Protein AF-A0A8T3DE71-F1 (afdb_monomer)

pLDDT: mean 75.25, std 16.37, range [24.28, 95.38]

Organism: NCBI:txid1534307

Mean predicted aligned error: 20.58 Å

Solvent-accessible surface area (backbone atoms only — not comparable to full-atom values): 74041 Å² total; per-residue (Å²): 129,86,83,76,72,63,89,86,74,73,82,76,87,74,88,84,76,77,70,95,87,64,58,34,36,36,33,37,24,35,30,81,80,83,50,78,67,53,51,49,53,51,23,63,77,69,73,39,57,77,90,40,47,50,79,44,54,59,82,78,45,92,44,72,65,61,45,50,48,56,51,49,59,62,69,70,53,94,66,94,54,64,32,40,40,38,39,33,43,78,51,76,53,45,71,62,40,54,50,50,54,50,53,50,52,49,51,50,51,56,51,56,74,71,53,92,67,95,53,58,57,47,38,38,40,41,34,30,45,60,53,43,89,95,58,60,70,78,78,86,73,77,56,93,62,34,47,73,44,77,40,49,59,86,67,87,51,86,58,52,62,53,56,68,78,60,52,63,76,50,53,74,34,52,50,53,51,52,22,52,54,51,61,60,71,69,73,80,68,78,96,75,86,80,93,82,72,88,69,71,81,55,79,66,46,36,40,45,60,69,61,44,50,63,64,15,47,62,61,8,55,70,34,48,40,72,60,91,90,44,77,62,46,66,61,53,50,51,52,48,50,46,51,41,71,72,47,96,47,74,65,22,50,52,48,49,55,43,49,54,53,50,43,35,52,51,44,46,53,33,53,70,75,42,69,89,84,68,48,68,60,60,53,51,74,72,34,73,63,56,41,75,71,39,54,25,69,69,56,50,53,48,50,53,49,32,53,51,51,7,51,46,47,24,58,50,45,18,57,60,38,28,52,59,39,55,65,42,64,32,93,90,44,59,66,70,46,32,51,50,39,49,54,50,68,63,33,67,90,72,56,74,76,86,81,76,76,80,69,98,62,62,42,64,47,39,65,97,62,93,66,90,86,68,92,80,62,65,83,35,64,59,52,66,52,55,48,54,52,48,52,56,52,50,50,52,58,45,61,78,67,78,53,77,84,67,78,57,95,50,65,72,59,54,51,53,45,54,70,70,55,87,49,74,72,52,63,70,37,15,59,81,37,82,62,39,64,39,41,37,34,37,52,43,45,70,73,43,75,89,61,55,70,72,55,33,50,37,44,24,56,41,47,54,56,36,24,24,36,43,46,26,73,70,70,70,51,67,44,59,65,38,24,55,65,50,43,51,56,46,44,71,74,39,48,65,42,53,52,49,30,53,55,47,45,75,76,40,36,91,75,48,59,89,84,78,45,57,48,30,70,51,41,50,42,49,46,57,61,68,63,36,52,79,80,57,59,78,51,72,67,45,44,51,54,51,50,54,52,53,62,69,44,45,65,61,52,54,46,46,75,73,61,45,51,54,48,34,73,38,32,91,63,16,54,59,51,53,50,51,38,51,49,55,46,52,29,48,48,56,44,45,49,48,46,52,46,66,56,55,99,50,96,66,54,68,75,55,47,57,53,46,51,52,49,44,40,51,50,34,59,49,42,64,70,47,70,93,39,67,56,61,45,52,53,50,54,51,52,48,48,35,50,49,45,53,49,45,35,43,73,58,46,74,64,68,63,51,16,89,80,80,64,44,65,67,44,76,88,42,27,22,51,44,100,85,77,51,63,37,34,43,69,56,55,71,74,40,92,64,60,44,37,92,88,76,64,47,76,58,72,82,79,79,49,67,48,54,70,71,57,32,50,33,47,50,51,46,52,54,52,36,51,29,52,40,54,34,49,54,50,50,48,46,69,73,53,57,43,91,91,57,80,74,54,70,70,48,50,52,55,51,48,48,68,56,68,49,80,89,85,62,90,83,66,80,96,74,82,77,58,75,65,57,82,42,42,69,74,48,73,66,57,39,52,48,54,50,48,48,55,50,58,39,68,57,86,86,40,51,72,60,52,42,54,49,52,55,56,53,64,73,68,77,68,65,67,64,64,51,51,49,50,52,22,51,41,43,29,54,38,54,58,62,76,24,74,91,46,52,68,62,50,34,55,62,53,66,73,64,95,79,83,86,80,95,58,101,79,68,77,89,46,62,67,56,42,53,49,53,17,40,51,51,50,35,51,51,56,46,53,54,52,53,51,50,38,68,73,69,71,54,80,78,51,71,75,56,44,61,53,51,66,74,67,78,73,92,77,85,79,77,88,76,76,79,66,59,81,65,38,69,66,32,50,52,52,45,54,50,42,52,48,16,63,78,32,82,84,53,80,79,80,80,88,68,87,80,70,66,74,59,57,66,50,38,51,53,53,46,34,48,48,36,46,77,71,67,75,50,62,93,85,41,78,54,37,56,58,47,52,38,48,56,48,25,77,80,36,76,73,34,44,56,52,34,56,51,54,67,60,61,38,76,76,41,49,52,52,52,32,66,57,35,67,36,88,84,49,71,67,58,57,54,54,27,49,51,50,48,53,43,30,65,69,43,80,49,76,62,36,52,60,44,31,30,31,33,76,43,34,70,82,46,43,85,31,76,48,83,93,51,88,72,86,79,58,79,88,70,68,57,104,56,58,33,45,27,31,37,77,84,66,52,78,43,80,31,66,82,84,33,54,27,58,55,71,47,63,35,94,86,77,60,47,68,27,37,12,56,89,60,41,55,37,88,61,32,44,78,58,58,92,83,79,67,82,73,57,17,46,69,66,69,70,57,86,77,62,88,67,62,70,70,58,91,94,38,53,38,44,58,50,24,52,55,44,31,50,49,33,27,16,42,50,50,15,35,76,83,38,42,70,42,42,50,68,22,47,47,80,69,88,74,49,63,48,38,50,37,43,52,41,31,53,50,24,35,51,47,24,5,63,64,69,74,49,52,54,67,58,30,51,47,51,53,52,53,51,51,50,49,56,51,58,55,46,51,60,54,58,64,59,56,74,76,61,90,77,84,91,71,66,70,67,48,52,57,51,47,60,56,43,43,75,33,85,79,32,43,55,55,38,49,53,51,56,48,51,52,47,56,53,49,69,71,73,109

Foldseek 3Di:
DVPPPPVPPDDPPDDDDDPPPFAEEEEEELADDDDPVNVVVVCVVVVNDPLQEDEEELVVDPDLVVLLVVLCVSVPPPDAEEHEYEYEYECDPLVVSQVSVVSSVVSNLVNVVVDPDPHRYHYYYYYHYFQDVVGPNDDDDPDDSYDYYYDHDDDQDPQANADPVVLLVDDLLRLLVQQVVLVVVVPPDDDDDDDDDPPPSCPRHRGNVLVLLVLLALVLLVLEDEAPVCVCLSVVSCVLVCCLSVDDDPLSVLVVVLLSVQLSVLRVVLCVVDDVVDRPLVVQVVDPVCNVVSHGSVVSVSVVSSNSSSNSSNQVCLEQCALHLSVQCGPPHDPVSSVVSSLQSNDPVLDDTDNDNDDPHRRYRHYLDPDRPDRDGQPHRPLVSVLVVLVVLLVVLVVVVVDDDDLDDAPVSLVVSVVVPPRVVQLVAFQVDPNLLSSLLRVQCSLDPPFDSLLSNLQSVQLLQLLLLSCCVRPVDHSRSRGSSSSSVSCVLQSVFSVLVSVLCVVPVVQPPGPQDSTNLRSLLSVLVVLQLVNQDDDLVSLVVSLVVLVVCVVVLVCCLPRVVSCLPRNDVNVVSSVSSVQSNVLSVLLSLLSCLQNPPDPDDPQLSRQLSVLSNVLSVVSSVVPPDPLVNVVSLLVSLLSSLQSLCCVLPVRQAAAPQPRHGDAQVFWFAFPVRHIHGLVRPVVDPDQADPPPRHGGDPPTDRDDPSSNVSSVSSVSNLQSSLVSVLVCCCVPQLDPPHDDDPSVLVLLLCVLLPDPPPPDDDDDDDRSNCSRRVDDNVSSLSSVLSVLLRPCVVCQVVVQVSLVSVVVVPPDNPVVLVSSLVSLLVSLVVVCVVPLLVSLVVLLPDPDDDDDDPPDDDGSVNSNNSSSVVSNVVVLVVLVVVCVVVVDDDDPSNCVSNVSPDDDDDDDDDDLLCLLPPLLVCLLVQLLVCQVPVPRDDDDPCPVLALVNLLSLLLSLLVCQVVVVDAPPDCSGSLVVLVVVVVVDVLSVVSNVLSVCSHPVNCVVLCVQQVCPPPPLLVSLLSLLQSLLSRFPDPLSVVLPCLQPPLLVQLQAADPLADDPPCVVVDDPAWWWKAALVGDIDIDPDNNAFDDWDADPPPRDIFGDHPRDTDPRIGTDDPPPPPDGAHDDEALVVDPAQDDDPNADSLLSLLSLLSNLSSNLNNCSPCVVSSVSRHPHDDDGDSNRSSSNNQSSLVNNCVSLVHDSVVSSSLSSSLSVVSSVVRSVVVVVVVVDPDDDDDPVVVVVLSVCCRDPVNVVVSSVVSRVSVVVVSVVD

Nearest PDB structures (foldseek):
  8s24-assembly1_A  TM=7.392E-01  e=1.327E-41  Homo sapiens
  6tay-assembly1_A  TM=7.025E-01  e=8.589E-42  Mus musculus
  7oim-assembly1_A  TM=7.015E-01  e=1.609E-36  Mus musculus
  6me8-assembly2_B  TM=1.367E-01  e=9.892E+00  Escherichia coli

InterPro domains:
  IPR001841 Zinc finger, RING-type [PS50089] (659-697)
  IPR013083 Zinc finger, RING/FYVE/PHD-type [G3DSA:3.30.40.10] (654-705)
  IPR017907 Zinc finger, RING-type, conserved site [PS00518] (676-685)
  IPR031248 E3 ubiquitin-protein ligase RNF213 [PTHR22605] (26-1247)
  IPR046439 Zinc finger, RZ-type [PF20173] (1074-1119)
  IPR046439 Zinc finger, RZ-type [PS51981] (1062-1130)

Radius of gyration: 50.03 Å; Cα contacts (8 Å, |Δi|>4): 1381; chains: 1; bounding box: 115×92×147 Å

Secondary structure (DSSP, 8-state):
--SS--TTS-----SS---TT--EEEEEESSPPP-HHHHHHHHHHTT--TTSEEEEEGGG-SSHHHHHHHHHHHHT----S-EEEEEEEE--SHHHHHHHHHHHHHHHHHHHHH----S-EEEEEEEEPP--TT--------BTTEEEEE-S-SS--TT----HHHHTTS-HHHHHHHHHHHHHTTSSS--------TTSTTTT-SS-HHHHHHHHHHHHHHTEE--TT-TTHHHHHHHHHHHHHH--SHHHHHHHHHHHHHHHHHHHHHHHTS-TT--HHHHHHT-THHHHH-S-HHHHHHHHHHHHHHHHHHHHHHHHTGGGGGGGGSTTS-HHHHHHHHHHHH-TTTS--------SSPEEPP-S---SS--PPPSSTTHHHHHHHHHHHHHHHHHTTTSPPPSS--HHHHHHHHHH---HHHHT-BTTSHHHHHHHHHHHHHHSTT--HHHHHHHHHHHHHHHHHHHHHHH-S-GGG-BHHHHHHHHHHHHHHHHHHHHHHHHHGGGS-TTS-SSHHHHHHHHHHHT-HHHH-SSHHHHHHHHHHHHHHHHHHHHHHHH-HHHHHHSTTHHHHHHHHHHHHHHHHHHHHHHHHHHTT----HHHHHHHHHHHHHHHHHHHHSTT-HHHHHHHHHHHHHHHHHHHHHHHHTT--B-TTT-PBPPSSS-EE-TTS-EE-HHHHHH---SB-TTT-PBPPSSPPBPPHHHHHHHHHHHHHHHHHHHHHHHHHHHHHSSTT----HHHHHHHHHHHH--TT-SSS------TTHHHH---HHHHHHHHHHHHHS-GGG-HHHHHHHHHHHHHT-S-HHHHHHHHHHHHHHHHHHHTTT-HHHHHHHHT---------TTPPPPHHHHHHHHHHHHHHHHHHHHHHHHHHH-PPPPHHHHHHHHTT----------GGGGGTHHHHHHHHHHHHHHH-TT--------S--SHHHHHHHHHHHHHHHTTSS-TT-TTSHHHHHHHHHTT-HHHHHHHHHHGGGSHHHHHHHHHHHTGGG-THHHHHHHHHHHHHHH---GGGHHHHHHHH-GGGGTTSBPTTPPP---TTS--TT-EEEE-TTS-EEEE-TTSS--SEEE-TTT--EEEEETTEEPTT-EEPPTTT----BB----GGG--S----TT--HHHHHHHHHHHHHHHHHHHHHHHHHHHHHB-S-SS-HHHHHHHHHHHHHHHHHHHHTS-HHHHHHHHHHHHHHHHHHHHHHHHHHTT----S-HHHHHHHHHHHHTSHHHHHHHHHHHHHHHHHHHHH-

Sequence (1278 aa):
MLEIIDEGNTEIIFGSGFPQDQEYSQVSTYSRLLNQRDVKLINEELNITRHHSRLFLLHEFQTEEAFSQALREFFNTEIEGRKLLLLQFYFEEPKKSQQLLSCARHSVRRITKSLKTESAVDIVLLTRLPRISGGCGYIAMCGDSWTSLHLDELLPVKVFPADTSRLCKMTISEILRESFACVEDGQNGSTDGDHLDDGSKRRGMLVDTVFLLKQSMQKGIVQLRDKVHNTDRAKKRINILHDLLYTDDSVSHNFMKTLQRRIVHLLSAQEKATDPNQNWVICQALSDAFVVEGASFRHMLWIQMEDTVASALAQILAVVDGDNNLDHIALDQPSAKTELWLKVFQQDDLLSFPVIVKSKDAHVVFSTMEDREKTTTCSFPFSWVLKARFDKIWLNVIDLHGTALPKLPELKYVRKYEELINYPWVHDITKTNSLFDVYAEDLVKMSIPGSPCELNKIFSESLVQLA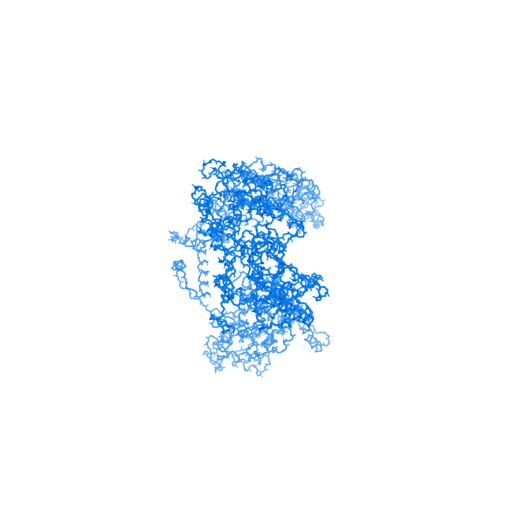QSLYRGLTGDDPDNVSLIWLHVTYEYMRENHQIFLSLSQKYNDLMPAGRAKEASQAIKLILQELYPERILKDLDSCQKWLEMVKSLTTSVELIISQDTLVSMYGENGQELIKEIRLLWQSTRIVFLLMDHLLQETEMEEKLLKVVVRNFIFLHKKIQAEVGNMEKTFKLVTQVLKQCSTNACKVYLEGQTHCLYCKKEFSDENTAELSCGHMFCISCLEEDDSKKCRKCQKEIQTPYKKCEAVKRDTILKVNKFRRKCNSFFVEFVHNYYAGEGVQMTEGVVDMLMEYIGGNPSKQQIKATEESPLRECMNPNSTVQSLVLKILLRCRVEDMESHWQKFLEAVKSSKQNLEEFYFLVVRSTEDYIHTSARECILRKATESLCVDSLMSDSSDRTVTFKDLHTIAKLRFCLTVAADTIGSLFISGEKAHDDQKDFLQKLNEEAIVPKIDKFLIYGEMYDEVTDSSVKAIENPSYNFEMDNDGTNEKFPVCMTLAAVQQIVDGRASIDNESCLIAKIKEQSKTEKKWGKLSGICDKMTEDCLLKVSEELSLSHRPSLAHIVLHTAVVAHLSPLPEMQLLKALCFDPSKSKDCFIPTMPDMEYESLQTKSEKLWRCRCGEPVVLENCGMPWVEAECPRCKAKIGGQSHKPVKGFTQIDTQEDKQKGHILGDPSSRVSAECGRSLSGASLCLVRALIHSSMLWGAIDNAKDIETIVKGSTHGVGKHLSTHLLKDIELLAKVAGKNEEDAEMTIHLFLQHIIECSENIVSDSELKQDIHSTETRKNEMNGKMLSKNGRENSFWTLTRNCQMCMTIS

Structure (mmCIF, N/CA/C/O backbone):
data_AF-A0A8T3DE71-F1
#
_entry.id   AF-A0A8T3DE71-F1
#
loop_
_atom_site.group_PDB
_atom_site.id
_atom_site.type_symbol
_atom_site.label_atom_id
_atom_site.label_alt_id
_atom_site.label_comp_id
_atom_site.label_asym_id
_atom_site.label_entity_id
_atom_site.label_seq_id
_atom_site.pdbx_PDB_ins_code
_atom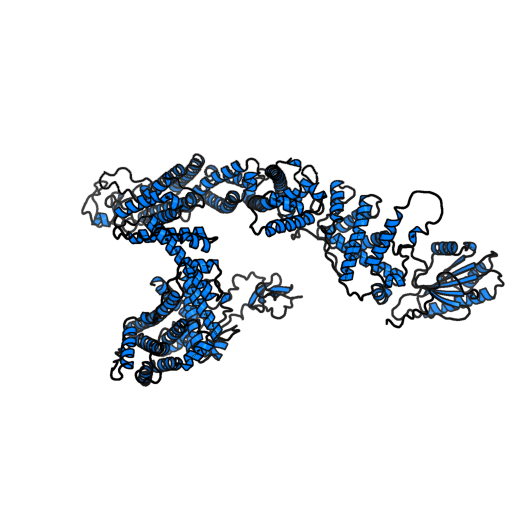_site.Cartn_x
_atom_site.Cartn_y
_atom_site.Cartn_z
_atom_site.occupancy
_atom_site.B_iso_or_equiv
_atom_site.auth_seq_id
_atom_site.auth_comp_id
_atom_site.auth_asym_id
_atom_site.auth_atom_id
_atom_site.pdbx_PDB_model_num
ATOM 1 N N . MET A 1 1 ? 33.753 -34.388 -37.092 1.00 26.83 1 MET A N 1
ATOM 2 C CA . MET A 1 1 ? 33.848 -33.279 -38.072 1.00 26.83 1 MET A CA 1
ATOM 3 C C . MET A 1 1 ? 34.962 -32.270 -37.754 1.00 26.83 1 MET A C 1
ATOM 5 O O . MET A 1 1 ? 35.118 -31.332 -38.516 1.00 26.83 1 MET A O 1
ATOM 9 N N . LEU A 1 2 ? 35.769 -32.480 -36.701 1.00 24.28 2 LEU A N 1
ATOM 10 C CA . LEU A 1 2 ? 36.981 -31.697 -36.396 1.00 24.28 2 LEU A CA 1
ATOM 11 C C . LEU A 1 2 ? 38.275 -32.305 -36.989 1.00 24.28 2 LEU A C 1
ATOM 13 O O . LEU A 1 2 ? 39.346 -31.762 -36.779 1.00 24.28 2 LEU A O 1
ATOM 17 N N . GLU A 1 3 ? 38.182 -33.399 -37.755 1.00 25.16 3 GLU A N 1
ATOM 18 C CA . GLU A 1 3 ? 39.336 -34.097 -38.364 1.00 25.16 3 GLU A CA 1
ATOM 19 C C . GLU A 1 3 ? 39.358 -34.022 -39.907 1.00 25.16 3 GLU A C 1
ATOM 21 O O . GLU A 1 3 ? 40.107 -34.749 -40.545 1.00 25.16 3 GLU A O 1
ATOM 26 N N . ILE A 1 4 ? 38.528 -33.175 -40.538 1.00 28.73 4 ILE A N 1
ATOM 27 C CA . ILE A 1 4 ? 38.471 -33.041 -42.018 1.00 28.73 4 ILE A CA 1
ATOM 28 C C . ILE A 1 4 ? 38.969 -31.661 -42.494 1.00 28.73 4 ILE A C 1
ATOM 30 O O . ILE A 1 4 ? 38.933 -31.349 -43.679 1.00 28.73 4 ILE A O 1
ATOM 34 N N . ILE A 1 5 ? 39.492 -30.830 -41.591 1.00 29.00 5 ILE A N 1
ATOM 35 C CA . ILE A 1 5 ? 40.241 -29.632 -41.980 1.00 29.00 5 ILE A CA 1
ATOM 36 C C . ILE A 1 5 ? 41.713 -29.970 -41.781 1.00 29.00 5 ILE A C 1
ATOM 38 O O . ILE A 1 5 ? 42.266 -29.799 -40.700 1.00 29.00 5 ILE A O 1
ATOM 42 N N . ASP A 1 6 ? 42.311 -30.544 -42.820 1.00 27.89 6 ASP A N 1
ATOM 43 C CA . ASP A 1 6 ? 43.756 -30.691 -42.921 1.00 27.89 6 ASP A CA 1
ATOM 44 C C . ASP A 1 6 ? 44.355 -29.281 -43.063 1.00 27.89 6 ASP A C 1
ATOM 46 O O . ASP A 1 6 ? 44.287 -28.667 -44.130 1.00 27.89 6 ASP A O 1
ATOM 50 N N . GLU A 1 7 ? 44.896 -28.745 -41.962 1.00 33.28 7 GLU A N 1
ATOM 51 C CA . GLU A 1 7 ? 45.594 -27.448 -41.911 1.00 33.28 7 GLU A CA 1
ATOM 52 C C . GLU A 1 7 ? 46.776 -27.376 -42.902 1.00 33.28 7 GLU A C 1
ATOM 54 O O . GLU A 1 7 ? 47.280 -26.289 -43.176 1.00 33.28 7 GLU A O 1
ATOM 59 N N . GLY A 1 8 ? 47.198 -28.507 -43.484 1.00 29.09 8 GLY A N 1
ATOM 60 C CA . GLY A 1 8 ? 48.319 -28.596 -44.415 1.00 29.09 8 GLY A CA 1
ATOM 61 C C . GLY A 1 8 ? 48.018 -28.363 -45.902 1.00 29.09 8 GLY A C 1
ATOM 62 O O . GLY A 1 8 ? 48.978 -28.292 -46.664 1.00 29.09 8 GLY A O 1
ATOM 63 N N . ASN A 1 9 ? 46.757 -28.250 -46.352 1.00 29.23 9 ASN A N 1
ATOM 64 C CA . ASN A 1 9 ? 46.445 -28.266 -47.801 1.00 29.23 9 ASN A CA 1
ATOM 65 C C . ASN A 1 9 ? 45.536 -27.147 -48.340 1.00 29.23 9 ASN A C 1
ATOM 67 O O . ASN A 1 9 ? 45.137 -27.183 -49.505 1.00 29.23 9 ASN A O 1
ATOM 71 N N . THR A 1 10 ? 45.247 -26.113 -47.552 1.00 28.84 10 THR A N 1
ATOM 72 C CA . THR A 1 10 ? 44.634 -24.876 -48.069 1.00 28.84 10 THR A CA 1
ATOM 73 C C . THR A 1 10 ? 45.690 -23.787 -48.203 1.00 28.84 10 THR A C 1
ATOM 75 O O . THR A 1 10 ? 45.826 -22.923 -47.340 1.00 28.84 10 THR A O 1
ATOM 78 N N . GLU A 1 11 ? 46.436 -23.810 -49.309 1.00 24.50 11 GLU A N 1
ATOM 79 C CA . GLU A 1 11 ? 47.128 -22.611 -49.783 1.00 24.50 11 GLU A CA 1
ATOM 80 C C . GLU A 1 11 ? 46.072 -21.565 -50.156 1.00 24.50 11 GLU A C 1
ATOM 82 O O . GLU A 1 11 ? 45.439 -21.609 -51.213 1.00 24.50 11 GLU A O 1
ATOM 87 N N . ILE A 1 12 ? 45.865 -20.603 -49.262 1.00 30.27 12 ILE A N 1
ATOM 88 C CA . ILE A 1 12 ? 45.258 -19.330 -49.624 1.00 30.27 12 ILE A CA 1
ATOM 89 C C . ILE A 1 12 ? 46.344 -18.557 -50.376 1.00 30.27 12 ILE A C 1
ATOM 91 O O . ILE A 1 12 ? 47.238 -17.970 -49.769 1.00 30.27 12 ILE A O 1
ATOM 95 N N . ILE A 1 13 ? 46.288 -18.583 -51.708 1.00 27.44 13 ILE A N 1
ATOM 96 C CA . ILE A 1 13 ? 47.221 -17.848 -52.566 1.00 27.44 13 ILE A CA 1
ATOM 97 C C . ILE A 1 13 ? 46.870 -16.353 -52.497 1.00 27.44 13 ILE A C 1
ATOM 99 O O . ILE A 1 13 ? 46.181 -15.813 -53.361 1.00 27.44 13 ILE A O 1
ATOM 103 N N . PHE A 1 14 ? 47.336 -15.665 -51.455 1.00 27.41 14 PHE A N 1
ATOM 104 C CA . PHE A 1 14 ? 47.485 -14.213 -51.475 1.00 27.41 14 PHE A CA 1
ATOM 105 C C . PHE A 1 14 ? 48.916 -13.877 -51.885 1.00 27.41 14 PHE A C 1
ATOM 107 O O . PHE A 1 14 ? 49.859 -14.099 -51.137 1.00 27.41 14 PHE A O 1
ATOM 114 N N . GLY A 1 15 ? 49.054 -13.312 -53.085 1.00 31.45 15 GLY A N 1
ATOM 115 C CA . GLY A 1 15 ? 50.196 -12.480 -53.455 1.00 31.45 15 GLY A CA 1
ATOM 116 C C . GLY A 1 15 ? 51.571 -13.144 -53.387 1.00 31.45 15 GLY A C 1
ATOM 117 O O . GLY A 1 15 ? 52.388 -12.774 -52.555 1.00 31.45 15 GLY A O 1
ATOM 118 N N . SER A 1 16 ? 51.864 -14.058 -54.308 1.00 28.06 16 SER A N 1
ATOM 119 C CA . SER A 1 16 ? 53.103 -14.082 -55.112 1.00 28.06 16 SER A CA 1
ATOM 120 C C . SER A 1 16 ? 53.180 -15.413 -55.859 1.00 28.06 16 SER A C 1
ATOM 122 O O . SER A 1 16 ? 53.382 -16.463 -55.269 1.00 28.06 16 SER A O 1
ATOM 124 N N . GLY A 1 17 ? 52.988 -15.364 -57.179 1.00 31.70 17 GLY A N 1
ATOM 125 C CA . GLY A 1 17 ? 53.109 -16.531 -58.055 1.00 31.70 17 GLY A CA 1
ATOM 126 C C . GLY A 1 17 ? 51.773 -17.049 -58.578 1.00 31.70 17 GLY A C 1
ATOM 127 O O . GLY A 1 17 ? 51.315 -18.117 -58.191 1.00 31.70 17 GLY A O 1
ATOM 128 N N . PHE A 1 18 ? 51.179 -16.337 -59.543 1.00 38.22 18 PHE A N 1
ATOM 129 C CA . PHE A 1 18 ? 50.454 -17.068 -60.586 1.00 38.22 18 PHE A CA 1
ATOM 130 C C . PHE A 1 18 ? 51.455 -18.054 -61.212 1.00 38.22 18 PHE A C 1
ATOM 132 O O . PHE A 1 18 ? 52.570 -17.619 -61.522 1.00 38.22 18 PHE A O 1
ATOM 139 N N . PRO A 1 19 ? 51.114 -19.343 -61.394 1.00 37.72 19 PRO A N 1
ATOM 140 C CA . PRO A 1 19 ? 51.971 -20.260 -62.131 1.00 37.72 19 PRO A CA 1
ATOM 141 C C . PRO A 1 19 ? 52.242 -19.647 -63.508 1.00 37.72 19 PRO A C 1
ATOM 143 O O . PRO A 1 19 ? 51.312 -19.451 -64.286 1.00 37.72 19 PRO A O 1
ATOM 146 N N . GLN A 1 20 ? 53.499 -19.302 -63.796 1.00 40.75 20 GLN A N 1
ATOM 147 C CA . GLN A 1 20 ? 53.892 -18.601 -65.027 1.00 40.75 20 GLN A CA 1
ATOM 148 C C . GLN A 1 20 ? 53.672 -19.428 -66.313 1.00 40.75 20 GLN A C 1
ATOM 150 O O . GLN A 1 20 ? 53.878 -18.901 -67.400 1.00 40.75 20 GLN A O 1
ATOM 155 N N . ASP A 1 21 ? 53.171 -20.666 -66.203 1.00 43.84 21 ASP A N 1
ATOM 156 C CA . ASP A 1 21 ? 53.021 -21.619 -67.309 1.00 43.84 21 ASP A CA 1
ATOM 157 C C . ASP A 1 21 ? 51.557 -22.039 -67.617 1.00 43.84 21 ASP A C 1
ATOM 159 O O . ASP A 1 21 ? 51.337 -23.065 -68.264 1.00 43.84 21 ASP A O 1
ATOM 163 N N . GLN A 1 22 ? 50.521 -21.306 -67.165 1.00 52.31 22 GLN A N 1
ATOM 164 C CA . GLN A 1 22 ? 49.106 -21.680 -67.405 1.00 52.31 22 GLN A CA 1
ATOM 165 C C . GLN A 1 22 ? 48.241 -20.542 -67.994 1.00 52.31 22 GLN A C 1
ATOM 167 O O . GLN A 1 22 ? 48.045 -19.510 -67.366 1.00 52.31 22 GLN A O 1
ATOM 172 N N . GLU A 1 23 ? 47.674 -20.763 -69.192 1.00 64.62 23 GLU A N 1
ATOM 173 C CA . GLU A 1 23 ? 46.976 -19.749 -70.018 1.00 64.62 23 GLU A CA 1
ATOM 174 C C . GLU A 1 23 ? 45.483 -19.504 -69.669 1.00 64.62 23 GLU A C 1
ATOM 176 O O . GLU A 1 23 ? 44.929 -18.469 -70.048 1.00 64.62 23 GLU A O 1
ATOM 181 N N . TYR A 1 24 ? 44.789 -20.427 -68.977 1.00 83.00 24 TYR A N 1
ATOM 182 C CA . TYR A 1 24 ? 43.328 -20.342 -68.771 1.00 83.00 24 TYR A CA 1
ATOM 183 C C . TYR A 1 24 ? 42.889 -20.723 -67.348 1.00 83.00 24 TYR A C 1
ATOM 185 O O . TYR A 1 24 ? 43.264 -21.769 -66.820 1.00 83.00 24 TYR A O 1
ATOM 193 N N . SER A 1 25 ? 42.006 -19.921 -66.746 1.00 87.12 25 SER A N 1
ATOM 194 C CA . SER A 1 25 ? 41.435 -20.169 -65.415 1.00 87.12 25 SER A CA 1
ATOM 195 C C . SER A 1 25 ? 39.911 -20.251 -65.464 1.00 87.12 25 SER A C 1
ATOM 197 O O . SER A 1 25 ? 39.246 -19.368 -65.998 1.00 87.12 25 SER A O 1
ATOM 199 N N . GLN A 1 26 ? 39.329 -21.292 -64.875 1.00 89.00 26 GLN A N 1
ATOM 200 C CA . GLN A 1 26 ? 37.893 -21.408 -64.637 1.00 89.00 26 GLN A CA 1
ATOM 201 C C . GLN A 1 26 ? 37.623 -21.203 -63.151 1.00 89.00 26 GLN A C 1
ATOM 203 O O . GLN A 1 26 ? 38.043 -22.001 -62.320 1.00 89.00 26 GLN A O 1
ATOM 208 N N . VAL A 1 27 ? 36.884 -20.154 -62.818 1.00 91.00 27 VAL A N 1
ATOM 209 C CA . VAL A 1 27 ? 36.553 -19.800 -61.441 1.00 91.00 27 VAL A CA 1
ATOM 210 C C . VAL A 1 27 ? 35.067 -20.025 -61.229 1.00 91.00 27 VAL A C 1
ATOM 212 O O . VAL A 1 27 ? 34.236 -19.446 -61.924 1.00 91.00 27 VAL A O 1
ATOM 215 N N . SER A 1 28 ? 34.723 -20.846 -60.249 1.00 90.50 28 SER A N 1
ATOM 216 C CA . SER A 1 28 ? 33.354 -20.945 -59.743 1.00 90.50 28 SER A CA 1
ATOM 217 C C . SER A 1 28 ? 33.163 -20.004 -58.555 1.00 90.50 28 SER A C 1
ATOM 219 O O . SER A 1 28 ? 34.085 -19.826 -57.764 1.00 90.50 28 SER A O 1
ATOM 221 N N . THR A 1 29 ? 31.983 -19.403 -58.422 1.00 90.12 29 THR A N 1
ATOM 222 C CA . THR A 1 29 ? 31.663 -18.468 -57.332 1.00 90.12 29 THR A CA 1
ATOM 223 C C . THR A 1 29 ? 30.190 -18.537 -56.941 1.00 90.12 29 THR A C 1
ATOM 225 O O . THR A 1 29 ? 29.353 -18.887 -57.773 1.00 90.12 29 THR A O 1
ATOM 228 N N . TYR A 1 30 ? 29.858 -18.177 -55.701 1.00 86.88 30 TYR A N 1
ATOM 229 C CA . TYR A 1 30 ? 28.473 -17.944 -55.266 1.00 86.88 30 TYR A CA 1
ATOM 230 C C . TYR A 1 30 ? 28.125 -16.450 -55.210 1.00 86.88 30 TYR A C 1
ATOM 232 O O . TYR A 1 30 ? 26.950 -16.079 -55.210 1.00 86.88 30 TYR A O 1
ATOM 240 N N . SER A 1 31 ? 29.135 -15.577 -55.208 1.00 85.50 31 SER A N 1
ATOM 241 C CA . SER A 1 31 ? 28.942 -14.129 -55.219 1.00 85.50 31 SER A CA 1
ATOM 242 C C . SER A 1 31 ? 28.344 -13.603 -56.530 1.00 85.50 31 SER A C 1
ATOM 244 O O . SER A 1 31 ? 28.230 -14.301 -57.544 1.00 85.50 31 SER A O 1
ATOM 246 N N . ARG A 1 32 ? 27.933 -12.329 -56.517 1.00 87.50 32 ARG A N 1
ATOM 247 C CA . ARG A 1 32 ? 27.491 -11.640 -57.735 1.00 87.50 32 ARG A CA 1
ATOM 248 C C . ARG A 1 32 ? 28.629 -11.587 -58.759 1.00 87.50 32 ARG A C 1
ATOM 250 O O . ARG A 1 32 ? 29.787 -11.378 -58.407 1.00 87.50 32 ARG A O 1
ATOM 257 N N . LEU A 1 33 ? 28.281 -11.697 -60.039 1.00 90.69 33 LEU A N 1
ATOM 258 C CA . LEU A 1 33 ? 29.235 -11.477 -61.122 1.00 90.69 33 LEU A CA 1
ATOM 259 C C . LEU A 1 33 ? 29.678 -10.000 -61.167 1.00 90.69 33 LEU A C 1
ATOM 261 O O . LEU A 1 33 ? 28.990 -9.096 -60.679 1.00 90.69 33 LEU A O 1
ATOM 265 N N . LEU A 1 34 ? 30.865 -9.779 -61.729 1.00 91.62 34 LEU A N 1
ATOM 266 C CA . LEU A 1 34 ? 31.504 -8.468 -61.868 1.00 91.62 34 LEU A CA 1
ATOM 267 C C . LEU A 1 34 ? 30.708 -7.550 -62.797 1.00 91.62 34 LEU A C 1
ATOM 269 O O . LEU A 1 34 ? 30.226 -7.979 -63.840 1.00 91.62 34 LEU A O 1
ATOM 273 N N . ASN A 1 35 ? 30.644 -6.271 -62.447 1.00 89.56 35 ASN A N 1
ATOM 274 C CA . ASN A 1 35 ? 30.158 -5.198 -63.306 1.00 89.56 35 ASN A CA 1
ATOM 275 C C . ASN A 1 35 ? 31.333 -4.343 -63.831 1.00 89.56 35 ASN A C 1
ATOM 277 O O . ASN A 1 35 ? 32.489 -4.520 -63.451 1.00 89.56 35 ASN A O 1
ATOM 281 N N . GLN A 1 36 ? 31.042 -3.358 -64.684 1.00 87.81 36 GLN A N 1
ATOM 282 C CA . GLN A 1 36 ? 32.069 -2.482 -65.266 1.00 87.81 36 GLN A CA 1
ATOM 283 C C . GLN A 1 36 ? 32.846 -1.639 -64.235 1.00 87.81 36 GLN A C 1
ATOM 285 O O . GLN A 1 36 ? 33.968 -1.232 -64.521 1.00 87.81 36 GLN A O 1
ATOM 290 N N . ARG A 1 37 ? 32.282 -1.341 -63.054 1.00 87.31 37 ARG A N 1
ATOM 291 C CA . ARG A 1 37 ? 33.008 -0.647 -61.971 1.00 87.31 37 ARG A CA 1
ATOM 292 C C . ARG A 1 37 ? 34.014 -1.586 -61.313 1.00 87.31 37 ARG A C 1
ATOM 294 O O . ARG A 1 37 ? 35.140 -1.177 -61.071 1.00 87.31 37 ARG A O 1
ATOM 301 N N . ASP A 1 38 ? 33.631 -2.839 -61.101 1.00 88.75 38 ASP A N 1
ATOM 302 C CA . ASP A 1 38 ? 34.511 -3.851 -60.519 1.00 88.75 38 ASP A CA 1
ATOM 303 C C . ASP A 1 38 ? 35.716 -4.134 -61.428 1.00 88.75 38 ASP A C 1
ATOM 305 O O . ASP A 1 38 ? 36.845 -4.212 -60.961 1.00 88.75 38 ASP A O 1
ATOM 309 N N . VAL A 1 39 ? 35.498 -4.202 -62.746 1.00 87.50 39 VAL A N 1
ATOM 310 C CA . VAL A 1 39 ? 36.588 -4.384 -63.720 1.00 87.50 39 VAL A CA 1
ATOM 311 C C . VAL A 1 39 ? 37.548 -3.196 -63.727 1.00 87.50 39 VAL A C 1
ATOM 313 O O . VAL A 1 39 ? 38.745 -3.394 -63.895 1.00 87.50 39 VAL A O 1
ATOM 316 N N . LYS A 1 40 ? 37.063 -1.965 -63.502 1.00 86.50 40 LYS A N 1
ATOM 317 C CA . LYS A 1 40 ? 37.952 -0.802 -63.337 1.00 86.50 40 LYS A CA 1
ATOM 318 C C . LYS A 1 40 ? 38.861 -0.955 -62.120 1.00 86.50 40 LYS A C 1
ATOM 320 O O . LYS A 1 40 ? 40.049 -0.714 -62.258 1.00 86.50 40 LYS A O 1
ATOM 325 N N . LEU A 1 41 ? 38.327 -1.419 -60.989 1.00 84.56 41 LEU A N 1
ATOM 326 C CA . LEU A 1 41 ? 39.124 -1.668 -59.782 1.00 84.56 41 LEU A CA 1
ATOM 327 C C . LEU A 1 41 ? 40.181 -2.753 -60.019 1.00 84.56 41 LEU A C 1
ATOM 329 O O . LEU A 1 41 ? 41.333 -2.583 -59.647 1.00 84.56 41 LEU A O 1
ATOM 333 N N . ILE A 1 42 ? 39.805 -3.845 -60.690 1.00 85.56 42 ILE A N 1
ATOM 334 C CA . ILE A 1 42 ? 40.741 -4.922 -61.049 1.00 85.56 42 ILE A CA 1
ATOM 335 C C . ILE A 1 42 ? 41.833 -4.402 -61.993 1.00 85.56 42 ILE A C 1
ATOM 337 O O . ILE A 1 42 ? 43.004 -4.722 -61.827 1.00 85.56 42 ILE A O 1
ATOM 341 N N . ASN A 1 43 ? 41.456 -3.587 -62.977 1.00 86.56 43 ASN A N 1
ATOM 342 C CA . ASN A 1 43 ? 42.388 -2.962 -63.911 1.00 86.56 43 ASN A CA 1
ATOM 343 C C . ASN A 1 43 ? 43.377 -2.024 -63.202 1.00 86.56 43 ASN A C 1
ATOM 345 O O . ASN A 1 43 ? 44.559 -2.043 -63.532 1.00 86.56 43 ASN A O 1
ATOM 349 N N . GLU A 1 44 ? 42.901 -1.221 -62.248 1.00 85.06 44 GLU A N 1
ATOM 350 C CA . GLU A 1 44 ? 43.731 -0.334 -61.424 1.00 85.06 44 GLU A CA 1
ATOM 351 C C . GLU A 1 44 ? 44.728 -1.140 -60.577 1.00 85.06 44 GLU A C 1
ATOM 353 O O . GLU A 1 44 ? 45.920 -0.851 -60.614 1.00 85.06 44 GLU A O 1
ATOM 358 N N . GLU A 1 45 ? 44.274 -2.202 -59.903 1.00 83.06 45 GLU A N 1
ATOM 359 C CA . GLU A 1 45 ? 45.119 -3.056 -59.052 1.00 83.06 45 GLU A CA 1
ATOM 360 C C . GLU A 1 45 ? 46.175 -3.838 -59.858 1.00 83.06 45 GLU A C 1
ATOM 362 O O . GLU A 1 45 ? 47.318 -3.998 -59.434 1.00 83.06 45 GLU A O 1
ATOM 367 N N . LEU A 1 46 ? 45.803 -4.324 -61.047 1.00 82.56 46 LEU A N 1
ATOM 368 C CA . LEU A 1 46 ? 46.680 -5.120 -61.913 1.00 82.56 46 LEU A CA 1
ATOM 369 C C . LEU A 1 46 ? 47.500 -4.275 -62.901 1.00 82.56 46 LEU A C 1
ATOM 371 O O . LEU A 1 46 ? 48.242 -4.841 -63.705 1.00 82.56 46 LEU A O 1
ATOM 375 N N . ASN A 1 47 ? 47.377 -2.943 -62.863 1.00 80.69 47 ASN A N 1
ATOM 376 C CA . ASN A 1 47 ? 47.989 -2.016 -63.822 1.00 80.69 47 ASN A CA 1
ATOM 377 C C . ASN A 1 47 ? 47.661 -2.345 -65.298 1.00 80.69 47 ASN A C 1
ATOM 379 O O . ASN A 1 47 ? 48.499 -2.198 -66.189 1.00 80.69 47 ASN A O 1
ATOM 383 N N . ILE A 1 48 ? 46.430 -2.788 -65.575 1.00 82.62 48 ILE A N 1
ATOM 384 C CA . ILE A 1 48 ? 45.942 -3.115 -66.923 1.00 82.62 48 ILE A CA 1
ATOM 385 C C . ILE A 1 48 ? 45.107 -1.946 -67.444 1.00 82.62 48 ILE A C 1
ATOM 387 O O . ILE A 1 48 ? 44.114 -1.550 -66.836 1.00 82.62 48 ILE A O 1
ATOM 391 N N . THR A 1 49 ? 45.455 -1.383 -68.603 1.00 79.94 49 THR A N 1
ATOM 392 C CA . THR A 1 49 ? 44.644 -0.296 -69.171 1.00 79.94 49 THR A CA 1
ATOM 393 C C . THR A 1 49 ? 43.324 -0.830 -69.732 1.00 79.94 49 THR A C 1
ATOM 395 O O . THR A 1 49 ? 43.236 -1.955 -70.219 1.00 79.94 49 THR A O 1
ATOM 398 N N . ARG A 1 50 ? 42.275 0.002 -69.725 1.00 76.38 50 ARG A N 1
ATOM 399 C CA . ARG A 1 50 ? 40.914 -0.376 -70.159 1.00 76.38 50 ARG A CA 1
ATOM 400 C C . ARG A 1 50 ? 40.844 -1.000 -71.562 1.00 76.38 50 ARG A C 1
ATOM 402 O O . ARG A 1 50 ? 39.913 -1.742 -71.847 1.00 76.38 50 ARG A O 1
ATOM 409 N N . HIS A 1 51 ? 41.788 -0.683 -72.445 1.00 76.75 51 HIS A N 1
ATOM 410 C CA . HIS A 1 51 ? 41.835 -1.228 -73.804 1.00 76.75 51 HIS A CA 1
ATOM 411 C C . HIS A 1 51 ? 42.374 -2.668 -73.864 1.00 76.75 51 HIS A C 1
ATOM 413 O O . HIS A 1 51 ? 42.089 -3.375 -74.827 1.00 76.75 51 HIS A O 1
ATOM 419 N N . HIS A 1 52 ? 43.085 -3.114 -72.824 1.00 79.75 52 HIS A N 1
ATOM 420 C CA . HIS A 1 52 ? 43.641 -4.461 -72.693 1.00 79.75 52 HIS A CA 1
ATOM 421 C C . HIS A 1 52 ? 42.732 -5.434 -71.939 1.00 79.75 52 HIS A C 1
ATOM 423 O O . HIS A 1 52 ? 43.061 -6.617 -71.871 1.00 79.75 52 HIS A O 1
ATOM 429 N N . SER A 1 53 ? 41.593 -4.986 -71.397 1.00 87.62 53 SER A N 1
ATOM 430 C CA . SER A 1 53 ? 40.642 -5.874 -70.729 1.00 87.62 53 SER A CA 1
ATOM 431 C C . SER A 1 53 ? 39.237 -5.841 -71.320 1.00 87.62 53 SER A C 1
ATOM 433 O O . SER A 1 53 ? 38.713 -4.798 -71.718 1.00 87.62 53 SER A O 1
ATOM 435 N N . ARG A 1 54 ? 38.605 -7.017 -71.392 1.00 89.12 54 ARG A N 1
ATOM 436 C CA . ARG A 1 54 ? 37.214 -7.177 -71.834 1.00 89.12 54 ARG A CA 1
ATOM 437 C C . ARG A 1 54 ? 36.439 -8.057 -70.870 1.00 89.12 54 ARG A C 1
ATOM 439 O O . ARG A 1 54 ? 36.947 -9.062 -70.388 1.00 89.12 54 ARG A O 1
ATOM 446 N N . LEU A 1 55 ? 35.192 -7.663 -70.634 1.00 91.69 55 LEU A N 1
ATOM 447 C CA . LEU A 1 55 ? 34.206 -8.407 -69.865 1.00 91.69 55 LEU A CA 1
ATOM 448 C C . LEU A 1 55 ? 33.082 -8.812 -70.814 1.00 91.69 55 LEU A C 1
ATOM 450 O O . LEU A 1 55 ? 32.465 -7.931 -71.412 1.00 91.69 55 LEU A O 1
ATOM 454 N N . PHE A 1 56 ? 32.822 -10.108 -70.933 1.00 92.56 56 PHE A N 1
ATOM 455 C CA . PHE A 1 56 ? 31.711 -10.634 -71.718 1.00 92.56 56 PHE A CA 1
ATOM 456 C C . PHE A 1 56 ? 30.830 -11.534 -70.864 1.00 92.56 56 PHE A C 1
ATOM 458 O O . PHE A 1 56 ? 31.340 -12.348 -70.092 1.00 92.56 56 PHE A O 1
ATOM 465 N N . LEU A 1 57 ? 29.515 -11.446 -71.050 1.00 91.75 57 LEU A N 1
ATOM 466 C CA . LEU A 1 57 ? 28.576 -12.404 -70.486 1.00 91.75 57 LEU A CA 1
ATOM 467 C C . LEU A 1 57 ? 28.207 -13.416 -71.572 1.00 91.75 57 LEU A C 1
ATOM 469 O O . LEU A 1 57 ? 27.690 -13.060 -72.623 1.00 91.75 57 LEU A O 1
ATOM 473 N N . LEU A 1 58 ? 28.449 -14.701 -71.327 1.00 89.50 58 LEU A N 1
ATOM 474 C CA . LEU A 1 58 ? 28.311 -15.741 -72.351 1.00 89.50 58 LEU A CA 1
ATOM 475 C C . LEU A 1 58 ? 26.874 -15.866 -72.897 1.00 89.50 58 LEU A C 1
ATOM 477 O O . LEU A 1 58 ? 26.686 -16.226 -74.054 1.00 89.50 58 LEU A O 1
ATOM 481 N N . HIS A 1 59 ? 25.869 -15.505 -72.094 1.00 85.12 59 HIS A N 1
ATOM 482 C CA . HIS A 1 59 ? 24.462 -15.457 -72.508 1.00 85.12 59 HIS A CA 1
ATOM 483 C C . HIS A 1 59 ? 24.143 -14.355 -73.534 1.00 85.12 59 HIS A C 1
ATOM 485 O O . HIS A 1 59 ? 23.092 -14.412 -74.166 1.00 85.12 59 HIS A O 1
ATOM 491 N N . GLU A 1 60 ? 25.019 -13.361 -73.719 1.00 87.31 60 GLU A N 1
ATOM 492 C CA . GLU A 1 60 ? 24.837 -12.305 -74.728 1.00 87.31 60 GLU A CA 1
ATOM 493 C C . GLU A 1 60 ? 25.043 -12.833 -76.158 1.00 87.31 60 GLU A C 1
ATOM 495 O O . GLU A 1 60 ? 24.596 -12.210 -77.121 1.00 87.31 60 GLU A O 1
ATOM 500 N N . PHE A 1 61 ? 25.674 -14.003 -76.317 1.00 89.88 61 PHE A N 1
ATOM 501 C CA . PHE A 1 61 ? 25.944 -14.606 -77.619 1.00 89.88 61 PHE A CA 1
ATOM 502 C C . PHE A 1 61 ? 24.926 -15.698 -77.945 1.00 89.88 61 PHE A C 1
ATOM 504 O O . PHE A 1 61 ? 24.875 -16.741 -77.299 1.00 89.88 61 PHE A O 1
ATOM 511 N N . GLN A 1 62 ? 24.143 -15.488 -79.006 1.00 85.25 62 GLN A N 1
ATOM 512 C CA . GLN A 1 62 ? 23.155 -16.473 -79.466 1.00 85.25 62 GLN A CA 1
ATOM 513 C C . GLN A 1 62 ? 23.757 -17.602 -80.320 1.00 85.25 62 GLN A C 1
ATOM 515 O O . GLN A 1 62 ? 23.127 -18.642 -80.491 1.00 85.25 62 GLN A O 1
ATOM 520 N N . THR A 1 63 ? 24.954 -17.408 -80.885 1.00 89.25 63 THR A N 1
ATOM 521 C CA . THR A 1 63 ? 25.609 -18.372 -81.785 1.00 89.25 63 THR A CA 1
ATOM 522 C C . THR A 1 63 ? 27.111 -18.477 -81.507 1.00 89.25 63 THR A C 1
ATOM 524 O O . THR A 1 63 ? 27.731 -17.519 -81.041 1.00 89.25 63 THR A O 1
ATOM 527 N N . GLU A 1 64 ? 27.713 -19.629 -81.834 1.00 86.50 64 GLU A N 1
ATOM 528 C CA . GLU A 1 64 ? 29.166 -19.840 -81.708 1.00 86.50 64 GLU A CA 1
ATOM 529 C C . GLU A 1 64 ? 29.969 -18.862 -82.582 1.00 86.50 64 GLU A C 1
ATOM 531 O O . GLU A 1 64 ? 31.036 -18.414 -82.163 1.00 86.50 64 GLU A O 1
ATOM 536 N N . GLU A 1 65 ? 29.469 -18.491 -83.768 1.00 87.31 65 GLU A N 1
ATOM 537 C CA . GLU A 1 65 ? 30.187 -17.570 -84.662 1.00 87.31 65 GLU A CA 1
ATOM 538 C C . GLU A 1 65 ? 30.232 -16.149 -84.092 1.00 87.31 65 GLU A C 1
ATOM 540 O O . GLU A 1 65 ? 31.294 -15.535 -84.103 1.00 87.31 65 GLU A O 1
ATOM 545 N N . ALA A 1 66 ? 29.133 -15.654 -83.506 1.00 89.38 66 ALA A N 1
ATOM 546 C CA . ALA A 1 66 ? 29.117 -14.343 -82.851 1.00 89.38 66 ALA A CA 1
ATOM 547 C C . ALA A 1 66 ? 30.094 -14.285 -81.663 1.00 89.38 66 ALA A C 1
ATOM 549 O O . ALA A 1 66 ? 30.837 -13.315 -81.508 1.00 89.38 66 ALA A O 1
ATOM 550 N N . PHE A 1 67 ? 30.143 -15.351 -80.855 1.00 91.75 67 PHE A N 1
ATOM 551 C CA . PHE A 1 67 ? 31.117 -15.479 -79.770 1.00 91.75 67 PHE A CA 1
ATOM 552 C C . PHE A 1 67 ? 32.555 -15.554 -80.303 1.00 91.75 67 PHE A C 1
ATOM 554 O O . PHE A 1 67 ? 33.442 -14.842 -79.832 1.00 91.75 67 PHE A O 1
ATOM 561 N N . SER A 1 68 ? 32.785 -16.369 -81.337 1.00 88.12 68 SER A N 1
ATOM 562 C CA . SER A 1 68 ? 34.096 -16.524 -81.974 1.00 88.12 68 SER A CA 1
ATOM 563 C C . SER A 1 68 ? 34.597 -15.217 -82.589 1.00 88.12 68 SER A C 1
ATOM 565 O O . SER A 1 68 ? 35.784 -14.909 -82.489 1.00 88.12 68 SER A O 1
ATOM 567 N N . GLN A 1 69 ? 33.711 -14.432 -83.203 1.00 87.94 69 GLN A N 1
ATOM 568 C CA . GLN A 1 69 ? 34.035 -13.125 -83.763 1.00 87.94 69 GLN A CA 1
ATOM 569 C C . GLN A 1 69 ? 34.443 -12.133 -82.668 1.00 87.94 69 GLN A C 1
ATOM 571 O O . GLN A 1 69 ? 35.507 -11.529 -82.784 1.00 87.94 69 GLN A O 1
ATOM 576 N N . ALA A 1 70 ? 33.675 -12.027 -81.580 1.00 87.69 70 ALA A N 1
ATOM 577 C CA . ALA A 1 70 ? 33.998 -11.133 -80.464 1.00 87.69 70 ALA A CA 1
ATOM 578 C C . ALA A 1 70 ? 35.354 -11.464 -79.811 1.00 87.69 70 ALA A C 1
ATOM 580 O O . ALA A 1 70 ? 36.117 -10.566 -79.446 1.00 87.69 70 ALA A O 1
ATOM 581 N N . LEU A 1 71 ? 35.690 -12.756 -79.711 1.00 87.75 71 LEU A N 1
ATOM 582 C CA . LEU A 1 71 ? 37.003 -13.201 -79.246 1.00 87.75 71 LEU A CA 1
ATOM 583 C C . LEU A 1 71 ? 38.124 -12.807 -80.220 1.00 87.75 71 LEU A C 1
ATOM 585 O O . LEU A 1 71 ? 39.131 -12.247 -79.790 1.00 87.75 71 LEU A O 1
ATOM 589 N N . ARG A 1 72 ? 37.956 -13.053 -81.529 1.00 86.56 72 ARG A N 1
ATOM 590 C CA . ARG A 1 72 ? 38.949 -12.666 -82.552 1.00 86.56 72 ARG A CA 1
ATOM 591 C C . ARG A 1 72 ? 39.179 -11.154 -82.576 1.00 86.56 72 ARG A C 1
ATOM 593 O O . ARG A 1 72 ? 40.327 -10.729 -82.644 1.00 86.56 72 ARG A O 1
ATOM 600 N N . GLU A 1 73 ? 38.115 -10.355 -82.491 1.00 85.56 73 GLU A N 1
ATOM 601 C CA . GLU A 1 73 ? 38.196 -8.890 -82.441 1.00 85.56 73 GLU A CA 1
ATOM 602 C C . GLU A 1 73 ? 39.016 -8.408 -81.240 1.00 85.56 73 GLU A C 1
ATOM 604 O O . GLU A 1 73 ? 39.877 -7.548 -81.397 1.00 85.56 73 GLU A O 1
ATOM 609 N N . PHE A 1 74 ? 38.820 -8.996 -80.056 1.00 85.88 74 PHE A N 1
ATOM 610 C CA . PHE A 1 74 ? 39.618 -8.657 -78.877 1.00 85.88 74 PHE A CA 1
ATOM 611 C C . PHE A 1 74 ? 41.099 -9.030 -79.047 1.00 85.88 74 PHE A C 1
ATOM 613 O O . PHE A 1 74 ? 41.987 -8.203 -78.803 1.00 85.88 74 PHE A O 1
ATOM 620 N N . PHE A 1 75 ? 41.383 -10.255 -79.493 1.00 80.00 75 PHE A N 1
ATOM 621 C CA . PHE A 1 75 ? 42.760 -10.735 -79.589 1.00 80.00 75 PHE A CA 1
ATOM 622 C C . PHE A 1 75 ? 43.569 -10.063 -80.704 1.00 80.00 75 PHE A C 1
ATOM 624 O O . PHE A 1 75 ? 44.745 -9.778 -80.481 1.00 80.00 75 PHE A O 1
ATOM 631 N N . ASN A 1 76 ? 42.944 -9.727 -81.838 1.00 77.00 76 ASN A N 1
ATOM 632 C CA . ASN A 1 76 ? 43.605 -9.092 -82.987 1.00 77.00 76 ASN A CA 1
ATOM 633 C C . ASN A 1 76 ? 43.909 -7.596 -82.794 1.00 77.00 76 ASN A C 1
ATOM 635 O O . ASN A 1 76 ? 44.535 -6.990 -83.658 1.00 77.00 76 ASN A O 1
ATOM 639 N N . THR A 1 77 ? 43.484 -6.981 -81.687 1.00 71.50 77 THR A N 1
ATOM 640 C CA . THR A 1 77 ? 43.824 -5.580 -81.394 1.00 71.50 77 THR A CA 1
ATOM 641 C C . THR A 1 77 ? 45.340 -5.439 -81.163 1.00 71.50 77 THR A C 1
ATOM 643 O O . THR A 1 77 ? 45.863 -6.033 -80.218 1.00 71.50 77 THR A O 1
ATOM 646 N N . GLU A 1 78 ? 46.050 -4.672 -81.997 1.00 63.78 78 GLU A N 1
ATOM 647 C CA . GLU A 1 78 ? 47.499 -4.407 -81.885 1.00 63.78 78 GLU A CA 1
ATOM 648 C C . GLU A 1 78 ? 47.795 -3.447 -80.721 1.00 63.78 78 GLU A C 1
ATOM 650 O O . GLU A 1 78 ? 47.921 -2.238 -80.901 1.00 63.78 78 GLU A O 1
ATOM 655 N N . ILE A 1 79 ? 47.843 -3.972 -79.497 1.00 63.78 79 ILE A N 1
ATOM 656 C CA . ILE A 1 79 ? 48.204 -3.197 -78.307 1.00 63.78 79 ILE A CA 1
ATOM 657 C C . ILE A 1 79 ? 49.247 -3.988 -77.510 1.00 63.78 79 ILE A C 1
ATOM 659 O O . ILE A 1 79 ? 49.008 -5.152 -77.175 1.00 63.78 79 ILE A O 1
ATOM 663 N N . GLU A 1 80 ? 50.408 -3.375 -77.262 1.00 64.06 80 GLU A N 1
ATOM 664 C CA . GLU A 1 80 ? 51.505 -3.950 -76.476 1.00 64.06 80 GLU A CA 1
ATOM 665 C C . GLU A 1 80 ? 51.137 -3.987 -74.985 1.00 64.06 80 GLU A C 1
ATOM 667 O O . GLU A 1 80 ? 50.892 -2.950 -74.368 1.00 64.06 80 GLU A O 1
ATOM 672 N N . GLY A 1 81 ? 51.120 -5.184 -74.394 1.00 70.44 81 GLY A N 1
ATOM 673 C CA . GLY A 1 81 ? 50.853 -5.368 -72.968 1.00 70.44 81 GLY A CA 1
ATOM 674 C C . GLY A 1 81 ? 50.133 -6.675 -72.637 1.00 70.44 81 GLY A C 1
ATOM 675 O O . GLY A 1 81 ? 49.762 -7.453 -73.516 1.00 70.44 81 GLY A O 1
ATOM 676 N N . ARG A 1 82 ? 49.934 -6.915 -71.337 1.00 78.50 82 ARG A N 1
ATOM 677 C CA . ARG A 1 82 ? 49.176 -8.055 -70.800 1.00 78.50 82 ARG A CA 1
ATOM 678 C C . ARG A 1 82 ? 47.677 -7.852 -71.060 1.00 78.50 82 ARG A C 1
ATOM 680 O O . ARG A 1 82 ? 47.124 -6.837 -70.640 1.00 78.50 82 ARG A O 1
ATOM 687 N N . LYS A 1 83 ? 47.018 -8.794 -71.744 1.00 82.69 83 LYS A N 1
ATOM 688 C CA . LYS A 1 83 ? 45.575 -8.737 -72.058 1.00 82.69 83 LYS A CA 1
ATOM 689 C C . LYS A 1 83 ? 44.768 -9.605 -71.092 1.00 82.69 83 LYS A C 1
ATOM 691 O O . LYS A 1 83 ? 45.135 -10.749 -70.861 1.00 82.69 83 LYS A O 1
ATOM 696 N N . LEU A 1 84 ? 43.638 -9.097 -70.596 1.00 87.38 84 LEU A N 1
ATOM 697 C CA . LEU A 1 84 ? 42.751 -9.801 -69.663 1.00 87.38 84 LEU A CA 1
ATOM 698 C C . LEU A 1 84 ? 41.350 -9.995 -70.256 1.00 87.38 84 LEU A C 1
ATOM 700 O O . LEU A 1 84 ? 40.613 -9.034 -70.483 1.00 87.38 84 LEU A O 1
ATOM 704 N N . LEU A 1 85 ? 40.944 -11.244 -70.450 1.00 88.31 85 LEU A N 1
ATOM 705 C CA . LEU A 1 85 ? 39.591 -11.595 -70.867 1.00 88.31 85 LEU A CA 1
ATOM 706 C C . LEU A 1 85 ? 38.811 -12.209 -69.703 1.00 88.31 85 LEU A C 1
ATOM 708 O O . LEU A 1 85 ? 39.150 -13.285 -69.216 1.00 88.31 85 LEU A O 1
ATOM 712 N N . LEU A 1 86 ? 37.723 -11.558 -69.304 1.00 91.81 86 LEU A N 1
ATOM 713 C CA . LEU A 1 86 ? 36.796 -12.039 -68.285 1.00 91.81 86 LEU A CA 1
ATOM 714 C C . LEU A 1 86 ? 35.511 -12.520 -68.963 1.00 91.81 86 LEU A C 1
ATOM 716 O O . LEU A 1 86 ? 34.711 -11.720 -69.449 1.00 91.81 86 LEU A O 1
ATOM 720 N N . LEU A 1 87 ? 35.307 -13.832 -68.996 1.00 92.44 87 LEU A N 1
ATOM 721 C CA . LEU A 1 87 ? 34.081 -14.455 -69.488 1.00 92.44 87 LEU A CA 1
ATOM 722 C C . LEU A 1 87 ? 33.196 -14.810 -68.302 1.00 92.44 87 LEU A C 1
ATOM 724 O O . LEU A 1 87 ? 33.657 -15.459 -67.373 1.00 92.44 87 LEU A O 1
ATOM 728 N N . GLN A 1 88 ? 31.931 -14.417 -68.325 1.00 94.06 88 GLN A N 1
ATOM 729 C CA . GLN A 1 88 ? 31.009 -14.633 -67.218 1.00 94.06 88 GLN A CA 1
ATOM 730 C C . GLN A 1 88 ? 29.832 -15.510 -67.618 1.00 94.06 88 GLN A C 1
ATOM 732 O O . GLN A 1 88 ? 29.335 -15.427 -68.741 1.00 94.06 88 GLN A O 1
ATOM 737 N N . PHE A 1 89 ? 29.350 -16.329 -66.688 1.00 93.06 89 PHE A N 1
ATOM 738 C CA . PHE A 1 89 ? 28.229 -17.225 -66.932 1.00 93.06 89 PHE A CA 1
ATOM 739 C C . PHE A 1 89 ? 27.411 -17.503 -65.663 1.00 93.06 89 PHE A C 1
ATOM 741 O O . PHE A 1 89 ? 27.976 -17.695 -64.587 1.00 93.06 89 PHE A O 1
ATOM 748 N N . TYR A 1 90 ? 26.083 -17.552 -65.800 1.00 91.50 90 TYR A N 1
ATOM 749 C CA . TYR A 1 90 ? 25.154 -17.998 -64.755 1.00 91.50 90 TYR A CA 1
ATOM 750 C C . TYR A 1 90 ? 24.845 -19.485 -64.949 1.00 91.50 90 TYR A C 1
ATOM 752 O O . TYR A 1 90 ? 24.376 -19.892 -66.010 1.00 91.50 90 TYR A O 1
ATOM 760 N N . PHE A 1 91 ? 25.126 -20.307 -63.944 1.00 90.50 91 PHE A N 1
ATOM 761 C CA . PHE A 1 91 ? 24.849 -21.737 -63.995 1.00 90.50 91 PHE A CA 1
ATOM 762 C C . PHE A 1 91 ? 23.432 -22.009 -63.479 1.00 90.50 91 PHE A C 1
ATOM 764 O O . PHE A 1 91 ? 23.208 -22.028 -62.277 1.00 90.50 91 PHE A O 1
ATOM 771 N N . GLU A 1 92 ? 22.464 -22.195 -64.371 1.00 84.00 92 GLU A N 1
ATOM 772 C CA . GLU A 1 92 ? 21.057 -22.390 -63.985 1.00 84.00 92 GLU A CA 1
ATOM 773 C C . GLU A 1 92 ? 20.612 -23.837 -64.220 1.00 84.00 92 GLU A C 1
ATOM 775 O O . GLU A 1 92 ? 20.365 -24.581 -63.274 1.00 84.00 92 GLU A O 1
ATOM 780 N N . GLU A 1 93 ? 20.554 -24.265 -65.485 1.00 85.69 93 GLU A N 1
ATOM 781 C CA . GLU A 1 93 ? 20.152 -25.620 -65.865 1.00 85.69 93 GLU A CA 1
ATOM 782 C C . GLU A 1 93 ? 21.378 -26.532 -66.036 1.00 85.69 93 GLU A C 1
ATOM 784 O O . GLU A 1 93 ? 22.083 -26.403 -67.042 1.00 85.69 93 GLU A O 1
ATOM 789 N N . PRO A 1 94 ? 21.612 -27.536 -65.166 1.00 85.50 94 PRO A N 1
ATOM 790 C CA . PRO A 1 94 ? 22.899 -28.234 -65.107 1.00 85.50 94 PRO A CA 1
ATOM 791 C C . PRO A 1 94 ? 23.357 -28.828 -66.444 1.00 85.50 94 PRO A C 1
ATOM 793 O O . PRO A 1 94 ? 24.507 -28.666 -66.847 1.00 85.50 94 PRO A O 1
ATOM 796 N N . LYS A 1 95 ? 22.440 -29.464 -67.188 1.00 84.75 95 LYS A N 1
ATOM 797 C CA . LYS A 1 95 ? 22.754 -30.102 -68.477 1.00 84.75 95 LYS A CA 1
ATOM 798 C C . LYS A 1 95 ? 23.096 -29.086 -69.571 1.00 84.75 95 LYS A C 1
ATOM 800 O O . LYS A 1 95 ? 24.108 -29.251 -70.248 1.00 84.75 95 LYS A O 1
ATOM 805 N N . LYS A 1 96 ? 22.271 -28.048 -69.748 1.00 85.88 96 LYS A N 1
ATOM 806 C CA . LYS A 1 96 ? 22.482 -27.024 -70.788 1.00 85.88 96 LYS A CA 1
ATOM 807 C C . LYS A 1 96 ? 23.687 -26.147 -70.457 1.00 85.88 96 LYS A C 1
ATOM 809 O O . LYS A 1 96 ? 24.528 -25.903 -71.317 1.00 85.88 96 LYS A O 1
ATOM 814 N N . SER A 1 97 ? 23.801 -25.736 -69.197 1.00 89.19 97 SER A N 1
ATOM 815 C CA . SER A 1 97 ? 24.905 -24.931 -68.688 1.00 89.19 97 SER A CA 1
ATOM 816 C C . SER A 1 97 ? 26.251 -25.638 -68.848 1.00 89.19 97 SER A C 1
ATOM 818 O O . SER A 1 97 ? 27.195 -25.029 -69.347 1.00 89.19 97 SER A O 1
ATOM 820 N N . GLN A 1 98 ? 26.345 -26.935 -68.525 1.00 87.75 98 GLN A N 1
ATOM 821 C CA . GLN A 1 98 ? 27.588 -27.693 -68.708 1.00 87.75 98 GLN A CA 1
ATOM 822 C C . GLN A 1 98 ? 27.979 -27.832 -70.188 1.00 87.75 98 GLN A C 1
ATOM 824 O O . GLN A 1 98 ? 29.160 -27.716 -70.531 1.00 87.75 98 GLN A O 1
ATOM 829 N N . GLN A 1 99 ? 27.004 -28.060 -71.076 1.00 85.94 99 GLN A N 1
ATOM 830 C CA . GLN A 1 99 ? 27.248 -28.129 -72.520 1.00 85.94 99 GLN A CA 1
ATOM 831 C C . GLN A 1 99 ? 27.771 -26.794 -73.057 1.00 85.94 99 GLN A C 1
ATOM 833 O O . GLN A 1 99 ? 28.798 -26.770 -73.731 1.00 85.94 99 GLN A O 1
ATOM 838 N N . LEU A 1 100 ? 27.127 -25.681 -72.701 1.00 88.25 100 LEU A N 1
ATOM 839 C CA . LEU A 1 100 ? 27.528 -24.356 -73.166 1.00 88.25 100 LEU A CA 1
ATOM 840 C C . LEU A 1 100 ? 28.909 -23.944 -72.637 1.00 88.25 100 LEU A C 1
ATOM 842 O O . LEU A 1 100 ? 29.729 -23.446 -73.408 1.00 88.25 100 LEU A O 1
ATOM 846 N N . LEU A 1 101 ? 29.208 -24.215 -71.361 1.00 88.69 101 LEU A N 1
ATOM 847 C CA . LEU A 1 101 ? 30.544 -24.000 -70.791 1.00 88.69 101 LEU A CA 1
ATOM 848 C C . LEU A 1 101 ? 31.614 -24.819 -71.527 1.00 88.69 101 LEU A C 1
ATOM 850 O O . LEU A 1 101 ? 32.701 -24.310 -71.800 1.00 88.69 101 LEU A O 1
ATOM 854 N N . SER A 1 102 ? 31.301 -26.063 -71.902 1.00 85.94 102 SER A N 1
ATOM 855 C CA . SER A 1 102 ? 32.212 -26.922 -72.673 1.00 85.94 102 SER A CA 1
ATOM 856 C C . SER A 1 102 ? 32.452 -26.373 -74.085 1.00 85.94 102 SER A C 1
ATOM 858 O O . SER A 1 102 ? 33.601 -26.290 -74.524 1.00 85.94 102 SER A O 1
ATOM 860 N N . CYS A 1 103 ? 31.396 -25.923 -74.773 1.00 86.69 103 CYS A N 1
ATOM 861 C CA . CYS A 1 103 ? 31.493 -25.285 -76.089 1.00 86.69 103 CYS A CA 1
ATOM 862 C C . CYS A 1 103 ? 32.304 -23.981 -76.041 1.00 86.69 103 CYS A C 1
ATOM 864 O O . CYS A 1 103 ? 33.164 -23.753 -76.895 1.00 86.69 103 CYS A O 1
ATOM 866 N N . ALA A 1 104 ? 32.082 -23.143 -75.026 1.00 88.31 104 ALA A N 1
ATOM 867 C CA . ALA A 1 104 ? 32.815 -21.895 -74.842 1.00 88.31 104 ALA A CA 1
ATOM 868 C C . ALA A 1 104 ? 34.305 -22.149 -74.580 1.00 88.31 104 ALA A C 1
ATOM 870 O O . ALA A 1 104 ? 35.149 -21.554 -75.248 1.00 88.31 104 ALA A O 1
ATOM 871 N N . ARG A 1 105 ? 34.642 -23.095 -73.689 1.00 86.31 105 ARG A N 1
ATOM 872 C CA . ARG A 1 105 ? 36.034 -23.512 -73.430 1.00 86.31 105 ARG A CA 1
ATOM 873 C C . ARG A 1 105 ? 36.722 -24.021 -74.694 1.00 86.31 105 ARG A C 1
ATOM 875 O O . ARG A 1 105 ? 37.865 -23.648 -74.960 1.00 86.31 105 ARG A O 1
ATOM 882 N N . HIS A 1 106 ? 36.031 -24.849 -75.481 1.00 84.88 106 HIS A N 1
ATOM 883 C CA . HIS A 1 106 ? 36.559 -25.348 -76.749 1.00 84.88 106 HIS A CA 1
ATOM 884 C C . HIS A 1 106 ? 36.803 -24.208 -77.747 1.00 84.88 106 HIS A C 1
ATOM 886 O O . HIS A 1 106 ? 37.876 -24.144 -78.344 1.00 84.88 106 HIS A O 1
ATOM 892 N N . SER A 1 107 ? 35.851 -23.281 -77.881 1.00 86.19 107 SER A N 1
ATOM 893 C CA . SER A 1 107 ? 35.943 -22.130 -78.789 1.00 86.19 107 SER A CA 1
ATOM 894 C C . SER A 1 107 ? 37.091 -21.194 -78.415 1.00 86.19 107 SER A C 1
ATOM 896 O O . SER A 1 107 ? 37.896 -20.844 -79.276 1.00 86.19 107 SER A O 1
ATOM 898 N N . VAL A 1 108 ? 37.222 -20.860 -77.126 1.00 86.56 108 VAL A N 1
ATOM 899 C CA . VAL A 1 108 ? 38.337 -20.064 -76.593 1.00 86.56 108 VAL A CA 1
ATOM 900 C C . VAL A 1 108 ? 39.663 -20.731 -76.936 1.00 86.56 108 VAL A C 1
ATOM 902 O O . VAL A 1 108 ? 40.494 -20.127 -77.601 1.00 86.56 108 VAL A O 1
ATOM 905 N N . ARG A 1 109 ? 39.831 -22.013 -76.590 1.00 81.62 109 ARG A N 1
ATOM 906 C CA . ARG A 1 109 ? 41.071 -22.753 -76.864 1.00 81.62 109 ARG A CA 1
ATOM 907 C C . ARG A 1 109 ? 41.392 -22.818 -78.357 1.00 81.62 109 ARG A C 1
ATOM 909 O O . ARG A 1 109 ? 42.548 -22.671 -78.746 1.00 81.62 109 ARG A O 1
ATOM 916 N N . ARG A 1 110 ? 40.381 -23.068 -79.194 1.00 84.06 110 ARG A N 1
ATOM 917 C CA . ARG A 1 110 ? 40.512 -23.138 -80.656 1.00 84.06 110 ARG A CA 1
ATOM 918 C C . ARG A 1 110 ? 41.009 -21.810 -81.225 1.00 84.06 110 ARG A C 1
ATOM 920 O O . ARG A 1 110 ? 41.881 -21.821 -82.088 1.00 84.06 110 ARG A O 1
ATOM 927 N N . ILE A 1 111 ? 40.482 -20.691 -80.733 1.00 81.62 111 ILE A N 1
ATOM 928 C CA . ILE A 1 111 ? 40.852 -19.349 -81.191 1.00 81.62 111 ILE A CA 1
ATOM 929 C C . ILE A 1 111 ? 42.234 -18.962 -80.662 1.00 81.62 111 ILE A C 1
ATOM 931 O O . ILE A 1 111 ? 43.083 -18.587 -81.466 1.00 81.62 111 ILE A O 1
ATOM 935 N N . THR A 1 112 ? 42.514 -19.145 -79.370 1.00 78.69 112 THR A N 1
ATOM 936 C CA . THR A 1 112 ? 43.815 -18.800 -78.774 1.00 78.69 112 THR A CA 1
ATOM 937 C C . THR A 1 112 ? 44.967 -19.593 -79.393 1.00 78.69 112 THR A C 1
ATOM 939 O O . THR A 1 112 ? 45.972 -19.001 -79.763 1.00 78.69 112 THR A O 1
ATOM 942 N N . LYS A 1 113 ? 44.797 -20.900 -79.659 1.00 76.12 113 LYS A N 1
ATOM 943 C CA . LYS A 1 113 ? 45.808 -21.705 -80.380 1.00 76.12 113 LYS A CA 1
ATOM 944 C C . LYS A 1 113 ? 46.048 -21.265 -81.828 1.00 76.12 113 LYS A C 1
ATOM 946 O O . LYS A 1 113 ? 47.095 -21.573 -82.388 1.00 76.12 113 LYS A O 1
ATOM 951 N N . SER A 1 114 ? 45.069 -20.615 -82.460 1.00 71.69 114 SER A N 1
ATOM 952 C CA . SER A 1 114 ? 45.187 -20.130 -83.842 1.00 71.69 114 SER A CA 1
ATOM 953 C C . SER A 1 114 ? 45.874 -18.762 -83.953 1.00 71.69 114 SER A C 1
ATOM 955 O O . SER A 1 114 ? 46.210 -18.339 -85.058 1.00 71.69 114 SER A O 1
ATOM 957 N N . LEU A 1 115 ? 46.106 -18.085 -82.823 1.00 69.12 115 LEU A N 1
ATOM 958 C CA . LEU A 1 115 ? 46.713 -16.760 -82.744 1.00 69.12 115 LEU A CA 1
ATOM 959 C C . LEU A 1 115 ? 48.223 -16.881 -82.481 1.00 69.12 115 LEU A C 1
ATOM 961 O O . LEU A 1 115 ? 48.652 -17.558 -81.554 1.00 69.12 115 LEU A O 1
ATOM 965 N N . LYS A 1 116 ? 49.047 -16.211 -83.297 1.00 59.38 116 LYS A N 1
ATOM 966 C CA . LYS A 1 116 ? 50.498 -16.058 -83.076 1.00 59.38 116 LYS A CA 1
ATOM 967 C C . LYS A 1 116 ? 50.775 -14.730 -82.365 1.00 59.38 116 LYS A C 1
ATOM 969 O O . LYS A 1 116 ? 51.350 -13.825 -82.959 1.00 59.38 116 LYS A O 1
ATOM 974 N N . THR A 1 117 ? 50.280 -14.565 -81.146 1.00 58.22 117 THR A N 1
ATOM 975 C CA . THR A 1 117 ? 50.467 -13.330 -80.366 1.00 58.22 117 THR A CA 1
ATOM 976 C C . THR A 1 117 ? 51.672 -13.446 -79.432 1.00 58.22 117 THR A C 1
ATOM 978 O O . THR A 1 117 ? 51.736 -14.388 -78.653 1.00 58.22 117 THR A O 1
ATOM 981 N N . GLU A 1 118 ? 52.597 -12.477 -79.475 1.00 59.03 118 GLU A N 1
ATOM 982 C CA . GLU A 1 118 ? 53.720 -12.348 -78.516 1.00 59.03 118 GLU A CA 1
ATOM 983 C C . GLU A 1 118 ? 53.286 -11.759 -77.153 1.00 59.03 118 GLU A C 1
ATOM 985 O O . GLU A 1 118 ? 54.073 -11.697 -76.211 1.00 59.03 118 GLU A O 1
ATOM 990 N N . SER A 1 119 ? 52.029 -11.322 -77.025 1.00 64.31 119 SER A N 1
ATOM 991 C CA . SER A 1 119 ? 51.468 -10.729 -75.804 1.00 64.31 119 SER A CA 1
ATOM 992 C C . SER A 1 119 ? 50.959 -11.793 -74.824 1.00 64.31 119 SER A C 1
ATOM 994 O O . SER A 1 119 ? 50.231 -12.698 -75.227 1.00 64.31 119 SER A O 1
ATOM 996 N N . ALA A 1 120 ? 51.257 -11.646 -73.528 1.00 73.06 120 ALA A N 1
ATOM 997 C CA . ALA A 1 120 ? 50.685 -12.492 -72.477 1.00 73.06 120 ALA A CA 1
ATOM 998 C C . ALA A 1 120 ? 49.167 -12.254 -72.347 1.00 73.06 120 ALA A C 1
ATOM 1000 O O . ALA A 1 120 ? 48.724 -11.110 -72.198 1.00 73.06 120 ALA A O 1
ATOM 1001 N N . VAL A 1 121 ? 48.373 -13.325 -72.411 1.00 78.88 121 VAL A N 1
ATOM 1002 C CA . VAL A 1 121 ? 46.905 -13.284 -72.338 1.00 78.88 121 VAL A CA 1
ATOM 1003 C C . VAL A 1 121 ? 46.430 -14.101 -71.143 1.00 78.88 121 VAL A C 1
ATOM 1005 O O . VAL A 1 121 ? 46.683 -15.300 -71.088 1.00 78.88 121 VAL A O 1
ATOM 1008 N N . ASP A 1 122 ? 45.671 -13.481 -70.242 1.00 84.75 122 ASP A N 1
ATOM 1009 C CA . ASP A 1 122 ? 44.952 -14.181 -69.180 1.00 84.75 122 ASP A CA 1
ATOM 1010 C C . ASP A 1 122 ? 43.477 -14.289 -69.535 1.00 84.75 122 ASP A C 1
ATOM 1012 O O . ASP A 1 122 ? 42.806 -13.287 -69.805 1.00 84.75 122 ASP A O 1
ATOM 1016 N N . ILE A 1 123 ? 42.946 -15.507 -69.495 1.00 87.50 123 ILE A N 1
ATOM 1017 C CA . ILE A 1 123 ? 41.521 -15.745 -69.698 1.00 87.50 123 ILE A CA 1
ATOM 1018 C C . ILE A 1 123 ? 40.929 -16.353 -68.437 1.00 87.50 123 ILE A C 1
ATOM 1020 O O . ILE A 1 123 ? 41.340 -17.429 -68.000 1.00 87.50 123 ILE A O 1
ATOM 1024 N N . VAL A 1 124 ? 39.919 -15.684 -67.886 1.00 90.38 124 VAL A N 1
ATOM 1025 C CA . VAL A 1 124 ? 39.206 -16.127 -66.691 1.00 90.38 124 VAL A CA 1
ATOM 1026 C C . VAL A 1 124 ? 37.734 -16.346 -67.019 1.00 90.38 124 VAL A C 1
ATOM 1028 O O . VAL A 1 124 ? 37.010 -15.412 -67.358 1.00 90.38 124 VAL A O 1
ATOM 1031 N N . LEU A 1 125 ? 37.280 -17.590 -66.896 1.00 90.88 125 LEU A N 1
ATOM 1032 C CA . LEU A 1 125 ? 35.882 -17.988 -67.022 1.00 90.88 125 LEU A CA 1
ATOM 1033 C C . LEU A 1 125 ? 35.228 -18.031 -65.636 1.00 90.88 125 LEU A C 1
ATOM 1035 O O . LEU A 1 125 ? 35.377 -19.004 -64.901 1.00 90.88 125 LEU A O 1
ATOM 1039 N N . LEU A 1 126 ? 34.500 -16.975 -65.291 1.00 93.31 126 LEU A N 1
ATOM 1040 C CA . LEU A 1 126 ? 33.753 -16.798 -64.050 1.00 93.31 126 LEU A CA 1
ATOM 1041 C C . LEU A 1 126 ? 32.358 -17.428 -64.169 1.00 93.31 126 LEU A C 1
ATOM 1043 O O . LEU A 1 126 ? 31.506 -16.960 -64.922 1.00 93.31 126 LEU A O 1
ATOM 1047 N N . THR A 1 127 ? 32.098 -18.471 -63.391 1.00 92.12 127 THR A N 1
ATOM 1048 C CA . THR A 1 127 ? 30.815 -19.177 -63.356 1.00 92.12 127 THR A CA 1
ATOM 1049 C C . THR A 1 127 ? 30.135 -18.957 -62.009 1.00 92.12 127 THR A C 1
ATOM 1051 O O . THR A 1 127 ? 30.625 -19.435 -60.986 1.00 92.12 127 THR A O 1
ATOM 1054 N N . ARG A 1 128 ? 28.991 -18.266 -61.997 1.00 91.62 128 ARG A N 1
ATOM 1055 C CA . ARG A 1 128 ? 28.159 -18.136 -60.796 1.00 91.62 128 ARG A CA 1
ATOM 1056 C C . ARG A 1 128 ? 27.302 -19.383 -60.617 1.00 91.62 128 ARG A C 1
ATOM 1058 O O . ARG A 1 128 ? 26.514 -19.713 -61.501 1.00 91.62 128 ARG A O 1
ATOM 1065 N N . LEU A 1 129 ? 27.445 -20.041 -59.474 1.00 90.31 129 LEU A N 1
ATOM 1066 C CA . LEU A 1 129 ? 26.703 -21.236 -59.090 1.00 90.31 129 LEU A CA 1
ATOM 1067 C C . LEU A 1 129 ? 25.531 -20.882 -58.157 1.00 90.31 129 LEU A C 1
ATOM 1069 O O . LEU A 1 129 ? 25.662 -19.970 -57.338 1.00 90.31 129 LEU A O 1
ATOM 1073 N N . PRO A 1 130 ? 24.401 -21.605 -58.228 1.00 86.31 130 PRO A N 1
ATOM 1074 C CA . PRO A 1 130 ? 23.336 -21.518 -57.244 1.00 86.31 130 PRO A CA 1
ATOM 1075 C C . PRO A 1 130 ? 23.677 -22.412 -56.045 1.00 86.31 130 PRO A C 1
ATOM 1077 O O . PRO A 1 130 ? 24.214 -23.513 -56.214 1.00 86.31 130 PRO A O 1
ATOM 1080 N N . ARG A 1 131 ? 23.351 -21.967 -54.826 1.00 82.12 131 ARG A N 1
ATOM 1081 C CA . ARG A 1 131 ? 23.435 -22.823 -53.634 1.00 82.12 131 ARG A CA 1
ATOM 1082 C C . ARG A 1 131 ? 22.188 -23.694 -53.557 1.00 82.12 131 ARG A C 1
ATOM 1084 O O . ARG A 1 131 ? 21.084 -23.188 -53.414 1.00 82.12 131 ARG A O 1
ATOM 1091 N N . ILE A 1 132 ? 22.372 -25.006 -53.674 1.00 80.88 132 ILE A N 1
ATOM 1092 C CA . ILE A 1 132 ? 21.296 -26.000 -53.612 1.00 80.88 132 ILE A CA 1
ATOM 1093 C C . ILE A 1 132 ? 21.757 -27.121 -52.684 1.00 80.88 132 ILE A C 1
ATOM 1095 O O . ILE A 1 132 ? 22.886 -27.604 -52.811 1.00 80.88 132 ILE A O 1
ATOM 1099 N N . SER A 1 133 ? 20.895 -27.534 -51.752 1.00 76.69 133 SER A N 1
ATOM 1100 C CA . SER A 1 133 ? 21.179 -28.674 -50.876 1.00 76.69 133 SER A CA 1
ATOM 1101 C C . SER A 1 133 ? 21.389 -29.942 -51.714 1.00 76.69 133 SER A C 1
ATOM 1103 O O . SER A 1 133 ? 20.584 -30.247 -52.593 1.00 76.69 133 SER A O 1
ATOM 1105 N N . GLY A 1 134 ? 22.500 -30.649 -51.492 1.00 74.25 134 GLY A N 1
ATOM 1106 C CA . GLY A 1 134 ? 22.915 -31.795 -52.316 1.00 74.25 134 GLY A CA 1
ATOM 1107 C C . GLY A 1 134 ? 23.715 -31.445 -53.583 1.00 74.25 134 GLY A C 1
ATOM 1108 O O . GLY A 1 134 ? 24.143 -32.354 -54.291 1.00 74.25 134 GLY A O 1
ATOM 1109 N N . GLY A 1 135 ? 23.978 -30.157 -53.842 1.00 78.19 135 GLY A N 1
ATOM 1110 C CA . GLY A 1 135 ? 24.796 -29.671 -54.956 1.00 78.19 135 GLY A CA 1
ATOM 1111 C C . GLY A 1 135 ? 23.989 -29.269 -56.195 1.00 78.19 135 GLY A C 1
ATOM 1112 O O . GLY A 1 135 ? 22.905 -29.779 -56.460 1.00 78.19 135 GLY A O 1
ATOM 1113 N N . CYS A 1 136 ? 24.530 -28.340 -56.990 1.00 83.25 136 CYS A N 1
ATOM 1114 C CA . CYS A 1 136 ? 23.860 -27.803 -58.182 1.00 83.25 136 CYS A CA 1
ATOM 1115 C C . CYS A 1 136 ? 24.112 -28.606 -59.470 1.00 83.25 136 CYS A C 1
ATOM 1117 O O . CYS A 1 136 ? 23.689 -28.192 -60.542 1.00 83.25 136 CYS A O 1
ATOM 1119 N N . GLY A 1 137 ? 24.815 -29.741 -59.399 1.00 84.12 137 GLY A N 1
ATOM 1120 C CA . GLY A 1 137 ? 25.160 -30.550 -60.576 1.00 84.12 137 GLY A CA 1
ATOM 1121 C C . GLY A 1 137 ? 26.257 -29.955 -61.470 1.00 84.12 137 GLY A C 1
ATOM 1122 O O . GLY A 1 137 ? 26.475 -30.460 -62.570 1.00 84.12 137 GLY A O 1
ATOM 1123 N N . TYR A 1 138 ? 26.948 -28.902 -61.020 1.00 86.81 138 TYR A N 1
ATOM 1124 C CA . TYR A 1 138 ? 28.142 -28.369 -61.677 1.00 86.81 138 TYR A CA 1
ATOM 1125 C C . TYR A 1 138 ? 29.315 -29.344 -61.560 1.00 86.81 138 TYR A C 1
ATOM 1127 O O . TYR A 1 138 ? 29.619 -29.834 -60.472 1.00 86.81 138 TYR A O 1
ATOM 1135 N N . ILE A 1 139 ? 29.997 -29.594 -62.679 1.00 83.31 139 ILE A N 1
ATOM 1136 C CA . ILE A 1 139 ? 31.169 -30.469 -62.731 1.00 83.31 139 ILE A CA 1
ATOM 1137 C C . ILE A 1 139 ? 32.362 -29.639 -63.203 1.00 83.31 139 ILE A C 1
ATOM 1139 O O . ILE A 1 139 ? 32.442 -29.244 -64.372 1.00 83.31 139 ILE A O 1
ATOM 1143 N N . ALA A 1 140 ? 33.305 -29.389 -62.291 1.00 76.81 140 ALA A N 1
ATOM 1144 C CA . ALA A 1 140 ? 34.591 -28.798 -62.634 1.00 76.81 140 ALA A CA 1
ATOM 1145 C C . ALA A 1 140 ? 35.409 -29.818 -63.439 1.00 76.81 140 ALA A C 1
ATOM 1147 O O . ALA A 1 140 ? 35.678 -30.920 -62.965 1.00 76.81 140 ALA A O 1
ATOM 1148 N N . MET A 1 141 ? 35.790 -29.469 -64.668 1.00 68.19 141 MET A N 1
ATOM 1149 C CA . MET A 1 141 ? 36.664 -30.324 -65.475 1.00 68.19 141 MET A CA 1
ATOM 1150 C C . MET A 1 141 ? 38.105 -29.824 -65.366 1.00 68.19 141 MET A C 1
ATOM 1152 O O . MET A 1 141 ? 38.433 -28.779 -65.941 1.00 68.19 141 MET A O 1
ATOM 1156 N N . CYS A 1 142 ? 38.945 -30.588 -64.664 1.00 63.00 142 CYS A N 1
ATOM 1157 C CA . CYS A 1 142 ? 40.387 -30.365 -64.564 1.00 63.00 142 CYS A CA 1
ATOM 1158 C C . CYS A 1 142 ? 41.113 -31.009 -65.755 1.00 63.00 142 CYS A C 1
ATOM 1160 O O . CYS A 1 142 ? 40.935 -32.198 -66.019 1.00 63.00 142 CYS A O 1
ATOM 1162 N N . GLY A 1 143 ? 41.921 -30.225 -66.476 1.00 68.38 143 GLY A N 1
ATOM 1163 C CA . GLY A 1 143 ? 42.668 -30.668 -67.659 1.00 68.38 143 GLY A CA 1
ATOM 1164 C C . GLY A 1 143 ? 42.565 -29.693 -68.837 1.00 68.38 143 GLY A C 1
ATOM 1165 O O . GLY A 1 143 ? 41.776 -28.748 -68.815 1.00 68.38 143 GLY A O 1
ATOM 1166 N N . ASP A 1 144 ? 43.366 -29.926 -69.883 1.00 64.44 144 ASP A N 1
ATOM 1167 C CA . ASP A 1 144 ? 43.386 -29.122 -71.119 1.00 64.44 144 ASP A CA 1
ATOM 1168 C C . ASP A 1 144 ? 43.824 -27.650 -70.963 1.00 64.44 144 ASP A C 1
ATOM 1170 O O . ASP A 1 144 ? 43.259 -26.762 -71.603 1.00 64.44 144 ASP A O 1
ATOM 1174 N N . SER A 1 145 ? 44.858 -27.387 -70.157 1.00 73.19 145 SER A N 1
ATOM 1175 C CA . SER A 1 145 ? 45.391 -26.037 -69.868 1.00 73.19 145 SER A CA 1
ATOM 1176 C C . SER A 1 145 ? 44.453 -25.131 -69.051 1.00 73.19 145 SER A C 1
ATOM 1178 O O . SER A 1 145 ? 44.777 -23.965 -68.852 1.00 73.19 145 SER A O 1
ATOM 1180 N N . TRP A 1 146 ? 43.316 -25.652 -68.566 1.00 81.25 146 TRP A N 1
ATOM 1181 C CA . TRP A 1 146 ? 42.397 -24.938 -67.673 1.00 81.25 146 TRP A CA 1
ATOM 1182 C C . TRP A 1 146 ? 42.622 -25.315 -66.212 1.00 81.25 146 TRP A C 1
ATOM 1184 O O . TRP A 1 146 ? 42.512 -26.490 -65.845 1.00 81.25 146 TRP A O 1
ATOM 1194 N N . THR A 1 147 ? 42.812 -24.301 -65.375 1.00 84.25 147 THR A N 1
ATOM 1195 C CA . THR A 1 147 ? 42.896 -24.448 -63.918 1.00 84.25 147 THR A CA 1
ATOM 1196 C C . THR A 1 147 ? 41.554 -24.121 -63.290 1.00 84.25 147 THR A C 1
ATOM 1198 O O . THR A 1 147 ? 40.997 -23.052 -63.527 1.00 84.25 147 THR A O 1
ATOM 1201 N N . SER A 1 148 ? 40.999 -25.065 -62.528 1.00 85.06 148 SER A N 1
ATOM 1202 C CA . SER A 1 148 ? 39.706 -24.889 -61.861 1.00 85.06 148 SER A CA 1
ATOM 1203 C C . SER A 1 148 ? 39.909 -24.377 -60.439 1.00 85.06 148 SER A C 1
ATOM 1205 O O . SER A 1 148 ? 40.580 -25.023 -59.642 1.00 85.06 148 SER A O 1
ATOM 1207 N N . LEU A 1 149 ? 39.303 -23.237 -60.124 1.00 88.12 149 LEU A N 1
ATOM 1208 C CA . LEU A 1 149 ? 39.355 -22.577 -58.823 1.00 88.12 149 LEU A CA 1
ATOM 1209 C C . LEU A 1 149 ? 37.929 -22.322 -58.318 1.00 88.12 149 LEU A C 1
ATOM 1211 O O . LEU A 1 149 ? 36.989 -22.141 -59.101 1.00 88.12 149 LEU A O 1
ATOM 1215 N N . HIS A 1 150 ? 37.758 -22.286 -57.001 1.00 87.00 150 HIS A N 1
ATOM 1216 C CA . HIS A 1 150 ? 36.537 -21.787 -56.379 1.00 87.00 150 HIS A CA 1
ATOM 1217 C C . HIS A 1 150 ? 36.870 -20.540 -55.569 1.00 87.00 150 HIS A C 1
ATOM 1219 O O . HIS A 1 150 ? 37.643 -20.610 -54.619 1.00 87.00 150 HIS A O 1
ATOM 1225 N N . LEU A 1 151 ? 36.282 -19.411 -55.954 1.00 89.38 151 LEU A N 1
ATOM 1226 C CA . LEU A 1 151 ? 36.340 -18.170 -55.196 1.00 89.38 151 LEU A CA 1
ATOM 1227 C C . LEU A 1 151 ? 34.926 -17.865 -54.727 1.00 89.38 151 LEU A C 1
ATOM 1229 O O . LEU A 1 151 ? 34.083 -17.445 -55.519 1.00 89.38 151 LEU A O 1
ATOM 1233 N N . ASP A 1 152 ? 34.655 -18.091 -53.446 1.00 85.44 152 ASP A N 1
ATOM 1234 C CA . ASP A 1 152 ? 33.321 -17.860 -52.888 1.00 85.44 152 ASP A CA 1
ATOM 1235 C C . ASP A 1 152 ? 32.876 -16.399 -53.098 1.00 85.44 152 ASP A C 1
ATOM 1237 O O . ASP A 1 152 ? 31.747 -16.132 -53.520 1.00 85.44 152 ASP A O 1
ATOM 1241 N N . GLU A 1 153 ? 33.815 -15.460 -52.943 1.00 84.88 153 GLU A N 1
ATOM 1242 C CA . GLU A 1 153 ? 33.634 -14.034 -53.204 1.00 84.88 153 GLU A CA 1
ATOM 1243 C C . GLU A 1 153 ? 34.700 -13.488 -54.163 1.00 84.88 153 GLU A C 1
ATOM 1245 O O . GLU A 1 153 ? 35.894 -13.701 -53.970 1.00 84.88 153 GLU A O 1
ATOM 1250 N N . LEU A 1 154 ? 34.263 -12.791 -55.219 1.00 85.62 154 LEU A N 1
ATOM 1251 C CA . LEU A 1 154 ? 35.161 -12.290 -56.268 1.00 85.62 154 LEU A CA 1
ATOM 1252 C C . LEU A 1 154 ? 35.890 -10.986 -55.911 1.00 85.62 154 LEU A C 1
ATOM 1254 O O . LEU A 1 154 ? 36.878 -10.656 -56.561 1.00 85.62 154 LEU A O 1
ATOM 1258 N N . LEU A 1 155 ? 35.391 -10.214 -54.941 1.00 81.44 155 LEU A N 1
ATOM 1259 C CA . LEU A 1 155 ? 35.936 -8.902 -54.578 1.00 81.44 155 LEU A CA 1
ATOM 1260 C C . LEU A 1 155 ? 36.040 -8.766 -53.057 1.00 81.44 155 LEU A C 1
ATOM 1262 O O . LEU A 1 155 ? 35.095 -9.128 -52.359 1.00 81.44 155 LEU A O 1
ATOM 1266 N N . PRO A 1 156 ? 37.128 -8.185 -52.528 1.00 71.12 156 PRO A N 1
ATOM 1267 C CA . PRO A 1 156 ? 37.257 -7.960 -51.095 1.00 71.12 156 PRO A CA 1
ATOM 1268 C C . PRO A 1 156 ? 36.248 -6.911 -50.597 1.00 71.12 156 PRO A C 1
ATOM 1270 O O . PRO A 1 156 ? 36.095 -5.832 -51.179 1.00 71.12 156 PRO A O 1
ATOM 1273 N N . VAL A 1 157 ? 35.582 -7.205 -49.477 1.00 72.25 157 VAL A N 1
ATOM 1274 C CA . VAL A 1 157 ? 34.609 -6.305 -48.840 1.00 72.25 157 VAL A CA 1
ATOM 1275 C C . VAL A 1 157 ? 35.330 -5.314 -47.925 1.00 72.25 157 VAL A C 1
ATOM 1277 O O . VAL A 1 157 ? 35.777 -5.667 -46.836 1.00 72.25 157 VAL A O 1
ATOM 1280 N N . LYS A 1 158 ? 35.406 -4.042 -48.340 1.00 73.88 158 LYS A N 1
ATOM 1281 C CA . LYS A 1 158 ? 36.123 -2.982 -47.598 1.00 73.88 158 LYS A CA 1
ATOM 1282 C C . LYS A 1 158 ? 35.602 -2.746 -46.170 1.00 73.88 158 LYS A C 1
ATOM 1284 O O . LYS A 1 158 ? 36.389 -2.382 -45.307 1.00 73.88 158 LYS A O 1
ATOM 1289 N N . VAL A 1 159 ? 34.305 -2.955 -45.925 1.00 79.12 159 VAL A N 1
ATOM 1290 C CA . VAL A 1 159 ? 33.654 -2.745 -44.612 1.00 79.12 159 VAL A CA 1
ATOM 1291 C C . VAL A 1 159 ? 33.813 -3.924 -43.649 1.00 79.12 159 VAL A C 1
ATOM 1293 O O . VAL A 1 159 ? 33.532 -3.798 -42.464 1.00 79.12 159 VAL A O 1
ATOM 1296 N N . PHE A 1 160 ? 34.269 -5.075 -44.139 1.00 84.00 160 PHE A N 1
ATOM 1297 C CA . PHE A 1 160 ? 34.475 -6.264 -43.323 1.00 84.00 160 PHE A CA 1
ATOM 1298 C C . PHE A 1 160 ? 35.754 -6.956 -43.786 1.00 84.00 160 PHE A C 1
ATOM 1300 O O . PHE A 1 160 ? 35.653 -7.942 -44.509 1.00 84.00 160 PHE A O 1
ATOM 1307 N N . PRO A 1 161 ? 36.947 -6.424 -43.457 1.00 79.12 161 PRO A N 1
ATOM 1308 C CA . PRO A 1 161 ? 38.245 -6.948 -43.904 1.00 79.12 161 PRO A CA 1
ATOM 1309 C C . PRO A 1 161 ? 38.783 -8.134 -43.075 1.00 79.12 161 PRO A C 1
ATOM 1311 O O . PRO A 1 161 ? 39.774 -8.735 -43.478 1.00 79.12 161 PRO A O 1
ATOM 1314 N N . ALA A 1 162 ? 38.138 -8.517 -41.966 1.00 79.31 162 ALA A N 1
ATOM 1315 C CA . ALA A 1 162 ? 38.606 -9.588 -41.079 1.00 79.31 162 ALA A CA 1
ATOM 1316 C C . ALA A 1 162 ? 38.874 -10.938 -41.773 1.00 79.31 162 ALA A C 1
ATOM 1318 O O . ALA A 1 162 ? 38.113 -11.386 -42.632 1.00 79.31 162 ALA A O 1
ATOM 1319 N N . ASP A 1 163 ? 39.933 -11.627 -41.356 1.00 81.00 163 ASP A N 1
ATOM 1320 C CA . ASP A 1 163 ? 40.208 -12.991 -41.809 1.00 81.00 163 ASP A CA 1
ATOM 1321 C C . ASP A 1 163 ? 39.304 -14.013 -41.097 1.00 81.00 163 ASP A C 1
ATOM 1323 O O . ASP A 1 163 ? 39.129 -13.963 -39.878 1.00 81.00 163 ASP A O 1
ATOM 1327 N N . THR A 1 164 ? 38.755 -14.973 -41.845 1.00 79.19 164 THR A N 1
ATOM 1328 C CA . THR A 1 164 ? 37.827 -15.987 -41.326 1.00 79.19 164 THR A CA 1
ATOM 1329 C C . THR A 1 164 ? 38.478 -16.869 -40.262 1.00 79.19 164 THR A C 1
ATOM 1331 O O . THR A 1 164 ? 37.820 -17.212 -39.281 1.00 79.19 164 THR A O 1
ATOM 1334 N N . SER A 1 165 ? 39.778 -17.170 -40.383 1.00 79.81 165 SER A N 1
ATOM 1335 C CA . SER A 1 165 ? 40.497 -17.968 -39.378 1.00 79.81 165 SER A CA 1
ATOM 1336 C C . SER A 1 165 ? 40.582 -17.258 -38.020 1.00 79.81 165 SER A C 1
ATOM 1338 O O . SER A 1 165 ? 40.482 -17.895 -36.967 1.00 79.81 165 SER A O 1
ATOM 1340 N N . ARG A 1 166 ? 40.703 -15.924 -38.043 1.00 83.50 166 ARG A N 1
ATOM 1341 C CA . ARG A 1 166 ? 40.692 -15.069 -36.854 1.00 83.50 166 ARG A CA 1
ATOM 1342 C C . ARG A 1 166 ? 39.278 -14.928 -36.291 1.00 83.50 166 ARG A C 1
ATOM 1344 O O . ARG A 1 166 ? 39.110 -15.065 -35.085 1.00 83.50 166 ARG A O 1
ATOM 1351 N N . LEU A 1 167 ? 38.265 -14.755 -37.145 1.00 84.75 167 LEU A N 1
ATOM 1352 C CA . LEU A 1 167 ? 36.854 -14.700 -36.730 1.00 84.75 167 LEU A CA 1
ATOM 1353 C C . LEU A 1 167 ? 36.401 -15.978 -36.011 1.00 84.75 167 LEU A C 1
ATOM 1355 O O . LEU A 1 167 ? 35.683 -15.894 -35.022 1.00 84.75 167 LEU A O 1
ATOM 1359 N N . CYS A 1 168 ? 36.863 -17.154 -36.450 1.00 84.88 168 CYS A N 1
ATOM 1360 C CA . CYS A 1 168 ? 36.575 -18.426 -35.780 1.00 84.88 168 CYS A CA 1
ATOM 1361 C C . CYS A 1 168 ? 37.103 -18.495 -34.339 1.00 84.88 168 CYS A C 1
ATOM 1363 O O . CYS A 1 168 ? 36.670 -19.363 -33.590 1.00 84.88 168 CYS A O 1
ATOM 1365 N N . LYS A 1 169 ? 38.049 -17.643 -33.940 1.00 86.19 169 LYS A N 1
ATOM 1366 C CA . LYS A 1 169 ? 38.643 -17.658 -32.594 1.00 86.19 169 LYS A CA 1
ATOM 1367 C C . LYS A 1 169 ? 38.048 -16.602 -31.666 1.00 86.19 169 LYS A C 1
ATOM 1369 O O . LYS A 1 169 ? 38.466 -16.532 -30.518 1.00 86.19 169 LYS A O 1
ATOM 1374 N N . MET A 1 170 ? 37.116 -15.790 -32.163 1.00 89.50 170 MET A N 1
ATOM 1375 C CA . MET A 1 170 ? 36.583 -14.630 -31.458 1.00 89.50 170 MET A CA 1
ATOM 1376 C C . MET A 1 170 ? 35.061 -14.673 -31.400 1.00 89.50 170 MET A C 1
ATOM 1378 O O . MET A 1 170 ? 34.391 -15.116 -32.340 1.00 89.50 170 MET A O 1
ATOM 1382 N N . THR A 1 171 ? 34.502 -14.146 -30.319 1.00 90.75 171 THR A N 1
ATOM 1383 C CA . THR A 1 171 ? 33.067 -13.873 -30.248 1.00 90.75 171 THR A CA 1
ATOM 1384 C C . THR A 1 171 ? 32.710 -12.577 -30.982 1.00 90.75 171 THR A C 1
ATOM 1386 O O . THR A 1 171 ? 33.578 -11.767 -31.322 1.00 90.75 171 THR A O 1
ATOM 1389 N N . ILE A 1 172 ? 31.418 -12.347 -31.240 1.00 91.56 172 ILE A N 1
ATOM 1390 C CA . ILE A 1 172 ? 30.971 -11.123 -31.919 1.00 91.56 172 ILE A CA 1
ATOM 1391 C C . ILE A 1 172 ? 31.278 -9.907 -31.036 1.00 91.56 172 ILE A C 1
ATOM 1393 O O . ILE A 1 172 ? 31.751 -8.888 -31.545 1.00 91.56 172 ILE A O 1
ATOM 1397 N N . SER A 1 173 ? 31.096 -10.012 -29.713 1.00 92.56 173 SER A N 1
ATOM 1398 C CA . SER A 1 173 ? 31.428 -8.910 -28.799 1.00 92.56 173 SER A CA 1
ATOM 1399 C C . SER A 1 173 ? 32.925 -8.566 -28.781 1.00 92.56 173 SER A C 1
ATOM 1401 O O . SER A 1 173 ? 33.274 -7.387 -28.678 1.00 92.56 173 SER A O 1
ATOM 1403 N N . GLU A 1 174 ? 33.813 -9.553 -28.928 1.00 91.25 174 GLU A N 1
ATOM 1404 C CA . GLU A 1 174 ? 35.264 -9.350 -29.028 1.00 91.25 174 GLU A CA 1
ATOM 1405 C C . GLU A 1 174 ? 35.658 -8.670 -30.340 1.00 91.25 174 GLU A C 1
ATOM 1407 O O . GLU A 1 174 ? 36.433 -7.714 -30.321 1.00 91.25 174 GLU A O 1
ATOM 1412 N N . ILE A 1 175 ? 35.067 -9.089 -31.466 1.00 91.06 175 ILE A N 1
ATOM 1413 C CA . ILE A 1 175 ? 35.315 -8.483 -32.786 1.00 91.06 175 ILE A CA 1
ATOM 1414 C C . ILE A 1 175 ? 34.943 -6.997 -32.781 1.00 91.06 175 ILE A C 1
ATOM 1416 O O . ILE A 1 175 ? 35.699 -6.157 -33.283 1.00 91.06 175 ILE A O 1
ATOM 1420 N N . LEU A 1 176 ? 33.786 -6.664 -32.199 1.00 90.94 176 LEU A N 1
ATOM 1421 C CA . LEU A 1 176 ? 33.339 -5.281 -32.064 1.00 90.94 176 LEU A CA 1
ATOM 1422 C C . LEU A 1 176 ? 34.285 -4.488 -31.154 1.00 90.94 176 LEU A C 1
ATOM 1424 O O . LEU A 1 176 ? 34.714 -3.402 -31.535 1.00 90.94 176 LEU A O 1
ATOM 1428 N N . ARG A 1 177 ? 34.671 -5.044 -29.997 1.00 90.06 177 ARG A N 1
ATOM 1429 C CA . ARG A 1 177 ? 35.591 -4.400 -29.043 1.00 90.06 177 ARG A CA 1
ATOM 1430 C C . ARG A 1 177 ? 36.948 -4.069 -29.667 1.00 90.06 177 ARG A C 1
ATOM 1432 O O . ARG A 1 177 ? 37.409 -2.940 -29.523 1.00 90.06 177 ARG A O 1
ATOM 1439 N N . GLU A 1 178 ? 37.566 -5.018 -30.368 1.00 86.75 178 GLU A N 1
ATOM 1440 C CA . GLU A 1 178 ? 38.851 -4.791 -31.045 1.00 86.75 178 GLU A CA 1
ATOM 1441 C C . GLU A 1 178 ? 38.728 -3.756 -32.168 1.00 86.75 178 GLU A C 1
ATOM 1443 O O . GLU A 1 178 ? 39.590 -2.892 -32.314 1.00 86.75 178 GLU A O 1
ATOM 1448 N N . SER A 1 179 ? 37.624 -3.787 -32.920 1.00 84.69 179 SER A N 1
ATOM 1449 C CA . SER A 1 179 ? 37.382 -2.807 -33.984 1.00 84.69 179 SER A CA 1
ATOM 1450 C C . SER A 1 179 ? 37.168 -1.390 -33.442 1.00 84.69 179 SER A C 1
ATOM 1452 O O . SER A 1 179 ? 37.564 -0.436 -34.104 1.00 84.69 179 SER A O 1
ATOM 1454 N N . PHE A 1 180 ? 36.595 -1.235 -32.240 1.00 78.00 180 PHE A N 1
ATOM 1455 C CA . PHE A 1 180 ? 36.468 0.069 -31.575 1.00 78.00 180 PHE A CA 1
ATOM 1456 C C . PHE A 1 180 ? 37.815 0.627 -31.108 1.00 78.00 180 PHE A C 1
ATOM 1458 O O . PHE A 1 180 ? 38.085 1.807 -31.321 1.00 78.00 180 PHE A O 1
ATOM 1465 N N . ALA A 1 181 ? 38.677 -0.213 -30.527 1.00 72.75 181 ALA A N 1
ATOM 1466 C CA . ALA A 1 181 ? 39.983 0.216 -30.019 1.00 72.75 181 ALA A CA 1
ATOM 1467 C C . ALA A 1 181 ? 40.881 0.807 -31.125 1.00 72.75 181 ALA A C 1
ATOM 1469 O O . ALA A 1 181 ? 41.571 1.798 -30.903 1.00 72.75 181 ALA A O 1
ATOM 1470 N N . CYS A 1 182 ? 40.812 0.269 -32.349 1.00 60.81 182 CYS A N 1
ATOM 1471 C CA . CYS A 1 182 ? 41.578 0.785 -33.489 1.00 60.81 182 CYS A CA 1
ATOM 1472 C C . CYS A 1 182 ? 41.141 2.180 -33.979 1.00 60.81 182 CYS A C 1
ATOM 1474 O O . CYS A 1 182 ? 41.904 2.825 -34.697 1.00 60.81 182 CYS A O 1
ATOM 1476 N N . VAL A 1 183 ? 39.936 2.644 -33.631 1.00 59.44 183 VAL A N 1
ATOM 1477 C CA . VAL A 1 183 ? 39.423 3.967 -34.036 1.00 59.44 183 VAL A CA 1
ATOM 1478 C C . VAL A 1 183 ? 39.858 5.064 -33.051 1.00 59.44 183 VAL A C 1
ATOM 1480 O O . VAL A 1 183 ? 40.077 6.198 -33.475 1.00 59.44 183 VAL A O 1
ATOM 1483 N N . GLU A 1 184 ? 40.043 4.740 -31.764 1.00 53.47 184 GLU A N 1
ATOM 1484 C CA . GLU A 1 184 ? 40.428 5.712 -30.722 1.00 53.47 184 GLU A CA 1
ATOM 1485 C C . GLU A 1 184 ? 41.921 6.102 -30.769 1.00 53.47 184 GLU A C 1
ATOM 1487 O O . GLU A 1 184 ? 42.249 7.279 -30.607 1.00 53.47 184 GLU A O 1
ATOM 1492 N N . ASP A 1 185 ? 42.830 5.173 -31.092 1.00 47.16 185 ASP A N 1
ATOM 1493 C CA . ASP A 1 185 ? 44.278 5.458 -31.191 1.00 47.16 185 ASP A CA 1
ATOM 1494 C C . ASP A 1 185 ? 44.654 6.371 -32.382 1.00 47.16 185 ASP A C 1
ATOM 1496 O O . ASP A 1 185 ? 45.743 6.945 -32.428 1.00 47.16 185 ASP A O 1
ATOM 1500 N N . GLY A 1 186 ? 43.750 6.560 -33.350 1.00 47.72 186 GLY A N 1
ATOM 1501 C CA . GLY A 1 186 ? 43.986 7.361 -34.556 1.00 47.72 186 GLY A CA 1
ATOM 1502 C C . GLY A 1 186 ? 43.797 8.877 -34.404 1.00 47.72 186 GLY A C 1
ATOM 1503 O O . GLY A 1 186 ? 44.109 9.606 -35.351 1.00 47.72 186 GLY A O 1
ATOM 1504 N N . GLN A 1 187 ? 43.284 9.357 -33.262 1.00 46.00 187 GLN A N 1
ATOM 1505 C CA . GLN A 1 187 ? 42.956 10.776 -33.033 1.00 46.00 187 GLN A CA 1
ATOM 1506 C C . GLN A 1 187 ? 43.958 11.537 -32.141 1.00 46.00 187 GLN A C 1
ATOM 1508 O O . GLN A 1 187 ? 43.916 12.763 -32.119 1.00 46.00 187 GLN A O 1
ATOM 1513 N N . ASN A 1 188 ? 44.910 10.859 -31.485 1.00 36.78 188 ASN A N 1
ATOM 1514 C CA . ASN A 1 188 ? 45.921 11.500 -30.621 1.00 36.78 188 ASN A CA 1
ATOM 1515 C C . ASN A 1 188 ? 47.307 11.701 -31.281 1.00 36.78 188 ASN A C 1
ATOM 1517 O O . ASN A 1 188 ? 48.279 12.027 -30.601 1.00 36.78 188 ASN A O 1
ATOM 1521 N N . GLY A 1 189 ? 47.423 11.530 -32.603 1.00 35.44 189 GLY A N 1
ATOM 1522 C CA . GLY A 1 189 ? 48.662 11.750 -33.359 1.00 35.44 189 GLY A CA 1
ATOM 1523 C C . GLY A 1 189 ? 48.757 13.157 -33.959 1.00 35.44 189 GLY A C 1
ATOM 1524 O O . GLY A 1 189 ? 47.958 13.515 -34.818 1.00 35.44 189 GLY A O 1
ATOM 1525 N N . SER A 1 190 ? 49.751 13.916 -33.497 1.00 34.59 190 SER A N 1
ATOM 1526 C CA . SER A 1 190 ? 50.238 15.234 -33.942 1.00 34.59 190 SER A CA 1
ATOM 1527 C C . SER A 1 190 ? 49.957 15.658 -35.394 1.00 34.59 190 SER A C 1
ATOM 1529 O O . SER A 1 190 ? 50.231 14.926 -36.342 1.00 34.59 190 SER A O 1
ATOM 1531 N N . THR A 1 191 ? 49.544 16.919 -35.544 1.00 39.94 191 THR A N 1
ATOM 1532 C CA . THR A 1 191 ? 49.629 17.720 -36.772 1.00 39.94 191 THR A CA 1
ATOM 1533 C C . THR A 1 191 ? 51.074 17.828 -37.260 1.00 39.94 191 THR A C 1
ATOM 1535 O O . THR A 1 191 ? 51.858 18.546 -36.647 1.00 39.94 191 THR A O 1
ATOM 1538 N N . ASP A 1 192 ? 51.403 17.171 -38.369 1.00 34.97 192 ASP A N 1
ATOM 1539 C CA . ASP A 1 192 ? 52.355 17.700 -39.348 1.00 34.97 192 ASP A CA 1
ATOM 1540 C C . ASP A 1 192 ? 52.095 17.084 -40.728 1.00 34.97 192 ASP A C 1
ATOM 1542 O O . ASP A 1 192 ? 51.582 15.971 -40.848 1.00 34.97 192 ASP A O 1
ATOM 1546 N N . GLY A 1 193 ? 52.327 17.894 -41.758 1.00 38.06 193 GLY A N 1
ATOM 1547 C CA . GLY A 1 193 ? 51.801 17.709 -43.104 1.00 38.06 193 GLY A CA 1
ATOM 1548 C C . GLY A 1 193 ? 52.523 16.711 -44.014 1.00 38.06 193 GLY A C 1
ATOM 1549 O O . GLY A 1 193 ? 53.552 16.127 -43.694 1.00 38.06 193 GLY A O 1
ATOM 1550 N N . ASP A 1 194 ? 51.936 16.652 -45.209 1.00 32.84 194 ASP A N 1
ATOM 1551 C CA . ASP A 1 194 ? 52.378 16.077 -46.478 1.00 32.84 194 ASP A CA 1
ATOM 1552 C C . ASP A 1 194 ? 52.199 14.574 -46.760 1.00 32.84 194 ASP A C 1
ATOM 1554 O O . ASP A 1 194 ? 52.689 13.669 -46.094 1.00 32.84 194 ASP A O 1
ATOM 1558 N N . HIS A 1 195 ? 51.449 14.376 -47.849 1.00 44.97 195 HIS A N 1
ATOM 1559 C CA . HIS A 1 195 ? 51.261 13.208 -48.698 1.00 44.97 195 HIS A CA 1
ATOM 1560 C C . HIS A 1 195 ? 52.194 12.009 -48.456 1.00 44.97 195 HIS A C 1
ATOM 1562 O O . HIS A 1 195 ? 53.359 12.049 -48.838 1.00 44.97 195 HIS A O 1
ATOM 1568 N N . LEU A 1 196 ? 51.616 10.899 -47.973 1.00 38.97 196 LEU A N 1
ATOM 1569 C CA . LEU A 1 196 ? 51.583 9.555 -48.589 1.00 38.97 196 LEU A CA 1
ATOM 1570 C C . LEU A 1 196 ? 51.048 8.524 -47.560 1.00 38.97 196 LEU A C 1
ATOM 1572 O O . LEU A 1 196 ? 51.513 8.471 -46.429 1.00 38.97 196 LEU A O 1
ATOM 1576 N N . ASP A 1 197 ? 50.103 7.687 -48.011 1.00 35.41 197 ASP A N 1
ATOM 1577 C CA . ASP A 1 197 ? 49.576 6.443 -47.401 1.00 35.41 197 ASP A CA 1
ATOM 1578 C C . ASP A 1 197 ? 48.364 6.490 -46.419 1.00 35.41 197 ASP A C 1
ATOM 1580 O O . ASP A 1 197 ? 48.493 6.347 -45.204 1.00 35.41 197 ASP A O 1
ATOM 1584 N N . ASP A 1 198 ? 47.141 6.541 -46.985 1.00 40.19 198 ASP A N 1
ATOM 1585 C CA . ASP A 1 198 ? 45.844 6.182 -46.344 1.00 40.19 198 ASP A CA 1
ATOM 1586 C C . ASP A 1 198 ? 45.749 4.670 -45.987 1.00 40.19 198 ASP A C 1
ATOM 1588 O O . ASP A 1 198 ? 44.810 4.226 -45.323 1.00 40.19 198 ASP A O 1
ATOM 1592 N N . GLY A 1 199 ? 46.723 3.845 -46.398 1.00 42.22 199 GLY A N 1
ATOM 1593 C CA . GLY A 1 199 ? 46.755 2.400 -46.155 1.00 42.22 199 GLY A CA 1
ATOM 1594 C C . GLY A 1 199 ? 47.215 1.986 -44.752 1.00 42.22 199 GLY A C 1
ATOM 1595 O O . GLY A 1 199 ? 46.874 0.893 -44.291 1.00 42.22 199 GLY A O 1
ATOM 1596 N N . SER A 1 200 ? 47.936 2.848 -44.030 1.00 44.94 200 SER A N 1
ATOM 1597 C CA . SER A 1 200 ? 48.531 2.508 -42.728 1.00 44.94 200 SER A CA 1
ATOM 1598 C C . SER A 1 200 ? 47.548 2.588 -41.544 1.00 44.94 200 SER A C 1
ATOM 1600 O O . SER A 1 200 ? 47.658 1.788 -40.613 1.00 44.94 200 SER A O 1
ATOM 1602 N N . LYS A 1 201 ? 46.520 3.454 -41.600 1.00 46.78 201 LYS A N 1
ATOM 1603 C CA . LYS A 1 201 ? 45.507 3.618 -40.528 1.00 46.78 201 LYS A CA 1
ATOM 1604 C C . LYS A 1 201 ? 44.469 2.486 -40.442 1.00 46.78 201 LYS A C 1
ATOM 1606 O O . LYS A 1 201 ? 43.764 2.387 -39.445 1.00 46.78 201 LYS A O 1
ATOM 1611 N N . ARG A 1 202 ? 44.364 1.607 -41.451 1.00 50.50 202 ARG A N 1
ATOM 1612 C CA . ARG A 1 202 ? 43.340 0.534 -41.514 1.00 50.50 202 ARG A CA 1
ATOM 1613 C C . ARG A 1 202 ? 43.838 -0.862 -41.130 1.00 50.50 202 ARG A C 1
ATOM 1615 O O . ARG A 1 202 ? 43.057 -1.807 -41.169 1.00 50.50 202 ARG A O 1
ATOM 1622 N N . ARG A 1 203 ? 45.109 -1.022 -40.740 1.00 47.56 203 ARG A N 1
ATOM 1623 C CA . ARG A 1 203 ? 45.745 -2.345 -40.557 1.00 47.56 203 ARG A CA 1
ATOM 1624 C C . ARG A 1 203 ? 45.269 -3.173 -39.349 1.00 47.56 203 ARG A C 1
ATOM 1626 O O . ARG A 1 203 ? 45.717 -4.305 -39.207 1.00 47.56 203 ARG A O 1
ATOM 1633 N N . GLY A 1 204 ? 44.356 -2.657 -38.522 1.00 58.94 204 GLY A N 1
ATOM 1634 C CA . GLY A 1 204 ? 43.793 -3.367 -37.360 1.00 58.94 204 GLY A CA 1
ATOM 1635 C C . GLY A 1 204 ? 42.264 -3.490 -37.318 1.00 58.94 204 GLY A C 1
ATOM 1636 O O . GLY A 1 204 ? 41.749 -4.250 -36.503 1.00 58.94 204 GLY A O 1
ATOM 1637 N N . MET A 1 205 ? 41.527 -2.789 -38.188 1.00 73.56 205 MET A N 1
ATOM 1638 C CA . MET A 1 205 ? 40.058 -2.782 -38.173 1.00 73.56 205 MET A CA 1
ATOM 1639 C C . MET A 1 205 ? 39.519 -4.118 -38.696 1.00 73.56 205 MET A C 1
ATOM 1641 O O . MET A 1 205 ? 39.794 -4.467 -39.839 1.00 73.56 205 MET A O 1
ATOM 1645 N N . LEU A 1 206 ? 38.751 -4.861 -37.889 1.00 84.19 206 LEU A N 1
ATOM 1646 C CA . LEU A 1 206 ? 38.147 -6.138 -38.305 1.00 84.19 206 LEU A CA 1
ATOM 1647 C C . LEU A 1 206 ? 36.819 -5.933 -39.038 1.00 84.19 206 LEU A C 1
ATOM 1649 O O . LEU A 1 206 ? 36.541 -6.617 -40.026 1.00 84.19 206 LEU A O 1
ATOM 1653 N N . VAL A 1 207 ? 36.015 -4.979 -38.568 1.00 87.38 207 VAL A N 1
ATOM 1654 C CA . VAL A 1 207 ? 34.723 -4.607 -39.150 1.00 87.38 207 VAL A CA 1
ATOM 1655 C C . VAL A 1 207 ? 34.480 -3.104 -38.993 1.00 87.38 207 VAL A C 1
ATOM 1657 O O . VAL A 1 207 ? 34.856 -2.516 -37.980 1.00 87.38 207 VAL A O 1
ATOM 1660 N N . ASP A 1 208 ? 33.845 -2.475 -39.982 1.00 87.81 208 ASP A N 1
ATOM 1661 C CA . ASP A 1 208 ? 33.333 -1.107 -39.870 1.00 87.81 208 ASP A CA 1
ATOM 1662 C C . ASP A 1 208 ? 32.081 -1.116 -38.983 1.00 87.81 208 ASP A C 1
ATOM 1664 O O . ASP A 1 208 ? 30.960 -1.402 -39.415 1.00 87.81 208 ASP A O 1
ATOM 1668 N N . THR A 1 209 ? 32.296 -0.854 -37.698 1.00 86.88 209 THR A N 1
ATOM 1669 C CA . THR A 1 209 ? 31.263 -0.914 -36.663 1.00 86.88 209 THR A CA 1
ATOM 1670 C C . THR A 1 209 ? 30.216 0.186 -36.811 1.00 86.88 209 THR A C 1
ATOM 1672 O O . THR A 1 209 ? 29.048 -0.040 -36.496 1.00 86.88 209 THR A O 1
ATOM 1675 N N . VAL A 1 210 ? 30.592 1.362 -37.323 1.00 86.81 210 VAL A N 1
ATOM 1676 C CA . VAL A 1 210 ? 29.657 2.468 -37.574 1.00 86.81 210 VAL A CA 1
ATOM 1677 C C . VAL A 1 210 ? 28.714 2.093 -38.711 1.00 86.81 210 VAL A C 1
ATOM 1679 O O . VAL A 1 210 ? 27.499 2.263 -38.587 1.00 86.81 210 VAL A O 1
ATOM 1682 N N . PHE A 1 211 ? 29.250 1.534 -39.798 1.00 89.44 211 PHE A N 1
ATOM 1683 C CA . PHE A 1 211 ? 28.434 1.036 -40.899 1.00 89.44 211 PHE A CA 1
ATOM 1684 C C . PHE A 1 211 ? 27.524 -0.117 -40.454 1.00 89.44 211 PHE A C 1
ATOM 1686 O O . PHE A 1 211 ? 26.330 -0.100 -40.756 1.00 89.44 211 PHE A O 1
ATOM 1693 N N . LEU A 1 212 ? 28.049 -1.071 -39.677 1.00 91.31 212 LEU A N 1
ATOM 1694 C CA . LEU A 1 212 ? 27.273 -2.192 -39.140 1.00 91.31 212 LEU A CA 1
ATOM 1695 C C . LEU A 1 212 ? 26.090 -1.717 -38.282 1.00 91.31 212 LEU A C 1
ATOM 1697 O O . LEU A 1 212 ? 24.970 -2.194 -38.464 1.00 91.31 212 LEU A O 1
ATOM 1701 N N . LEU A 1 213 ? 26.304 -0.746 -37.389 1.00 91.19 213 LEU A N 1
ATOM 1702 C CA . LEU A 1 213 ? 25.240 -0.186 -36.548 1.00 91.19 213 LEU A CA 1
ATOM 1703 C C . LEU A 1 213 ? 24.168 0.533 -37.365 1.00 91.19 213 LEU A C 1
ATOM 1705 O O . LEU A 1 213 ? 22.976 0.348 -37.118 1.00 91.19 213 LEU A O 1
ATOM 1709 N N . LYS A 1 214 ? 24.583 1.310 -38.370 1.00 91.06 214 LYS A N 1
ATOM 1710 C CA . LYS A 1 214 ? 23.670 2.001 -39.288 1.00 91.06 214 LYS A CA 1
ATOM 1711 C C . LYS A 1 214 ? 22.772 1.026 -40.053 1.00 91.06 214 LYS A C 1
ATOM 1713 O O . LYS A 1 214 ? 21.578 1.292 -40.171 1.00 91.06 214 LYS A O 1
ATOM 1718 N N . GLN A 1 215 ? 23.316 -0.101 -40.522 1.00 90.00 215 GLN A N 1
ATOM 1719 C CA . GLN A 1 215 ? 22.537 -1.158 -41.188 1.00 90.00 215 GLN A CA 1
ATOM 1720 C C . GLN A 1 215 ? 21.604 -1.887 -40.206 1.00 90.00 215 GLN A C 1
ATOM 1722 O O . GLN A 1 215 ? 20.422 -2.083 -40.482 1.00 90.00 215 GLN A O 1
ATOM 1727 N N . SER A 1 216 ? 22.100 -2.172 -39.001 1.00 93.88 216 SER A N 1
ATOM 1728 C CA . SER A 1 216 ? 21.352 -2.896 -37.965 1.00 93.88 216 SER A CA 1
ATOM 1729 C C . SER A 1 216 ? 20.166 -2.103 -37.389 1.00 93.88 216 SER A C 1
ATOM 1731 O O . SER A 1 216 ? 19.250 -2.696 -36.818 1.00 93.88 216 SER A O 1
ATOM 1733 N N . MET A 1 217 ? 20.146 -0.770 -37.535 1.00 92.69 217 MET A N 1
ATOM 1734 C CA . MET A 1 217 ? 19.137 0.118 -36.940 1.00 92.69 217 MET A CA 1
ATOM 1735 C C . MET A 1 217 ? 17.701 -0.270 -37.307 1.00 92.69 217 MET A C 1
ATOM 1737 O O . MET A 1 217 ? 16.855 -0.443 -36.429 1.00 92.69 217 MET A O 1
ATOM 1741 N N . GLN A 1 218 ? 17.411 -0.410 -38.602 1.00 90.19 218 GLN A N 1
ATOM 1742 C CA . GLN A 1 218 ? 16.049 -0.691 -39.062 1.00 90.19 218 GLN A CA 1
ATOM 1743 C C . GLN A 1 218 ? 15.598 -2.090 -38.633 1.00 90.19 218 GLN A C 1
ATOM 1745 O O . GLN A 1 218 ? 14.483 -2.244 -38.133 1.00 90.19 218 GLN A O 1
ATOM 1750 N N . LYS A 1 219 ? 16.489 -3.087 -38.747 1.00 90.94 219 LYS A N 1
ATOM 1751 C CA . LYS A 1 219 ? 16.240 -4.456 -38.275 1.00 90.94 219 LYS A CA 1
ATOM 1752 C C . LYS A 1 219 ? 15.938 -4.495 -36.776 1.00 90.94 219 LYS A C 1
ATOM 1754 O O . LYS A 1 219 ? 15.036 -5.220 -36.368 1.00 90.94 219 LYS A O 1
ATOM 1759 N N . GLY A 1 220 ? 16.643 -3.701 -35.968 1.00 91.88 220 GLY A N 1
ATOM 1760 C CA . GLY A 1 220 ? 16.410 -3.615 -34.525 1.00 91.88 220 GLY A CA 1
ATOM 1761 C C . GLY A 1 220 ? 15.070 -2.962 -34.177 1.00 91.88 220 GLY A C 1
ATOM 1762 O O . GLY A 1 220 ? 14.327 -3.478 -33.348 1.00 91.88 220 GLY A O 1
ATOM 1763 N N . ILE A 1 221 ? 14.701 -1.867 -34.850 1.00 92.06 221 ILE A N 1
ATOM 1764 C CA . ILE A 1 221 ? 13.428 -1.166 -34.591 1.00 92.06 221 ILE A CA 1
ATOM 1765 C C . ILE A 1 221 ? 12.218 -2.044 -34.938 1.00 92.06 221 ILE A C 1
ATOM 1767 O O . ILE A 1 221 ? 11.228 -2.024 -34.211 1.00 92.06 221 ILE A O 1
ATOM 1771 N N . VAL A 1 222 ? 12.293 -2.843 -36.008 1.00 89.88 222 VAL A N 1
ATOM 1772 C CA . VAL A 1 222 ? 11.216 -3.773 -36.404 1.00 89.88 222 VAL A CA 1
ATOM 1773 C C . VAL A 1 222 ? 10.986 -4.874 -35.362 1.00 89.88 222 VAL A C 1
ATOM 1775 O O . VAL A 1 222 ? 9.881 -5.403 -35.258 1.00 89.88 222 VAL A O 1
ATOM 1778 N N . GLN A 1 223 ? 11.998 -5.199 -34.555 1.00 90.69 223 GLN A N 1
ATOM 1779 C CA . GLN A 1 223 ? 11.873 -6.166 -33.464 1.00 90.69 223 GLN A CA 1
ATOM 1780 C C . GLN A 1 223 ? 11.183 -5.585 -32.221 1.00 90.69 223 GLN A C 1
ATOM 1782 O O . GLN A 1 223 ? 10.937 -6.334 -31.280 1.00 90.69 223 GLN A O 1
ATOM 1787 N N . LEU A 1 224 ? 10.854 -4.288 -32.183 1.00 90.25 224 LEU A N 1
ATOM 1788 C CA . LEU A 1 224 ? 10.154 -3.664 -31.059 1.00 90.25 224 LEU A CA 1
ATOM 1789 C C . LEU A 1 224 ? 8.634 -3.800 -31.195 1.00 90.25 224 LEU A C 1
ATOM 1791 O O . LEU A 1 224 ? 8.064 -3.612 -32.270 1.00 90.25 224 LEU A O 1
ATOM 1795 N N . ARG A 1 225 ? 7.957 -4.067 -30.076 1.00 88.19 225 ARG A N 1
ATOM 1796 C CA . ARG A 1 225 ? 6.494 -4.068 -29.980 1.00 88.19 225 ARG A CA 1
ATOM 1797 C C . ARG A 1 225 ? 6.018 -2.933 -29.078 1.00 88.19 225 ARG A C 1
ATOM 1799 O O . ARG A 1 225 ? 6.240 -2.957 -27.868 1.00 88.19 225 ARG A O 1
ATOM 1806 N N . ASP A 1 226 ? 5.333 -1.974 -29.691 1.00 85.62 226 ASP A N 1
ATOM 1807 C CA . ASP A 1 226 ? 4.717 -0.824 -29.029 1.00 85.62 226 ASP A CA 1
ATOM 1808 C C . ASP A 1 226 ? 3.302 -1.114 -28.500 1.00 85.62 226 ASP A C 1
ATOM 1810 O O . ASP A 1 226 ? 2.656 -2.097 -28.873 1.00 85.62 226 ASP A O 1
ATOM 1814 N N . LYS A 1 227 ? 2.793 -0.212 -27.648 1.00 76.56 227 LYS A N 1
ATOM 1815 C CA . LYS A 1 227 ? 1.384 -0.197 -27.221 1.00 76.56 227 LYS A CA 1
ATOM 1816 C C . LYS A 1 227 ? 0.454 0.123 -28.401 1.00 76.56 227 LYS A C 1
ATOM 1818 O O . LYS A 1 227 ? 0.828 0.852 -29.318 1.00 76.56 227 LYS A O 1
ATOM 1823 N N . VAL A 1 228 ? -0.800 -0.336 -28.318 1.00 74.12 228 VAL A N 1
ATOM 1824 C CA . VAL A 1 228 ? -1.835 -0.187 -29.368 1.00 74.12 228 VAL A CA 1
ATOM 1825 C C . VAL A 1 228 ? -2.046 1.271 -29.808 1.00 74.12 228 VAL A C 1
ATOM 1827 O O . VAL A 1 228 ? -2.322 1.521 -30.975 1.00 74.12 228 VAL A O 1
ATOM 1830 N N . HIS A 1 229 ? -1.871 2.240 -28.906 1.00 70.88 229 HIS A N 1
ATOM 1831 C CA . HIS A 1 229 ? -2.065 3.668 -29.187 1.00 70.88 229 HIS A CA 1
ATOM 1832 C C . HIS A 1 229 ? -0.810 4.399 -29.702 1.00 70.88 229 HIS A C 1
ATOM 1834 O O . HIS A 1 229 ? -0.875 5.596 -29.962 1.00 70.88 229 HIS A O 1
ATOM 18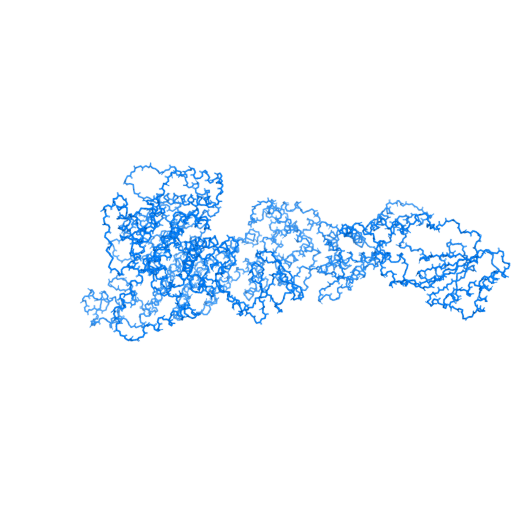40 N N . ASN A 1 230 ? 0.325 3.709 -29.863 1.00 79.75 230 ASN A N 1
ATOM 1841 C CA . ASN A 1 230 ? 1.605 4.306 -30.265 1.00 79.75 230 ASN A CA 1
ATOM 1842 C C . ASN A 1 230 ? 2.072 3.785 -31.638 1.00 79.75 230 ASN A C 1
ATOM 1844 O O . ASN A 1 230 ? 3.236 3.444 -31.842 1.00 79.75 230 ASN A O 1
ATOM 1848 N N . THR A 1 231 ? 1.140 3.687 -32.587 1.00 77.62 231 THR A N 1
ATOM 1849 C CA . THR A 1 231 ? 1.337 3.038 -33.896 1.00 77.62 231 THR A CA 1
ATOM 1850 C C . THR A 1 231 ? 2.388 3.712 -34.780 1.00 77.62 231 THR A C 1
ATOM 1852 O O . THR A 1 231 ? 3.046 3.039 -35.570 1.00 77.62 231 THR A O 1
ATOM 1855 N N . ASP A 1 232 ? 2.592 5.024 -34.638 1.00 85.62 232 ASP A N 1
ATOM 1856 C CA . ASP A 1 232 ? 3.597 5.779 -35.398 1.00 85.62 232 ASP A CA 1
ATOM 1857 C C . ASP A 1 232 ? 4.971 5.850 -34.701 1.00 85.62 232 ASP A C 1
ATOM 1859 O O . ASP A 1 232 ? 5.898 6.478 -35.228 1.00 85.62 232 ASP A O 1
ATOM 1863 N N . ARG A 1 233 ? 5.153 5.198 -33.539 1.00 90.25 233 ARG A N 1
ATOM 1864 C CA . ARG A 1 233 ? 6.399 5.311 -32.762 1.00 90.25 233 ARG A CA 1
ATOM 1865 C C . ARG A 1 233 ? 7.621 4.816 -33.511 1.00 90.25 233 ARG A C 1
ATOM 1867 O O . ARG A 1 233 ? 8.656 5.473 -33.468 1.00 90.25 233 ARG A O 1
ATOM 1874 N N . ALA A 1 234 ? 7.496 3.714 -34.247 1.00 90.88 234 ALA A N 1
ATOM 1875 C CA . ALA A 1 234 ? 8.589 3.171 -35.049 1.00 90.88 234 ALA A CA 1
ATOM 1876 C C . ALA A 1 234 ? 9.149 4.203 -36.047 1.00 90.88 234 ALA A C 1
ATOM 1878 O O . ALA A 1 234 ? 10.364 4.337 -36.170 1.00 90.88 234 ALA A O 1
ATOM 1879 N N . LYS A 1 235 ? 8.284 5.000 -36.697 1.00 91.00 235 LYS A N 1
ATOM 1880 C CA . LYS A 1 235 ? 8.717 6.072 -37.612 1.00 91.00 235 LYS A CA 1
ATOM 1881 C C . LYS A 1 235 ? 9.454 7.183 -36.866 1.00 91.00 235 LYS A C 1
ATOM 1883 O O . LYS A 1 235 ? 10.496 7.637 -37.326 1.00 91.00 235 LYS A O 1
ATOM 1888 N N . LYS A 1 236 ? 8.947 7.592 -35.696 1.00 91.12 236 LYS A N 1
ATOM 1889 C CA . LYS A 1 236 ? 9.613 8.598 -34.853 1.00 91.12 236 LYS A CA 1
ATOM 1890 C C . LYS A 1 236 ? 10.990 8.128 -34.380 1.00 91.12 236 LYS A C 1
ATOM 1892 O O . LYS A 1 236 ? 11.940 8.895 -34.487 1.00 91.12 236 LYS A O 1
ATOM 1897 N N . ARG A 1 237 ? 11.123 6.868 -33.940 1.00 93.19 237 ARG A N 1
ATOM 1898 C CA . ARG A 1 237 ? 12.423 6.272 -33.579 1.00 93.19 237 ARG A CA 1
ATOM 1899 C C . ARG A 1 237 ? 13.410 6.329 -34.733 1.00 93.19 237 ARG A C 1
ATOM 1901 O O . ARG A 1 237 ? 14.551 6.710 -34.513 1.00 93.19 237 ARG A O 1
ATOM 1908 N N . ILE A 1 238 ? 12.971 5.964 -35.941 1.00 93.19 238 ILE A N 1
ATOM 1909 C CA . ILE A 1 238 ? 13.824 6.007 -37.134 1.00 93.19 238 ILE A CA 1
ATOM 1910 C C . ILE A 1 238 ? 14.339 7.425 -37.362 1.00 93.19 238 ILE A C 1
ATOM 1912 O O . ILE A 1 238 ? 15.533 7.576 -37.565 1.00 93.19 238 ILE A O 1
ATOM 1916 N N . ASN A 1 239 ? 13.481 8.445 -37.285 1.00 92.06 239 ASN A N 1
ATOM 1917 C CA . ASN A 1 239 ? 13.906 9.830 -37.494 1.00 92.06 239 ASN A CA 1
ATOM 1918 C C . ASN A 1 239 ? 14.921 10.279 -36.431 1.00 92.06 239 ASN A C 1
ATOM 1920 O O . ASN A 1 239 ? 16.012 10.707 -36.783 1.00 92.06 239 ASN A O 1
ATOM 1924 N N . ILE A 1 240 ? 14.607 10.092 -35.143 1.00 93.12 240 ILE A N 1
ATOM 1925 C CA . ILE A 1 240 ? 15.488 10.508 -34.037 1.00 93.12 240 ILE A CA 1
ATOM 1926 C C . ILE A 1 240 ? 16.843 9.794 -34.121 1.00 93.12 240 ILE A C 1
ATOM 1928 O O . ILE A 1 240 ? 17.893 10.423 -34.030 1.00 93.12 240 ILE A O 1
ATOM 1932 N N . LEU A 1 241 ? 16.839 8.472 -34.314 1.00 93.44 241 LEU A N 1
ATOM 1933 C CA . LEU A 1 241 ? 18.074 7.692 -34.398 1.00 93.44 241 LEU A CA 1
ATOM 1934 C C . LEU A 1 241 ? 18.839 7.979 -35.689 1.00 93.44 241 LEU A C 1
ATOM 1936 O O . LEU A 1 241 ? 20.062 7.980 -35.674 1.00 93.44 241 LEU A O 1
ATOM 1940 N N . HIS A 1 242 ? 18.156 8.248 -36.800 1.00 91.56 242 HIS A N 1
ATOM 1941 C CA . HIS A 1 242 ? 18.823 8.677 -38.022 1.00 91.56 242 HIS A CA 1
ATOM 1942 C C . HIS A 1 242 ? 19.578 9.990 -37.786 1.00 91.56 242 HIS A C 1
ATOM 1944 O O . HIS A 1 242 ? 20.761 10.076 -38.103 1.00 91.56 242 HIS A O 1
ATOM 1950 N N . ASP A 1 243 ? 18.951 10.975 -37.150 1.00 89.56 243 ASP A N 1
ATOM 1951 C CA . ASP A 1 243 ? 19.615 12.241 -36.847 1.00 89.56 243 ASP A CA 1
ATOM 1952 C C . ASP A 1 243 ? 20.835 12.031 -35.931 1.00 89.56 243 ASP A C 1
ATOM 1954 O O . ASP A 1 243 ? 21.918 12.524 -36.241 1.00 89.56 243 ASP A O 1
ATOM 1958 N N . LEU A 1 244 ? 20.716 11.196 -34.892 1.00 90.06 244 LEU A N 1
ATOM 1959 C CA . LEU A 1 244 ? 21.810 10.895 -33.952 1.00 90.06 244 LEU A CA 1
ATOM 1960 C C . LEU A 1 244 ? 22.942 10.028 -34.525 1.00 90.06 244 LEU A C 1
ATOM 1962 O O . LEU A 1 244 ? 24.048 10.028 -33.989 1.00 90.06 244 LEU A O 1
ATOM 1966 N N . LEU A 1 245 ? 22.682 9.220 -35.558 1.00 87.44 245 LEU A N 1
ATOM 1967 C CA . LEU A 1 245 ? 23.690 8.322 -36.143 1.00 87.44 245 LEU A CA 1
ATOM 1968 C C . LEU A 1 245 ? 24.375 8.926 -37.381 1.00 87.44 245 LEU A C 1
ATOM 1970 O O . LEU A 1 245 ? 25.448 8.453 -37.773 1.00 87.44 245 LEU A O 1
ATOM 1974 N N . TYR A 1 246 ? 23.754 9.909 -38.040 1.00 85.06 246 TYR A N 1
ATOM 1975 C CA . TYR A 1 246 ? 24.244 10.485 -39.299 1.00 85.06 246 TYR A CA 1
ATOM 1976 C C . TYR A 1 246 ? 24.709 11.942 -39.189 1.00 85.06 246 TYR A C 1
ATOM 1978 O O . TYR A 1 246 ? 25.391 12.400 -40.107 1.00 85.06 246 TYR A O 1
ATOM 1986 N N . THR A 1 247 ? 24.410 12.640 -38.091 1.00 85.69 247 THR A N 1
ATOM 1987 C CA . THR A 1 247 ? 24.940 13.984 -37.813 1.00 85.69 247 THR A CA 1
ATOM 1988 C C . THR A 1 247 ? 26.327 13.901 -37.174 1.00 85.69 247 THR A C 1
ATOM 1990 O O . THR A 1 247 ? 26.621 12.975 -36.420 1.00 85.69 247 THR A O 1
ATOM 1993 N N . ASP A 1 248 ? 27.191 14.869 -37.485 1.00 79.56 248 ASP A N 1
ATOM 1994 C CA . ASP A 1 248 ? 28.549 14.975 -36.939 1.00 79.56 248 ASP A CA 1
ATOM 1995 C C . ASP A 1 248 ? 28.618 16.093 -35.888 1.00 79.56 248 ASP A C 1
ATOM 1997 O O . ASP A 1 248 ? 29.196 17.159 -36.103 1.00 79.56 248 ASP A O 1
ATOM 2001 N N . ASP A 1 249 ? 27.931 15.878 -34.765 1.00 85.94 249 ASP A N 1
ATOM 2002 C CA . ASP A 1 249 ? 27.953 16.766 -33.602 1.00 85.94 249 ASP A CA 1
ATOM 2003 C C . ASP A 1 249 ? 28.387 16.027 -32.322 1.00 85.94 249 ASP A C 1
ATOM 2005 O O . ASP A 1 249 ? 28.520 14.799 -32.273 1.00 85.94 249 ASP A O 1
ATOM 2009 N N . SER A 1 250 ? 28.648 16.786 -31.253 1.00 86.81 250 SER A N 1
ATOM 2010 C CA . SER A 1 250 ? 29.137 16.228 -29.986 1.00 86.81 250 SER A CA 1
ATOM 2011 C C . SER A 1 250 ? 28.124 15.296 -29.308 1.00 86.81 250 SER A C 1
ATOM 2013 O O . SER A 1 250 ? 28.521 14.353 -28.620 1.00 86.81 250 SER A O 1
ATOM 2015 N N . VAL A 1 251 ? 26.823 15.529 -29.507 1.00 88.06 251 VAL A N 1
ATOM 2016 C CA . VAL A 1 251 ? 25.730 14.706 -28.966 1.00 88.06 251 VAL A CA 1
ATOM 2017 C C . VAL A 1 251 ? 25.716 13.345 -29.657 1.00 88.06 251 VAL A C 1
ATOM 2019 O O . VAL A 1 251 ? 25.749 12.318 -28.980 1.00 88.06 251 VAL A O 1
ATOM 2022 N N . SER A 1 252 ? 25.760 13.338 -30.988 1.00 89.62 252 SER A N 1
ATOM 2023 C CA . SER A 1 252 ? 25.809 12.156 -31.852 1.00 89.62 252 SER A CA 1
ATOM 2024 C C . SER A 1 252 ? 27.063 11.329 -31.582 1.00 89.62 252 SER A C 1
ATOM 2026 O O . SER A 1 252 ? 26.981 10.110 -31.413 1.00 89.62 252 SER A O 1
ATOM 2028 N N . HIS A 1 253 ? 28.222 11.981 -31.424 1.00 88.69 253 HIS A N 1
ATOM 2029 C CA . HIS A 1 253 ? 29.469 11.302 -31.066 1.00 88.69 253 HIS A CA 1
ATOM 2030 C C . HIS A 1 253 ? 29.374 10.598 -29.701 1.00 88.69 253 HIS A C 1
ATOM 2032 O O . HIS A 1 253 ? 29.687 9.410 -29.581 1.00 88.69 253 HIS A O 1
ATOM 2038 N N . ASN A 1 254 ? 28.886 11.299 -28.671 1.00 90.69 254 ASN A N 1
ATOM 2039 C CA . ASN A 1 254 ? 28.718 10.736 -27.328 1.00 90.69 254 ASN A CA 1
ATOM 2040 C C . ASN A 1 254 ? 27.670 9.617 -27.288 1.00 90.69 254 ASN A C 1
ATOM 2042 O O . ASN A 1 254 ? 27.884 8.597 -26.623 1.00 90.69 254 ASN A O 1
ATOM 2046 N N . PHE A 1 255 ? 26.556 9.785 -28.003 1.00 93.50 255 PHE A N 1
ATOM 2047 C CA . PHE A 1 255 ? 25.518 8.771 -28.145 1.00 93.50 255 PHE A CA 1
ATOM 2048 C C . PHE A 1 255 ? 26.082 7.505 -28.793 1.00 93.50 255 PHE A C 1
ATOM 2050 O O . PHE A 1 255 ? 25.970 6.424 -28.216 1.00 93.50 255 PHE A O 1
ATOM 2057 N N . MET A 1 256 ? 26.758 7.644 -29.939 1.00 90.81 256 MET A N 1
ATOM 2058 C CA . MET A 1 256 ? 27.341 6.529 -30.684 1.00 90.81 256 MET A CA 1
ATOM 2059 C C . MET A 1 256 ? 28.364 5.767 -29.842 1.00 90.81 256 MET A C 1
ATOM 2061 O O . MET A 1 256 ? 28.264 4.547 -29.714 1.00 90.81 256 MET A O 1
ATOM 2065 N N . LYS A 1 257 ? 29.307 6.478 -29.213 1.00 91.44 257 LYS A N 1
ATOM 2066 C CA . LYS A 1 257 ? 30.328 5.877 -28.345 1.00 91.44 257 LYS A CA 1
ATOM 2067 C C . LYS A 1 257 ? 29.700 5.080 -27.199 1.00 91.44 257 LYS A C 1
ATOM 2069 O O . LYS A 1 257 ? 30.107 3.956 -26.902 1.00 91.44 257 LYS A O 1
ATOM 2074 N N . THR A 1 258 ? 28.673 5.645 -26.569 1.00 93.62 258 THR A N 1
ATOM 2075 C CA . THR A 1 258 ? 27.977 5.003 -25.446 1.00 93.62 258 THR A CA 1
ATOM 2076 C C . THR A 1 258 ? 27.163 3.792 -25.905 1.00 93.62 258 THR A C 1
ATOM 2078 O O . THR A 1 258 ? 27.199 2.744 -25.257 1.00 93.62 258 THR A O 1
ATOM 2081 N N . LEU A 1 259 ? 26.475 3.901 -27.045 1.00 94.25 259 LEU A N 1
ATOM 2082 C CA . LEU A 1 259 ? 25.695 2.820 -27.643 1.00 94.25 259 LEU A CA 1
ATOM 2083 C C . LEU A 1 259 ? 26.588 1.636 -28.030 1.00 94.25 259 LEU A C 1
ATOM 2085 O O . LEU A 1 259 ? 26.281 0.499 -27.678 1.00 94.25 259 LEU A O 1
ATOM 2089 N N . GLN A 1 260 ? 27.721 1.904 -28.683 1.00 92.94 260 GLN A N 1
ATOM 2090 C CA . GLN A 1 260 ? 28.734 0.908 -29.036 1.00 92.94 260 GLN A CA 1
ATOM 2091 C C . GLN A 1 260 ? 29.206 0.126 -27.807 1.00 92.94 260 GLN A C 1
ATOM 2093 O O . GLN A 1 260 ? 29.150 -1.106 -27.790 1.00 92.94 260 GLN A O 1
ATOM 2098 N N . ARG A 1 261 ? 29.592 0.838 -26.741 1.00 93.38 261 ARG A N 1
ATOM 2099 C CA . ARG A 1 261 ? 30.019 0.228 -25.475 1.00 93.38 261 ARG A CA 1
ATOM 2100 C C . ARG A 1 261 ? 28.922 -0.648 -24.861 1.00 93.38 261 ARG A C 1
ATOM 2102 O O . ARG A 1 261 ? 29.199 -1.777 -24.457 1.00 93.38 261 ARG A O 1
ATOM 2109 N N . ARG A 1 262 ? 27.677 -0.162 -24.818 1.00 94.50 262 ARG A N 1
ATOM 2110 C CA . ARG A 1 262 ? 26.539 -0.904 -24.247 1.00 94.50 262 ARG A CA 1
ATOM 2111 C C . ARG A 1 262 ? 26.178 -2.150 -25.050 1.00 94.50 262 ARG A C 1
ATOM 2113 O O . ARG A 1 262 ? 25.907 -3.182 -24.443 1.00 94.50 262 ARG A O 1
ATOM 2120 N N . ILE A 1 263 ? 26.249 -2.096 -26.381 1.00 94.31 263 ILE A N 1
ATOM 2121 C CA . ILE A 1 263 ? 26.063 -3.270 -27.247 1.00 94.31 263 ILE A CA 1
ATOM 2122 C C . ILE A 1 263 ? 27.134 -4.324 -26.951 1.00 94.31 263 ILE A C 1
ATOM 2124 O O . ILE A 1 263 ? 26.798 -5.485 -26.738 1.00 94.31 263 ILE A O 1
ATOM 2128 N N . VAL A 1 264 ? 28.409 -3.932 -26.853 1.00 93.94 264 VAL A N 1
ATOM 2129 C CA . VAL A 1 264 ? 29.504 -4.865 -26.522 1.00 93.94 264 VAL A CA 1
ATOM 2130 C C . VAL A 1 264 ? 29.304 -5.507 -25.152 1.00 93.94 264 VAL A C 1
ATOM 2132 O O . VAL A 1 264 ? 29.503 -6.713 -25.011 1.00 93.94 264 VAL A O 1
ATOM 2135 N N . HIS A 1 265 ? 28.922 -4.725 -24.140 1.00 92.62 265 HIS A N 1
ATOM 2136 C CA . HIS A 1 265 ? 28.656 -5.243 -22.796 1.00 92.62 265 HIS A CA 1
ATOM 2137 C C . HIS A 1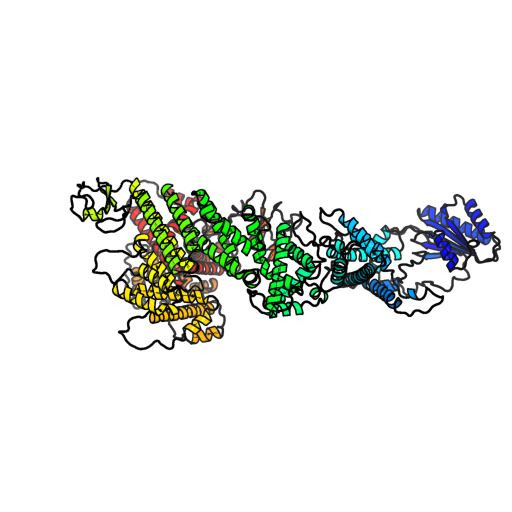 265 ? 27.477 -6.226 -22.784 1.00 92.62 265 HIS A C 1
ATOM 2139 O O . HIS A 1 265 ? 27.601 -7.306 -22.205 1.00 92.62 265 HIS A O 1
ATOM 2145 N N . LEU A 1 266 ? 26.369 -5.890 -23.455 1.00 92.69 266 LEU A N 1
ATOM 2146 C CA . LEU A 1 266 ? 25.189 -6.751 -23.538 1.00 92.69 266 LEU A CA 1
ATOM 2147 C C . LEU A 1 266 ? 25.495 -8.060 -24.276 1.00 92.69 266 LEU A C 1
ATOM 2149 O O . LEU A 1 266 ? 25.191 -9.132 -23.758 1.00 92.69 266 LEU A O 1
ATOM 2153 N N . LEU A 1 267 ? 26.152 -7.985 -25.438 1.00 92.88 267 LEU A N 1
ATOM 2154 C CA . LEU A 1 267 ? 26.544 -9.165 -26.212 1.00 92.88 267 LEU A CA 1
ATOM 2155 C C . LEU A 1 267 ? 27.514 -10.055 -25.430 1.00 92.88 267 LEU A C 1
ATOM 2157 O O . LEU A 1 267 ? 27.305 -11.257 -25.353 1.00 92.88 267 LEU A O 1
ATOM 2161 N N . SER A 1 268 ? 28.518 -9.474 -24.766 1.00 91.75 268 SER A N 1
ATOM 2162 C CA . SER A 1 268 ? 29.448 -10.224 -23.908 1.00 91.75 268 SER A CA 1
ATOM 2163 C C . SER A 1 268 ? 28.720 -10.963 -22.776 1.00 91.75 268 SER A C 1
ATOM 2165 O O . SER A 1 268 ? 29.042 -12.110 -22.466 1.00 91.75 268 SER A O 1
ATOM 2167 N N . ALA A 1 269 ? 27.702 -10.342 -22.171 1.00 90.50 269 ALA A N 1
ATOM 2168 C CA . ALA A 1 269 ? 26.881 -10.993 -21.154 1.00 90.50 269 ALA A CA 1
ATOM 2169 C C . ALA A 1 269 ? 26.009 -12.125 -21.732 1.00 90.50 269 ALA A C 1
ATOM 2171 O O . ALA A 1 269 ? 25.904 -13.184 -21.112 1.00 90.50 269 ALA A O 1
ATOM 2172 N N . GLN A 1 270 ? 25.422 -11.937 -22.919 1.00 89.88 270 GLN A N 1
ATOM 2173 C CA . GLN A 1 270 ? 24.640 -12.970 -23.615 1.00 89.88 270 GLN A CA 1
ATOM 2174 C C . GLN A 1 270 ? 25.505 -14.165 -24.041 1.00 89.88 270 GLN A C 1
ATOM 2176 O O . GLN A 1 270 ? 25.105 -15.317 -23.870 1.00 89.88 270 GLN A O 1
ATOM 2181 N N . GLU A 1 271 ? 26.705 -13.900 -24.557 1.00 90.06 271 GLU A N 1
ATOM 2182 C CA . GLU A 1 271 ? 27.677 -14.915 -24.973 1.00 90.06 271 GLU A CA 1
ATOM 2183 C C . GLU A 1 271 ? 28.144 -15.750 -23.772 1.00 90.06 271 GLU A C 1
ATOM 2185 O O . GLU A 1 271 ? 28.152 -16.974 -23.854 1.00 90.06 271 GLU A O 1
ATOM 2190 N N . LYS A 1 272 ? 28.417 -15.122 -22.617 1.00 87.19 272 LYS A N 1
ATOM 2191 C CA . LYS A 1 272 ? 28.742 -15.831 -21.361 1.00 87.19 272 LYS A CA 1
ATOM 2192 C C . LYS A 1 272 ? 27.605 -16.705 -20.831 1.00 87.19 272 LYS A C 1
ATOM 2194 O O . LYS A 1 272 ? 27.865 -17.678 -20.131 1.00 87.19 272 LYS A O 1
ATOM 2199 N N . ALA A 1 273 ? 26.359 -16.331 -21.110 1.00 84.56 273 ALA A N 1
ATOM 2200 C CA . ALA A 1 273 ? 25.176 -17.086 -20.706 1.00 84.56 273 ALA A CA 1
ATOM 2201 C C . ALA A 1 273 ? 24.808 -18.213 -21.696 1.00 84.56 273 ALA A C 1
ATOM 2203 O O . ALA A 1 273 ? 23.900 -18.997 -21.419 1.00 84.56 273 ALA A O 1
ATOM 2204 N N . THR A 1 274 ? 25.493 -18.294 -22.842 1.00 81.50 274 THR A N 1
ATOM 2205 C CA . THR A 1 274 ? 25.310 -19.327 -23.875 1.00 81.50 274 THR A CA 1
ATOM 2206 C C . THR A 1 274 ? 26.376 -20.426 -23.732 1.00 81.50 274 THR A C 1
ATOM 2208 O O . THR A 1 274 ? 27.340 -20.269 -22.988 1.00 81.50 274 THR A O 1
ATOM 2211 N N . ASP A 1 275 ? 26.197 -21.570 -24.405 1.00 74.69 275 ASP A N 1
ATOM 2212 C CA . ASP A 1 275 ? 27.171 -22.670 -24.398 1.00 74.69 275 ASP A CA 1
ATOM 2213 C C . ASP A 1 275 ? 28.557 -22.183 -24.884 1.00 74.69 275 ASP A C 1
ATOM 2215 O O . ASP A 1 275 ? 28.670 -21.751 -26.037 1.00 74.69 275 ASP A O 1
ATOM 2219 N N . PRO A 1 276 ? 29.616 -22.267 -24.052 1.00 63.34 276 PRO A N 1
ATOM 2220 C CA . PRO A 1 276 ? 30.955 -21.784 -24.393 1.00 63.34 276 PRO A CA 1
ATOM 2221 C C . PRO A 1 276 ? 31.602 -22.533 -25.567 1.00 63.34 276 PRO A C 1
ATOM 2223 O O . PRO A 1 276 ? 32.553 -22.028 -26.158 1.00 63.34 276 PRO A O 1
ATOM 2226 N N . ASN A 1 277 ? 31.094 -23.713 -25.937 1.00 63.62 277 ASN A N 1
ATOM 2227 C CA . ASN A 1 277 ? 31.587 -24.471 -27.089 1.00 63.62 277 ASN A CA 1
ATOM 2228 C C . ASN A 1 277 ? 30.912 -24.066 -28.412 1.00 63.62 277 ASN A C 1
ATOM 2230 O O . ASN A 1 277 ? 31.265 -24.583 -29.477 1.00 63.62 277 ASN A O 1
ATOM 2234 N N . GLN A 1 278 ? 29.932 -23.158 -28.373 1.00 74.38 278 GLN A N 1
ATOM 2235 C CA . GLN A 1 278 ? 29.168 -22.754 -29.544 1.00 74.38 278 GLN A CA 1
ATOM 2236 C C . GLN A 1 278 ? 29.910 -21.676 -30.351 1.00 74.38 278 GLN A C 1
ATOM 2238 O O . GLN A 1 278 ? 29.762 -20.477 -30.132 1.00 74.38 278 GLN A O 1
ATOM 2243 N N . ASN A 1 279 ? 30.689 -22.103 -31.345 1.00 85.38 279 ASN A N 1
ATOM 2244 C CA . ASN A 1 279 ? 31.346 -21.190 -32.279 1.00 85.38 279 ASN A CA 1
ATOM 2245 C C . ASN A 1 279 ? 30.344 -20.641 -33.310 1.00 85.38 279 ASN A C 1
ATOM 2247 O O . ASN A 1 279 ? 29.800 -21.406 -34.111 1.00 85.38 279 ASN A O 1
ATOM 2251 N N . TRP A 1 280 ? 30.116 -19.325 -33.315 1.00 88.00 280 TRP A N 1
ATOM 2252 C CA . TRP A 1 280 ? 29.119 -18.681 -34.180 1.00 88.00 280 TRP A CA 1
ATOM 2253 C C . TRP A 1 280 ? 29.422 -18.839 -35.681 1.00 88.00 280 TRP A C 1
ATOM 2255 O O . TRP A 1 280 ? 28.494 -19.020 -36.468 1.00 88.00 280 TRP A O 1
ATOM 2265 N N . VAL A 1 281 ? 30.701 -18.865 -36.076 1.00 88.88 281 VAL A N 1
ATOM 2266 C CA . VAL A 1 281 ? 31.124 -19.080 -37.471 1.00 88.88 281 VAL A CA 1
ATOM 2267 C C . VAL A 1 281 ? 30.822 -20.514 -37.909 1.00 88.88 281 VAL A C 1
ATOM 2269 O O . VAL A 1 281 ? 30.258 -20.730 -38.982 1.00 88.88 281 VAL A O 1
ATOM 2272 N N . ILE A 1 282 ? 31.132 -21.501 -37.061 1.00 85.94 282 ILE A N 1
ATOM 2273 C CA . ILE A 1 282 ? 30.842 -22.919 -37.336 1.00 85.94 282 ILE A CA 1
ATOM 2274 C C . ILE A 1 282 ? 29.330 -23.164 -37.360 1.00 85.94 282 ILE A C 1
ATOM 2276 O O . ILE A 1 282 ? 28.831 -23.844 -38.253 1.00 85.94 282 ILE A O 1
ATOM 2280 N N . CYS A 1 283 ? 28.585 -22.580 -36.419 1.00 85.19 283 CYS A N 1
ATOM 2281 C CA . CYS A 1 283 ? 27.125 -22.675 -36.401 1.00 85.19 283 CYS A CA 1
ATOM 2282 C C . CYS A 1 283 ? 26.517 -22.138 -37.694 1.00 85.19 283 CYS A C 1
ATOM 2284 O O . CYS A 1 283 ? 25.597 -22.748 -38.234 1.00 85.19 283 CYS A O 1
ATOM 2286 N N . GLN A 1 284 ? 27.058 -21.034 -38.214 1.00 85.44 284 GLN A N 1
ATOM 2287 C CA . GLN A 1 284 ? 26.578 -20.465 -39.461 1.00 85.44 284 GLN A CA 1
ATOM 2288 C C . GLN A 1 284 ? 26.938 -21.322 -40.677 1.00 85.44 284 GLN A C 1
ATOM 2290 O O . GLN A 1 284 ? 26.117 -21.470 -41.578 1.00 85.44 284 GLN A O 1
ATOM 2295 N N . ALA A 1 285 ? 28.126 -21.933 -40.690 1.00 83.75 285 ALA A N 1
ATOM 2296 C CA . ALA A 1 285 ? 28.529 -22.867 -41.741 1.00 83.75 285 ALA A CA 1
ATOM 2297 C C . ALA A 1 285 ? 27.640 -24.124 -41.794 1.00 83.75 285 ALA A C 1
ATOM 2299 O O . ALA A 1 285 ? 27.436 -24.688 -42.866 1.00 83.75 285 ALA A O 1
ATOM 2300 N N . LEU A 1 286 ? 27.098 -24.544 -40.646 1.00 83.69 286 LEU A N 1
ATOM 2301 C CA . LEU A 1 286 ? 26.178 -25.678 -40.516 1.00 83.69 286 LEU A CA 1
ATOM 2302 C C . LEU A 1 286 ? 24.695 -25.293 -40.686 1.00 83.69 286 LEU A C 1
ATOM 2304 O O . LEU A 1 286 ? 23.831 -26.159 -40.568 1.00 83.69 286 LEU A O 1
ATOM 2308 N N . SER A 1 287 ? 24.382 -24.015 -40.922 1.00 82.88 287 SER A N 1
ATOM 2309 C CA . SER A 1 287 ? 23.006 -23.513 -40.961 1.00 82.88 287 SER A CA 1
ATOM 2310 C C . SER A 1 287 ? 22.340 -23.719 -42.321 1.00 82.88 287 SER A C 1
ATOM 2312 O O . SER A 1 287 ? 22.882 -23.333 -43.358 1.00 82.88 287 SER A O 1
ATOM 2314 N N . ASP A 1 288 ? 21.096 -24.204 -42.318 1.00 76.44 288 ASP A N 1
ATOM 2315 C CA . ASP A 1 288 ? 20.267 -24.316 -43.527 1.00 76.44 288 ASP A CA 1
ATOM 2316 C C . ASP A 1 288 ? 19.939 -22.946 -44.154 1.00 76.44 288 ASP A C 1
ATOM 2318 O O . ASP A 1 288 ? 19.669 -22.857 -45.356 1.00 76.44 288 ASP A O 1
ATOM 2322 N N . ALA A 1 289 ? 20.028 -21.855 -43.376 1.00 71.06 289 ALA A N 1
ATOM 2323 C CA . ALA A 1 289 ? 19.855 -20.484 -43.870 1.00 71.06 289 ALA A CA 1
ATOM 2324 C C . ALA A 1 289 ? 20.867 -20.135 -44.974 1.00 71.06 289 ALA A C 1
ATOM 2326 O O . ALA A 1 289 ? 20.575 -19.349 -45.874 1.00 71.06 289 ALA A O 1
ATOM 2327 N N . PHE A 1 290 ? 22.031 -20.789 -44.955 1.00 72.06 290 PHE A N 1
ATOM 2328 C CA . PHE A 1 290 ? 23.085 -20.596 -45.940 1.00 72.06 290 PHE A CA 1
ATOM 2329 C C . PHE A 1 290 ? 22.667 -20.990 -47.367 1.00 72.06 290 PHE A C 1
ATOM 2331 O O . PHE A 1 290 ? 23.171 -20.437 -48.346 1.00 72.06 290 PHE A O 1
ATOM 2338 N N . VAL A 1 291 ? 21.720 -21.926 -47.497 1.00 73.62 291 VAL A N 1
ATOM 2339 C CA . VAL A 1 291 ? 21.145 -22.334 -48.788 1.00 73.62 291 VAL A CA 1
ATOM 2340 C C . VAL A 1 291 ? 20.060 -21.353 -49.239 1.00 73.62 291 VAL A C 1
ATOM 2342 O O . VAL A 1 291 ? 19.969 -21.066 -50.429 1.00 73.62 291 VAL A O 1
ATOM 2345 N N . VAL A 1 292 ? 19.274 -20.815 -48.300 1.00 69.38 292 VAL A N 1
ATOM 2346 C CA . VAL A 1 292 ? 18.163 -19.887 -48.579 1.00 69.38 292 VAL A CA 1
ATOM 2347 C C . VAL A 1 292 ? 18.667 -18.539 -49.101 1.00 69.38 292 VAL A C 1
ATOM 2349 O O . VAL A 1 292 ? 18.132 -18.036 -50.084 1.00 69.38 292 VAL A O 1
ATOM 2352 N N . GLU A 1 293 ? 19.717 -17.982 -48.493 1.00 71.88 293 GLU A N 1
ATOM 2353 C CA . GLU A 1 293 ? 20.277 -16.677 -48.886 1.00 71.88 293 GLU A CA 1
ATOM 2354 C C . GLU A 1 293 ? 21.026 -16.715 -50.232 1.00 71.88 293 GLU A C 1
ATOM 2356 O O . GLU A 1 293 ? 21.129 -15.709 -50.934 1.00 71.88 293 GLU A O 1
ATOM 2361 N N . GLY A 1 294 ? 21.573 -17.873 -50.628 1.00 68.38 294 GLY A N 1
ATOM 2362 C CA . GLY A 1 294 ? 22.210 -18.053 -51.940 1.00 68.38 294 GLY A CA 1
ATOM 2363 C C . GLY A 1 294 ? 23.451 -17.179 -52.207 1.00 68.38 294 GLY A C 1
ATOM 2364 O O . GLY A 1 294 ? 23.804 -16.973 -53.372 1.00 68.38 294 GLY A O 1
ATOM 2365 N N . ALA A 1 295 ? 24.101 -16.661 -51.157 1.00 75.94 295 ALA A N 1
ATOM 2366 C CA . ALA A 1 295 ? 25.213 -15.701 -51.214 1.00 75.94 295 ALA A CA 1
ATOM 2367 C C . ALA A 1 295 ? 26.570 -16.301 -50.770 1.00 75.94 295 ALA A C 1
ATOM 2369 O O . ALA A 1 295 ? 26.683 -17.507 -50.559 1.00 75.94 295 ALA A O 1
ATOM 2370 N N . SER A 1 296 ? 27.629 -15.489 -50.652 1.00 83.19 296 SER A N 1
ATOM 2371 C CA . SER A 1 296 ? 28.939 -15.942 -50.144 1.00 83.19 296 SER A CA 1
ATOM 2372 C C . SER A 1 296 ? 28.910 -16.229 -48.633 1.00 83.19 296 SER A C 1
ATOM 2374 O O . SER A 1 296 ? 28.073 -15.696 -47.900 1.00 83.19 296 SER A O 1
ATOM 2376 N N . PHE A 1 297 ? 29.849 -17.037 -48.132 1.00 84.50 297 PHE A N 1
ATOM 2377 C CA . PHE A 1 297 ? 29.997 -17.315 -46.699 1.00 84.50 297 PHE A CA 1
ATOM 2378 C C . PHE A 1 297 ? 30.267 -16.050 -45.889 1.00 84.50 297 PHE A C 1
ATOM 2380 O O . PHE A 1 297 ? 29.638 -15.828 -44.857 1.00 84.50 297 PHE A O 1
ATOM 2387 N N . ARG A 1 298 ? 31.124 -15.160 -46.398 1.00 84.38 298 ARG A N 1
ATOM 2388 C CA . ARG A 1 298 ? 31.422 -13.876 -45.751 1.00 84.38 298 ARG A CA 1
ATOM 2389 C C . ARG A 1 298 ? 30.180 -12.992 -45.620 1.00 84.38 298 ARG A C 1
ATOM 2391 O O . ARG A 1 298 ? 29.989 -12.367 -44.579 1.00 84.38 298 ARG A O 1
ATOM 2398 N N . HIS A 1 299 ? 29.317 -12.976 -46.638 1.00 83.94 299 HIS A N 1
ATOM 2399 C CA . HIS A 1 299 ? 28.047 -12.255 -46.581 1.00 83.94 299 HIS A CA 1
ATOM 2400 C C . HIS A 1 299 ? 27.109 -12.834 -45.518 1.00 83.94 299 HIS A C 1
ATOM 2402 O O . HIS A 1 299 ? 26.484 -12.085 -44.776 1.00 83.94 299 HIS A O 1
ATOM 2408 N N . MET A 1 300 ? 27.064 -14.160 -45.382 1.00 85.38 300 MET A N 1
ATOM 2409 C CA . MET A 1 300 ? 26.273 -14.805 -44.335 1.00 85.38 300 MET A CA 1
ATOM 2410 C C . MET A 1 300 ? 26.791 -14.469 -42.928 1.00 85.38 300 MET A C 1
ATOM 2412 O O . MET A 1 300 ? 26.000 -14.193 -42.031 1.00 85.38 300 MET A O 1
ATOM 2416 N N . LEU A 1 301 ? 28.113 -14.443 -42.728 1.00 88.12 301 LEU A N 1
ATOM 2417 C CA . LEU A 1 301 ? 28.698 -14.003 -41.457 1.00 88.12 301 LEU A CA 1
ATOM 2418 C C . LEU A 1 301 ? 28.353 -12.540 -41.155 1.00 88.12 301 LEU A C 1
ATOM 2420 O O . LEU A 1 301 ? 28.038 -12.219 -40.013 1.00 88.12 301 LEU A O 1
ATOM 2424 N N . TRP A 1 302 ? 28.353 -11.674 -42.173 1.00 88.38 302 TRP A N 1
ATOM 2425 C CA . TRP A 1 302 ? 27.900 -10.290 -42.034 1.00 88.38 302 TRP A CA 1
ATOM 2426 C C . TRP A 1 302 ? 26.433 -10.204 -41.602 1.00 88.38 302 TRP A C 1
ATOM 2428 O O . TRP A 1 302 ? 26.146 -9.521 -40.624 1.00 88.38 302 TRP A O 1
ATOM 2438 N N . ILE A 1 303 ? 25.520 -10.920 -42.273 1.00 87.56 303 ILE A N 1
ATOM 2439 C CA . ILE A 1 303 ? 24.093 -10.957 -41.902 1.00 87.56 303 ILE A CA 1
ATOM 2440 C C . ILE A 1 303 ? 23.933 -11.437 -40.457 1.00 87.56 303 ILE A C 1
ATOM 2442 O O . ILE A 1 303 ? 23.215 -10.814 -39.685 1.00 87.56 303 ILE A O 1
ATOM 2446 N N . GLN A 1 304 ? 24.647 -12.494 -40.062 1.00 88.62 304 GLN A N 1
ATOM 2447 C CA . GLN A 1 304 ? 24.588 -13.010 -38.695 1.00 88.62 304 GLN A CA 1
ATOM 2448 C C . GLN A 1 304 ? 25.070 -11.976 -37.664 1.00 88.62 304 GLN A C 1
ATOM 2450 O O . GLN A 1 304 ? 24.452 -11.830 -36.607 1.00 88.62 304 GLN A O 1
ATOM 2455 N N . MET A 1 305 ? 26.153 -11.246 -37.950 1.00 90.50 305 MET A N 1
ATOM 2456 C CA . MET A 1 305 ? 26.623 -10.154 -37.089 1.00 90.50 305 MET A CA 1
ATOM 2457 C C . MET A 1 305 ? 25.614 -9.003 -37.042 1.00 90.50 305 MET A C 1
ATOM 2459 O O . MET A 1 305 ? 25.322 -8.502 -35.960 1.00 90.50 305 MET A O 1
ATOM 2463 N N . GLU A 1 306 ? 25.059 -8.609 -38.187 1.00 91.88 306 GLU A N 1
ATOM 2464 C CA . GLU A 1 306 ? 24.043 -7.560 -38.298 1.00 91.88 306 GLU A CA 1
ATOM 2465 C C . GLU A 1 306 ? 22.783 -7.919 -37.502 1.00 91.88 306 GLU A C 1
ATOM 2467 O O . GLU A 1 306 ? 22.308 -7.108 -36.717 1.00 91.88 306 GLU A O 1
ATOM 2472 N N . ASP A 1 307 ? 22.274 -9.145 -37.626 1.00 90.38 307 ASP A N 1
ATOM 2473 C CA . ASP A 1 307 ? 21.088 -9.611 -36.902 1.00 90.38 307 ASP A CA 1
ATOM 2474 C C . ASP A 1 307 ? 21.343 -9.688 -35.388 1.00 90.38 307 ASP A C 1
ATOM 2476 O O . ASP A 1 307 ? 20.484 -9.320 -34.582 1.00 90.38 307 ASP A O 1
ATOM 2480 N N . THR A 1 308 ? 22.552 -10.099 -34.993 1.00 91.56 308 THR A N 1
ATOM 2481 C CA . THR A 1 308 ? 22.983 -10.133 -33.586 1.00 91.56 308 THR A CA 1
ATOM 2482 C C . THR A 1 308 ? 23.066 -8.720 -32.997 1.00 91.56 308 THR A C 1
ATOM 2484 O O . THR A 1 308 ? 22.543 -8.460 -31.912 1.00 91.56 308 THR A O 1
ATOM 2487 N N . VAL A 1 309 ? 23.662 -7.772 -33.728 1.00 93.56 309 VAL A N 1
ATOM 2488 C CA . VAL A 1 309 ? 23.737 -6.359 -33.325 1.00 93.56 309 VAL A CA 1
ATOM 2489 C C . VAL A 1 309 ? 22.353 -5.707 -33.330 1.00 93.56 309 VAL A C 1
ATOM 2491 O O . VAL A 1 309 ? 22.038 -4.959 -32.407 1.00 93.56 309 VAL A O 1
ATOM 2494 N N . ALA A 1 310 ? 21.499 -6.018 -34.305 1.00 93.44 310 ALA A N 1
ATOM 2495 C CA . ALA A 1 310 ? 20.123 -5.537 -34.379 1.00 93.44 310 ALA A CA 1
ATOM 2496 C C . ALA A 1 310 ? 19.287 -6.009 -33.182 1.00 93.44 310 ALA A C 1
ATOM 2498 O O . ALA A 1 310 ? 18.543 -5.214 -32.609 1.00 93.44 310 ALA A O 1
ATOM 2499 N N . SER A 1 311 ? 19.445 -7.269 -32.768 1.00 91.69 311 SER A N 1
ATOM 2500 C CA . SER A 1 311 ? 18.795 -7.821 -31.575 1.00 91.69 311 SER A CA 1
ATOM 2501 C C . SER A 1 311 ? 19.275 -7.127 -30.292 1.00 91.69 311 SER A C 1
ATOM 2503 O O . SER A 1 311 ? 18.457 -6.684 -29.485 1.00 91.69 311 SER A O 1
ATOM 2505 N N . ALA A 1 312 ? 20.588 -6.929 -30.124 1.00 92.81 312 ALA A N 1
ATOM 2506 C CA . ALA A 1 312 ? 21.131 -6.175 -28.989 1.00 92.81 312 ALA A CA 1
ATOM 2507 C C . ALA A 1 312 ? 20.646 -4.714 -28.968 1.00 92.81 312 ALA A C 1
ATOM 2509 O O . ALA A 1 312 ? 20.263 -4.194 -27.919 1.00 92.81 312 ALA A O 1
ATOM 2510 N N . LEU A 1 313 ? 20.607 -4.060 -30.132 1.00 93.81 313 LEU A N 1
ATOM 2511 C CA . LEU A 1 313 ? 20.074 -2.710 -30.280 1.00 93.81 313 LEU A CA 1
ATOM 2512 C C . LEU A 1 313 ? 18.587 -2.655 -29.907 1.00 93.81 313 LEU A C 1
ATOM 2514 O O . LEU A 1 313 ? 18.184 -1.748 -29.185 1.00 93.81 313 LEU A O 1
ATOM 2518 N N . ALA A 1 314 ? 17.783 -3.627 -30.341 1.00 93.19 314 ALA A N 1
ATOM 2519 C CA . ALA A 1 314 ? 16.372 -3.719 -29.979 1.00 93.19 314 ALA A CA 1
ATOM 2520 C C . ALA A 1 314 ? 16.184 -3.862 -28.461 1.00 93.19 314 ALA A C 1
ATOM 2522 O O . ALA A 1 314 ? 15.364 -3.156 -27.881 1.00 93.19 314 ALA A O 1
ATOM 2523 N N . GLN A 1 315 ? 16.979 -4.703 -27.794 1.00 92.44 315 GLN A N 1
ATOM 2524 C CA . GLN A 1 315 ? 16.935 -4.847 -26.333 1.00 92.44 315 GLN A CA 1
ATOM 2525 C C . GLN A 1 315 ? 17.264 -3.538 -25.605 1.00 92.44 315 GLN A C 1
ATOM 2527 O O . GLN A 1 315 ? 16.568 -3.164 -24.662 1.00 92.44 315 GLN A O 1
ATOM 2532 N N . ILE A 1 316 ? 18.288 -2.813 -26.063 1.00 94.25 316 ILE A N 1
ATOM 2533 C CA . ILE A 1 316 ? 18.648 -1.506 -25.500 1.00 94.25 316 ILE A CA 1
ATOM 2534 C C . ILE A 1 316 ? 17.514 -0.500 -25.734 1.00 94.25 316 ILE A C 1
ATOM 2536 O O . ILE A 1 316 ? 17.064 0.146 -24.789 1.00 94.25 316 ILE A O 1
ATOM 2540 N N . LEU A 1 317 ? 17.008 -0.392 -26.966 1.00 93.56 317 LEU A N 1
ATOM 2541 C CA . LEU A 1 317 ? 15.936 0.541 -27.328 1.00 93.56 317 LEU A CA 1
ATOM 2542 C C . LEU A 1 317 ? 14.621 0.249 -26.601 1.00 93.56 317 LEU A C 1
ATOM 2544 O O . LEU A 1 317 ? 13.909 1.189 -26.259 1.00 93.56 317 LEU A O 1
ATOM 2548 N N . ALA A 1 318 ? 14.318 -1.019 -26.316 1.00 91.25 318 ALA A N 1
ATOM 2549 C CA . ALA A 1 318 ? 13.132 -1.402 -25.558 1.00 91.25 318 ALA A CA 1
ATOM 2550 C C . ALA A 1 318 ? 13.111 -0.771 -24.157 1.00 91.25 318 ALA A C 1
ATOM 2552 O O . ALA A 1 318 ? 12.039 -0.441 -23.661 1.00 91.25 318 ALA A O 1
ATOM 2553 N N . VAL A 1 319 ? 14.276 -0.562 -23.539 1.00 91.12 319 VAL A N 1
ATOM 2554 C CA . VAL A 1 319 ? 14.402 0.108 -22.235 1.00 91.12 319 VAL A CA 1
ATOM 2555 C C . VAL A 1 319 ? 14.577 1.617 -22.406 1.00 91.12 319 VAL A C 1
ATOM 2557 O O . VAL A 1 319 ? 13.911 2.409 -21.742 1.00 91.12 319 VAL A O 1
ATOM 2560 N N . VAL A 1 320 ? 15.466 2.024 -23.313 1.00 93.25 320 VAL A N 1
ATOM 2561 C CA . VAL A 1 320 ? 15.869 3.422 -23.516 1.00 93.25 320 VAL A CA 1
ATOM 2562 C C . VAL A 1 320 ? 14.725 4.302 -24.017 1.00 93.25 320 VAL A C 1
ATOM 2564 O O . VAL A 1 320 ? 14.641 5.471 -23.636 1.00 93.25 320 VAL A O 1
ATOM 2567 N N . ASP A 1 321 ? 13.846 3.742 -24.847 1.00 91.75 321 ASP A N 1
ATOM 2568 C CA . ASP A 1 321 ? 12.666 4.428 -25.369 1.00 91.75 321 ASP A CA 1
ATOM 2569 C C . ASP A 1 321 ? 11.386 4.152 -24.565 1.00 91.75 321 ASP A C 1
ATOM 2571 O O . ASP A 1 321 ? 10.279 4.456 -25.021 1.00 91.75 321 ASP A O 1
ATOM 2575 N N . GLY A 1 322 ? 11.520 3.570 -23.369 1.00 87.12 322 GLY A N 1
ATOM 2576 C CA . GLY A 1 322 ? 10.390 3.355 -22.476 1.00 87.12 322 GLY A CA 1
ATOM 2577 C C . GLY A 1 322 ? 9.633 4.660 -22.219 1.00 87.12 322 GLY A C 1
ATOM 2578 O O . GLY A 1 322 ? 10.246 5.692 -21.955 1.00 87.12 322 GLY A O 1
ATOM 2579 N N . ASP A 1 323 ? 8.307 4.625 -22.365 1.00 81.94 323 ASP A N 1
ATOM 2580 C CA . ASP A 1 323 ? 7.421 5.801 -22.301 1.00 81.94 323 ASP A CA 1
ATOM 2581 C C . ASP A 1 323 ? 7.844 6.988 -23.201 1.00 81.94 323 ASP A C 1
ATOM 2583 O O . ASP A 1 323 ? 7.684 8.151 -22.831 1.00 81.94 323 ASP A O 1
ATOM 2587 N N . ASN A 1 324 ? 8.331 6.694 -24.417 1.00 88.56 324 ASN A N 1
ATOM 2588 C CA . ASN A 1 324 ? 8.755 7.659 -25.450 1.00 88.56 324 ASN A CA 1
ATOM 2589 C C . ASN A 1 324 ? 9.988 8.501 -25.082 1.00 88.56 324 ASN A C 1
ATOM 2591 O O . ASN A 1 324 ? 10.184 9.601 -25.599 1.00 88.56 324 ASN A O 1
ATOM 2595 N N . ASN A 1 325 ? 10.844 7.987 -24.204 1.00 91.31 325 ASN A N 1
ATOM 2596 C CA . ASN A 1 325 ? 11.957 8.739 -23.636 1.00 91.31 325 ASN A CA 1
ATOM 2597 C C . ASN A 1 325 ? 13.045 9.174 -24.651 1.00 91.31 325 ASN A C 1
ATOM 2599 O O . ASN A 1 325 ? 13.807 10.088 -24.339 1.00 91.31 325 ASN A O 1
ATOM 2603 N N . LEU A 1 326 ? 13.107 8.621 -25.876 1.00 92.44 326 LEU A N 1
ATOM 2604 C CA . LEU A 1 326 ? 13.974 9.172 -26.940 1.00 92.44 326 LEU A CA 1
ATOM 2605 C C . LEU A 1 326 ? 13.562 10.580 -27.397 1.00 92.44 326 LEU A C 1
ATOM 2607 O O . LEU A 1 326 ? 14.371 11.278 -28.004 1.00 92.44 326 LEU A O 1
ATOM 2611 N N . ASP A 1 327 ? 12.341 11.029 -27.100 1.00 91.25 327 ASP A N 1
ATOM 2612 C CA . ASP A 1 327 ? 11.887 12.368 -27.498 1.00 91.25 327 ASP A CA 1
ATOM 2613 C C . ASP A 1 327 ? 12.718 13.480 -26.840 1.00 91.25 327 ASP A C 1
ATOM 2615 O O . ASP A 1 327 ? 12.788 14.579 -27.383 1.00 91.25 327 ASP A O 1
ATOM 2619 N N . HIS A 1 328 ? 13.396 13.181 -25.724 1.00 91.75 328 HIS A N 1
ATOM 2620 C CA . HIS A 1 328 ? 14.230 14.117 -24.961 1.00 91.75 328 HIS A CA 1
ATOM 2621 C C . HIS A 1 328 ? 15.652 14.311 -25.511 1.00 91.75 328 HIS A C 1
ATOM 2623 O O . HIS A 1 328 ? 16.367 15.172 -25.007 1.00 91.75 328 HIS A O 1
ATOM 2629 N N . ILE A 1 329 ? 16.059 13.538 -26.525 1.00 91.69 329 ILE A N 1
ATOM 2630 C CA . ILE A 1 329 ? 17.358 13.668 -27.217 1.00 91.69 329 ILE A CA 1
ATOM 2631 C C . ILE A 1 329 ? 17.199 14.087 -28.695 1.00 91.69 329 ILE A C 1
ATOM 2633 O O . ILE A 1 329 ? 18.174 14.160 -29.436 1.00 91.69 329 ILE A O 1
ATOM 2637 N N . ALA A 1 330 ? 15.975 14.382 -29.146 1.00 85.94 330 ALA A N 1
ATOM 2638 C CA . ALA A 1 330 ? 15.723 14.892 -30.495 1.00 85.94 330 ALA A CA 1
ATOM 2639 C C . ALA A 1 330 ? 16.321 16.303 -30.709 1.00 85.94 330 ALA A C 1
ATOM 2641 O O . ALA A 1 330 ? 16.475 17.063 -29.752 1.00 85.94 330 ALA A O 1
ATOM 2642 N N . LEU A 1 331 ? 16.599 16.671 -31.970 1.00 74.94 331 LEU A N 1
ATOM 2643 C CA . LEU A 1 331 ? 17.292 17.917 -32.359 1.00 74.94 331 LEU A CA 1
ATOM 2644 C C . LEU A 1 331 ? 16.661 19.216 -31.805 1.00 74.94 331 LEU A C 1
ATOM 2646 O O . LEU A 1 331 ? 17.379 20.185 -31.579 1.00 74.94 331 LEU A O 1
ATOM 2650 N N . ASP A 1 332 ? 15.350 19.228 -31.540 1.00 77.19 332 ASP A N 1
ATOM 2651 C CA . ASP A 1 332 ? 14.602 20.412 -31.076 1.00 77.19 332 ASP A CA 1
ATOM 2652 C C . ASP A 1 332 ? 14.500 20.541 -29.537 1.00 77.19 332 ASP A C 1
ATOM 2654 O O . ASP A 1 332 ? 13.776 21.401 -29.027 1.00 77.19 332 ASP A O 1
ATOM 2658 N N . GLN A 1 333 ? 15.172 19.678 -28.767 1.00 82.50 333 GLN A N 1
ATOM 2659 C CA . GLN A 1 333 ? 15.067 19.677 -27.303 1.00 82.50 333 GLN A CA 1
ATOM 2660 C C . GLN A 1 333 ? 16.027 20.662 -26.613 1.00 82.50 333 GLN A C 1
ATOM 2662 O O . GLN A 1 333 ? 17.125 20.923 -27.109 1.00 82.50 333 GLN A O 1
ATOM 2667 N N . PRO A 1 334 ? 15.669 21.180 -25.419 1.00 81.62 334 PRO A N 1
ATOM 2668 C CA . PRO A 1 334 ? 16.579 21.979 -24.604 1.00 81.62 334 PRO A CA 1
ATOM 2669 C C . PRO A 1 334 ? 17.861 21.210 -24.265 1.00 81.62 334 PRO A C 1
ATOM 2671 O O . PRO A 1 334 ? 17.797 20.062 -23.822 1.00 81.62 334 PRO A O 1
ATOM 2674 N N . SER A 1 335 ? 19.015 21.876 -24.365 1.00 83.12 335 SER A N 1
ATOM 2675 C CA . SER A 1 335 ? 20.335 21.269 -24.123 1.00 83.12 335 SER A CA 1
ATOM 2676 C C . SER A 1 335 ? 20.440 20.549 -22.776 1.00 83.12 335 SER A C 1
ATOM 2678 O O . SER A 1 335 ? 21.032 19.477 -22.709 1.00 83.12 335 SER A O 1
ATOM 2680 N N . ALA A 1 336 ? 19.802 21.074 -21.724 1.00 87.25 336 ALA A N 1
ATOM 2681 C CA . ALA A 1 336 ? 19.776 20.452 -20.401 1.00 87.25 336 ALA A CA 1
ATOM 2682 C C . ALA A 1 336 ? 19.111 19.060 -20.396 1.00 87.25 336 ALA A C 1
ATOM 2684 O O . ALA A 1 336 ? 19.588 18.159 -19.707 1.00 87.25 336 ALA A O 1
ATOM 2685 N N . LYS A 1 337 ? 18.036 18.857 -21.176 1.00 90.69 337 LYS A N 1
ATOM 2686 C CA . LYS A 1 337 ? 17.369 17.548 -21.295 1.00 90.69 337 LYS A CA 1
ATOM 2687 C C . LYS A 1 337 ? 18.238 16.560 -22.066 1.00 90.69 337 LYS A C 1
ATOM 2689 O O . LYS A 1 337 ? 18.437 15.443 -21.595 1.00 90.69 337 LYS A O 1
ATOM 2694 N N . THR A 1 338 ? 18.803 16.995 -23.190 1.00 91.12 338 THR A N 1
ATOM 2695 C CA . THR A 1 338 ? 19.705 16.193 -24.027 1.00 91.12 338 THR A CA 1
ATOM 2696 C C . THR A 1 338 ? 20.957 15.767 -23.251 1.00 91.12 338 THR A C 1
ATOM 2698 O O . THR A 1 338 ? 21.341 14.597 -23.271 1.00 91.12 338 THR A O 1
ATOM 2701 N N . GLU A 1 339 ? 21.573 16.692 -22.508 1.00 91.00 339 GLU A N 1
ATOM 2702 C CA . GLU A 1 339 ? 22.756 16.425 -21.684 1.00 91.00 339 GLU A CA 1
ATOM 2703 C C . GLU A 1 339 ? 22.444 15.448 -20.544 1.00 91.00 339 GLU A C 1
ATOM 2705 O O . GLU A 1 339 ? 23.185 14.486 -20.335 1.00 91.00 339 GLU A O 1
ATOM 2710 N N . LEU A 1 340 ? 21.331 15.649 -19.829 1.00 93.19 340 LEU A N 1
ATOM 2711 C CA . LEU A 1 340 ? 20.889 14.737 -18.775 1.00 93.19 340 LEU A CA 1
ATOM 2712 C C . LEU A 1 340 ? 20.612 13.331 -19.323 1.00 93.19 340 LEU A C 1
ATOM 2714 O O . LEU A 1 340 ? 21.044 12.341 -18.731 1.00 93.19 340 LEU A O 1
ATOM 2718 N N . TRP A 1 341 ? 19.923 13.240 -20.461 1.00 94.94 341 TRP A N 1
ATOM 2719 C CA . TRP A 1 341 ? 19.633 11.970 -21.118 1.00 94.94 341 TRP A CA 1
ATOM 2720 C C . TRP A 1 341 ? 20.925 11.202 -21.415 1.00 94.94 341 TRP A C 1
ATOM 2722 O O . TRP A 1 341 ? 21.040 10.026 -21.065 1.00 94.94 341 TRP A O 1
ATOM 2732 N N . LEU A 1 342 ? 21.929 11.881 -21.988 1.00 94.12 342 LEU A N 1
ATOM 2733 C CA . LEU A 1 342 ? 23.244 11.296 -22.252 1.00 94.12 342 LEU A CA 1
ATOM 2734 C C . LEU A 1 342 ? 23.965 10.891 -20.963 1.00 94.12 342 LEU A C 1
ATOM 2736 O O . LEU A 1 342 ? 24.527 9.798 -20.921 1.00 94.12 342 LEU A O 1
ATOM 2740 N N . LYS A 1 343 ? 23.924 11.713 -19.903 1.00 93.62 343 LYS A N 1
ATOM 2741 C CA . LYS A 1 343 ? 24.526 11.379 -18.600 1.00 93.62 343 LYS A CA 1
ATOM 2742 C C . LYS A 1 343 ? 23.946 10.086 -18.038 1.00 93.62 343 LYS A C 1
ATOM 2744 O O . LYS A 1 343 ? 24.719 9.201 -17.683 1.00 93.62 343 LYS A O 1
ATOM 2749 N N . VAL A 1 344 ? 22.619 9.933 -18.012 1.00 94.44 344 VAL A N 1
ATOM 2750 C CA . VAL A 1 344 ? 21.966 8.691 -17.553 1.00 94.44 344 VAL A CA 1
ATOM 2751 C C . VAL A 1 344 ? 22.328 7.523 -18.470 1.00 94.44 344 VAL A C 1
ATOM 2753 O O . VAL A 1 344 ? 22.727 6.459 -17.993 1.00 94.44 344 VAL A O 1
ATOM 2756 N N . PHE A 1 345 ? 22.280 7.727 -19.790 1.00 95.19 345 PHE A N 1
ATOM 2757 C CA . PHE A 1 345 ? 22.670 6.701 -20.750 1.00 95.19 345 PHE A CA 1
ATOM 2758 C C . PHE A 1 345 ? 24.156 6.334 -20.654 1.00 95.19 345 PHE A C 1
ATOM 2760 O O . PHE A 1 345 ? 24.509 5.233 -21.037 1.00 95.19 345 PHE A O 1
ATOM 2767 N N . GLN A 1 346 ? 25.040 7.149 -20.086 1.00 93.50 346 GLN A N 1
ATOM 2768 C CA . GLN A 1 346 ? 26.449 6.792 -19.877 1.00 93.50 346 GLN A CA 1
ATOM 2769 C C . GLN A 1 346 ? 26.716 5.987 -18.595 1.00 93.50 346 GLN A C 1
ATOM 2771 O O . GLN A 1 346 ? 27.780 5.372 -18.504 1.00 93.50 346 GLN A O 1
ATOM 2776 N N . GLN A 1 347 ? 25.792 5.956 -17.629 1.00 92.38 347 GLN A N 1
ATOM 2777 C CA . GLN A 1 347 ? 25.972 5.253 -16.350 1.00 92.38 347 GLN A CA 1
ATOM 2778 C C . GLN A 1 347 ? 25.491 3.794 -16.431 1.00 92.38 347 GLN A C 1
ATOM 2780 O O . GLN A 1 347 ? 24.293 3.525 -16.560 1.00 92.38 347 GLN A O 1
ATOM 2785 N N . ASP A 1 348 ? 26.418 2.835 -16.369 1.00 87.31 348 ASP A N 1
ATOM 2786 C CA . ASP A 1 348 ? 26.101 1.401 -16.481 1.00 87.31 348 ASP A CA 1
ATOM 2787 C C . ASP A 1 348 ? 25.436 0.827 -15.214 1.00 87.31 348 ASP A C 1
ATOM 2789 O O . ASP A 1 348 ? 24.643 -0.108 -15.307 1.00 87.31 348 ASP A O 1
ATOM 2793 N N . ASP A 1 349 ? 25.719 1.396 -14.041 1.00 87.62 349 ASP A N 1
ATOM 2794 C CA . ASP A 1 349 ? 25.148 0.992 -12.751 1.00 87.62 349 ASP A CA 1
ATOM 2795 C C . ASP A 1 349 ? 23.745 1.575 -12.499 1.00 87.62 349 ASP A C 1
ATOM 2797 O O . ASP A 1 349 ? 22.954 0.981 -11.763 1.00 87.62 349 ASP A O 1
ATOM 2801 N N . LEU A 1 350 ? 23.438 2.725 -13.111 1.00 90.00 350 LEU A N 1
ATOM 2802 C CA . LEU A 1 350 ? 22.136 3.386 -13.021 1.00 90.00 350 LEU A CA 1
ATOM 2803 C C . LEU A 1 350 ? 21.130 2.807 -14.025 1.00 90.00 350 LEU A C 1
ATOM 2805 O O . LEU A 1 350 ? 20.022 2.440 -13.638 1.00 90.00 350 LEU A O 1
ATOM 2809 N N . LEU A 1 351 ? 21.513 2.702 -15.303 1.00 91.94 351 LEU A N 1
ATOM 2810 C CA . LEU A 1 351 ? 20.670 2.154 -16.367 1.00 91.94 351 LEU A CA 1
ATOM 2811 C C . LEU A 1 351 ? 21.199 0.783 -16.805 1.00 91.94 351 LEU A C 1
ATOM 2813 O O . LEU A 1 351 ? 22.152 0.683 -17.588 1.00 91.94 351 LEU A O 1
ATOM 2817 N N . SER A 1 352 ? 20.546 -0.263 -16.296 1.00 88.19 352 SER A N 1
ATOM 2818 C CA . SER A 1 352 ? 20.851 -1.664 -16.597 1.00 88.19 352 SER A CA 1
ATOM 2819 C C . SER A 1 352 ? 19.880 -2.248 -17.627 1.00 88.19 352 SER A C 1
ATOM 2821 O O . SER A 1 352 ? 18.721 -1.840 -17.706 1.00 88.19 352 SER A O 1
ATOM 2823 N N . PHE A 1 353 ? 20.355 -3.217 -18.414 1.00 89.38 353 PHE A N 1
ATOM 2824 C CA . PHE A 1 353 ? 19.553 -3.905 -19.428 1.00 89.38 353 PHE A CA 1
ATOM 2825 C C . PHE A 1 353 ? 19.394 -5.383 -19.069 1.00 89.38 353 PHE A C 1
ATOM 2827 O O . PHE A 1 353 ? 20.391 -6.032 -18.735 1.00 89.38 353 PHE A O 1
ATOM 2834 N N . PRO A 1 354 ? 18.176 -5.942 -19.151 1.00 84.44 354 PRO A N 1
ATOM 2835 C CA . PRO A 1 354 ? 17.970 -7.364 -18.929 1.00 84.44 354 PRO A CA 1
ATOM 2836 C C . PRO A 1 354 ? 18.671 -8.174 -20.028 1.00 84.44 354 PRO A C 1
ATOM 2838 O O . PRO A 1 354 ? 18.478 -7.925 -21.216 1.00 84.44 354 PRO A O 1
ATOM 2841 N N . VAL A 1 355 ? 19.476 -9.161 -19.632 1.00 83.31 355 VAL A N 1
ATOM 2842 C CA . VAL A 1 355 ? 20.196 -10.038 -20.567 1.00 83.31 355 VAL A CA 1
ATOM 2843 C C . VAL A 1 355 ? 19.239 -11.117 -21.075 1.00 83.31 355 VAL A C 1
ATOM 2845 O O . VAL A 1 355 ? 19.002 -12.117 -20.400 1.00 83.31 355 VAL A O 1
ATOM 2848 N N . ILE A 1 356 ? 18.670 -10.918 -22.265 1.00 81.38 356 ILE A N 1
ATOM 2849 C CA . ILE A 1 356 ? 17.758 -11.882 -22.895 1.00 81.38 356 ILE A CA 1
ATOM 2850 C C . ILE A 1 356 ? 18.547 -12.692 -23.925 1.00 81.38 356 ILE A C 1
ATOM 2852 O O . ILE A 1 356 ? 18.964 -12.156 -24.950 1.00 81.38 356 ILE A O 1
ATOM 2856 N N . VAL A 1 357 ? 18.768 -13.982 -23.647 1.00 68.25 357 VAL A N 1
ATOM 2857 C CA . VAL A 1 357 ? 19.735 -14.796 -24.406 1.00 68.25 357 VAL A CA 1
ATOM 2858 C C . VAL A 1 357 ? 19.195 -15.274 -25.758 1.00 68.25 357 VAL A C 1
ATOM 2860 O O . VAL A 1 357 ? 19.983 -15.371 -26.683 1.00 68.25 357 VAL A O 1
ATOM 2863 N N . LYS A 1 358 ? 17.885 -15.502 -25.940 1.00 62.06 358 LYS A N 1
ATOM 2864 C CA . LYS A 1 358 ? 17.257 -15.867 -27.233 1.00 62.06 358 LYS A CA 1
ATOM 2865 C C . LYS A 1 358 ? 15.757 -15.537 -27.195 1.00 62.06 358 LYS A C 1
ATOM 2867 O O . LYS A 1 358 ? 15.012 -16.242 -26.520 1.00 62.06 358 LYS A O 1
ATOM 2872 N N . SER A 1 359 ? 15.290 -14.539 -27.949 1.00 53.00 359 SER A N 1
ATOM 2873 C CA . SER A 1 359 ? 13.859 -14.370 -28.251 1.00 53.00 359 SER A CA 1
ATOM 2874 C C . SER A 1 359 ? 13.648 -14.369 -29.762 1.00 53.00 359 SER A C 1
ATOM 2876 O O . SER A 1 359 ? 14.193 -13.537 -30.476 1.00 53.00 359 SER A O 1
ATOM 2878 N N . LYS A 1 360 ? 12.844 -15.315 -30.262 1.00 54.16 360 LYS A N 1
ATOM 2879 C CA . LYS A 1 360 ? 12.274 -15.220 -31.619 1.00 54.16 360 LYS A CA 1
ATOM 2880 C C . LYS A 1 360 ? 11.099 -14.231 -31.673 1.00 54.16 360 LYS A C 1
ATOM 2882 O O . LYS A 1 360 ? 10.601 -13.933 -32.753 1.00 54.16 360 LYS A O 1
ATOM 2887 N N . ASP A 1 361 ? 10.672 -13.746 -30.509 1.00 58.97 361 ASP A N 1
ATOM 2888 C CA . ASP A 1 361 ? 9.572 -12.811 -30.329 1.00 58.97 361 ASP A CA 1
ATOM 2889 C C . ASP A 1 361 ? 10.061 -11.362 -30.244 1.00 58.97 361 ASP A C 1
ATOM 2891 O O . ASP A 1 361 ? 11.184 -11.090 -29.816 1.00 58.97 361 ASP A O 1
ATOM 2895 N N . ALA A 1 362 ? 9.179 -10.436 -30.624 1.00 72.31 362 ALA A N 1
ATOM 2896 C CA . ALA A 1 362 ? 9.414 -9.001 -30.539 1.00 72.31 362 ALA A CA 1
ATOM 2897 C C . ALA A 1 362 ? 9.642 -8.542 -29.085 1.00 72.31 362 ALA A C 1
ATOM 2899 O O . ALA A 1 362 ? 8.899 -8.928 -28.178 1.00 72.31 362 ALA A O 1
ATOM 2900 N N . HIS A 1 363 ? 10.628 -7.671 -28.880 1.00 80.75 363 HIS A N 1
ATOM 2901 C CA . HIS A 1 363 ? 10.917 -7.035 -27.600 1.00 80.75 363 HIS A CA 1
ATOM 2902 C C . HIS A 1 363 ? 9.822 -6.019 -27.262 1.00 80.75 363 HIS A C 1
ATOM 2904 O O . HIS A 1 363 ? 9.595 -5.058 -27.998 1.00 80.75 363 HIS A O 1
ATOM 2910 N N . VAL A 1 364 ? 9.126 -6.229 -26.146 1.00 83.06 364 VAL A N 1
ATOM 2911 C CA . VAL A 1 364 ? 8.110 -5.286 -25.663 1.00 83.06 364 VAL A CA 1
ATOM 2912 C C . VAL A 1 364 ? 8.809 -4.064 -25.081 1.00 83.06 364 VAL A C 1
ATOM 2914 O O . VAL A 1 364 ? 9.681 -4.197 -24.223 1.00 83.06 364 VAL A O 1
ATOM 2917 N N . VAL A 1 365 ? 8.426 -2.879 -25.553 1.00 83.31 365 VAL A N 1
ATOM 2918 C CA . VAL A 1 365 ? 8.972 -1.613 -25.054 1.00 83.31 365 VAL A CA 1
ATOM 2919 C C . VAL A 1 365 ? 8.515 -1.399 -23.610 1.00 83.31 365 VAL A C 1
ATOM 2921 O O . VAL A 1 365 ? 7.337 -1.570 -23.290 1.00 83.31 365 VAL A O 1
ATOM 2924 N N . PHE A 1 366 ? 9.459 -1.041 -22.741 1.00 79.62 366 PHE A N 1
ATOM 2925 C CA . PHE A 1 366 ? 9.237 -0.795 -21.323 1.00 79.62 366 PHE A CA 1
ATOM 2926 C C . PHE A 1 366 ? 8.189 0.305 -21.099 1.00 79.62 366 PHE A C 1
ATOM 2928 O O . PHE A 1 366 ? 8.110 1.277 -21.853 1.00 79.62 366 PHE A O 1
ATOM 2935 N N . SER A 1 367 ? 7.390 0.168 -20.040 1.00 72.88 367 SER A N 1
ATOM 2936 C CA . SER A 1 367 ? 6.457 1.208 -19.616 1.00 72.88 367 SER A CA 1
ATOM 2937 C C . SER A 1 367 ? 6.275 1.210 -18.107 1.00 72.88 367 SER A C 1
ATOM 2939 O O . SER A 1 367 ? 6.222 0.155 -17.480 1.00 72.88 367 SER A O 1
ATOM 2941 N N . THR A 1 368 ? 6.148 2.409 -17.549 1.00 64.12 368 THR A N 1
ATOM 2942 C CA . THR A 1 368 ? 6.006 2.662 -16.110 1.00 64.12 368 THR A CA 1
ATOM 2943 C C . THR A 1 368 ? 4.597 2.433 -15.553 1.00 64.12 368 THR A C 1
ATOM 2945 O O . THR A 1 368 ? 4.436 2.423 -14.337 1.00 64.12 368 THR A O 1
ATOM 2948 N N . MET A 1 369 ? 3.576 2.233 -16.397 1.00 60.66 369 MET A N 1
ATOM 2949 C CA . MET A 1 369 ? 2.171 2.071 -15.981 1.00 60.66 369 MET A CA 1
ATOM 2950 C C . MET A 1 369 ? 1.609 0.705 -16.398 1.00 60.66 369 MET A C 1
ATOM 2952 O O . MET A 1 369 ? 1.733 0.314 -17.562 1.00 60.66 369 MET A O 1
ATOM 2956 N N . GLU A 1 370 ? 0.925 0.023 -15.471 1.00 49.88 370 GLU A N 1
ATOM 2957 C CA . GLU A 1 370 ? 0.171 -1.218 -15.734 1.00 49.88 370 GLU A CA 1
ATOM 2958 C C . GLU A 1 370 ? -1.099 -0.973 -16.570 1.00 49.88 370 GLU A C 1
ATOM 2960 O O . GLU A 1 370 ? -1.568 -1.873 -17.273 1.00 49.88 370 GLU A O 1
ATOM 2965 N N . ASP A 1 371 ? -1.636 0.252 -16.529 1.00 47.19 371 ASP A N 1
ATOM 2966 C CA . ASP A 1 371 ? -2.904 0.596 -17.164 1.00 47.19 371 ASP A CA 1
ATOM 2967 C C . ASP A 1 371 ? -2.773 0.729 -18.695 1.00 47.19 371 ASP A C 1
ATOM 2969 O O . ASP A 1 371 ? -1.871 1.386 -19.236 1.00 47.19 371 ASP A O 1
ATOM 2973 N N . ARG A 1 372 ? -3.671 0.054 -19.418 1.00 46.34 372 ARG A N 1
ATOM 2974 C CA . ARG A 1 372 ? -3.553 -0.191 -20.867 1.00 46.34 372 ARG A CA 1
ATOM 2975 C C . ARG A 1 372 ? -4.100 0.948 -21.732 1.00 46.34 372 ARG A C 1
ATOM 2977 O O . ARG A 1 372 ? -3.835 0.946 -22.934 1.00 46.34 372 ARG A O 1
ATOM 2984 N N . GLU A 1 373 ? -4.811 1.916 -21.151 1.00 43.69 373 GLU A N 1
ATOM 2985 C CA . GLU A 1 373 ? -5.654 2.847 -21.921 1.00 43.69 373 GLU A CA 1
ATOM 2986 C C . GLU A 1 373 ? -5.142 4.298 -22.028 1.00 43.69 373 GLU A C 1
ATOM 2988 O O . GLU A 1 373 ? -5.577 5.019 -22.927 1.00 43.69 373 GLU A O 1
ATOM 2993 N N . LYS A 1 374 ? -4.198 4.760 -21.190 1.00 53.34 374 LYS A N 1
ATOM 2994 C CA . LYS A 1 374 ? -3.672 6.143 -21.265 1.00 53.34 374 LYS A CA 1
ATOM 2995 C C . LYS A 1 374 ? -2.144 6.197 -21.248 1.00 53.34 374 LYS A C 1
ATOM 2997 O O . LYS A 1 374 ? -1.495 5.762 -20.306 1.00 53.34 374 LYS A O 1
ATOM 3002 N N . THR A 1 375 ? -1.559 6.771 -22.300 1.00 51.31 375 THR A N 1
ATOM 3003 C CA . THR A 1 375 ? -0.116 7.034 -22.410 1.00 51.31 375 THR A CA 1
ATOM 3004 C C . THR A 1 375 ? 0.219 8.400 -21.814 1.00 51.31 375 THR A C 1
ATOM 3006 O O . THR A 1 375 ? 0.274 9.395 -22.533 1.00 51.31 375 THR A O 1
ATOM 3009 N N . THR A 1 376 ? 0.427 8.481 -20.504 1.00 57.72 376 THR A N 1
ATOM 3010 C CA . THR A 1 376 ? 1.077 9.653 -19.897 1.00 57.72 376 THR A CA 1
ATOM 3011 C C . THR A 1 376 ? 2.592 9.480 -19.961 1.00 57.72 376 THR A C 1
ATOM 3013 O O . THR A 1 376 ? 3.130 8.533 -19.399 1.00 57.72 376 THR A O 1
ATOM 3016 N N . THR A 1 377 ? 3.275 10.373 -20.679 1.00 68.38 377 THR A N 1
ATOM 3017 C CA . THR A 1 377 ? 4.737 10.383 -20.855 1.00 68.38 377 THR A CA 1
ATOM 3018 C C . THR A 1 377 ? 5.412 11.256 -19.796 1.00 68.38 377 THR A C 1
ATOM 3020 O O . THR A 1 377 ? 4.929 12.356 -19.519 1.00 68.38 377 THR A O 1
ATOM 3023 N N . CYS A 1 378 ? 6.546 10.806 -19.257 1.00 81.25 378 CYS A N 1
ATOM 3024 C CA . CYS A 1 378 ? 7.402 11.607 -18.374 1.00 81.25 378 CYS A CA 1
ATOM 3025 C C . CYS A 1 378 ? 8.138 12.702 -19.168 1.00 81.25 378 CYS A C 1
ATOM 3027 O O . CYS A 1 378 ? 8.598 12.466 -20.289 1.00 81.25 378 CYS A O 1
ATOM 3029 N N . SER A 1 379 ? 8.244 13.905 -18.603 1.00 87.44 379 SER A N 1
ATOM 3030 C CA . SER A 1 379 ? 8.919 15.051 -19.233 1.00 87.44 379 SER A CA 1
ATOM 3031 C C . SER A 1 379 ? 10.403 15.152 -18.858 1.00 87.44 379 SER A C 1
ATOM 3033 O O . SER A 1 379 ? 11.189 15.742 -19.605 1.00 87.44 379 SER A O 1
ATOM 3035 N N . PHE A 1 380 ? 10.796 14.587 -17.721 1.00 91.75 380 PHE A N 1
ATOM 3036 C CA . PHE A 1 380 ? 12.174 14.478 -17.275 1.00 91.75 380 PHE A CA 1
ATOM 3037 C C . PHE A 1 380 ? 12.800 13.184 -17.854 1.00 91.75 380 PHE A C 1
ATOM 3039 O O . PHE A 1 380 ? 12.166 12.125 -17.854 1.00 91.75 380 PHE A O 1
ATOM 3046 N N . PRO A 1 381 ? 14.029 13.242 -18.405 1.00 92.88 381 PRO A N 1
ATOM 3047 C CA . PRO A 1 381 ? 14.704 12.066 -18.951 1.00 92.88 381 PRO A CA 1
ATOM 3048 C C . PRO A 1 381 ? 14.882 10.960 -17.906 1.00 92.88 381 PRO A C 1
ATOM 3050 O O . PRO A 1 381 ? 15.522 11.171 -16.878 1.00 92.88 381 PRO A O 1
ATOM 3053 N N . PHE A 1 382 ? 14.367 9.761 -18.186 1.00 92.50 382 PHE A N 1
ATOM 3054 C CA . PHE A 1 382 ? 14.518 8.582 -17.322 1.00 92.50 382 PHE A CA 1
ATOM 3055 C C . PHE A 1 382 ? 14.048 8.775 -15.864 1.00 92.50 382 PHE A C 1
ATOM 3057 O O . PHE A 1 382 ? 14.633 8.195 -14.945 1.00 92.50 382 PHE A O 1
ATOM 3064 N N . SER A 1 383 ? 12.975 9.543 -15.629 1.00 91.56 383 SER A N 1
ATOM 3065 C CA . SER A 1 383 ? 12.439 9.811 -14.278 1.00 91.56 383 SER A CA 1
ATOM 3066 C C . SER A 1 383 ? 12.262 8.544 -13.436 1.00 91.56 383 SER A C 1
ATOM 3068 O O . SER A 1 383 ? 12.609 8.521 -12.256 1.00 91.56 383 SER A O 1
ATOM 3070 N N . TRP A 1 384 ? 11.786 7.461 -14.055 1.00 89.06 384 TRP A N 1
ATOM 3071 C CA . TRP A 1 384 ? 11.553 6.173 -13.399 1.00 89.06 384 TRP A CA 1
ATOM 3072 C C . TRP A 1 384 ? 12.837 5.464 -12.963 1.00 89.06 384 TRP A C 1
ATOM 3074 O O . TRP A 1 384 ? 12.840 4.795 -11.932 1.00 89.06 384 TRP A O 1
ATOM 3084 N N . VAL A 1 385 ? 13.934 5.633 -13.709 1.00 91.56 385 VAL A N 1
ATOM 3085 C CA . VAL A 1 385 ? 15.242 5.053 -13.370 1.00 91.56 385 VAL A CA 1
ATOM 3086 C C . VAL A 1 385 ? 15.775 5.723 -12.113 1.00 91.56 385 VAL A C 1
ATOM 3088 O O . VAL A 1 385 ? 16.172 5.045 -11.165 1.00 91.56 385 VAL A O 1
ATOM 3091 N N . LEU A 1 386 ? 15.746 7.060 -12.090 1.00 92.38 386 LEU A N 1
ATOM 3092 C CA . LEU A 1 386 ? 16.191 7.828 -10.933 1.00 92.38 386 LEU A CA 1
ATOM 3093 C C . LEU A 1 386 ? 15.325 7.551 -9.713 1.00 92.38 386 LEU A C 1
ATOM 3095 O O . LEU A 1 386 ? 15.877 7.249 -8.659 1.00 92.38 386 LEU A O 1
ATOM 3099 N N . LYS A 1 387 ? 13.996 7.566 -9.860 1.00 92.44 387 LYS A N 1
ATOM 3100 C CA . LYS A 1 387 ? 13.087 7.254 -8.755 1.00 92.44 387 LYS A CA 1
ATOM 3101 C C . LYS A 1 387 ? 13.361 5.861 -8.185 1.00 92.44 387 LYS A C 1
ATOM 3103 O O . LYS A 1 387 ? 13.572 5.743 -6.987 1.00 92.44 387 LYS A O 1
ATOM 3108 N N . ALA A 1 388 ? 13.425 4.824 -9.023 1.00 91.25 388 ALA A N 1
ATOM 3109 C CA . ALA A 1 388 ? 13.675 3.459 -8.555 1.00 91.25 388 ALA A CA 1
ATOM 3110 C C . ALA A 1 388 ? 15.037 3.324 -7.852 1.00 91.25 388 ALA A C 1
ATOM 3112 O O . ALA A 1 388 ? 15.176 2.591 -6.868 1.00 91.25 388 ALA A O 1
ATOM 3113 N N . ARG A 1 389 ? 16.058 4.043 -8.338 1.00 92.44 389 ARG A N 1
ATOM 3114 C CA . ARG A 1 389 ? 17.378 4.080 -7.701 1.00 92.44 389 ARG A CA 1
ATOM 3115 C C . ARG A 1 389 ? 17.331 4.782 -6.346 1.00 92.44 389 ARG A C 1
ATOM 3117 O O . ARG A 1 389 ? 17.912 4.265 -5.395 1.00 92.44 389 ARG A O 1
ATOM 3124 N N . PHE A 1 390 ? 16.652 5.920 -6.275 1.00 94.31 390 PHE A N 1
ATOM 3125 C CA . PHE A 1 390 ? 16.440 6.699 -5.061 1.00 94.31 390 PHE A CA 1
ATOM 3126 C C . PHE A 1 390 ? 15.663 5.901 -4.010 1.00 94.31 390 PHE A C 1
ATOM 3128 O O . PHE A 1 390 ? 16.198 5.685 -2.925 1.00 94.31 390 PHE A O 1
ATOM 3135 N N . ASP A 1 391 ? 14.511 5.327 -4.372 1.00 92.69 391 ASP A N 1
ATOM 3136 C CA . ASP A 1 391 ? 13.706 4.460 -3.501 1.00 92.69 391 ASP A CA 1
ATOM 3137 C C . ASP A 1 391 ? 14.578 3.346 -2.886 1.00 92.69 391 ASP A C 1
ATOM 3139 O O . ASP A 1 391 ? 14.590 3.135 -1.673 1.00 92.69 391 ASP A O 1
ATOM 3143 N N . LYS A 1 392 ? 15.378 2.656 -3.717 1.00 92.12 392 LYS A N 1
ATOM 3144 C CA . LYS A 1 392 ? 16.256 1.562 -3.271 1.00 92.12 392 LYS A CA 1
ATOM 3145 C C . LYS A 1 392 ? 17.326 2.027 -2.283 1.00 92.12 392 LYS A C 1
ATOM 3147 O O . LYS A 1 392 ? 17.633 1.309 -1.335 1.00 92.12 392 LYS A O 1
ATOM 3152 N N . ILE A 1 393 ? 17.950 3.179 -2.524 1.00 91.69 393 ILE A N 1
ATOM 3153 C CA . ILE A 1 393 ? 18.981 3.705 -1.621 1.00 91.69 393 ILE A CA 1
ATOM 3154 C C . ILE A 1 393 ? 18.327 4.206 -0.322 1.00 91.69 393 ILE A C 1
ATOM 3156 O O . ILE A 1 393 ? 18.877 3.966 0.749 1.00 91.69 393 ILE A O 1
ATOM 3160 N N . TRP A 1 394 ? 17.147 4.831 -0.392 1.00 90.94 394 TRP A N 1
ATOM 3161 C CA . TRP A 1 394 ? 16.437 5.361 0.774 1.00 90.94 394 TRP A CA 1
ATOM 3162 C C . TRP A 1 394 ? 15.997 4.242 1.721 1.00 90.94 394 TRP A C 1
ATOM 3164 O O . TRP A 1 394 ? 16.253 4.322 2.922 1.00 90.94 394 TRP A O 1
ATOM 3174 N N . LEU A 1 395 ? 15.452 3.150 1.174 1.00 88.31 395 LEU A N 1
ATOM 3175 C CA . LEU A 1 395 ? 15.119 1.946 1.941 1.00 88.31 395 LEU A CA 1
ATOM 3176 C C . LEU A 1 395 ? 16.342 1.382 2.677 1.00 88.31 395 LEU A C 1
ATOM 3178 O O . LEU A 1 395 ? 16.272 1.135 3.876 1.00 88.31 395 LEU A O 1
ATOM 3182 N N . ASN A 1 396 ? 17.494 1.283 2.003 1.00 86.81 396 ASN A N 1
ATOM 3183 C CA . ASN A 1 396 ? 18.725 0.816 2.645 1.00 86.81 396 ASN A CA 1
ATOM 3184 C C . ASN A 1 396 ? 19.172 1.726 3.803 1.00 86.81 396 ASN A C 1
ATOM 3186 O O . ASN A 1 396 ? 19.693 1.230 4.798 1.00 86.81 396 ASN A O 1
ATOM 3190 N N . VAL A 1 397 ? 19.002 3.049 3.683 1.00 86.38 397 VAL A N 1
ATOM 3191 C CA . VAL A 1 397 ? 19.346 3.993 4.762 1.00 86.38 397 VAL A CA 1
ATOM 3192 C C . VAL A 1 397 ? 18.464 3.762 5.986 1.00 86.38 397 VAL A C 1
ATOM 3194 O O . VAL A 1 397 ? 18.976 3.784 7.100 1.00 86.38 397 VAL A O 1
ATOM 3197 N N . ILE A 1 398 ? 17.169 3.506 5.799 1.00 82.75 398 ILE A N 1
ATOM 3198 C CA . ILE A 1 398 ? 16.235 3.254 6.905 1.00 82.75 398 ILE A CA 1
ATOM 3199 C C . ILE A 1 398 ? 16.517 1.892 7.558 1.00 82.75 398 ILE A C 1
ATOM 3201 O O . ILE A 1 398 ? 16.635 1.813 8.782 1.00 82.75 398 ILE A O 1
ATOM 3205 N N . ASP A 1 399 ? 16.707 0.842 6.752 1.00 79.12 399 ASP A N 1
ATOM 3206 C CA . ASP A 1 399 ? 16.929 -0.529 7.231 1.00 79.12 399 ASP A CA 1
ATOM 3207 C C . ASP A 1 399 ? 18.220 -0.670 8.052 1.00 79.12 399 ASP A C 1
ATOM 3209 O O . ASP A 1 399 ? 18.241 -1.373 9.064 1.00 79.12 399 ASP A O 1
ATOM 3213 N N . LEU A 1 400 ? 19.291 0.045 7.678 1.00 69.94 400 LEU A N 1
ATOM 3214 C CA . LEU A 1 400 ? 20.562 0.054 8.419 1.00 69.94 400 LEU A CA 1
ATOM 3215 C C . LEU A 1 400 ? 20.419 0.519 9.878 1.00 69.94 400 LEU A C 1
ATOM 3217 O O . LEU A 1 400 ? 21.284 0.217 10.701 1.00 69.94 400 LEU A O 1
ATOM 3221 N N . HIS A 1 401 ? 19.350 1.247 10.204 1.00 63.06 401 HIS A N 1
ATOM 3222 C CA . HIS A 1 401 ? 19.112 1.791 11.537 1.00 63.06 401 HIS A CA 1
ATOM 3223 C C . HIS A 1 401 ? 18.057 1.022 12.350 1.00 63.06 401 HIS A C 1
ATOM 3225 O O . HIS A 1 401 ? 17.851 1.361 13.513 1.00 63.06 401 HIS A O 1
ATOM 3231 N N . GLY A 1 402 ? 17.448 -0.040 11.798 1.00 55.56 402 GLY A N 1
ATOM 3232 C CA . GLY A 1 402 ? 16.612 -0.996 12.542 1.00 55.56 402 GLY A CA 1
ATOM 3233 C C . GLY A 1 402 ? 15.349 -0.417 13.196 1.00 55.56 402 GLY A C 1
ATOM 3234 O O . GLY A 1 402 ? 14.760 -1.061 14.061 1.00 55.56 402 GLY A O 1
ATOM 3235 N N . THR A 1 403 ? 14.932 0.791 12.813 1.00 54.28 403 THR A N 1
ATOM 3236 C CA . THR A 1 403 ? 13.758 1.485 13.361 1.00 54.28 403 THR A CA 1
ATOM 3237 C C . THR A 1 403 ? 12.732 1.760 12.267 1.00 54.28 403 THR A C 1
ATOM 3239 O O . THR A 1 403 ? 13.108 2.035 11.129 1.00 54.28 403 THR A O 1
ATOM 3242 N N . ALA A 1 404 ? 11.440 1.755 12.617 1.00 63.56 404 ALA A N 1
ATOM 3243 C CA . ALA A 1 404 ? 10.382 2.294 11.758 1.00 63.56 404 ALA A CA 1
ATOM 3244 C C . ALA A 1 404 ? 10.748 3.713 11.273 1.00 63.56 404 ALA A C 1
ATOM 3246 O O . ALA A 1 404 ? 11.432 4.442 11.999 1.00 63.56 404 ALA A O 1
ATOM 3247 N N . LEU A 1 405 ? 10.305 4.092 10.063 1.00 66.62 405 LEU A N 1
ATOM 3248 C CA . LEU A 1 405 ? 10.565 5.415 9.482 1.00 66.62 405 LEU A CA 1
ATOM 3249 C C . LEU A 1 405 ? 10.276 6.504 10.538 1.00 66.62 405 LEU A C 1
ATOM 3251 O O . LEU A 1 405 ? 9.156 6.548 11.059 1.00 66.62 405 LEU A O 1
ATOM 3255 N N . PRO A 1 406 ? 11.260 7.354 10.896 1.00 72.06 406 PRO A N 1
ATOM 3256 C CA . PRO A 1 406 ? 11.036 8.440 11.841 1.00 72.06 406 PRO A CA 1
ATOM 3257 C C . PRO A 1 406 ? 9.859 9.309 11.393 1.00 72.06 406 PRO A C 1
ATOM 3259 O O . PRO A 1 406 ? 9.641 9.480 10.202 1.00 72.06 406 PRO A O 1
ATOM 3262 N N . LYS A 1 407 ? 9.115 9.914 12.326 1.00 74.75 407 LYS A N 1
ATOM 3263 C CA . LYS A 1 407 ? 7.997 10.812 11.960 1.00 74.75 407 LYS A CA 1
ATOM 3264 C C . LYS A 1 407 ? 8.455 12.080 11.222 1.00 74.75 407 LYS A C 1
ATOM 3266 O O . LYS A 1 407 ? 7.667 12.718 10.531 1.00 74.75 407 LYS A O 1
ATOM 3271 N N . LEU A 1 408 ? 9.716 12.478 11.393 1.00 80.44 408 LEU A N 1
ATOM 3272 C CA . LEU A 1 408 ? 10.314 13.641 10.741 1.00 80.44 408 LEU A CA 1
ATOM 3273 C C . LEU A 1 408 ? 11.671 13.274 10.131 1.00 80.44 408 LEU A C 1
ATOM 3275 O O . LEU A 1 408 ? 12.419 12.518 10.757 1.00 80.44 408 LEU A O 1
ATOM 3279 N N . PRO A 1 409 ? 12.030 13.848 8.968 1.00 84.19 409 PRO A N 1
ATOM 3280 C CA . PRO A 1 409 ? 13.358 13.672 8.399 1.00 84.19 409 PRO A CA 1
ATOM 3281 C C . PRO A 1 409 ? 14.429 14.237 9.339 1.00 84.19 409 PRO A C 1
ATOM 3283 O O . PRO A 1 409 ? 14.398 15.414 9.693 1.00 84.19 409 PRO A O 1
ATOM 3286 N N . GLU A 1 410 ? 15.409 13.417 9.720 1.00 86.62 410 GLU A N 1
ATOM 3287 C CA . GLU A 1 410 ? 16.588 13.885 10.454 1.00 86.62 410 GLU A CA 1
ATOM 3288 C C . GLU A 1 410 ? 17.773 14.095 9.510 1.00 86.62 410 GLU A C 1
ATOM 3290 O O . GLU A 1 410 ? 18.067 13.255 8.654 1.00 86.62 410 GLU A O 1
ATOM 3295 N N . LEU A 1 411 ? 18.526 15.176 9.735 1.00 89.31 411 LEU A N 1
ATOM 3296 C CA . LEU A 1 411 ? 19.668 15.564 8.902 1.00 89.31 411 LEU A CA 1
ATOM 3297 C C . LEU A 1 411 ? 20.704 14.440 8.731 1.00 89.31 411 LEU A C 1
ATOM 3299 O O . LEU A 1 411 ? 21.273 14.289 7.654 1.00 89.31 411 LEU A O 1
ATOM 3303 N N . LYS A 1 412 ? 20.939 13.628 9.770 1.00 88.31 412 LYS A N 1
ATOM 3304 C CA . LYS A 1 412 ? 21.908 12.520 9.728 1.00 88.31 412 LYS A CA 1
ATOM 3305 C C . LYS A 1 412 ? 21.542 11.455 8.683 1.00 88.31 412 LYS A C 1
ATOM 3307 O O . LYS A 1 412 ? 22.430 10.945 8.008 1.00 88.31 412 LYS A O 1
ATOM 3312 N N . TYR A 1 413 ? 20.250 11.157 8.519 1.00 88.44 413 TYR A N 1
ATOM 3313 C CA . TYR A 1 413 ? 19.776 10.167 7.552 1.00 88.44 413 TYR A CA 1
ATOM 3314 C C . TYR A 1 413 ? 19.803 10.731 6.137 1.00 88.44 413 TYR A C 1
ATOM 3316 O O . TYR A 1 413 ? 20.257 10.051 5.223 1.00 88.44 413 TYR A O 1
ATOM 3324 N N . VAL A 1 414 ? 19.393 11.991 5.959 1.00 89.81 414 VAL A N 1
ATOM 3325 C CA . VAL A 1 414 ? 19.418 12.633 4.636 1.00 89.81 414 VAL A CA 1
ATOM 3326 C C . VAL A 1 414 ? 20.851 12.814 4.135 1.00 89.81 414 VAL A C 1
ATOM 3328 O O . VAL A 1 414 ? 21.132 12.474 2.994 1.00 89.81 414 VAL A O 1
ATOM 3331 N N . ARG A 1 415 ? 21.793 13.217 4.998 1.00 90.62 415 ARG A N 1
ATOM 3332 C CA . ARG A 1 415 ? 23.218 13.270 4.628 1.00 90.62 415 ARG A CA 1
ATOM 3333 C C . ARG A 1 415 ? 23.764 11.897 4.265 1.00 90.62 415 ARG A C 1
ATOM 3335 O O . ARG A 1 415 ? 24.487 11.766 3.284 1.00 90.62 415 ARG A O 1
ATOM 3342 N N . LYS A 1 416 ? 23.389 10.856 5.018 1.00 89.06 416 LYS A N 1
ATOM 3343 C CA . LYS A 1 416 ? 23.808 9.495 4.678 1.00 89.06 416 LYS A CA 1
ATOM 3344 C C . LYS A 1 416 ? 23.246 9.046 3.330 1.00 89.06 416 LYS A C 1
ATOM 3346 O O . LYS A 1 416 ? 23.925 8.360 2.573 1.00 89.06 416 LYS A O 1
ATOM 3351 N N . TYR A 1 417 ? 22.016 9.444 3.041 1.00 91.44 417 TYR A N 1
ATOM 3352 C CA . TYR A 1 417 ? 21.362 9.197 1.769 1.00 91.44 417 TYR A CA 1
ATOM 3353 C C . TYR A 1 417 ? 22.066 9.917 0.610 1.00 91.44 417 TYR A C 1
ATOM 3355 O O . TYR A 1 417 ? 22.369 9.278 -0.395 1.00 91.44 417 TYR A O 1
ATOM 3363 N N . GLU A 1 418 ? 22.428 11.192 0.780 1.00 91.06 418 GLU A N 1
ATOM 3364 C CA . GLU A 1 418 ? 23.231 11.955 -0.185 1.00 91.06 418 GLU A CA 1
ATOM 3365 C C . GLU A 1 418 ? 24.604 11.315 -0.444 1.00 91.06 418 GLU A C 1
ATOM 3367 O O . GLU A 1 418 ? 24.996 11.175 -1.601 1.00 91.06 418 GLU A O 1
ATOM 3372 N N . GLU A 1 419 ? 25.308 10.866 0.603 1.00 90.38 419 GLU A N 1
ATOM 3373 C CA . GLU A 1 419 ? 26.613 10.190 0.490 1.00 90.38 419 GLU A CA 1
ATOM 3374 C C . GLU A 1 419 ? 26.563 8.906 -0.347 1.00 90.38 419 GLU A C 1
ATOM 3376 O O . GLU A 1 419 ? 27.542 8.557 -1.001 1.00 90.38 419 GLU A O 1
ATOM 3381 N N . LEU A 1 420 ? 25.451 8.167 -0.296 1.00 90.38 420 LEU A N 1
ATOM 3382 C CA . LEU A 1 420 ? 25.291 6.913 -1.038 1.00 90.38 420 LEU A CA 1
ATOM 3383 C C . LEU A 1 420 ? 24.932 7.142 -2.516 1.00 90.38 420 LEU A C 1
ATOM 3385 O O . LEU A 1 420 ? 24.975 6.198 -3.313 1.00 90.38 420 LEU A O 1
ATOM 3389 N N . ILE A 1 421 ? 24.577 8.373 -2.894 1.00 90.56 421 ILE A N 1
ATOM 3390 C CA . ILE A 1 421 ? 24.257 8.758 -4.269 1.00 90.56 421 ILE A CA 1
ATOM 3391 C C . ILE A 1 421 ? 25.539 9.241 -4.956 1.00 90.56 421 ILE A C 1
ATOM 3393 O O . ILE A 1 421 ? 25.889 10.422 -4.961 1.00 90.56 421 ILE A O 1
ATOM 3397 N N . ASN A 1 422 ? 26.221 8.299 -5.608 1.00 87.75 422 ASN A N 1
ATOM 3398 C CA . ASN A 1 422 ? 27.516 8.503 -6.270 1.00 87.75 422 ASN A CA 1
ATOM 3399 C C . ASN A 1 422 ? 27.423 9.174 -7.658 1.00 87.75 422 ASN A C 1
ATOM 3401 O O . ASN A 1 422 ? 28.249 8.909 -8.531 1.00 87.75 422 ASN A O 1
ATOM 3405 N N . TYR A 1 423 ? 26.427 10.034 -7.888 1.00 90.19 423 TYR A N 1
ATOM 3406 C CA . TYR A 1 423 ? 26.212 10.713 -9.171 1.00 90.19 423 TYR A CA 1
ATOM 3407 C C . TYR A 1 423 ? 26.350 12.236 -8.998 1.00 90.19 423 TYR A C 1
ATOM 3409 O O . TYR A 1 423 ? 25.366 12.885 -8.652 1.00 90.19 423 TYR A O 1
ATOM 3417 N N . PRO A 1 424 ? 27.533 12.838 -9.252 1.00 87.62 424 PRO A N 1
ATOM 3418 C CA . PRO A 1 424 ? 27.780 14.263 -8.989 1.00 87.62 424 PRO A CA 1
ATOM 3419 C C . PRO A 1 424 ? 26.747 15.201 -9.626 1.00 87.62 424 PRO A C 1
ATOM 3421 O O . PRO A 1 424 ? 26.221 16.090 -8.971 1.00 87.62 424 PRO A O 1
ATOM 3424 N N . TRP A 1 425 ? 26.354 14.917 -10.869 1.00 90.12 425 TRP A N 1
ATOM 3425 C CA . TRP A 1 425 ? 25.384 15.721 -11.611 1.00 90.12 425 TRP A CA 1
ATOM 3426 C C . TRP A 1 425 ? 23.974 15.734 -10.998 1.00 90.12 425 TRP A C 1
ATOM 3428 O O . TRP A 1 425 ? 23.203 16.632 -11.313 1.00 90.12 425 TRP A O 1
ATOM 3438 N N . VAL A 1 426 ? 23.608 14.755 -10.160 1.00 90.25 426 VAL A N 1
ATOM 3439 C CA . VAL A 1 426 ? 22.317 14.752 -9.445 1.00 90.25 426 VAL A CA 1
ATOM 3440 C C . VAL A 1 426 ? 22.299 15.851 -8.388 1.00 90.25 426 VAL A C 1
ATOM 3442 O O . VAL A 1 426 ? 21.275 16.506 -8.202 1.00 90.25 426 VAL A O 1
ATOM 3445 N N . HIS A 1 427 ? 23.436 16.061 -7.720 1.00 87.88 427 HIS A N 1
ATOM 3446 C CA . HIS A 1 427 ? 23.606 17.095 -6.700 1.00 87.88 427 HIS A CA 1
ATOM 3447 C C . HIS A 1 427 ? 23.566 18.500 -7.314 1.00 87.88 427 HIS A C 1
ATOM 3449 O O . HIS A 1 427 ? 23.042 19.419 -6.694 1.00 87.88 427 HIS A O 1
ATOM 3455 N N . ASP A 1 428 ? 24.020 18.640 -8.563 1.00 88.88 428 ASP A N 1
ATOM 3456 C CA . ASP A 1 428 ? 24.007 19.906 -9.309 1.00 88.88 428 ASP A CA 1
ATOM 3457 C C . ASP A 1 428 ? 22.604 20.314 -9.811 1.00 88.88 428 ASP A C 1
ATOM 3459 O O . ASP A 1 428 ? 22.388 21.463 -10.206 1.00 88.88 428 ASP A O 1
ATOM 3463 N N . ILE A 1 429 ? 21.627 19.395 -9.823 1.00 92.44 429 ILE A N 1
ATOM 3464 C CA . ILE A 1 429 ? 20.237 19.717 -10.180 1.00 92.44 429 ILE A CA 1
ATOM 3465 C C . ILE A 1 429 ? 19.528 20.242 -8.931 1.00 92.44 429 ILE A C 1
ATOM 3467 O O . ILE A 1 429 ? 18.852 19.510 -8.202 1.00 92.44 429 ILE A O 1
ATOM 3471 N N . THR A 1 430 ? 19.700 21.540 -8.703 1.00 93.25 430 THR A N 1
ATOM 3472 C CA . THR A 1 430 ? 19.031 22.285 -7.635 1.00 93.25 430 THR A CA 1
ATOM 3473 C C . THR A 1 430 ? 17.779 22.997 -8.140 1.00 93.25 430 THR A C 1
ATOM 3475 O O . THR A 1 430 ? 17.493 23.000 -9.340 1.00 93.25 430 THR A O 1
ATOM 3478 N N . LYS A 1 431 ? 17.027 23.638 -7.242 1.00 91.38 431 LYS A N 1
ATOM 3479 C CA . LYS A 1 431 ? 15.789 24.363 -7.568 1.00 91.38 431 LYS A CA 1
ATOM 3480 C C . LYS A 1 431 ? 15.932 25.415 -8.674 1.00 91.38 431 LYS A C 1
ATOM 3482 O O . LYS A 1 431 ? 14.972 25.669 -9.401 1.00 91.38 431 LYS A O 1
ATOM 3487 N N . THR A 1 432 ? 17.111 26.019 -8.818 1.00 88.88 432 THR A N 1
ATOM 3488 C CA . THR A 1 432 ? 17.394 27.003 -9.882 1.00 88.88 432 THR A CA 1
ATOM 3489 C C . THR A 1 432 ? 17.460 26.380 -11.282 1.00 88.88 432 THR A C 1
ATOM 3491 O O . THR A 1 432 ? 17.335 27.084 -12.286 1.00 88.88 432 THR A O 1
ATOM 3494 N N . ASN A 1 433 ? 17.625 25.059 -11.372 1.00 91.75 433 ASN A N 1
ATOM 3495 C CA . ASN A 1 433 ? 17.671 24.328 -12.626 1.00 91.75 433 ASN A CA 1
ATOM 3496 C C . ASN A 1 433 ? 16.255 24.039 -13.146 1.00 91.75 433 ASN A C 1
ATOM 3498 O O . ASN A 1 433 ? 15.417 23.480 -12.441 1.00 91.75 433 ASN A O 1
ATOM 3502 N N . SER A 1 434 ? 16.018 24.323 -14.430 1.00 89.50 434 SER A N 1
ATOM 3503 C CA . SER A 1 434 ? 14.743 24.043 -15.108 1.00 89.50 434 SER A CA 1
ATOM 3504 C C . SER A 1 434 ? 14.259 22.589 -14.994 1.00 89.50 434 SER A C 1
ATOM 3506 O O . SER A 1 434 ? 13.061 22.344 -15.079 1.00 89.50 434 SER A O 1
ATOM 3508 N N . LEU A 1 435 ? 15.161 21.622 -14.795 1.00 92.88 435 LEU A N 1
ATOM 3509 C CA . LEU A 1 435 ? 14.826 20.201 -14.677 1.00 92.88 435 LEU A CA 1
ATOM 3510 C C . LEU A 1 435 ? 14.230 19.826 -13.313 1.00 92.88 435 LEU A C 1
ATOM 3512 O O . LEU A 1 435 ? 13.577 18.789 -13.213 1.00 92.88 435 LEU A O 1
ATOM 3516 N N . PHE A 1 436 ? 14.431 20.645 -12.278 1.00 94.94 436 PHE A N 1
ATOM 3517 C CA . PHE A 1 436 ? 13.982 20.345 -10.918 1.00 94.94 436 PHE A CA 1
ATOM 3518 C C . PHE A 1 436 ? 12.456 20.234 -10.828 1.00 94.94 436 PHE A C 1
ATOM 3520 O O . PHE A 1 436 ? 11.929 19.224 -10.363 1.00 94.94 436 PHE A O 1
ATOM 3527 N N . ASP A 1 437 ? 11.741 21.231 -11.355 1.00 93.00 437 ASP A N 1
ATOM 3528 C CA . ASP A 1 437 ? 10.272 21.243 -11.364 1.00 93.00 437 ASP A CA 1
ATOM 3529 C C . ASP A 1 437 ? 9.701 20.147 -12.275 1.00 93.00 437 ASP A C 1
ATOM 3531 O O . ASP A 1 437 ? 8.682 19.532 -11.962 1.00 93.00 437 ASP A O 1
ATOM 3535 N N . VAL A 1 438 ? 10.403 19.837 -13.371 1.00 92.50 438 VAL A N 1
ATOM 3536 C CA . VAL A 1 438 ? 10.016 18.760 -14.291 1.00 92.50 438 VAL A CA 1
ATOM 3537 C C . VAL A 1 438 ? 10.100 17.398 -13.595 1.00 92.50 438 VAL A C 1
ATOM 3539 O O . VAL A 1 438 ? 9.185 16.586 -13.736 1.00 92.50 438 VAL A O 1
ATOM 3542 N N . TYR A 1 439 ? 11.154 17.153 -12.807 1.00 94.25 439 TYR A N 1
ATOM 3543 C CA . TYR A 1 439 ? 11.250 15.936 -12.000 1.00 94.25 439 TYR A CA 1
ATOM 3544 C C . TYR A 1 439 ? 10.184 15.892 -10.904 1.00 94.25 439 TYR A C 1
ATOM 3546 O O . TYR A 1 439 ? 9.611 14.833 -10.678 1.00 94.25 439 TYR A O 1
ATOM 3554 N N . ALA A 1 440 ? 9.882 17.017 -10.243 1.00 94.56 440 ALA A N 1
ATOM 3555 C CA . ALA A 1 440 ? 8.843 17.077 -9.211 1.00 94.56 440 ALA A CA 1
ATOM 3556 C C . ALA A 1 440 ? 7.466 16.659 -9.752 1.00 94.56 440 ALA A C 1
ATOM 3558 O O . ALA A 1 440 ? 6.770 15.852 -9.133 1.00 94.56 440 ALA A O 1
ATOM 3559 N N . GLU A 1 441 ? 7.087 17.168 -10.927 1.00 91.56 441 GLU A N 1
ATOM 3560 C CA . GLU A 1 441 ? 5.850 16.777 -11.604 1.00 91.56 441 GLU A CA 1
ATOM 3561 C C . GLU A 1 441 ? 5.823 15.290 -11.964 1.00 91.56 441 GLU A C 1
ATOM 3563 O O . GLU A 1 441 ? 4.832 14.603 -11.707 1.00 91.56 441 GLU A O 1
ATOM 3568 N N . ASP A 1 442 ? 6.896 14.788 -12.575 1.00 91.19 442 ASP A N 1
ATOM 3569 C CA . ASP A 1 442 ? 6.988 13.384 -12.964 1.00 91.19 442 ASP A CA 1
ATOM 3570 C C . ASP A 1 442 ? 6.997 12.456 -11.746 1.00 91.19 442 ASP A C 1
ATOM 3572 O O . ASP A 1 442 ? 6.357 11.408 -11.773 1.00 91.19 442 ASP A O 1
ATOM 3576 N N . LEU A 1 443 ? 7.671 12.845 -10.660 1.00 92.31 443 LEU A N 1
ATOM 3577 C CA . LEU A 1 443 ? 7.726 12.090 -9.412 1.00 92.31 443 LEU A CA 1
ATOM 3578 C C . LEU A 1 443 ? 6.322 11.868 -8.851 1.00 92.31 443 LEU A C 1
ATOM 3580 O O . LEU A 1 443 ? 5.973 10.736 -8.517 1.00 92.31 443 LEU A O 1
ATOM 3584 N N . VAL A 1 444 ? 5.491 12.910 -8.805 1.00 90.81 444 VAL A N 1
ATOM 3585 C CA . VAL A 1 444 ? 4.095 12.784 -8.369 1.00 90.81 444 VAL A CA 1
ATOM 3586 C C . VAL A 1 444 ? 3.295 11.908 -9.336 1.00 90.81 444 VAL A C 1
ATOM 3588 O O . VAL A 1 444 ? 2.626 10.976 -8.890 1.00 90.81 444 VAL A O 1
ATOM 3591 N N . LYS A 1 445 ? 3.392 12.163 -10.650 1.00 87.19 445 LYS A N 1
ATOM 3592 C CA . LYS A 1 445 ? 2.662 11.408 -11.689 1.00 87.19 445 LYS A CA 1
ATOM 3593 C C . LYS A 1 445 ? 2.967 9.908 -11.639 1.00 87.19 445 LYS A C 1
ATOM 3595 O O . LYS A 1 445 ? 2.049 9.099 -11.715 1.00 87.19 445 LYS A O 1
ATOM 3600 N N . MET A 1 446 ? 4.241 9.538 -11.501 1.00 87.06 446 MET A N 1
ATOM 3601 C CA . MET A 1 446 ? 4.676 8.139 -11.417 1.00 87.06 446 MET A CA 1
ATOM 3602 C C . MET A 1 446 ? 4.233 7.473 -10.116 1.00 87.06 446 MET A C 1
ATOM 3604 O O . MET A 1 446 ? 3.950 6.279 -10.102 1.00 87.06 446 MET A O 1
ATOM 3608 N N . SER A 1 447 ? 4.197 8.228 -9.018 1.00 86.50 447 SER A N 1
ATOM 3609 C CA . SER A 1 447 ? 3.939 7.657 -7.697 1.00 86.50 447 SER A CA 1
ATOM 3610 C C . SER A 1 447 ? 2.454 7.593 -7.330 1.00 86.50 447 SER A C 1
ATOM 3612 O O . SER A 1 447 ? 2.091 6.862 -6.411 1.00 86.50 447 SER A O 1
ATOM 3614 N N . ILE A 1 448 ? 1.591 8.336 -8.034 1.00 84.94 448 ILE A N 1
ATOM 3615 C CA . ILE A 1 448 ? 0.130 8.309 -7.863 1.00 84.94 448 ILE A CA 1
ATOM 3616 C C . ILE A 1 448 ? -0.541 8.089 -9.233 1.00 84.94 448 ILE A C 1
ATOM 3618 O O . ILE A 1 448 ? -1.063 9.034 -9.840 1.00 84.94 448 ILE A O 1
ATOM 3622 N N . PRO A 1 449 ? -0.535 6.839 -9.739 1.00 76.56 449 PRO A N 1
ATOM 3623 C CA . PRO A 1 449 ? -1.160 6.497 -11.012 1.00 76.56 449 PRO A CA 1
ATOM 3624 C C . PRO A 1 449 ? -2.647 6.884 -11.035 1.00 76.56 449 PRO A C 1
ATOM 3626 O O . PRO A 1 449 ? -3.375 6.649 -10.073 1.00 76.56 449 PRO A O 1
ATOM 3629 N N . GLY A 1 450 ? -3.115 7.477 -12.136 1.00 74.25 450 GLY A N 1
ATOM 3630 C CA . GLY A 1 450 ? -4.531 7.835 -12.324 1.00 74.25 450 GLY A CA 1
ATOM 3631 C C . GLY A 1 450 ? -4.974 9.170 -11.707 1.00 74.25 450 GLY A C 1
ATOM 3632 O O . GLY A 1 450 ? -6.132 9.557 -11.872 1.00 74.25 450 GLY A O 1
ATOM 3633 N N . SER A 1 451 ? -4.075 9.905 -11.045 1.00 81.62 451 SER A N 1
ATOM 3634 C CA . SER A 1 451 ? -4.362 11.248 -10.527 1.00 81.62 451 SER A CA 1
ATOM 3635 C C . SER A 1 451 ? -4.588 12.275 -11.662 1.00 81.62 451 SER A C 1
ATOM 3637 O O . SER A 1 451 ? -3.802 12.303 -12.619 1.00 81.62 451 SER A O 1
ATOM 3639 N N . PRO A 1 452 ? -5.626 13.139 -11.578 1.00 83.81 452 PRO A N 1
ATOM 3640 C CA . PRO A 1 452 ? -5.852 14.251 -12.504 1.00 83.81 452 PRO A CA 1
ATOM 3641 C C . PRO A 1 452 ? -4.631 15.165 -12.675 1.00 83.81 452 PRO A C 1
ATOM 3643 O O . PRO A 1 452 ? -3.914 15.459 -11.715 1.00 83.81 452 PRO A O 1
ATOM 3646 N N . CYS A 1 453 ? -4.419 15.677 -13.891 1.00 82.88 453 CYS A N 1
ATOM 3647 C CA . CYS A 1 453 ? -3.282 16.547 -14.208 1.00 82.88 453 CYS A CA 1
ATOM 3648 C C . CYS A 1 453 ? -3.242 17.810 -13.337 1.00 82.88 453 CYS A C 1
ATOM 3650 O O . CYS A 1 453 ? -2.163 18.235 -12.927 1.00 82.88 453 CYS A O 1
ATOM 3652 N N . GLU A 1 454 ? -4.404 18.384 -13.021 1.00 84.44 454 GLU A N 1
ATOM 3653 C CA . GLU A 1 454 ? -4.524 19.557 -12.156 1.00 84.44 454 GLU A CA 1
ATOM 3654 C C . GLU A 1 454 ? -4.011 19.272 -10.739 1.00 84.44 454 GLU A C 1
ATOM 3656 O O . GLU A 1 454 ? -3.298 20.096 -10.170 1.00 84.44 454 GLU A O 1
ATOM 3661 N N . LEU A 1 455 ? -4.319 18.093 -10.183 1.00 87.38 455 LEU A N 1
ATOM 3662 C CA . LEU A 1 455 ? -3.847 17.695 -8.853 1.00 87.38 455 LEU A CA 1
ATOM 3663 C C . LEU A 1 455 ? -2.355 17.380 -8.852 1.00 87.38 455 LEU A C 1
ATOM 3665 O O . LEU A 1 455 ? -1.658 17.797 -7.934 1.00 87.38 455 LEU A O 1
ATOM 3669 N N . ASN A 1 456 ? -1.844 16.723 -9.897 1.00 88.12 456 ASN A N 1
ATOM 3670 C CA . ASN A 1 456 ? -0.409 16.445 -10.005 1.00 88.12 456 ASN A CA 1
ATOM 3671 C C . ASN A 1 456 ? 0.421 17.729 -9.979 1.00 88.12 456 ASN A C 1
ATOM 3673 O O . ASN A 1 456 ? 1.455 17.767 -9.318 1.00 88.12 456 ASN A O 1
ATOM 3677 N N . LYS A 1 457 ? -0.066 18.786 -10.642 1.00 89.44 457 LYS A N 1
ATOM 3678 C CA . LYS A 1 457 ? 0.572 20.103 -10.627 1.00 89.44 457 LYS A CA 1
ATOM 3679 C C . LYS A 1 457 ? 0.544 20.748 -9.238 1.00 89.44 457 LYS A C 1
ATOM 3681 O O . LYS A 1 457 ? 1.553 21.276 -8.782 1.00 89.44 457 LYS A O 1
ATOM 3686 N N . ILE A 1 458 ? -0.594 20.676 -8.545 1.00 90.38 458 ILE A N 1
ATOM 3687 C CA . ILE A 1 458 ? -0.727 21.199 -7.177 1.00 90.38 458 ILE A CA 1
ATOM 3688 C C . ILE A 1 458 ? 0.230 20.470 -6.223 1.00 90.38 458 ILE A C 1
ATOM 3690 O O . ILE A 1 458 ? 0.954 21.111 -5.463 1.00 90.38 458 ILE A O 1
ATOM 3694 N N . PHE A 1 459 ? 0.272 19.138 -6.291 1.00 92.12 459 PHE A N 1
ATOM 3695 C CA . PHE A 1 459 ? 1.163 18.315 -5.477 1.00 92.12 459 PHE A CA 1
ATOM 3696 C C . PHE A 1 459 ? 2.632 18.616 -5.763 1.00 92.12 459 PHE A C 1
ATOM 3698 O O . PHE A 1 459 ? 3.402 18.763 -4.819 1.00 92.12 459 PHE A O 1
ATOM 3705 N N . SER A 1 460 ? 3.036 18.759 -7.030 1.00 93.19 460 SER A N 1
ATOM 3706 C CA . SER A 1 460 ? 4.424 19.093 -7.359 1.00 93.19 460 SER A CA 1
ATOM 3707 C C . SER A 1 460 ? 4.814 20.484 -6.861 1.00 93.19 460 SER A C 1
ATOM 3709 O O . SER A 1 460 ? 5.880 20.637 -6.277 1.00 93.19 460 SER A O 1
ATOM 3711 N N . GLU A 1 461 ? 3.947 21.490 -7.017 1.00 92.69 461 GLU A N 1
ATOM 3712 C CA . GLU A 1 461 ? 4.207 22.847 -6.517 1.00 92.69 461 GLU A CA 1
ATOM 3713 C C . GLU A 1 461 ? 4.322 22.880 -4.984 1.00 92.69 461 GLU A C 1
ATOM 3715 O O . GLU A 1 461 ? 5.250 23.489 -4.444 1.00 92.69 461 GLU A O 1
ATOM 3720 N N . SER A 1 462 ? 3.414 22.192 -4.282 1.00 92.19 462 SER A N 1
ATOM 3721 C CA . SER A 1 462 ? 3.436 22.089 -2.817 1.00 92.19 462 SER A CA 1
ATOM 3722 C C . SER A 1 462 ? 4.675 21.342 -2.322 1.00 92.19 462 SER A C 1
ATOM 3724 O O . SER A 1 462 ? 5.331 21.772 -1.374 1.00 92.19 462 SER A O 1
ATOM 3726 N N . LEU A 1 463 ? 5.035 20.249 -2.997 1.00 94.75 463 LEU A N 1
ATOM 3727 C CA . LEU A 1 463 ? 6.203 19.435 -2.681 1.00 94.75 463 LEU A CA 1
ATOM 3728 C C . LEU A 1 463 ? 7.506 20.233 -2.813 1.00 94.75 463 LEU A C 1
ATOM 3730 O O . LEU A 1 463 ? 8.362 20.159 -1.933 1.00 94.75 463 LEU A O 1
ATOM 3734 N N . VAL A 1 464 ? 7.646 21.015 -3.886 1.00 94.88 464 VAL A N 1
ATOM 3735 C CA . VAL A 1 464 ? 8.816 21.871 -4.115 1.00 94.88 464 VAL A CA 1
ATOM 3736 C C . VAL A 1 464 ? 8.954 22.921 -3.009 1.00 94.88 464 VAL A C 1
ATOM 3738 O O . VAL A 1 464 ? 10.037 23.067 -2.443 1.00 94.88 464 VAL A O 1
ATOM 3741 N N . GLN A 1 465 ? 7.860 23.605 -2.653 1.00 93.12 465 GLN A N 1
ATOM 3742 C CA . GLN A 1 465 ? 7.853 24.603 -1.572 1.00 93.12 465 GLN A CA 1
ATOM 3743 C C . GLN A 1 465 ? 8.245 23.978 -0.227 1.00 93.12 465 GLN A C 1
ATOM 3745 O O . GLN A 1 465 ? 9.059 24.533 0.513 1.00 93.12 465 GLN A O 1
ATOM 3750 N N . LEU A 1 466 ? 7.705 22.797 0.078 1.00 93.56 466 LEU A N 1
ATOM 3751 C CA . LEU A 1 466 ? 7.986 22.107 1.331 1.00 93.56 466 LEU A CA 1
ATOM 3752 C C . LEU A 1 466 ? 9.433 21.601 1.402 1.00 93.56 466 LEU A C 1
ATOM 3754 O O . LEU A 1 466 ? 10.057 21.704 2.457 1.00 93.56 466 LEU A O 1
ATOM 3758 N N . ALA A 1 467 ? 9.994 21.126 0.286 1.00 95.06 467 ALA A N 1
ATOM 3759 C CA . ALA A 1 467 ? 11.385 20.683 0.213 1.00 95.06 467 ALA A CA 1
ATOM 3760 C C . ALA A 1 467 ? 12.370 21.832 0.490 1.00 95.06 467 ALA A C 1
ATOM 3762 O O . ALA A 1 467 ? 13.338 21.646 1.227 1.00 95.06 467 ALA A O 1
ATOM 3763 N N . GLN A 1 468 ? 12.096 23.034 -0.032 1.00 95.00 468 GLN A N 1
ATOM 3764 C CA . GLN A 1 468 ? 12.883 24.240 0.257 1.00 95.00 468 GLN A CA 1
ATOM 3765 C C . GLN A 1 468 ? 12.854 24.595 1.752 1.00 95.00 468 GLN A C 1
ATOM 3767 O O . GLN A 1 468 ? 13.899 24.847 2.358 1.00 95.00 468 GLN A O 1
ATOM 3772 N N . SER A 1 469 ? 11.664 24.583 2.363 1.00 93.50 469 SER A N 1
ATOM 3773 C CA . SER A 1 469 ? 11.493 24.863 3.794 1.00 93.50 469 SER A CA 1
ATOM 3774 C C . SER A 1 469 ? 12.171 23.818 4.683 1.00 93.50 469 SER A C 1
ATOM 3776 O O . SER A 1 469 ? 12.821 24.182 5.664 1.00 93.50 469 SER A O 1
ATOM 3778 N N . LEU A 1 470 ? 12.055 22.532 4.331 1.00 93.56 470 LEU A N 1
ATOM 3779 C CA . LEU A 1 470 ? 12.713 21.425 5.027 1.00 93.56 470 LEU A CA 1
ATOM 3780 C C . LEU A 1 470 ? 14.239 21.561 4.965 1.00 93.56 470 LEU A C 1
ATOM 3782 O O . LEU A 1 470 ? 14.902 21.497 6.001 1.00 93.56 470 LEU A O 1
ATOM 3786 N N . TYR A 1 471 ? 14.786 21.784 3.765 1.00 94.25 471 TYR A N 1
ATOM 3787 C CA . TYR A 1 471 ? 16.223 21.951 3.550 1.00 94.25 471 TYR A CA 1
ATOM 3788 C C . TYR A 1 471 ? 16.770 23.108 4.386 1.00 94.25 471 TYR A C 1
ATOM 3790 O O . TYR A 1 471 ? 17.672 22.905 5.202 1.00 94.25 471 TYR A O 1
ATOM 3798 N N . ARG A 1 472 ? 16.159 24.294 4.271 1.00 94.00 472 ARG A N 1
ATOM 3799 C CA . ARG A 1 472 ? 16.538 25.481 5.048 1.00 94.00 472 ARG A CA 1
ATOM 3800 C C . ARG A 1 472 ? 16.443 25.236 6.553 1.00 94.00 472 ARG A C 1
ATOM 3802 O O . ARG A 1 472 ? 17.310 25.671 7.303 1.00 94.00 472 ARG A O 1
ATOM 3809 N N . GLY A 1 473 ? 15.392 24.555 7.008 1.00 90.81 473 GLY A N 1
ATOM 3810 C CA . GLY A 1 473 ? 15.162 24.308 8.427 1.00 90.81 473 GLY A CA 1
ATOM 3811 C C . GLY A 1 473 ? 16.130 23.304 9.060 1.00 90.81 473 GLY A C 1
ATOM 3812 O O . GLY A 1 473 ? 16.420 23.425 10.248 1.00 90.81 473 GLY A O 1
ATOM 3813 N N . LEU A 1 474 ? 16.644 22.336 8.294 1.00 91.12 474 LEU A N 1
ATOM 3814 C CA . LEU A 1 474 ? 17.593 21.333 8.791 1.00 91.12 474 LEU A CA 1
ATOM 3815 C C . LEU A 1 474 ? 19.062 21.722 8.592 1.00 91.12 474 LEU A C 1
ATOM 3817 O O . LEU A 1 474 ? 19.896 21.347 9.414 1.00 91.12 474 LEU A O 1
ATOM 3821 N N . THR A 1 475 ? 19.392 22.441 7.519 1.00 90.50 475 THR A N 1
ATOM 3822 C CA . THR A 1 475 ? 20.783 22.797 7.181 1.00 90.50 475 THR A CA 1
ATOM 3823 C C . THR A 1 475 ? 21.151 24.226 7.577 1.00 90.50 475 THR A C 1
ATOM 3825 O O . THR A 1 475 ? 22.292 24.476 7.955 1.00 90.50 475 THR A O 1
ATOM 3828 N N . GLY A 1 476 ? 20.186 25.151 7.544 1.00 89.19 476 GLY A N 1
ATOM 3829 C CA . GLY A 1 476 ? 20.430 26.591 7.642 1.00 89.19 476 GLY A CA 1
ATOM 3830 C C . GLY A 1 476 ? 20.898 27.240 6.333 1.00 89.19 476 GLY A C 1
ATOM 3831 O O . GLY A 1 476 ? 21.104 28.454 6.318 1.00 89.19 476 GLY A O 1
ATOM 3832 N N . ASP A 1 477 ? 21.039 26.462 5.258 1.00 91.44 477 ASP A N 1
ATOM 3833 C CA . ASP A 1 477 ? 21.556 26.913 3.966 1.00 91.44 477 ASP A CA 1
ATOM 3834 C C . ASP A 1 477 ? 20.461 27.545 3.083 1.00 91.44 477 ASP A C 1
ATOM 3836 O O . ASP A 1 477 ? 19.268 27.554 3.415 1.00 91.44 477 ASP A O 1
ATOM 3840 N N . ASP A 1 478 ? 20.881 28.121 1.952 1.00 90.31 478 ASP A N 1
ATOM 3841 C CA . ASP A 1 478 ? 19.996 28.792 0.994 1.00 90.31 478 ASP A CA 1
ATOM 3842 C C . ASP A 1 478 ? 18.967 27.806 0.392 1.00 90.31 478 ASP A C 1
ATOM 3844 O O . ASP A 1 478 ? 19.375 26.815 -0.222 1.00 90.31 478 ASP A O 1
ATOM 3848 N N . PRO A 1 479 ? 17.644 28.050 0.527 1.00 90.31 479 PRO A N 1
ATOM 3849 C CA . PRO A 1 479 ? 16.603 27.177 -0.020 1.00 90.31 479 PRO A CA 1
ATOM 3850 C C . PRO A 1 479 ? 16.694 26.951 -1.535 1.00 90.31 479 PRO A C 1
ATOM 3852 O O . PRO A 1 479 ? 16.165 25.949 -2.012 1.00 90.31 479 PRO A O 1
ATOM 3855 N N . ASP A 1 480 ? 17.350 27.827 -2.298 1.00 90.56 480 ASP A N 1
ATOM 3856 C CA . ASP A 1 480 ? 17.514 27.647 -3.747 1.00 90.56 480 ASP A CA 1
ATOM 3857 C C . ASP A 1 480 ? 18.537 26.551 -4.110 1.00 90.56 480 ASP A C 1
ATOM 3859 O O . ASP A 1 480 ? 18.530 26.038 -5.235 1.00 90.56 480 ASP A O 1
ATOM 3863 N N . ASN A 1 481 ? 19.352 26.112 -3.143 1.00 91.94 481 ASN A N 1
ATOM 3864 C CA . ASN A 1 481 ? 20.309 25.013 -3.300 1.00 91.94 481 ASN A CA 1
ATOM 3865 C C . ASN A 1 481 ? 19.705 23.624 -3.040 1.00 91.94 481 ASN A C 1
ATOM 3867 O O . ASN A 1 481 ? 20.421 22.626 -3.121 1.00 91.94 481 ASN A O 1
ATOM 3871 N N . VAL A 1 482 ? 18.403 23.524 -2.745 1.00 94.31 482 VAL A N 1
ATOM 3872 C CA . VAL A 1 482 ? 17.748 22.226 -2.527 1.00 94.31 482 VAL A CA 1
ATOM 3873 C C . VAL A 1 482 ? 17.892 21.334 -3.769 1.00 94.31 482 VAL A C 1
ATOM 3875 O O . VAL A 1 482 ? 17.549 21.746 -4.878 1.00 94.31 482 VAL A O 1
ATOM 3878 N N . SER A 1 483 ? 18.416 20.118 -3.590 1.00 94.19 483 SER A N 1
ATOM 3879 C CA . SER A 1 483 ? 18.677 19.158 -4.675 1.00 94.19 483 SER A CA 1
ATOM 3880 C C . SER A 1 483 ? 17.520 18.170 -4.879 1.00 94.19 483 SER A C 1
ATOM 3882 O O . SER A 1 483 ? 16.612 18.057 -4.046 1.00 94.19 483 SER A O 1
ATOM 3884 N N . LEU A 1 484 ? 17.552 17.405 -5.979 1.00 94.50 484 LEU A N 1
ATOM 3885 C CA . LEU A 1 484 ? 16.564 16.346 -6.257 1.00 94.50 484 LEU A CA 1
ATOM 3886 C C . LEU A 1 484 ? 16.456 15.301 -5.134 1.00 94.50 484 LEU A C 1
ATOM 3888 O O . LEU A 1 484 ? 15.410 14.673 -4.964 1.00 94.50 484 LEU A O 1
ATOM 3892 N N . ILE A 1 485 ? 17.532 15.114 -4.370 1.00 93.44 485 ILE A N 1
ATOM 3893 C CA . ILE A 1 485 ? 17.611 14.145 -3.276 1.00 93.44 485 ILE A CA 1
ATOM 3894 C C . ILE A 1 485 ? 16.679 14.575 -2.141 1.00 93.44 485 ILE A C 1
ATOM 3896 O O . ILE A 1 485 ? 15.848 13.790 -1.685 1.00 93.44 485 ILE A O 1
ATOM 3900 N N . TRP A 1 486 ? 16.749 15.848 -1.747 1.00 94.25 486 TRP A N 1
ATOM 3901 C CA . TRP A 1 486 ? 15.868 16.444 -0.741 1.00 94.25 486 TRP A CA 1
ATOM 3902 C C . TRP A 1 486 ? 14.414 16.477 -1.192 1.00 94.25 486 TRP A C 1
ATOM 3904 O O . TRP A 1 486 ? 13.516 16.207 -0.395 1.00 94.25 486 TRP A O 1
ATOM 3914 N N . LEU A 1 487 ? 14.176 16.757 -2.474 1.00 95.38 487 LEU A N 1
ATOM 3915 C CA . LEU A 1 487 ? 12.841 16.699 -3.061 1.00 95.38 487 LEU A CA 1
ATOM 3916 C C . LEU A 1 487 ? 12.242 15.288 -2.948 1.00 95.38 487 LEU A C 1
ATOM 3918 O O . LEU A 1 487 ? 11.088 15.135 -2.551 1.00 95.38 487 LEU A O 1
ATOM 3922 N N . HIS A 1 488 ? 13.038 14.256 -3.241 1.00 94.56 488 HIS A N 1
ATOM 3923 C CA . HIS A 1 488 ? 12.613 12.865 -3.122 1.00 94.56 488 HIS A CA 1
ATOM 3924 C C . HIS A 1 488 ? 12.351 12.460 -1.667 1.00 94.56 488 HIS A C 1
ATOM 3926 O O . HIS A 1 488 ? 11.303 11.892 -1.382 1.00 94.56 488 HIS A O 1
ATOM 3932 N N . VAL A 1 489 ? 13.238 12.819 -0.730 1.00 93.19 489 VAL A N 1
ATOM 3933 C CA . VAL A 1 489 ? 12.993 12.589 0.705 1.00 93.19 489 VAL A CA 1
ATOM 3934 C C . VAL A 1 489 ? 11.704 13.276 1.140 1.00 93.19 489 VAL A C 1
ATOM 3936 O O . VAL A 1 489 ? 10.869 12.650 1.774 1.00 93.19 489 VAL A O 1
ATOM 3939 N N . THR A 1 490 ? 11.489 14.535 0.760 1.00 94.12 490 THR A N 1
ATOM 3940 C CA . THR A 1 490 ? 10.253 15.262 1.094 1.00 94.12 490 THR A CA 1
ATOM 3941 C C . THR A 1 490 ? 9.019 14.527 0.560 1.00 94.12 490 THR A C 1
ATOM 3943 O O . THR A 1 490 ? 8.011 14.423 1.257 1.00 94.12 490 THR A O 1
ATOM 3946 N N . TYR A 1 491 ? 9.107 13.958 -0.647 1.00 93.50 491 TYR A N 1
ATOM 3947 C CA . TYR A 1 491 ? 8.023 13.181 -1.241 1.00 93.50 491 TYR A CA 1
ATOM 3948 C C . TYR A 1 491 ? 7.705 11.911 -0.443 1.00 93.50 491 TYR A C 1
ATOM 3950 O O . TYR A 1 491 ? 6.529 11.621 -0.225 1.00 93.50 491 TYR A O 1
ATOM 3958 N N . GLU A 1 492 ? 8.720 11.189 0.038 1.00 91.00 492 GLU A N 1
ATOM 3959 C CA . GLU A 1 492 ? 8.522 9.961 0.820 1.00 91.00 492 GLU A CA 1
ATOM 3960 C C . GLU A 1 492 ? 7.670 10.198 2.075 1.00 91.00 492 GLU A C 1
ATOM 3962 O O . GLU A 1 492 ? 6.834 9.364 2.414 1.00 91.00 492 GLU A O 1
ATOM 3967 N N . TYR A 1 493 ? 7.797 11.369 2.703 1.00 89.38 493 TYR A N 1
ATOM 3968 C CA . TYR A 1 493 ? 6.979 11.769 3.855 1.00 89.38 493 TYR A CA 1
ATOM 3969 C C . TYR A 1 493 ? 5.627 12.391 3.459 1.00 89.38 493 TYR A C 1
ATOM 3971 O O . TYR A 1 493 ? 4.688 12.374 4.249 1.00 89.38 493 TYR A O 1
ATOM 3979 N N . MET A 1 494 ? 5.493 12.916 2.236 1.00 90.06 494 MET A N 1
ATOM 3980 C CA . MET A 1 494 ? 4.242 13.493 1.715 1.00 90.06 494 MET A CA 1
ATOM 3981 C C . MET A 1 494 ? 3.326 12.476 1.025 1.00 90.06 494 MET A C 1
ATOM 3983 O O . MET A 1 494 ? 2.201 12.815 0.652 1.00 90.06 494 MET A O 1
ATOM 3987 N N . ARG A 1 495 ? 3.776 11.231 0.838 1.00 88.50 495 ARG A N 1
ATOM 3988 C CA . ARG A 1 495 ? 3.037 10.195 0.103 1.00 88.50 495 ARG A CA 1
ATOM 3989 C C . ARG A 1 495 ? 1.628 9.973 0.658 1.00 88.50 495 ARG A C 1
ATOM 3991 O O . ARG A 1 495 ? 0.665 10.016 -0.107 1.00 88.50 495 ARG A O 1
ATOM 3998 N N . GLU A 1 496 ? 1.503 9.775 1.969 1.00 87.44 496 GLU A N 1
ATOM 3999 C CA . GLU A 1 496 ? 0.205 9.565 2.623 1.00 87.44 496 GLU A CA 1
ATOM 4000 C C . GLU A 1 496 ? -0.679 10.814 2.534 1.00 87.44 496 GLU A C 1
ATOM 4002 O O . GLU A 1 496 ? -1.856 10.711 2.194 1.00 87.44 496 GLU A O 1
ATOM 4007 N N . ASN A 1 497 ? -0.106 12.006 2.733 1.00 91.00 497 ASN A N 1
ATOM 4008 C CA . ASN A 1 497 ? -0.825 13.271 2.580 1.00 91.00 497 ASN A CA 1
ATOM 4009 C C . ASN A 1 497 ? -1.429 13.401 1.168 1.00 91.00 497 ASN A C 1
ATOM 4011 O O . ASN A 1 497 ? -2.631 13.633 1.029 1.00 91.00 497 ASN A O 1
ATOM 4015 N N . HIS A 1 498 ? -0.646 13.166 0.112 1.00 90.75 498 HIS A N 1
ATOM 4016 C CA . HIS A 1 498 ? -1.155 13.234 -1.260 1.00 90.75 498 HIS A CA 1
ATOM 4017 C C . HIS A 1 498 ? -2.239 12.182 -1.548 1.00 90.75 498 HIS A C 1
ATOM 4019 O O . HIS A 1 498 ? -3.219 12.491 -2.228 1.00 90.75 498 HIS A O 1
ATOM 4025 N N . GLN A 1 499 ? -2.118 10.963 -1.009 1.00 90.12 499 GLN A N 1
ATOM 4026 C CA . GLN A 1 499 ? -3.158 9.932 -1.138 1.00 90.12 499 GLN A CA 1
ATOM 4027 C C . GLN A 1 499 ? -4.463 10.343 -0.443 1.00 90.12 499 GLN A C 1
ATOM 4029 O O . GLN A 1 499 ? -5.547 10.197 -1.016 1.00 90.12 499 GLN A O 1
ATOM 4034 N N . ILE A 1 500 ? -4.371 10.915 0.762 1.00 90.31 500 ILE A N 1
ATOM 4035 C CA . ILE A 1 500 ? -5.529 11.446 1.485 1.00 90.31 500 ILE A CA 1
ATOM 4036 C C . ILE A 1 500 ? -6.171 12.565 0.668 1.00 90.31 500 ILE A C 1
ATOM 4038 O O . ILE A 1 500 ? -7.380 12.521 0.446 1.00 90.31 500 ILE A O 1
ATOM 4042 N N . PHE A 1 501 ? -5.397 13.527 0.157 1.00 90.88 501 PHE A N 1
ATOM 4043 C CA . PHE A 1 501 ? -5.951 14.599 -0.669 1.00 90.88 501 PHE A CA 1
ATOM 4044 C C . PHE A 1 501 ? -6.624 14.026 -1.926 1.00 90.88 501 PHE A C 1
ATOM 4046 O O . PHE A 1 501 ? -7.777 14.357 -2.194 1.00 90.88 501 PHE A O 1
ATOM 4053 N N . LEU A 1 502 ? -6.003 13.089 -2.649 1.00 89.56 502 LEU A N 1
ATOM 4054 C CA . LEU A 1 502 ? -6.652 12.463 -3.805 1.00 89.56 502 LEU A CA 1
ATOM 4055 C C . LEU A 1 502 ? -8.015 11.857 -3.425 1.00 89.56 502 LEU A C 1
ATOM 4057 O O . LEU A 1 502 ? -9.016 12.158 -4.078 1.00 89.56 502 LEU A O 1
ATOM 4061 N N . SER A 1 503 ? -8.088 11.105 -2.323 1.00 89.50 503 SER A N 1
ATOM 4062 C CA . SER A 1 503 ? -9.349 10.520 -1.845 1.00 89.50 503 SER A CA 1
ATOM 4063 C C . SER A 1 503 ? -10.407 11.579 -1.490 1.00 89.50 503 SER A C 1
ATOM 4065 O O . SER A 1 503 ? -11.579 11.443 -1.851 1.00 89.50 503 SER A O 1
ATOM 4067 N N . LEU A 1 504 ? -9.996 12.678 -0.847 1.00 88.75 504 LEU A N 1
ATOM 4068 C CA . LEU A 1 504 ? -10.876 13.790 -0.490 1.00 88.75 504 LEU A CA 1
ATOM 4069 C C . LEU A 1 504 ? -11.381 14.520 -1.734 1.00 88.75 504 LEU A C 1
ATOM 4071 O O . LEU A 1 504 ? -12.560 14.852 -1.803 1.00 88.75 504 LEU A O 1
ATOM 4075 N N . SER A 1 505 ? -10.517 14.736 -2.725 1.00 87.25 505 SER A N 1
ATOM 4076 C CA . SER A 1 505 ? -10.866 15.422 -3.971 1.00 87.25 505 SER A CA 1
ATOM 4077 C C . SER A 1 505 ? -11.880 14.632 -4.799 1.00 87.25 505 SER A C 1
ATOM 4079 O O . SER A 1 505 ? -12.825 15.211 -5.322 1.00 87.25 505 SER A O 1
ATOM 4081 N N . GLN A 1 506 ? -11.752 13.303 -4.854 1.00 86.62 506 GLN A N 1
ATOM 4082 C CA . GLN A 1 506 ? -12.695 12.437 -5.565 1.00 86.62 506 GLN A CA 1
ATOM 4083 C C . GLN A 1 506 ? -14.065 12.410 -4.881 1.00 86.62 506 GLN A C 1
ATOM 4085 O O . GLN A 1 506 ? -15.093 12.365 -5.554 1.00 86.62 506 GLN A O 1
ATOM 4090 N N . LYS A 1 507 ? -14.087 12.450 -3.544 1.00 85.50 507 LYS A N 1
ATOM 4091 C CA . LYS A 1 507 ? -15.316 12.329 -2.755 1.00 85.50 507 LYS A CA 1
ATOM 4092 C C . LYS A 1 507 ? -16.044 13.656 -2.519 1.00 85.50 507 LYS A C 1
ATOM 4094 O O . LYS A 1 507 ? -17.268 13.665 -2.428 1.00 85.50 507 LYS A O 1
ATOM 4099 N N . TYR A 1 508 ? -15.309 14.761 -2.406 1.00 84.06 508 TYR A N 1
ATOM 4100 C CA . TYR A 1 508 ? -15.819 16.074 -1.989 1.00 84.06 508 TYR A CA 1
ATOM 4101 C C . TYR A 1 508 ? -15.498 17.193 -2.983 1.00 84.06 508 TYR A C 1
ATOM 4103 O O . TYR A 1 508 ? -15.404 18.354 -2.584 1.00 84.06 508 TYR A O 1
ATOM 4111 N N . ASN A 1 509 ? -15.348 16.863 -4.268 1.00 79.62 509 ASN A N 1
ATOM 4112 C CA . ASN A 1 509 ? -14.991 17.819 -5.322 1.00 79.62 509 ASN A CA 1
ATOM 4113 C C . ASN A 1 509 ? -15.863 19.093 -5.302 1.00 79.62 509 ASN A C 1
ATOM 4115 O O . ASN A 1 509 ? -15.352 20.203 -5.418 1.00 79.62 509 ASN A O 1
ATOM 4119 N N . ASP A 1 510 ? -17.171 18.948 -5.063 1.00 78.19 510 ASP A N 1
ATOM 4120 C CA . ASP A 1 510 ? -18.127 20.067 -5.032 1.00 78.19 510 ASP A CA 1
ATOM 4121 C C . ASP A 1 510 ? -17.873 21.063 -3.887 1.00 78.19 510 ASP A C 1
ATOM 4123 O O . ASP A 1 510 ? -18.156 22.254 -4.013 1.00 78.19 510 ASP A O 1
ATOM 4127 N N . LEU A 1 511 ? -17.330 20.586 -2.763 1.00 75.62 511 LEU A N 1
ATOM 4128 C CA . LEU A 1 511 ? -16.998 21.406 -1.591 1.00 75.62 511 LEU A CA 1
ATOM 4129 C C . LEU A 1 511 ? -15.588 21.999 -1.689 1.00 75.62 511 LEU A C 1
ATOM 4131 O O . LEU A 1 511 ? -15.247 22.927 -0.957 1.00 75.62 511 LEU A O 1
ATOM 4135 N N . MET A 1 512 ? -14.774 21.455 -2.594 1.00 75.44 512 MET A N 1
ATOM 4136 C CA . MET A 1 512 ? -13.348 21.712 -2.722 1.00 75.44 512 MET A CA 1
ATOM 4137 C C . MET A 1 512 ? -12.938 21.838 -4.190 1.00 75.44 512 MET A C 1
ATOM 4139 O O . MET A 1 512 ? -12.258 20.953 -4.713 1.00 75.44 512 MET A O 1
ATOM 4143 N N . PRO A 1 513 ? -13.296 22.943 -4.871 1.00 63.72 513 PRO A N 1
ATOM 4144 C CA . PRO A 1 513 ? -12.858 23.145 -6.242 1.00 63.72 513 PRO A CA 1
ATOM 4145 C C . PRO A 1 513 ? -11.325 23.200 -6.324 1.00 63.72 513 PRO A C 1
ATOM 4147 O O . PRO A 1 513 ? -10.651 23.763 -5.450 1.00 63.72 513 PRO A O 1
ATOM 4150 N N . ALA A 1 514 ? -10.788 22.615 -7.397 1.00 61.44 514 ALA A N 1
ATOM 4151 C CA . ALA A 1 514 ? -9.355 22.502 -7.644 1.00 61.44 514 ALA A CA 1
ATOM 4152 C C . ALA A 1 514 ? -8.634 23.861 -7.527 1.00 61.44 514 ALA A C 1
ATOM 4154 O O . ALA A 1 514 ? -9.114 24.884 -8.017 1.00 61.44 514 ALA A O 1
ATOM 4155 N N . GLY A 1 515 ? -7.473 23.863 -6.863 1.00 67.44 515 GLY A N 1
ATOM 4156 C CA . GLY A 1 515 ? -6.613 25.043 -6.697 1.00 67.44 515 GLY A CA 1
ATOM 4157 C C . GLY A 1 515 ? -6.817 25.851 -5.410 1.00 67.44 515 GLY A C 1
ATOM 4158 O O . GLY A 1 515 ? -6.068 26.795 -5.175 1.00 67.44 515 GLY A O 1
ATOM 4159 N N . ARG A 1 516 ? -7.788 25.500 -4.551 1.00 76.25 516 ARG A N 1
ATOM 4160 C CA . ARG A 1 516 ? -7.970 26.152 -3.233 1.00 76.25 516 ARG A CA 1
ATOM 4161 C C . ARG A 1 516 ? -7.143 25.556 -2.095 1.00 76.25 516 ARG A C 1
ATOM 4163 O O . ARG A 1 516 ? -6.903 26.248 -1.111 1.00 76.25 516 ARG A O 1
ATOM 4170 N N . ALA A 1 517 ? -6.739 24.298 -2.219 1.00 85.44 517 ALA A N 1
ATOM 4171 C CA . ALA A 1 517 ? -5.867 23.615 -1.272 1.00 85.44 517 ALA A CA 1
ATOM 4172 C C . ALA A 1 517 ? -4.634 23.091 -2.003 1.00 85.44 517 ALA A C 1
ATOM 4174 O O . ALA A 1 517 ? -4.756 22.600 -3.126 1.00 85.44 517 ALA A O 1
ATOM 4175 N N . LYS A 1 518 ? -3.475 23.192 -1.350 1.00 84.94 518 LYS A N 1
ATOM 4176 C CA . LYS A 1 518 ? -2.195 22.672 -1.848 1.00 84.94 518 LYS A CA 1
ATOM 4177 C C . LYS A 1 518 ? -1.863 21.271 -1.324 1.00 84.94 518 LYS A C 1
ATOM 4179 O O . LYS A 1 518 ? -1.173 20.509 -1.985 1.00 84.94 518 LYS A O 1
ATOM 4184 N N . GLU A 1 519 ? -2.423 20.914 -0.172 1.00 88.31 519 GLU A N 1
ATOM 4185 C CA . GLU A 1 519 ? -2.153 19.672 0.562 1.00 88.31 519 GLU A CA 1
ATOM 4186 C C . GLU A 1 519 ? -3.404 19.192 1.326 1.00 88.31 519 GLU A C 1
ATOM 4188 O O . GLU A 1 519 ? -4.367 19.953 1.497 1.00 88.31 519 GLU A O 1
ATOM 4193 N N . ALA A 1 520 ? -3.399 17.944 1.812 1.00 89.50 520 ALA A N 1
ATOM 4194 C CA . ALA A 1 520 ? -4.548 17.352 2.505 1.00 89.50 520 ALA A CA 1
ATOM 4195 C C . ALA A 1 520 ? -4.980 18.152 3.738 1.00 89.50 520 ALA A C 1
ATOM 4197 O O . ALA A 1 520 ? -6.176 18.350 3.943 1.00 89.50 520 ALA A O 1
ATOM 4198 N N . SER A 1 521 ? -4.028 18.667 4.521 1.00 89.25 521 SER A N 1
ATOM 4199 C CA . SER A 1 521 ? -4.302 19.516 5.687 1.00 89.25 521 SER A CA 1
ATOM 4200 C C . SER A 1 521 ? -5.177 20.727 5.326 1.00 89.25 521 SER A C 1
ATOM 4202 O O . SER A 1 521 ? -6.219 20.969 5.941 1.00 89.25 521 SER A O 1
ATOM 4204 N N . GLN A 1 522 ? -4.835 21.451 4.258 1.00 89.06 522 GLN A N 1
ATOM 4205 C CA . GLN A 1 522 ? -5.627 22.596 3.792 1.00 89.06 522 GLN A CA 1
ATOM 4206 C C . GLN A 1 522 ? -6.993 22.171 3.244 1.00 89.06 522 GLN A C 1
ATOM 4208 O O . GLN A 1 522 ? -7.996 22.839 3.507 1.00 89.06 522 GLN A O 1
ATOM 4213 N N . ALA A 1 523 ? -7.045 21.049 2.520 1.00 90.12 523 ALA A N 1
ATOM 4214 C CA . ALA A 1 523 ? -8.297 20.504 2.007 1.00 90.12 523 ALA A CA 1
ATOM 4215 C C . ALA A 1 523 ? -9.256 20.140 3.149 1.00 90.12 523 ALA A C 1
ATOM 4217 O O . ALA A 1 523 ? -10.424 20.520 3.121 1.00 90.12 523 ALA A O 1
ATOM 4218 N N . ILE A 1 524 ? -8.752 19.491 4.200 1.00 91.19 524 ILE A N 1
ATOM 4219 C CA . ILE A 1 524 ? -9.521 19.155 5.400 1.00 91.19 524 ILE A CA 1
ATOM 4220 C C . ILE A 1 524 ? -10.049 20.413 6.083 1.00 91.19 524 ILE A C 1
ATOM 4222 O O . ILE A 1 524 ? -11.236 20.464 6.399 1.00 91.19 524 ILE A O 1
ATOM 4226 N N . LYS A 1 525 ? -9.214 21.441 6.282 1.00 90.12 525 LYS A N 1
ATOM 4227 C CA . LYS A 1 525 ? -9.665 22.710 6.877 1.00 90.12 525 LYS A CA 1
ATOM 4228 C C . LYS A 1 525 ? -10.859 23.288 6.116 1.00 90.12 525 LYS A C 1
ATOM 4230 O O . LYS A 1 525 ? -11.850 23.666 6.736 1.00 90.12 525 LYS A O 1
ATOM 4235 N N . LEU A 1 526 ? -10.771 23.348 4.791 1.00 89.88 526 LEU A N 1
ATOM 4236 C CA . LEU A 1 526 ? -11.826 23.908 3.952 1.00 89.88 526 LEU A CA 1
ATOM 4237 C C . LEU A 1 526 ? -13.098 23.039 3.967 1.00 89.88 526 LEU A C 1
ATOM 4239 O O . LEU A 1 526 ? -14.192 23.576 4.130 1.00 89.88 526 LEU A O 1
ATOM 4243 N N . ILE A 1 527 ? -12.972 21.707 3.920 1.00 90.00 527 ILE A N 1
ATOM 4244 C CA . ILE A 1 527 ? -14.117 20.790 4.066 1.00 90.00 527 ILE A CA 1
ATOM 4245 C C . ILE A 1 527 ? -14.791 20.976 5.433 1.00 90.00 527 ILE A C 1
ATOM 4247 O O . ILE A 1 527 ? -16.013 21.085 5.506 1.00 90.00 527 ILE A O 1
ATOM 4251 N N . LEU A 1 528 ? -14.019 21.062 6.522 1.00 89.38 528 LEU A N 1
ATOM 4252 C CA . LEU A 1 528 ? -14.556 21.286 7.869 1.00 89.38 528 LEU A CA 1
ATOM 4253 C C . LEU A 1 528 ? -15.259 22.647 7.999 1.00 89.38 528 LEU A C 1
ATOM 4255 O O . LEU A 1 528 ? -16.259 22.754 8.708 1.00 89.38 528 LEU A O 1
ATOM 4259 N N . GLN A 1 529 ? -14.778 23.679 7.301 1.00 87.94 529 GLN A N 1
ATOM 4260 C CA . GLN A 1 529 ? -15.440 24.986 7.245 1.00 87.94 529 GLN A CA 1
ATOM 4261 C C . GLN A 1 529 ? -16.770 24.942 6.482 1.00 87.94 529 GLN A C 1
ATOM 4263 O O . GLN A 1 529 ? -17.714 25.630 6.875 1.00 87.94 529 GLN A O 1
ATOM 4268 N N . GLU A 1 530 ? -16.874 24.129 5.431 1.00 86.94 530 GLU A N 1
ATOM 4269 C CA . GLU A 1 530 ? -18.139 23.920 4.719 1.00 86.94 530 GLU A CA 1
ATOM 4270 C C . GLU A 1 530 ? -19.109 23.021 5.493 1.00 86.94 530 GLU A C 1
ATOM 4272 O O . GLU A 1 530 ? -20.321 23.229 5.435 1.00 86.94 530 GLU A O 1
ATOM 4277 N N . LEU A 1 531 ? -18.595 22.110 6.325 1.00 86.88 531 LEU A N 1
ATOM 4278 C CA . LEU A 1 531 ? -19.383 21.260 7.223 1.00 86.88 531 LEU A CA 1
ATOM 4279 C C . LEU A 1 531 ? -19.960 21.981 8.450 1.00 86.88 531 LEU A C 1
ATOM 4281 O O . LEU A 1 531 ? -20.480 21.329 9.360 1.00 86.88 531 LEU A O 1
ATOM 4285 N N . TYR A 1 532 ? -19.917 23.313 8.482 1.00 86.19 532 TYR A N 1
ATOM 4286 C CA . TYR A 1 532 ? -20.430 24.090 9.603 1.00 86.19 532 TYR A CA 1
ATOM 4287 C C . TYR A 1 532 ? -21.924 23.792 9.853 1.00 86.19 532 TYR A C 1
ATOM 4289 O O . TYR A 1 532 ? -22.750 24.055 8.969 1.00 86.19 532 TYR A O 1
ATOM 4297 N N . PRO A 1 533 ? -22.317 23.313 11.054 1.00 84.81 533 PRO A N 1
ATOM 4298 C CA . PRO A 1 533 ? -23.682 22.847 11.318 1.00 84.81 533 PRO A CA 1
ATOM 4299 C C . PRO A 1 533 ? -24.789 23.858 10.987 1.00 84.81 533 PRO A C 1
ATOM 4301 O O . PRO A 1 533 ? -25.859 23.472 10.530 1.00 84.81 533 PRO A O 1
ATOM 4304 N N . GLU A 1 534 ? -24.533 25.159 11.161 1.00 83.69 534 GLU A N 1
ATOM 4305 C CA . GLU A 1 534 ? -25.495 26.238 10.873 1.00 83.69 534 GLU A CA 1
ATOM 4306 C C . GLU A 1 534 ? -25.884 26.335 9.385 1.00 83.69 534 GLU A C 1
ATOM 4308 O O . GLU A 1 534 ? -26.991 26.764 9.066 1.00 83.69 534 GLU A O 1
ATOM 4313 N N . ARG A 1 535 ? -24.997 25.925 8.468 1.00 82.50 535 ARG A N 1
ATOM 4314 C CA . ARG A 1 535 ? -25.245 25.975 7.016 1.00 82.50 535 ARG A CA 1
ATOM 4315 C C . ARG A 1 535 ? -26.067 24.780 6.526 1.00 82.50 535 ARG A C 1
ATOM 4317 O O . ARG A 1 535 ? -26.851 24.919 5.584 1.00 82.50 535 ARG A O 1
ATOM 4324 N N . ILE A 1 536 ? -25.881 23.623 7.166 1.00 83.31 536 ILE A N 1
ATOM 4325 C CA . ILE A 1 536 ? -26.358 22.323 6.675 1.00 83.31 536 ILE A CA 1
ATOM 4326 C C . ILE A 1 536 ? -27.597 21.845 7.434 1.00 83.31 536 ILE A C 1
ATOM 4328 O O . ILE A 1 536 ? -28.570 21.441 6.800 1.00 83.31 536 ILE A O 1
ATOM 4332 N N . LEU A 1 537 ? -27.586 21.892 8.771 1.00 86.75 537 LEU A N 1
ATOM 4333 C CA . LEU A 1 537 ? -28.598 21.224 9.589 1.00 86.75 537 LEU A CA 1
ATOM 4334 C C . LEU A 1 537 ? -29.934 21.978 9.555 1.00 86.75 537 LEU A C 1
ATOM 4336 O O . LEU A 1 537 ? -30.072 23.059 10.132 1.00 86.75 537 LEU A O 1
ATOM 4340 N N . LYS A 1 538 ? -30.935 21.382 8.902 1.00 81.56 538 LYS A N 1
ATOM 4341 C CA . LYS A 1 538 ? -32.289 21.947 8.758 1.00 81.56 538 LYS A CA 1
ATOM 4342 C C . LYS A 1 538 ? -33.369 20.940 9.143 1.00 81.56 538 LYS A C 1
ATOM 4344 O O . LYS A 1 538 ? -34.260 21.259 9.930 1.00 81.56 538 LYS A O 1
ATOM 4349 N N . ASP A 1 539 ? -33.257 19.731 8.610 1.00 83.12 539 ASP A N 1
ATOM 4350 C CA . ASP A 1 539 ? -34.192 18.614 8.751 1.00 83.12 539 ASP A CA 1
ATOM 4351 C C . ASP A 1 539 ? -33.450 17.286 9.006 1.00 83.12 539 ASP A C 1
ATOM 4353 O O . ASP A 1 539 ? -32.218 17.243 9.040 1.00 83.12 539 ASP A O 1
ATOM 4357 N N . LEU A 1 540 ? -34.195 16.195 9.205 1.00 82.31 540 LEU A N 1
ATOM 4358 C CA . LEU A 1 540 ? -33.623 14.891 9.555 1.00 82.31 540 LEU A CA 1
ATOM 4359 C C . LEU A 1 540 ? -32.703 14.321 8.460 1.00 82.31 540 LEU A C 1
ATOM 4361 O O . LEU A 1 540 ? -31.663 13.758 8.793 1.00 82.31 540 LEU A O 1
ATOM 4365 N N . ASP A 1 541 ? -33.049 14.502 7.183 1.00 84.31 541 ASP A N 1
ATOM 4366 C CA . ASP A 1 541 ? -32.262 14.014 6.040 1.00 84.31 541 ASP A CA 1
ATOM 4367 C C . ASP A 1 541 ? -30.928 14.769 5.945 1.00 84.31 541 ASP A C 1
ATOM 4369 O O . ASP A 1 541 ? -29.860 14.164 5.832 1.00 84.31 541 ASP A O 1
ATOM 4373 N N . SER A 1 542 ? -30.960 16.093 6.125 1.00 88.12 542 SER A N 1
ATOM 4374 C CA . SER A 1 542 ? -29.746 16.913 6.203 1.00 88.12 542 SER A CA 1
ATOM 4375 C C . SER A 1 542 ? -28.843 16.523 7.384 1.00 88.12 542 SER A C 1
ATOM 4377 O O . SER A 1 542 ? -27.619 16.521 7.249 1.00 88.12 542 SER A O 1
ATOM 4379 N N . CYS A 1 543 ? -29.424 16.137 8.529 1.00 86.69 543 CYS A N 1
ATOM 4380 C CA . CYS A 1 543 ? -28.671 15.645 9.682 1.00 86.69 543 CYS A CA 1
ATOM 4381 C C . CYS A 1 543 ? -28.011 14.286 9.413 1.00 86.69 543 CYS A C 1
ATOM 4383 O O . CYS A 1 543 ? -26.858 14.098 9.798 1.00 86.69 543 CYS A O 1
ATOM 4385 N N . GLN A 1 544 ? -28.712 13.356 8.758 1.00 86.62 544 GLN A N 1
ATOM 4386 C CA . GLN A 1 544 ? -28.173 12.035 8.414 1.00 86.62 544 GLN A CA 1
ATOM 4387 C C . GLN A 1 544 ? -27.028 12.142 7.402 1.00 86.62 544 GLN A C 1
ATOM 4389 O O . GLN A 1 544 ? -25.951 11.601 7.645 1.00 86.62 544 GLN A O 1
ATOM 4394 N N . LYS A 1 545 ? -27.199 12.938 6.338 1.00 87.50 545 LYS A N 1
ATOM 4395 C CA . LYS A 1 545 ? -26.132 13.211 5.360 1.00 87.50 545 LYS A CA 1
ATOM 4396 C C . LYS A 1 545 ? -24.895 13.821 6.017 1.00 87.50 545 LYS A C 1
ATOM 4398 O O . LYS A 1 545 ? -23.773 13.406 5.738 1.00 87.50 545 LYS A O 1
ATOM 4403 N N . TRP A 1 546 ? -25.087 14.775 6.929 1.00 91.56 546 TRP A N 1
AT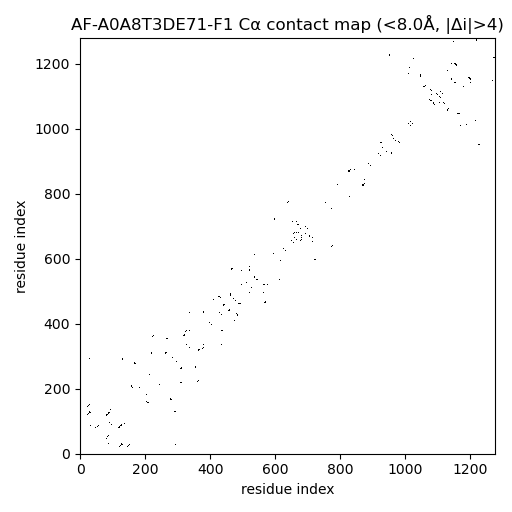OM 4404 C CA . TRP A 1 546 ? -23.978 15.376 7.669 1.00 91.56 546 TRP A CA 1
ATOM 4405 C C . TRP A 1 546 ? -23.243 14.350 8.551 1.00 91.56 546 TRP A C 1
ATOM 4407 O O . TRP A 1 546 ? -22.011 14.320 8.548 1.00 91.56 546 TRP A O 1
ATOM 4417 N N . LEU A 1 547 ? -23.971 13.466 9.250 1.00 90.62 547 LEU A N 1
ATOM 4418 C CA . LEU A 1 547 ? -23.378 12.374 10.034 1.00 90.62 547 LEU A CA 1
ATOM 4419 C C . LEU A 1 547 ? -22.539 11.433 9.155 1.00 90.62 547 LEU A C 1
ATOM 4421 O O . LEU A 1 547 ? -21.406 11.113 9.513 1.00 90.62 547 LEU A O 1
ATOM 4425 N N . GLU A 1 548 ? -23.049 11.025 7.992 1.00 89.25 548 GLU A N 1
ATOM 4426 C CA . GLU A 1 548 ? -22.322 10.160 7.051 1.00 89.25 548 GLU A CA 1
ATOM 4427 C C . GLU A 1 548 ? -21.026 10.808 6.548 1.00 89.25 548 GLU A C 1
ATOM 4429 O O . GLU A 1 548 ? -19.965 10.170 6.526 1.00 89.25 548 GLU A O 1
ATOM 4434 N N . MET A 1 549 ? -21.082 12.097 6.202 1.00 89.19 549 MET A N 1
ATOM 4435 C CA . MET A 1 549 ? -19.912 12.857 5.764 1.00 89.19 549 MET A CA 1
ATOM 4436 C C . MET A 1 549 ? -18.842 12.918 6.860 1.00 89.19 549 MET A C 1
ATOM 4438 O O . MET A 1 549 ? -17.706 12.501 6.620 1.00 89.19 549 MET A O 1
ATOM 4442 N N . VAL A 1 550 ? -19.203 13.351 8.075 1.00 91.56 550 VAL A N 1
ATOM 4443 C CA . VAL A 1 550 ? -18.269 13.459 9.213 1.00 91.56 550 VAL A CA 1
ATOM 4444 C C . VAL A 1 550 ? -17.696 12.095 9.605 1.00 91.56 550 VAL A C 1
ATOM 4446 O O . VAL A 1 550 ? -16.489 11.969 9.835 1.00 91.56 550 VAL A O 1
ATOM 4449 N N . LYS A 1 551 ? -18.527 11.044 9.625 1.00 90.62 551 LYS A N 1
ATOM 4450 C CA . LYS A 1 551 ? -18.074 9.673 9.897 1.00 90.62 551 LYS A CA 1
ATOM 4451 C C . LYS A 1 551 ? -17.006 9.246 8.900 1.00 90.62 551 LYS A C 1
ATOM 4453 O O . LYS A 1 551 ? -15.978 8.708 9.295 1.00 90.62 551 LYS A O 1
ATOM 4458 N N . SER A 1 552 ? -17.212 9.538 7.621 1.00 90.12 552 SER A N 1
ATOM 4459 C CA . SER A 1 552 ? -16.256 9.141 6.593 1.00 90.12 552 SER A CA 1
ATOM 4460 C C . SER A 1 552 ? -14.993 10.008 6.516 1.00 90.12 552 SER A C 1
ATOM 4462 O O . SER A 1 552 ? -13.979 9.531 6.022 1.00 90.12 552 SER A O 1
ATOM 4464 N N . LEU A 1 553 ? -15.027 11.244 7.027 1.00 91.25 553 LEU A N 1
ATOM 4465 C CA . LEU A 1 553 ? -13.842 12.102 7.169 1.00 91.25 553 LEU A CA 1
ATOM 4466 C C . LEU A 1 553 ? -12.973 11.735 8.374 1.00 91.25 553 LEU A C 1
ATOM 4468 O O . LEU A 1 553 ? -11.794 12.075 8.388 1.00 91.25 553 LEU A O 1
ATOM 4472 N N . THR A 1 554 ? -13.540 11.046 9.369 1.00 89.50 554 THR A N 1
ATOM 4473 C CA . THR A 1 554 ? -12.894 10.769 10.662 1.00 89.50 554 THR A CA 1
ATOM 4474 C C . THR A 1 554 ? -11.476 10.226 10.497 1.00 89.50 554 THR A C 1
ATOM 4476 O O . THR A 1 554 ? -10.541 10.812 11.030 1.00 89.50 554 THR A O 1
ATOM 4479 N N . THR A 1 555 ? -11.294 9.158 9.719 1.00 90.31 555 THR A N 1
ATOM 4480 C CA . THR A 1 555 ? -9.978 8.524 9.552 1.00 90.31 555 THR A CA 1
ATOM 4481 C C . THR A 1 555 ? -8.954 9.477 8.938 1.00 90.31 555 THR A C 1
ATOM 4483 O O . THR A 1 555 ? -7.841 9.575 9.440 1.00 90.31 555 THR A O 1
ATOM 4486 N N . SER A 1 556 ? -9.332 10.221 7.895 1.00 90.56 556 SER A N 1
ATOM 4487 C CA . SER A 1 556 ? -8.441 11.172 7.221 1.00 90.56 556 SER A CA 1
ATOM 4488 C C . SER A 1 556 ? -8.013 12.320 8.138 1.00 90.56 556 SER A C 1
ATOM 4490 O O . SER A 1 556 ? -6.852 12.717 8.119 1.00 90.56 556 SER A O 1
ATOM 4492 N N . VAL A 1 557 ? -8.934 12.848 8.952 1.00 90.38 557 VAL A N 1
ATOM 4493 C CA . VAL A 1 557 ? -8.646 13.954 9.878 1.00 90.38 557 VAL A CA 1
ATOM 4494 C C . VAL A 1 557 ? -7.757 13.500 11.033 1.00 90.38 557 VAL A C 1
ATOM 4496 O O . VAL A 1 557 ? -6.781 14.181 11.342 1.00 90.38 557 VAL A O 1
ATOM 4499 N N . GLU A 1 558 ? -8.045 12.347 11.639 1.00 87.44 558 GLU A N 1
ATOM 4500 C CA . GLU A 1 558 ? -7.218 11.799 12.722 1.00 87.44 558 GLU A CA 1
ATOM 4501 C C . GLU A 1 558 ? -5.797 11.473 12.236 1.00 87.44 558 GLU A C 1
ATOM 4503 O O . GLU A 1 558 ? -4.826 11.766 12.936 1.00 87.44 558 GLU A O 1
ATOM 4508 N N . LEU A 1 559 ? -5.653 10.939 11.016 1.00 86.81 559 LEU A N 1
ATOM 4509 C CA . LEU A 1 559 ? -4.347 10.653 10.417 1.00 86.81 559 LEU A CA 1
ATOM 4510 C C . LEU A 1 559 ? -3.536 11.940 10.216 1.00 86.81 559 LEU A C 1
ATOM 4512 O O . LEU A 1 559 ? -2.399 12.028 10.666 1.00 86.81 559 LEU A O 1
ATOM 4516 N N . ILE A 1 560 ? -4.147 12.984 9.652 1.00 87.56 560 ILE A N 1
ATOM 4517 C CA . ILE A 1 560 ? -3.480 14.277 9.453 1.00 87.56 560 ILE A CA 1
ATOM 4518 C C . ILE A 1 560 ? -3.099 14.941 10.785 1.00 87.56 560 ILE A C 1
ATOM 4520 O O . ILE A 1 560 ? -1.971 15.401 10.940 1.00 87.56 560 ILE A O 1
ATOM 4524 N N . ILE A 1 561 ? -3.986 14.948 11.788 1.00 84.12 561 ILE A N 1
ATOM 4525 C CA . ILE A 1 561 ? -3.687 15.553 13.101 1.00 84.12 561 ILE A CA 1
ATOM 4526 C C . ILE A 1 561 ? -2.569 14.798 13.844 1.00 84.12 561 ILE A C 1
ATOM 4528 O O . ILE A 1 561 ? -1.849 15.411 14.639 1.00 84.12 561 ILE A O 1
ATOM 4532 N N . SER A 1 562 ? -2.438 13.485 13.635 1.00 77.00 562 SER A N 1
ATOM 4533 C CA . SER A 1 562 ? -1.489 12.635 14.368 1.00 77.00 562 SER A CA 1
ATOM 4534 C C . SER A 1 562 ? -0.159 12.384 13.647 1.00 77.00 562 SER A C 1
ATOM 4536 O O . SER A 1 562 ? 0.847 12.148 14.327 1.00 77.00 562 SER A O 1
ATOM 4538 N N . GLN A 1 563 ? -0.136 12.431 12.310 1.00 70.50 563 GLN A N 1
ATOM 4539 C CA . GLN A 1 563 ? 0.998 11.991 11.485 1.00 70.50 563 GLN A CA 1
ATOM 4540 C C . GLN A 1 563 ? 1.519 13.035 10.483 1.00 70.50 563 GLN A C 1
ATOM 4542 O O . GLN A 1 563 ? 2.642 12.874 10.016 1.00 70.50 563 GLN A O 1
ATOM 4547 N N . ASP A 1 564 ? 0.808 14.137 10.198 1.00 76.50 564 ASP A N 1
ATOM 4548 C CA . ASP A 1 564 ? 1.278 15.171 9.250 1.00 76.50 564 ASP A CA 1
ATOM 4549 C C . ASP A 1 564 ? 2.276 16.163 9.890 1.00 76.50 564 ASP A C 1
ATOM 4551 O O . ASP A 1 564 ? 2.122 17.390 9.886 1.00 76.50 564 ASP A O 1
ATOM 4555 N N . THR A 1 565 ? 3.318 15.614 10.517 1.00 78.06 565 THR A N 1
ATOM 4556 C CA . THR A 1 565 ? 4.342 16.374 11.245 1.00 78.06 565 THR A CA 1
ATOM 4557 C C . THR A 1 565 ? 5.209 17.221 10.323 1.00 78.06 565 THR A C 1
ATOM 4559 O O . THR A 1 565 ? 5.671 18.285 10.739 1.00 78.06 565 THR A O 1
ATOM 4562 N N . LEU A 1 566 ? 5.410 16.792 9.073 1.00 85.19 566 LEU A N 1
ATOM 4563 C CA . LEU A 1 566 ? 6.215 17.521 8.095 1.00 85.19 566 LEU A CA 1
ATOM 4564 C C . LEU A 1 566 ? 5.562 18.856 7.712 1.00 85.19 566 LEU A C 1
ATOM 4566 O O . LEU A 1 566 ? 6.201 19.902 7.845 1.00 85.19 566 LEU A O 1
ATOM 4570 N N . VAL A 1 567 ? 4.285 18.837 7.311 1.00 86.38 567 VAL A N 1
ATOM 4571 C CA . VAL A 1 567 ? 3.522 20.055 6.992 1.00 86.38 567 VAL A CA 1
ATOM 4572 C C . VAL A 1 567 ? 3.392 20.937 8.225 1.00 86.38 567 VAL A C 1
ATOM 4574 O O . VAL A 1 567 ? 3.597 22.145 8.139 1.00 86.38 567 VAL A O 1
ATOM 4577 N N . SER A 1 568 ? 3.137 20.349 9.399 1.00 86.19 568 SER A N 1
ATOM 4578 C CA . SER A 1 568 ? 3.050 21.120 10.641 1.00 86.19 568 SER A CA 1
ATOM 4579 C C . SER A 1 568 ? 4.321 21.922 10.940 1.00 86.19 568 SER A C 1
ATOM 4581 O O . SER A 1 568 ? 4.215 23.012 11.496 1.00 86.19 568 SER A O 1
ATOM 4583 N N . MET A 1 569 ? 5.507 21.387 10.639 1.00 84.94 569 MET A N 1
ATOM 4584 C CA . MET A 1 569 ? 6.790 22.003 11.001 1.00 84.94 569 MET A CA 1
ATOM 4585 C C . MET A 1 569 ? 7.358 22.914 9.911 1.00 84.94 569 MET A C 1
ATOM 4587 O O . MET A 1 569 ? 7.915 23.961 10.234 1.00 84.94 569 MET A O 1
ATOM 4591 N N . TYR A 1 570 ? 7.231 22.520 8.642 1.00 87.62 570 TYR A N 1
ATOM 4592 C CA . TYR A 1 570 ? 7.891 23.186 7.513 1.00 87.62 570 TYR A CA 1
ATOM 4593 C C . TYR A 1 570 ? 6.912 23.781 6.489 1.00 87.62 570 TYR A C 1
ATOM 4595 O O . TYR A 1 570 ? 7.337 24.505 5.588 1.00 87.62 570 TYR A O 1
ATOM 4603 N N . GLY A 1 571 ? 5.611 23.505 6.617 1.00 85.31 571 GLY A N 1
ATOM 4604 C CA . GLY A 1 571 ? 4.565 24.096 5.787 1.00 85.31 571 GLY A CA 1
ATOM 4605 C C . GLY A 1 571 ? 4.264 25.550 6.159 1.00 85.31 571 GLY A C 1
ATOM 4606 O O . GLY A 1 571 ? 4.484 26.000 7.288 1.00 85.31 571 GLY A O 1
ATOM 4607 N N . GLU A 1 572 ? 3.724 26.305 5.203 1.00 82.69 572 GLU A N 1
ATOM 4608 C CA . GLU A 1 572 ? 3.354 27.708 5.401 1.00 82.69 572 GLU A CA 1
ATOM 4609 C C . GLU A 1 572 ? 2.235 27.828 6.451 1.00 82.69 572 GLU A C 1
ATOM 4611 O O . GLU A 1 572 ? 1.114 27.369 6.242 1.00 82.69 572 GLU A O 1
ATOM 4616 N N . ASN A 1 573 ? 2.539 28.438 7.603 1.00 84.75 573 ASN A N 1
ATOM 4617 C CA . ASN A 1 573 ? 1.647 28.489 8.771 1.00 84.75 573 ASN A CA 1
ATOM 4618 C C . ASN A 1 573 ? 1.171 27.100 9.253 1.00 84.75 573 ASN A C 1
ATOM 4620 O O . ASN A 1 573 ? 0.097 26.991 9.846 1.00 84.75 573 ASN A O 1
ATOM 4624 N N . GLY A 1 574 ? 1.966 26.045 9.033 1.00 85.19 574 GLY A N 1
ATOM 4625 C CA . GLY A 1 574 ? 1.583 24.653 9.297 1.00 85.19 574 GLY A CA 1
ATOM 4626 C C . GLY A 1 574 ? 1.109 24.386 10.729 1.00 85.19 574 GLY A C 1
ATOM 4627 O O . GLY A 1 574 ? 0.068 23.761 10.928 1.00 85.19 574 GLY A O 1
ATOM 4628 N N . GLN A 1 575 ? 1.807 24.919 11.739 1.00 85.75 575 GLN A N 1
ATOM 4629 C CA . GLN A 1 575 ? 1.403 24.761 13.143 1.00 85.75 575 GLN A CA 1
ATOM 4630 C C . GLN A 1 575 ? 0.032 25.386 13.434 1.00 85.75 575 GLN A C 1
ATOM 4632 O O . GLN A 1 575 ? -0.787 24.778 14.126 1.00 85.75 575 GLN A O 1
ATOM 4637 N N . GLU A 1 576 ? -0.240 26.580 12.898 1.00 87.94 576 GLU A N 1
ATOM 4638 C CA . GLU A 1 576 ? -1.540 27.232 13.086 1.00 87.94 576 GLU A CA 1
ATOM 4639 C C . GLU A 1 576 ? -2.628 26.510 12.281 1.00 87.94 576 GLU A C 1
ATOM 4641 O O . GLU A 1 576 ? -3.728 26.328 12.787 1.00 87.94 576 GLU A O 1
ATOM 4646 N N . LEU A 1 577 ? -2.313 25.998 11.085 1.00 88.44 577 LEU A N 1
ATOM 4647 C CA . LEU A 1 577 ? -3.229 25.190 10.280 1.00 88.44 577 LEU A CA 1
ATOM 4648 C C . LEU A 1 577 ? -3.673 23.918 11.018 1.00 88.44 577 LEU A C 1
ATOM 4650 O O . LEU A 1 577 ? -4.873 23.677 11.150 1.00 88.44 577 LEU A O 1
ATOM 4654 N N . ILE A 1 578 ? -2.734 23.121 11.535 1.00 88.75 578 ILE A N 1
ATOM 4655 C CA . ILE A 1 578 ? -3.052 21.895 12.286 1.00 88.75 578 ILE A CA 1
ATOM 4656 C C . ILE A 1 578 ? -3.813 22.224 13.570 1.00 88.75 578 ILE A C 1
ATOM 4658 O O . ILE A 1 578 ? -4.765 21.526 13.927 1.00 88.75 578 ILE A O 1
ATOM 4662 N N . LYS A 1 579 ? -3.443 23.312 14.253 1.00 86.25 579 LYS A N 1
ATOM 4663 C CA . LYS A 1 579 ? -4.173 23.800 15.423 1.00 86.25 579 LYS A CA 1
ATOM 4664 C C . LYS A 1 579 ? -5.611 24.167 15.059 1.00 86.25 579 LYS A C 1
ATOM 4666 O O . LYS A 1 579 ? -6.526 23.674 15.706 1.00 86.25 579 LYS A O 1
ATOM 4671 N N . GLU A 1 580 ? -5.842 24.945 14.007 1.00 87.62 580 GLU A N 1
ATOM 4672 C CA . GLU A 1 580 ? -7.184 25.290 13.527 1.00 87.62 580 GLU A CA 1
ATOM 4673 C C . GLU A 1 580 ? -8.009 24.055 13.134 1.00 87.62 580 GLU A C 1
ATOM 4675 O O . GLU A 1 580 ? -9.179 23.961 13.513 1.00 87.62 580 GLU A O 1
ATOM 4680 N N . ILE A 1 581 ? -7.411 23.088 12.428 1.00 89.88 581 ILE A N 1
ATOM 4681 C CA . ILE A 1 581 ? -8.061 21.817 12.074 1.00 89.88 581 ILE A CA 1
ATOM 4682 C C . ILE A 1 581 ? -8.452 21.057 13.338 1.00 89.88 581 ILE A C 1
ATOM 4684 O O . ILE A 1 581 ? -9.594 20.618 13.446 1.00 89.88 581 ILE A O 1
ATOM 4688 N N . ARG A 1 582 ? -7.549 20.946 14.321 1.00 87.75 582 ARG A N 1
ATOM 4689 C CA . ARG A 1 582 ? -7.831 20.285 15.601 1.00 87.75 582 ARG A CA 1
ATOM 4690 C C . ARG A 1 582 ? -9.007 20.951 16.315 1.00 87.75 582 ARG A C 1
ATOM 4692 O O . ARG A 1 582 ? -9.871 20.247 16.824 1.00 87.75 582 ARG A O 1
ATOM 4699 N N . LEU A 1 583 ? -9.086 22.282 16.306 1.00 84.94 583 LEU A N 1
ATOM 4700 C CA . LEU A 1 583 ? -10.192 23.023 16.921 1.00 84.94 583 LEU A CA 1
ATOM 4701 C C . LEU A 1 583 ? -11.527 22.794 16.208 1.00 84.94 583 LEU A C 1
ATOM 4703 O O . LEU A 1 583 ? -12.523 22.486 16.864 1.00 84.94 583 LEU A O 1
ATOM 4707 N N . LEU A 1 584 ? -11.546 22.911 14.876 1.00 88.31 584 LEU A N 1
ATOM 4708 C CA . LEU A 1 584 ? -12.734 22.649 14.058 1.00 88.31 584 LEU A CA 1
ATOM 4709 C C . LEU A 1 584 ? -13.197 21.196 14.197 1.00 88.31 584 LEU A C 1
ATOM 4711 O O . LEU A 1 584 ? -14.394 20.923 14.299 1.00 88.31 584 LEU A O 1
ATOM 4715 N N . TRP A 1 585 ? -12.251 20.260 14.224 1.00 90.62 585 TRP A N 1
ATOM 4716 C CA . TRP A 1 585 ? -12.536 18.842 14.354 1.00 90.62 585 TRP A CA 1
ATOM 4717 C C . TRP A 1 585 ? -13.075 18.497 15.736 1.00 90.62 585 TRP A C 1
ATOM 4719 O O . TRP A 1 585 ? -14.087 17.813 15.823 1.00 90.62 585 TRP A O 1
ATOM 4729 N N . GLN A 1 586 ? -12.482 19.019 16.812 1.00 86.31 586 GLN A N 1
ATOM 4730 C CA . GLN A 1 586 ? -12.962 18.793 18.178 1.00 86.31 586 GLN A CA 1
ATOM 4731 C C . GLN A 1 586 ? -14.420 19.238 18.354 1.00 86.31 586 GLN A C 1
ATOM 4733 O O . GLN A 1 586 ? -15.242 18.460 18.845 1.00 86.31 586 GLN A O 1
ATOM 4738 N N . SER A 1 587 ? -14.776 20.452 17.912 1.00 87.88 587 SER A N 1
ATOM 4739 C CA . SER A 1 587 ? -16.163 20.930 18.000 1.00 87.88 587 SER A CA 1
ATOM 4740 C C . SER A 1 587 ? -17.113 20.094 17.140 1.00 87.88 587 SER A C 1
ATOM 4742 O O . SER A 1 587 ? -18.205 19.741 17.591 1.00 87.88 587 SER A O 1
ATOM 4744 N N . THR A 1 588 ? -16.687 19.731 15.927 1.00 90.81 588 THR A N 1
ATOM 4745 C CA . THR A 1 588 ? -17.454 18.888 14.997 1.00 90.81 588 THR A CA 1
ATOM 4746 C C . THR A 1 588 ? -17.679 17.490 15.569 1.00 90.81 588 THR A C 1
ATOM 4748 O O . THR A 1 588 ? -18.797 16.985 15.535 1.00 90.81 588 THR A O 1
ATOM 4751 N N . ARG A 1 589 ? -16.646 16.879 16.156 1.00 89.44 589 ARG A N 1
ATOM 4752 C CA . ARG A 1 589 ? -16.660 15.515 16.690 1.00 89.44 589 ARG A CA 1
ATOM 4753 C C . ARG A 1 589 ? -17.572 15.382 17.903 1.00 89.44 589 ARG A C 1
ATOM 4755 O O . ARG A 1 589 ? -18.339 14.428 17.969 1.00 89.44 589 ARG A O 1
ATOM 4762 N N . ILE A 1 590 ? -17.546 16.345 18.828 1.00 89.44 590 ILE A N 1
ATOM 4763 C CA . ILE A 1 590 ? -18.446 16.350 19.995 1.00 89.44 590 ILE A CA 1
ATOM 4764 C C . ILE A 1 590 ? -19.909 16.433 19.540 1.00 89.44 590 ILE A C 1
ATOM 4766 O O . ILE A 1 590 ? -20.760 15.691 20.032 1.00 89.44 590 ILE A O 1
ATOM 4770 N N . VAL A 1 591 ? -20.204 17.309 18.575 1.00 91.12 591 VAL A N 1
ATOM 4771 C CA . VAL A 1 591 ? -21.558 17.455 18.020 1.00 91.12 591 VAL A CA 1
ATOM 4772 C C . VAL A 1 591 ? -21.967 16.216 17.226 1.00 91.12 591 VAL A C 1
ATOM 4774 O O . VAL A 1 591 ? -23.101 15.769 17.365 1.00 91.12 591 VAL A O 1
ATOM 4777 N N . PHE A 1 592 ? -21.046 15.618 16.469 1.00 91.75 592 PHE A N 1
ATOM 4778 C CA . PHE A 1 592 ? -21.247 14.349 15.772 1.00 91.75 592 PHE A CA 1
ATOM 4779 C C . PHE A 1 592 ? -21.633 13.229 16.729 1.00 91.75 592 PHE A C 1
ATOM 4781 O O . PHE A 1 592 ? -22.678 12.620 16.535 1.00 91.75 592 PHE A O 1
ATOM 4788 N N . LEU A 1 593 ? -20.856 13.008 17.791 1.00 90.62 593 LEU A N 1
ATOM 4789 C CA . LEU A 1 593 ? -21.153 11.980 18.787 1.00 90.62 593 LEU A CA 1
ATOM 4790 C C . LEU A 1 593 ? -22.533 12.203 19.416 1.00 90.62 593 LEU A C 1
ATOM 4792 O O . LEU A 1 593 ? -23.307 11.260 19.566 1.00 90.62 593 LEU A O 1
ATOM 4796 N N . LEU A 1 594 ? -22.872 13.453 19.745 1.00 89.94 594 LEU A N 1
ATOM 4797 C CA . LEU A 1 594 ? -24.174 13.791 20.319 1.00 89.94 594 LEU A CA 1
ATOM 4798 C C . LEU A 1 594 ? -25.317 13.508 19.337 1.00 89.94 594 LEU A C 1
ATOM 4800 O O . LEU A 1 594 ? -26.341 12.938 19.715 1.00 89.94 594 LEU A O 1
ATOM 4804 N N . MET A 1 595 ? -25.147 13.909 18.080 1.00 89.56 595 MET A N 1
ATOM 4805 C CA . MET A 1 595 ? -26.120 13.685 17.017 1.00 89.56 595 MET A CA 1
ATOM 4806 C C . MET A 1 595 ? -26.315 12.199 16.730 1.00 89.56 595 MET A C 1
ATOM 4808 O O . MET A 1 595 ? -27.458 11.763 16.640 1.00 89.56 595 MET A O 1
ATOM 4812 N N . ASP A 1 596 ? -25.234 11.428 16.634 1.00 89.94 596 ASP A N 1
ATOM 4813 C CA . ASP A 1 596 ? -25.273 10.000 16.317 1.00 89.94 596 ASP A CA 1
ATOM 4814 C C . ASP A 1 596 ? -26.088 9.229 17.369 1.00 89.94 596 ASP A C 1
ATOM 4816 O O . ASP A 1 596 ? -27.050 8.535 17.039 1.00 89.94 596 ASP A O 1
ATOM 4820 N N . HIS A 1 597 ? -25.838 9.484 18.658 1.00 87.75 597 HIS A N 1
ATOM 4821 C CA . HIS A 1 597 ? -26.601 8.873 19.752 1.00 87.75 597 HIS A CA 1
ATOM 4822 C C . HIS A 1 597 ? -28.082 9.266 19.754 1.00 87.75 597 HIS A C 1
ATOM 4824 O O . HIS A 1 597 ? -28.972 8.431 19.965 1.00 87.75 597 HIS A O 1
ATOM 4830 N N . LEU A 1 598 ? -28.373 10.556 19.566 1.00 85.50 598 LEU A N 1
ATOM 4831 C CA . LEU A 1 598 ? -29.738 11.063 19.683 1.00 85.50 598 LEU A CA 1
ATOM 4832 C C . LEU A 1 598 ? -30.595 10.745 18.451 1.00 85.50 598 LEU A C 1
ATOM 4834 O O . LEU A 1 598 ? -31.795 10.522 18.610 1.00 85.50 598 LEU A O 1
ATOM 4838 N N . LEU A 1 599 ? -30.005 10.681 17.254 1.00 81.75 599 LEU A N 1
ATOM 4839 C CA . LEU A 1 599 ? -30.733 10.537 15.988 1.00 81.75 599 LEU A CA 1
ATOM 4840 C C . LEU A 1 599 ? -30.813 9.095 15.457 1.00 81.75 599 LEU A C 1
ATOM 4842 O O . LEU A 1 599 ? -31.742 8.808 14.705 1.00 81.75 599 LEU A O 1
ATOM 4846 N N . GLN A 1 600 ? -29.935 8.168 15.859 1.00 69.19 600 GLN A N 1
ATOM 4847 C CA . GLN A 1 600 ? -30.036 6.756 15.442 1.00 69.19 600 GLN A CA 1
ATOM 4848 C C . GLN A 1 600 ? -31.345 6.099 15.928 1.00 69.19 600 GLN A C 1
ATOM 4850 O O . GLN A 1 600 ? -31.697 6.226 17.094 1.00 69.19 600 GLN A O 1
ATOM 4855 N N . GLU A 1 601 ? -32.077 5.368 15.079 1.00 57.28 601 GLU A N 1
ATOM 4856 C CA . GLU A 1 601 ? -33.208 4.491 15.479 1.00 57.28 601 GLU A CA 1
ATOM 4857 C C . GLU A 1 601 ? -34.364 5.141 16.283 1.00 57.28 601 GLU A C 1
ATOM 4859 O O . GLU A 1 601 ? -35.060 4.472 17.063 1.00 57.28 601 GLU A O 1
ATOM 4864 N N . THR A 1 602 ? -34.576 6.454 16.160 1.00 55.91 602 THR A N 1
ATOM 4865 C CA . THR A 1 602 ? -35.675 7.139 16.863 1.00 55.91 602 THR A CA 1
ATOM 4866 C C . THR A 1 602 ? -36.509 7.942 15.883 1.00 55.91 602 THR A C 1
ATOM 4868 O O . THR A 1 602 ? -36.021 8.908 15.302 1.00 55.91 602 THR A O 1
ATOM 4871 N N . GLU A 1 603 ? -37.790 7.593 15.763 1.00 63.59 603 GLU A N 1
ATOM 4872 C CA . GLU A 1 603 ? -38.809 8.502 15.239 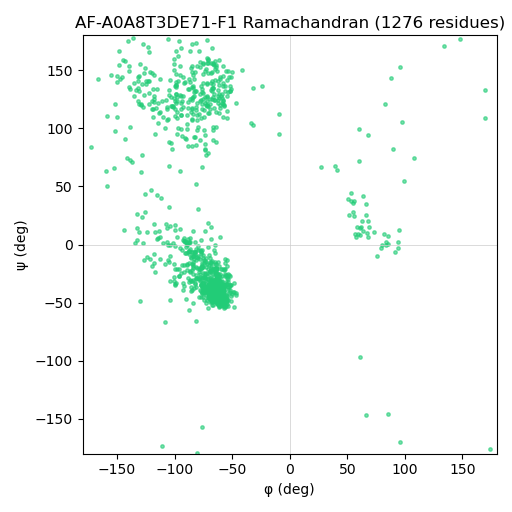1.00 63.59 603 GLU A CA 1
ATOM 4873 C C . GLU A 1 603 ? -38.932 9.684 16.212 1.00 63.59 603 GLU A C 1
ATOM 4875 O O . GLU A 1 603 ? -39.674 9.643 17.195 1.00 63.59 603 GLU A O 1
ATOM 4880 N N . MET A 1 604 ? -38.110 10.712 16.002 1.00 76.75 604 MET A N 1
ATOM 4881 C CA . MET A 1 604 ? -38.175 11.947 16.774 1.00 76.75 604 MET A CA 1
ATOM 4882 C C . MET A 1 604 ? -39.276 12.843 16.220 1.00 76.75 604 MET A C 1
ATOM 4884 O O . MET A 1 604 ? -39.323 13.113 15.021 1.00 76.75 604 MET A O 1
ATOM 4888 N N . GLU A 1 605 ? -40.123 13.370 17.103 1.00 77.19 605 GLU A N 1
ATOM 4889 C CA . GLU A 1 605 ? -41.110 14.372 16.707 1.00 77.19 605 GLU A CA 1
ATOM 4890 C C . GLU A 1 605 ? -40.440 15.607 16.090 1.00 77.19 605 GLU A C 1
ATOM 4892 O O . GLU A 1 605 ? -39.457 16.133 16.617 1.00 77.19 605 GLU A O 1
ATOM 4897 N N . GLU A 1 606 ? -41.025 16.142 15.015 1.00 80.19 606 GLU A N 1
ATOM 4898 C CA . GLU A 1 606 ? -40.481 17.288 14.272 1.00 80.19 606 GLU A CA 1
ATOM 4899 C C . GLU A 1 606 ? -40.258 18.524 15.169 1.00 80.19 606 GLU A C 1
ATOM 4901 O O . GLU A 1 606 ? -39.286 19.270 15.014 1.00 80.19 606 GLU A O 1
ATOM 4906 N N . LYS A 1 607 ? -41.138 18.724 16.161 1.00 82.12 607 LYS A N 1
ATOM 4907 C CA . LYS A 1 607 ? -41.012 19.796 17.161 1.00 82.12 607 LYS A CA 1
ATOM 4908 C C . LYS A 1 607 ? -39.776 19.613 18.040 1.00 82.12 607 LYS A C 1
ATOM 4910 O O . LYS A 1 607 ? -39.077 20.591 18.302 1.00 82.12 607 LYS A O 1
ATOM 4915 N N . LEU A 1 608 ? -39.494 18.385 18.478 1.00 84.06 608 LEU A N 1
ATOM 4916 C CA . LEU A 1 608 ? -38.305 18.077 19.269 1.00 84.06 608 LEU A CA 1
ATOM 4917 C C . LEU A 1 608 ? -37.040 18.185 18.412 1.00 84.06 608 LEU A C 1
ATOM 4919 O O . LEU A 1 608 ? -36.068 18.797 18.853 1.00 84.06 608 LEU A O 1
ATOM 4923 N N . LEU A 1 609 ? -37.079 17.683 17.174 1.00 85.94 609 LEU A N 1
ATOM 4924 C CA . LEU A 1 609 ? -35.967 17.751 16.227 1.00 85.94 609 LEU A CA 1
ATOM 4925 C C . LEU A 1 609 ? -35.505 19.197 15.996 1.00 85.94 609 LEU A C 1
ATOM 4927 O O . LEU A 1 609 ? -34.325 19.490 16.166 1.00 85.94 609 LEU A O 1
ATOM 4931 N N . LYS A 1 610 ? -36.426 20.133 15.719 1.00 84.69 610 LYS A N 1
ATOM 4932 C CA . LYS A 1 610 ? -36.088 21.559 15.518 1.00 84.69 610 LYS A CA 1
ATOM 4933 C C . LYS A 1 610 ? -35.389 22.183 16.727 1.00 84.69 610 LYS A C 1
ATOM 4935 O O . LYS A 1 610 ? -34.499 23.018 16.573 1.00 84.69 610 LYS A O 1
ATOM 4940 N N . VAL A 1 611 ? -35.797 21.804 17.935 1.00 85.06 611 VAL A N 1
ATOM 4941 C CA . VAL A 1 611 ? -35.212 22.331 19.173 1.00 85.06 611 VAL A CA 1
ATOM 4942 C C . VAL A 1 611 ? -33.836 21.711 19.439 1.00 85.06 611 VAL A C 1
ATOM 4944 O O . VAL A 1 611 ? -32.905 22.417 19.820 1.00 85.06 611 VAL A O 1
ATOM 4947 N N . VAL A 1 612 ? -33.690 20.410 19.203 1.00 86.06 612 VAL A N 1
ATOM 4948 C CA . VAL A 1 612 ? -32.435 19.674 19.387 1.00 86.06 612 VAL A CA 1
ATOM 4949 C C . VAL A 1 612 ? -31.379 20.101 18.353 1.00 86.06 612 VAL A C 1
ATOM 4951 O O . VAL A 1 612 ? -30.237 20.348 18.728 1.00 86.06 612 VAL A O 1
ATOM 4954 N N . VAL A 1 613 ? -31.760 20.346 17.094 1.00 88.12 613 VAL A N 1
ATOM 4955 C CA . VAL A 1 613 ? -30.860 20.899 16.060 1.00 88.12 613 VAL A CA 1
ATOM 4956 C C . VAL A 1 613 ? -30.326 22.282 16.448 1.00 88.12 613 VAL A C 1
ATOM 4958 O O . VAL A 1 613 ? -29.132 22.547 16.312 1.00 88.12 613 VAL A O 1
ATOM 4961 N N . ARG A 1 614 ? -31.166 23.160 17.018 1.00 88.31 614 ARG A N 1
ATOM 4962 C CA . ARG A 1 614 ? -30.702 24.458 17.548 1.00 88.31 614 ARG A CA 1
ATOM 4963 C C . ARG A 1 614 ? -29.678 24.290 18.668 1.00 88.31 614 ARG A C 1
ATOM 4965 O O . ARG A 1 614 ? -28.716 25.052 18.723 1.00 88.31 614 ARG A O 1
ATOM 4972 N N . ASN A 1 615 ? -29.865 23.291 19.529 1.00 88.38 615 ASN A N 1
ATOM 4973 C CA . ASN A 1 615 ? -28.910 22.971 20.586 1.00 88.38 615 ASN A CA 1
ATOM 4974 C C . ASN A 1 615 ? -27.573 22.463 20.016 1.00 88.38 615 ASN A C 1
ATOM 4976 O O . ASN A 1 615 ? -26.528 22.838 20.541 1.00 88.38 615 ASN A O 1
ATOM 4980 N N . PHE A 1 616 ? -27.583 21.682 18.929 1.00 89.88 616 PHE A N 1
ATOM 4981 C CA . PHE A 1 616 ? -26.363 21.233 18.239 1.00 89.88 616 PHE A CA 1
ATOM 4982 C C . PHE A 1 616 ? -25.574 22.400 17.644 1.00 89.88 616 PHE A C 1
ATOM 4984 O O . PHE A 1 616 ? -24.376 22.527 17.895 1.00 89.88 616 PHE A O 1
ATOM 4991 N N . ILE A 1 617 ? -26.257 23.298 16.925 1.00 88.75 617 ILE A N 1
ATOM 4992 C CA . ILE A 1 617 ? -25.644 24.502 16.341 1.00 88.75 617 ILE A CA 1
ATOM 4993 C C . ILE A 1 617 ? -25.075 25.403 17.447 1.00 88.75 617 ILE A C 1
ATOM 4995 O O . ILE A 1 617 ? -23.949 25.894 17.344 1.00 88.75 617 ILE A O 1
ATOM 4999 N N . PHE A 1 618 ? -25.829 25.589 18.535 1.00 89.75 618 PHE A N 1
ATOM 5000 C CA . PHE A 1 618 ? -25.381 26.357 19.695 1.00 89.75 618 PHE A CA 1
ATOM 5001 C C . PHE A 1 618 ? -24.128 25.753 20.341 1.00 89.75 618 PHE A C 1
ATOM 5003 O O . PHE A 1 618 ? -23.171 26.486 20.604 1.00 89.75 618 PHE A O 1
ATOM 5010 N N . LEU A 1 619 ? -24.117 24.434 20.568 1.00 88.75 619 LEU A N 1
ATOM 5011 C CA . LEU A 1 619 ? -22.988 23.726 21.170 1.00 88.75 619 LEU A CA 1
ATOM 5012 C C . LEU A 1 619 ? -21.730 23.870 20.309 1.00 88.75 619 LEU A C 1
ATOM 5014 O O . LEU A 1 619 ? -20.689 24.270 20.827 1.00 88.75 619 LEU A O 1
ATOM 5018 N N . HIS A 1 620 ? -21.849 23.636 18.998 1.00 89.88 620 HIS A N 1
ATOM 5019 C CA . HIS A 1 620 ? -20.744 23.782 18.050 1.00 89.88 620 HIS A CA 1
ATOM 5020 C C . HIS A 1 620 ? -20.090 25.169 18.145 1.00 89.88 620 HIS A C 1
ATOM 5022 O O . HIS A 1 620 ? -18.885 25.295 18.364 1.00 89.88 620 HIS A O 1
ATOM 5028 N N . LYS A 1 621 ? -20.911 26.224 18.043 1.00 87.44 621 LYS A N 1
ATOM 5029 C CA . LYS A 1 621 ? -20.459 27.622 18.043 1.00 87.44 621 LYS A CA 1
ATOM 5030 C C . LYS A 1 621 ? -19.799 28.028 19.359 1.00 87.44 621 LYS A C 1
ATOM 5032 O O . LYS A 1 621 ? -18.854 28.811 19.360 1.00 87.44 621 LYS A O 1
ATOM 5037 N N . LYS A 1 622 ? -20.307 27.528 20.490 1.00 86.62 622 LYS A N 1
ATOM 5038 C CA . LYS A 1 622 ? -19.773 27.856 21.817 1.00 86.62 622 LYS A CA 1
ATOM 5039 C C . LYS A 1 622 ? -18.459 27.147 22.121 1.00 86.62 622 LYS A C 1
ATOM 5041 O O . LYS A 1 622 ? -17.572 27.795 22.662 1.00 86.62 622 LYS A O 1
ATOM 5046 N N . ILE A 1 623 ? -18.307 25.880 21.735 1.00 84.44 623 ILE A N 1
ATOM 5047 C CA . ILE A 1 623 ? -17.039 25.150 21.908 1.00 84.44 623 ILE A CA 1
ATOM 5048 C C . ILE A 1 623 ? -15.922 25.834 21.111 1.00 84.44 623 ILE A C 1
ATOM 5050 O O . ILE A 1 623 ? -14.841 26.066 21.642 1.00 84.44 623 ILE A O 1
ATOM 5054 N N . GLN A 1 624 ? -16.210 26.255 19.878 1.00 80.81 624 GLN A N 1
ATOM 5055 C CA . GLN A 1 624 ? -15.243 26.967 19.041 1.00 80.81 624 GLN A CA 1
ATOM 5056 C C . GLN A 1 624 ? -14.866 28.363 19.582 1.00 80.81 624 GLN A C 1
ATOM 5058 O O . GLN A 1 624 ? -13.820 28.895 19.227 1.00 80.81 624 GLN A O 1
ATOM 5063 N N . ALA A 1 625 ? -15.696 28.973 20.434 1.00 79.81 625 ALA A N 1
ATOM 5064 C CA . ALA A 1 625 ? -15.392 30.254 21.078 1.00 79.81 625 ALA A CA 1
ATOM 5065 C C . ALA A 1 625 ? -14.593 30.103 22.389 1.00 79.81 625 ALA A C 1
ATOM 5067 O O . ALA A 1 625 ? -13.920 31.041 22.803 1.00 79.81 625 ALA A O 1
ATOM 5068 N N . GLU A 1 626 ? -14.660 28.940 23.043 1.00 73.25 626 GLU A N 1
ATOM 5069 C CA . GLU A 1 626 ? -14.057 28.659 24.359 1.00 73.25 626 GLU A CA 1
ATOM 5070 C C . GLU A 1 626 ? -12.889 27.660 24.249 1.00 73.25 626 GLU A C 1
ATOM 5072 O O . GLU A 1 626 ? -12.715 26.758 25.072 1.00 73.25 626 GLU A O 1
ATOM 5077 N N . VAL A 1 627 ? -12.091 27.825 23.193 1.00 65.94 627 VAL A N 1
ATOM 5078 C CA . VAL A 1 627 ? -10.992 26.938 22.796 1.00 65.94 627 VAL A CA 1
ATOM 5079 C C . VAL A 1 627 ? -10.017 26.651 23.941 1.00 65.94 627 VAL A C 1
ATOM 5081 O O . VAL A 1 627 ? -9.522 27.561 24.604 1.00 65.94 627 VAL A O 1
ATOM 5084 N N . GLY A 1 628 ? -9.692 25.368 24.130 1.00 64.81 628 GLY A N 1
ATOM 5085 C CA . GLY A 1 628 ? -8.635 24.916 25.041 1.00 64.81 628 GLY A CA 1
ATOM 5086 C C . GLY A 1 628 ? -9.023 24.887 26.521 1.00 64.81 628 GLY A C 1
ATOM 5087 O O . GLY A 1 628 ? -8.232 24.426 27.339 1.00 64.81 628 GLY A O 1
ATOM 5088 N N . ASN A 1 629 ? -10.236 25.320 26.889 1.00 79.88 629 ASN A N 1
ATOM 5089 C CA . ASN A 1 629 ? -10.710 25.238 28.267 1.00 79.88 629 ASN A CA 1
ATOM 5090 C C . ASN A 1 629 ? -11.577 23.986 28.487 1.00 79.88 629 ASN A C 1
ATOM 5092 O O . ASN A 1 629 ? -12.770 23.947 28.163 1.00 79.88 629 ASN A O 1
ATOM 5096 N N . MET A 1 630 ? -10.956 22.959 29.067 1.00 78.31 630 MET A N 1
ATOM 5097 C CA . MET A 1 630 ? -11.577 21.667 29.364 1.00 78.31 630 MET A CA 1
ATOM 5098 C C . MET A 1 630 ? -12.803 21.777 30.280 1.00 78.31 630 MET A C 1
ATOM 5100 O O . MET A 1 630 ? -13.815 21.126 30.021 1.00 78.31 630 MET A O 1
ATOM 5104 N N . GLU A 1 631 ? -12.745 22.625 31.309 1.00 82.75 631 GLU A N 1
ATOM 5105 C CA . GLU A 1 631 ? -13.833 22.805 32.280 1.00 82.75 631 GLU A CA 1
ATOM 5106 C C . GLU A 1 631 ? -15.039 23.512 31.677 1.00 82.75 631 GLU A C 1
ATOM 5108 O O . GLU A 1 631 ? -16.182 23.111 31.901 1.00 82.75 631 GLU A O 1
ATOM 5113 N N . LYS A 1 632 ? -14.803 24.567 30.893 1.00 83.69 632 LYS A N 1
ATOM 5114 C CA . LYS A 1 632 ? -15.873 25.277 30.190 1.00 83.69 632 LYS A CA 1
ATOM 5115 C C . LYS A 1 632 ? -16.528 24.380 29.148 1.00 83.69 632 LYS A C 1
ATOM 5117 O O . LYS A 1 632 ? -17.752 24.368 29.065 1.00 83.69 632 LYS A O 1
ATOM 5122 N N . THR A 1 633 ? -15.740 23.595 28.411 1.00 86.12 633 THR A N 1
ATOM 5123 C CA . THR A 1 633 ? -16.262 22.610 27.450 1.00 86.12 633 THR A CA 1
ATOM 5124 C C . THR A 1 633 ? -17.144 21.582 28.158 1.00 86.12 633 THR A C 1
ATOM 5126 O O . THR A 1 633 ? -18.282 21.364 27.742 1.00 86.12 633 THR A O 1
ATOM 5129 N N . PHE A 1 634 ? -16.681 21.037 29.288 1.00 85.94 634 PHE A N 1
ATOM 5130 C CA . PHE A 1 634 ? -17.454 20.107 30.111 1.00 85.94 634 PHE A CA 1
ATOM 5131 C C . PHE A 1 634 ? -18.787 20.718 30.576 1.00 85.94 634 PHE A C 1
ATOM 5133 O O . PHE A 1 634 ? -19.856 20.129 30.398 1.00 85.94 634 PHE A O 1
ATOM 5140 N N . LYS A 1 635 ? -18.750 21.942 31.121 1.00 84.50 635 LYS A N 1
ATOM 5141 C CA . LYS A 1 635 ? -19.946 22.674 31.575 1.00 84.50 635 LYS A CA 1
ATOM 5142 C C . LYS A 1 635 ? -20.921 22.967 30.430 1.00 84.50 635 LYS A C 1
ATOM 5144 O O . LYS A 1 635 ? -22.127 22.829 30.607 1.00 84.50 635 LYS A O 1
ATOM 5149 N N . LEU A 1 636 ? -20.421 23.325 29.248 1.00 86.81 636 LEU A N 1
ATOM 5150 C CA . LEU A 1 636 ? -21.250 23.595 28.070 1.00 86.81 636 LEU A CA 1
ATOM 5151 C C . LEU A 1 636 ? -21.948 22.332 27.557 1.00 86.81 636 LEU A C 1
ATOM 5153 O O . LEU A 1 636 ? -23.158 22.355 27.332 1.00 86.81 636 LEU A O 1
ATOM 5157 N N . VAL A 1 637 ? -21.213 21.226 27.401 1.00 88.12 637 VAL A N 1
ATOM 5158 C CA . VAL A 1 637 ? -21.775 19.945 26.938 1.00 88.12 637 VAL A CA 1
ATOM 5159 C C . VAL A 1 637 ? -22.860 19.461 27.899 1.00 88.12 637 VAL A C 1
ATOM 5161 O O . VAL A 1 637 ? -23.961 19.103 27.480 1.00 88.12 637 VAL A O 1
ATOM 5164 N N . THR A 1 638 ? -22.595 19.526 29.201 1.00 83.94 638 THR A N 1
ATOM 5165 C CA . THR A 1 638 ? -23.531 19.071 30.239 1.00 83.94 638 THR A CA 1
ATOM 5166 C C . THR A 1 638 ? -24.762 19.976 30.344 1.00 83.94 638 THR A C 1
ATOM 5168 O O . THR A 1 638 ? -25.885 19.480 30.467 1.00 83.94 638 THR A O 1
ATOM 5171 N N . GLN A 1 639 ? -24.601 21.291 30.169 1.00 85.00 639 GLN A N 1
ATOM 5172 C CA . GLN A 1 639 ? -25.717 22.235 30.057 1.00 85.00 639 GLN A CA 1
ATOM 5173 C C . GLN A 1 639 ? -26.587 21.966 28.818 1.00 85.00 639 GLN A C 1
ATOM 5175 O O . GLN A 1 639 ? -27.816 22.032 28.896 1.00 85.00 639 GLN A O 1
ATOM 5180 N N . VAL A 1 640 ? -25.986 21.645 27.671 1.00 87.56 640 VAL A N 1
ATOM 5181 C CA . VAL A 1 640 ? -26.740 21.323 26.451 1.00 87.56 640 VAL A CA 1
ATOM 5182 C C . VAL A 1 640 ? -27.485 19.996 26.591 1.00 87.56 640 VAL A C 1
ATOM 5184 O O . VAL A 1 640 ? -28.657 19.924 26.216 1.00 87.56 640 VAL A O 1
ATOM 5187 N N . LEU A 1 641 ? -26.880 18.980 27.213 1.00 86.50 641 LEU A N 1
ATOM 5188 C CA . LEU A 1 641 ? -27.566 17.728 27.549 1.00 86.50 641 LEU A CA 1
ATOM 5189 C C . LEU A 1 641 ? -28.776 17.962 28.461 1.00 86.50 641 LEU A C 1
ATOM 5191 O O . LEU A 1 641 ? -29.855 17.425 28.193 1.00 86.50 641 LEU A O 1
ATOM 5195 N N . LYS A 1 642 ? -28.637 18.832 29.474 1.00 81.38 642 LYS A N 1
ATOM 5196 C CA . LYS A 1 642 ? -29.754 19.273 30.327 1.00 81.38 642 LYS A CA 1
ATOM 5197 C C . LYS A 1 642 ? -30.890 19.859 29.513 1.00 81.38 642 LYS A C 1
ATOM 5199 O O . LYS A 1 642 ? -32.056 19.498 29.700 1.00 81.38 642 LYS A O 1
ATOM 5204 N N . GLN A 1 643 ? -30.547 20.757 28.597 1.00 83.69 643 GLN A N 1
ATOM 5205 C CA . GLN A 1 643 ? -31.517 21.427 27.751 1.00 83.69 643 GLN A CA 1
ATOM 5206 C C . GLN A 1 643 ? -32.223 20.427 26.827 1.00 83.69 643 GLN A C 1
ATOM 5208 O O . GLN A 1 643 ? -33.450 20.443 26.753 1.00 83.69 643 GLN A O 1
ATOM 5213 N N . CYS A 1 644 ? -31.486 19.521 26.178 1.00 85.25 644 CYS A N 1
ATOM 5214 C CA . CYS A 1 644 ? -32.046 18.462 25.334 1.00 85.25 644 CYS A CA 1
ATOM 5215 C C . CYS A 1 644 ? -33.002 17.548 26.114 1.00 85.25 644 CYS A C 1
ATOM 5217 O O . CYS A 1 644 ? -34.138 17.352 25.682 1.00 85.25 644 CYS A O 1
ATOM 5219 N N . SER A 1 645 ? -32.589 17.059 27.289 1.00 80.94 645 SER A N 1
ATOM 5220 C CA . SER A 1 645 ? -33.418 16.207 28.156 1.00 80.94 645 SER A CA 1
ATOM 5221 C C . SER A 1 645 ? -34.691 16.930 28.612 1.00 80.94 645 SER A C 1
ATOM 5223 O O . SER A 1 645 ? -35.798 16.406 28.482 1.00 80.94 645 SER A O 1
ATOM 5225 N N . THR A 1 646 ? -34.569 18.187 29.051 1.00 80.75 646 THR A N 1
ATOM 5226 C CA . THR A 1 646 ? -35.712 19.016 29.469 1.00 80.75 646 THR A CA 1
ATOM 5227 C C . THR A 1 646 ? -36.686 19.264 28.316 1.00 80.75 646 THR A C 1
ATOM 5229 O O . THR A 1 646 ? -37.901 19.209 28.505 1.00 80.75 646 THR A O 1
ATOM 5232 N N . ASN A 1 647 ? -36.170 19.522 27.113 1.00 83.75 647 ASN A N 1
ATOM 5233 C CA . ASN A 1 647 ? -36.986 19.741 25.922 1.00 83.75 647 ASN A CA 1
ATOM 5234 C C . ASN A 1 647 ? -37.748 18.472 25.524 1.00 83.75 647 ASN A C 1
ATOM 5236 O O . ASN A 1 647 ? -38.949 18.556 25.277 1.00 83.75 647 ASN A O 1
ATOM 5240 N N . ALA A 1 648 ? -37.100 17.303 25.549 1.00 82.31 648 ALA A N 1
ATOM 5241 C CA . ALA A 1 648 ? -37.762 16.021 25.305 1.00 82.31 648 ALA A CA 1
ATOM 5242 C C . ALA A 1 648 ? -38.891 15.765 26.318 1.00 82.31 648 ALA A C 1
ATOM 5244 O O . ALA A 1 648 ? -39.997 15.394 25.935 1.00 82.31 648 ALA A O 1
ATOM 5245 N N . CYS A 1 649 ? -38.661 16.059 27.601 1.00 77.56 649 CYS A N 1
ATOM 5246 C CA . CYS A 1 649 ? -39.679 15.902 28.645 1.00 77.56 649 CYS A CA 1
ATOM 5247 C C . CYS A 1 649 ? -40.873 16.849 28.470 1.00 77.56 649 CYS A C 1
ATOM 5249 O O . CYS A 1 649 ? -42.009 16.472 28.751 1.00 77.56 649 CYS A O 1
ATOM 5251 N N . LYS A 1 650 ? -40.630 18.085 28.021 1.00 80.88 650 LYS A N 1
ATOM 5252 C CA . LYS A 1 650 ? -41.696 19.055 27.733 1.00 80.88 650 LYS A CA 1
ATOM 5253 C C . LYS A 1 650 ? -42.538 18.642 26.530 1.00 80.88 650 LYS A C 1
ATOM 5255 O O . LYS A 1 650 ? -43.747 18.823 26.575 1.00 80.88 650 LYS A O 1
ATOM 5260 N N . VAL A 1 651 ? -41.905 18.108 25.484 1.00 82.56 651 VAL A N 1
ATOM 5261 C CA . VAL A 1 651 ? -42.594 17.679 24.259 1.00 82.56 651 VAL A CA 1
ATOM 5262 C C . VAL A 1 651 ? -43.409 16.406 24.502 1.00 82.56 651 VAL A C 1
ATOM 5264 O O . VAL A 1 651 ? -44.586 16.385 24.169 1.00 82.56 651 VAL A O 1
ATOM 5267 N N . TYR A 1 652 ? -42.824 15.385 25.136 1.00 79.06 652 TYR A N 1
ATOM 5268 C CA . TYR A 1 652 ? -43.468 14.072 25.277 1.00 79.06 652 TYR A CA 1
ATOM 5269 C C . TYR A 1 652 ? -44.361 13.908 26.521 1.00 79.06 652 TYR A C 1
ATOM 5271 O O . TYR A 1 652 ? -45.287 13.101 26.488 1.00 79.06 652 TYR A O 1
ATOM 5279 N N . LEU A 1 653 ? -44.086 14.618 27.627 1.00 74.38 653 LEU A N 1
ATOM 5280 C CA . LEU A 1 653 ? -44.764 14.419 28.927 1.00 74.38 653 LEU A CA 1
ATOM 5281 C C . LEU A 1 653 ? -45.241 15.722 29.591 1.00 74.38 653 LEU A C 1
ATOM 5283 O O . LEU A 1 653 ? -45.522 15.733 30.792 1.00 74.38 653 LEU A O 1
ATOM 5287 N N . GLU A 1 654 ? -45.275 16.841 28.859 1.00 71.19 654 GLU A N 1
ATOM 5288 C CA . GLU A 1 654 ? -45.677 18.163 29.378 1.00 71.19 654 GLU A CA 1
ATOM 5289 C C . GLU A 1 654 ? -44.923 18.579 30.665 1.00 71.19 654 GLU A C 1
ATOM 5291 O O . GLU A 1 654 ? -45.407 19.364 31.482 1.00 71.19 654 GLU A O 1
ATOM 5296 N N . GLY A 1 655 ? -43.711 18.046 30.870 1.00 65.44 655 GLY A N 1
ATOM 5297 C CA . GLY A 1 655 ? -42.875 18.320 32.043 1.00 65.44 655 GLY A CA 1
ATOM 5298 C C . GLY A 1 655 ? -43.139 17.458 33.288 1.00 65.44 655 GLY A C 1
ATOM 5299 O O . GLY A 1 655 ? -42.540 17.728 34.329 1.00 65.44 655 GLY A O 1
ATOM 5300 N N . GLN A 1 656 ? -43.980 16.419 33.224 1.00 69.44 656 GLN A N 1
ATOM 5301 C CA . GLN A 1 656 ? -44.177 15.469 34.330 1.00 69.44 656 GLN A CA 1
ATOM 5302 C C . GLN A 1 656 ? -43.193 14.291 34.238 1.00 69.44 656 GLN A C 1
ATOM 5304 O O . GLN A 1 656 ? -43.377 13.392 33.426 1.00 69.44 656 GLN A O 1
ATOM 5309 N N . THR A 1 657 ? -42.146 14.282 35.069 1.00 64.88 657 THR A N 1
ATOM 5310 C CA . THR A 1 657 ? -41.022 13.326 34.934 1.00 64.88 657 THR A CA 1
ATOM 5311 C C . THR A 1 657 ? -40.792 12.415 36.139 1.00 64.88 657 THR A C 1
ATOM 5313 O O . THR A 1 657 ? -40.157 11.376 35.994 1.00 64.88 657 THR A O 1
ATOM 5316 N N . HIS A 1 658 ? -41.315 12.774 37.313 1.00 72.56 658 HIS A N 1
ATOM 5317 C CA . HIS A 1 658 ? -41.111 12.029 38.554 1.00 72.56 658 HIS A CA 1
ATOM 5318 C C . HIS A 1 658 ? -42.401 11.969 39.368 1.00 72.56 658 HIS A C 1
ATOM 5320 O O . HIS A 1 658 ? -43.205 12.908 39.368 1.00 72.56 658 HIS A O 1
ATOM 5326 N N . CYS A 1 659 ? -42.563 10.887 40.122 1.00 75.94 659 CYS A N 1
ATOM 5327 C CA . CYS A 1 659 ? -43.635 10.738 41.091 1.00 75.94 659 CYS A CA 1
ATOM 5328 C C . CYS A 1 659 ? -43.387 11.653 42.300 1.00 75.94 659 CYS A C 1
ATOM 5330 O O . CYS A 1 659 ? -42.333 11.583 42.925 1.00 75.94 659 CYS A O 1
ATOM 5332 N N . LEU A 1 660 ? -44.358 12.480 42.703 1.00 75.31 660 LEU A N 1
ATOM 5333 C CA . LEU A 1 660 ? -44.179 13.369 43.867 1.00 75.31 660 LEU A CA 1
ATOM 5334 C C . LEU A 1 660 ? -44.112 12.628 45.216 1.00 75.31 660 LEU A C 1
ATOM 5336 O O . LEU A 1 660 ? -43.771 13.253 46.218 1.00 75.31 660 LEU A O 1
ATOM 5340 N N . TYR A 1 661 ? -44.446 11.333 45.259 1.00 73.38 661 TYR A N 1
ATOM 5341 C CA . TYR A 1 661 ? -44.337 10.509 46.467 1.00 73.38 661 TYR A CA 1
ATOM 5342 C C . TYR A 1 661 ? -42.913 10.003 46.677 1.00 73.38 661 TYR A C 1
ATOM 5344 O O . TYR A 1 661 ? -42.247 10.409 47.624 1.00 73.38 661 TYR A O 1
ATOM 5352 N N . CYS A 1 662 ? -42.434 9.144 45.777 1.00 73.75 662 CYS A N 1
ATOM 5353 C CA . CYS A 1 662 ? -41.126 8.504 45.906 1.00 73.75 662 CYS A CA 1
ATOM 5354 C C . CYS A 1 662 ? -39.989 9.285 45.241 1.00 73.75 662 CYS A C 1
ATOM 5356 O O . CYS A 1 662 ? -38.837 8.878 45.355 1.00 73.75 662 CYS A O 1
ATOM 5358 N N . LYS A 1 663 ? -40.304 10.361 44.504 1.00 68.62 663 LYS A N 1
ATOM 5359 C CA . LYS A 1 663 ? -39.375 11.103 43.635 1.00 68.62 663 LYS A CA 1
ATOM 5360 C C . LYS A 1 663 ? -38.680 10.253 42.562 1.00 68.62 663 LYS A C 1
ATOM 5362 O O . LYS A 1 663 ? -37.800 10.757 41.876 1.00 68.62 663 LYS A O 1
ATOM 5367 N N . LYS A 1 664 ? -39.091 8.994 42.378 1.00 66.69 664 LYS A N 1
ATOM 5368 C CA . LYS A 1 664 ? -38.597 8.121 41.309 1.00 66.69 664 LYS A CA 1
ATOM 5369 C C . LYS A 1 664 ? -39.270 8.479 39.986 1.00 66.69 664 LYS A C 1
ATOM 5371 O O . LYS A 1 664 ? -40.385 9.009 39.962 1.00 66.69 664 LYS A O 1
ATOM 5376 N N . GLU A 1 665 ? -38.569 8.201 38.895 1.00 66.88 665 GLU A N 1
ATOM 5377 C CA . GLU A 1 665 ? -39.094 8.346 37.539 1.00 66.88 665 GLU A CA 1
ATOM 5378 C C . GLU A 1 665 ? -40.261 7.388 37.282 1.00 66.88 665 GLU A C 1
ATOM 5380 O O . GLU A 1 665 ? -40.380 6.327 37.900 1.00 66.88 665 GLU A O 1
ATOM 5385 N N . PHE A 1 666 ? -41.121 7.774 36.345 1.00 72.94 666 PHE A N 1
ATOM 5386 C CA . PHE A 1 666 ? -42.213 6.930 35.885 1.00 72.94 666 PHE A CA 1
ATOM 5387 C C . PHE A 1 666 ? -41.679 5.767 35.041 1.00 72.94 666 PHE A C 1
ATOM 5389 O O . PHE A 1 666 ? -40.959 5.976 34.062 1.00 72.94 666 PHE A O 1
ATOM 5396 N N . SER A 1 667 ? -42.054 4.540 35.408 1.00 70.31 667 SER A N 1
ATOM 5397 C CA . SER A 1 667 ? -41.870 3.353 34.570 1.00 70.31 667 SER A CA 1
ATOM 5398 C C . SER A 1 667 ? -43.173 2.982 33.866 1.00 70.31 667 SER A C 1
ATOM 5400 O O . SER A 1 667 ? -44.268 3.312 34.322 1.00 70.31 667 SER A O 1
ATOM 5402 N N . ASP A 1 668 ? -43.062 2.291 32.741 1.00 69.25 668 ASP A N 1
ATOM 5403 C CA . ASP A 1 668 ? -44.191 1.758 31.978 1.00 69.25 668 ASP A CA 1
ATOM 5404 C C . ASP A 1 668 ? -45.070 0.798 32.795 1.00 69.25 668 ASP A C 1
ATOM 5406 O O . ASP A 1 668 ? -46.293 0.789 32.630 1.00 69.25 668 ASP A O 1
ATOM 5410 N N . GLU A 1 669 ? -44.465 0.034 33.706 1.00 68.12 669 GLU A N 1
ATOM 5411 C CA . GLU A 1 669 ? -45.164 -0.948 34.538 1.00 68.12 669 GLU A CA 1
ATOM 5412 C C . GLU A 1 669 ? -45.773 -0.368 35.825 1.00 68.12 669 GLU A C 1
ATOM 5414 O O . GLU A 1 669 ? -46.825 -0.839 36.264 1.00 68.12 669 GLU A O 1
ATOM 5419 N N . ASN A 1 670 ? -45.154 0.666 36.407 1.00 74.88 670 ASN A N 1
ATOM 5420 C CA . ASN A 1 670 ? -45.504 1.225 37.717 1.00 74.88 670 ASN A CA 1
ATOM 5421 C C . ASN A 1 670 ? -45.901 2.709 37.626 1.00 74.88 670 ASN A C 1
ATOM 5423 O O . ASN A 1 670 ? -45.428 3.524 38.416 1.00 74.88 670 ASN A O 1
ATOM 5427 N N . THR A 1 671 ? -46.761 3.078 36.670 1.00 81.44 671 THR A N 1
ATOM 5428 C CA . THR A 1 671 ? -47.313 4.442 36.559 1.00 81.44 671 THR A CA 1
ATOM 5429 C C . THR A 1 671 ? -48.816 4.421 36.282 1.00 81.44 671 THR A C 1
ATOM 5431 O O . THR A 1 671 ? -49.287 3.779 35.338 1.00 81.44 671 THR A O 1
ATOM 5434 N N . ALA A 1 672 ? -49.567 5.155 37.101 1.00 79.12 672 ALA A N 1
ATOM 5435 C CA . ALA A 1 672 ? -50.985 5.425 36.910 1.00 79.12 672 ALA A CA 1
ATOM 5436 C C . ALA A 1 672 ? -51.208 6.906 36.610 1.00 79.12 672 ALA A C 1
ATOM 5438 O O . ALA A 1 672 ? -50.579 7.788 37.203 1.00 79.12 672 ALA A O 1
ATOM 5439 N N . GLU A 1 673 ? -52.154 7.168 35.715 1.00 81.38 673 GLU A N 1
ATOM 5440 C CA . GLU A 1 673 ? -52.666 8.503 35.461 1.00 81.38 673 GLU A CA 1
ATOM 5441 C C . GLU A 1 673 ? -54.006 8.675 36.176 1.00 81.38 673 GLU A C 1
ATOM 5443 O O . GLU A 1 673 ? -54.943 7.898 35.995 1.00 81.38 673 GLU A O 1
ATOM 5448 N N . LEU A 1 674 ? -54.102 9.721 36.990 1.00 78.81 674 LEU A N 1
ATOM 5449 C CA . LEU A 1 674 ? -55.344 10.099 37.646 1.00 78.81 674 LEU A CA 1
ATOM 5450 C C . LEU A 1 674 ? -56.277 10.828 36.671 1.00 78.81 674 LEU A C 1
ATOM 5452 O O . LEU A 1 674 ? -55.824 11.510 35.757 1.00 78.81 674 LEU A O 1
ATOM 5456 N N . SER A 1 675 ? -57.582 10.830 36.948 1.00 73.38 675 SER A N 1
ATOM 5457 C CA . SER A 1 675 ? -58.598 11.581 36.181 1.00 73.38 675 SER A CA 1
ATOM 5458 C C . SER A 1 675 ? -58.330 13.093 36.074 1.00 73.38 675 SER A C 1
ATOM 5460 O O . SER A 1 675 ? -58.914 13.783 35.241 1.00 73.38 675 SER A O 1
ATOM 5462 N N . CYS A 1 676 ? -57.442 13.630 36.914 1.00 79.00 676 CYS A N 1
ATOM 5463 C CA . CYS A 1 676 ? -56.978 15.011 36.868 1.00 79.00 676 CYS A CA 1
ATOM 5464 C C . CYS A 1 676 ? -55.772 15.260 35.939 1.00 79.00 676 CYS A C 1
ATOM 5466 O O . CYS A 1 676 ? -55.302 16.396 35.897 1.00 79.00 676 CYS A O 1
ATOM 5468 N N . GLY A 1 677 ? -55.272 14.240 35.230 1.00 73.44 677 GLY A N 1
ATOM 5469 C CA . GLY A 1 677 ? -54.135 14.325 34.301 1.00 73.44 677 GLY A CA 1
ATOM 5470 C C . GLY A 1 677 ? -52.750 14.264 34.962 1.00 73.44 677 GLY A C 1
ATOM 5471 O O . GLY A 1 677 ? -51.734 14.545 34.325 1.00 73.44 677 GLY A O 1
ATOM 5472 N N . HIS A 1 678 ? -52.685 13.950 36.259 1.00 80.75 678 HIS A N 1
ATOM 5473 C CA . HIS A 1 678 ? -51.429 13.823 37.000 1.00 80.75 678 HIS A CA 1
ATOM 5474 C C . HIS A 1 678 ? -50.997 12.367 37.127 1.00 80.75 678 HIS A C 1
ATOM 5476 O O . HIS A 1 678 ? -51.818 11.506 37.443 1.00 80.75 678 HIS A O 1
ATOM 5482 N N . MET A 1 679 ? -49.701 12.123 36.934 1.00 80.38 679 MET A N 1
ATOM 5483 C CA . MET A 1 679 ? -49.103 10.792 37.023 1.00 80.38 679 MET A CA 1
ATOM 5484 C C . MET A 1 679 ? -48.461 10.540 38.392 1.00 80.38 679 MET A C 1
ATOM 5486 O O . MET A 1 679 ? -47.828 11.428 38.968 1.00 80.38 679 MET A O 1
ATOM 5490 N N . PHE A 1 680 ? -48.611 9.317 38.901 1.00 81.69 680 PHE A N 1
ATOM 5491 C CA . PHE A 1 680 ? -47.980 8.821 40.130 1.00 81.69 680 PHE A CA 1
ATOM 5492 C C . PHE A 1 680 ? -47.623 7.336 39.975 1.00 81.69 680 PHE A C 1
ATOM 5494 O O . PHE A 1 680 ? -48.197 6.645 39.132 1.00 81.69 680 PHE A O 1
ATOM 5501 N N . CYS A 1 681 ? -46.683 6.832 40.778 1.00 82.88 681 CYS A N 1
ATOM 5502 C CA . CYS A 1 681 ? -46.404 5.396 40.803 1.00 82.88 681 CYS A CA 1
ATOM 5503 C C . CYS A 1 681 ? -47.583 4.631 41.403 1.00 82.88 681 CYS A C 1
ATOM 5505 O O . CYS A 1 681 ? -48.136 5.079 42.406 1.00 82.88 681 CYS A O 1
ATOM 5507 N N . ILE A 1 682 ? -47.927 3.478 40.828 1.00 79.69 682 ILE A N 1
ATOM 5508 C CA . ILE A 1 682 ? -49.023 2.626 41.320 1.00 79.69 682 ILE A CA 1
ATOM 5509 C C . ILE A 1 682 ? -48.719 2.196 42.752 1.00 79.69 682 ILE A C 1
ATOM 5511 O O . ILE A 1 682 ? -49.527 2.441 43.638 1.00 79.69 682 ILE A O 1
ATOM 5515 N N . SER A 1 683 ? -47.497 1.716 42.995 1.00 80.69 683 SER A N 1
ATOM 5516 C CA . SER A 1 683 ? -47.038 1.333 44.332 1.00 80.69 683 SER A CA 1
ATOM 5517 C C . SER A 1 683 ? -47.142 2.481 45.346 1.00 80.69 683 SER A C 1
ATOM 5519 O O . SER A 1 683 ? -47.510 2.267 46.490 1.00 80.69 683 SER A O 1
ATOM 5521 N N . CYS A 1 684 ? -46.884 3.728 44.932 1.00 81.00 684 CYS A N 1
ATOM 5522 C CA . CYS A 1 684 ? -46.994 4.884 45.827 1.00 81.00 684 CYS A CA 1
ATOM 5523 C C . CYS A 1 684 ? -48.437 5.325 46.090 1.00 81.00 684 CYS A C 1
ATOM 5525 O O . CYS A 1 684 ? -48.697 5.921 47.128 1.00 81.00 684 CYS A O 1
ATOM 5527 N N . LEU A 1 685 ? -49.347 5.099 45.141 1.00 78.06 685 LEU A N 1
ATOM 5528 C CA . LEU A 1 685 ? -50.777 5.348 45.326 1.00 78.06 685 LEU A CA 1
ATOM 5529 C C . LEU A 1 685 ? -51.444 4.238 46.150 1.00 78.06 685 LEU A C 1
ATOM 5531 O O . LEU A 1 685 ? -52.453 4.485 46.796 1.00 78.06 685 LEU A O 1
ATOM 5535 N N . GLU A 1 686 ? -50.910 3.018 46.112 1.00 76.50 686 GLU A N 1
ATOM 5536 C CA . GLU A 1 686 ? -51.356 1.901 46.953 1.00 76.50 686 GLU A CA 1
ATOM 5537 C C . GLU A 1 686 ? -50.840 2.025 48.394 1.00 76.50 686 GLU A C 1
ATOM 5539 O O . GLU A 1 686 ? -51.560 1.684 49.326 1.00 76.50 686 GLU A O 1
ATOM 5544 N N . GLU A 1 687 ? -49.628 2.555 48.588 1.00 75.44 687 GLU A N 1
ATOM 5545 C CA . GLU A 1 687 ? -49.063 2.843 49.915 1.00 75.44 687 GLU A CA 1
ATOM 5546 C C . GLU A 1 687 ? -49.692 4.075 50.601 1.00 75.44 687 GLU A C 1
ATOM 5548 O O . GLU A 1 687 ? -49.665 4.170 51.828 1.00 75.44 687 GLU A O 1
ATOM 5553 N N . ASP A 1 688 ? -50.244 5.028 49.837 1.00 69.50 688 ASP A N 1
ATOM 5554 C CA . ASP A 1 688 ? -50.872 6.251 50.355 1.00 69.50 688 ASP A CA 1
ATOM 5555 C C . ASP A 1 688 ? -52.403 6.184 50.232 1.00 69.50 688 ASP A C 1
ATOM 5557 O O . ASP A 1 688 ? -52.960 6.371 49.155 1.00 69.50 688 ASP A O 1
ATOM 5561 N N . ASP A 1 689 ? -53.103 6.012 51.357 1.00 64.38 689 ASP A N 1
ATOM 5562 C CA . ASP A 1 689 ? -54.576 5.909 51.462 1.00 64.38 689 ASP A CA 1
ATOM 5563 C C . ASP A 1 689 ? -55.335 7.226 51.132 1.00 64.38 689 ASP A C 1
ATOM 5565 O O . ASP A 1 689 ? -56.511 7.421 51.479 1.00 64.38 689 ASP A O 1
ATOM 5569 N N . SER A 1 690 ? -54.673 8.202 50.498 1.00 68.75 690 SER A N 1
ATOM 5570 C CA . SER A 1 690 ? -55.245 9.526 50.275 1.00 68.75 690 SER A CA 1
ATOM 5571 C C . SER A 1 690 ? -56.248 9.538 49.116 1.00 68.75 690 SER A C 1
ATOM 5573 O O . SER A 1 690 ? -55.957 9.251 47.959 1.00 68.75 690 SER A O 1
ATOM 5575 N N . LYS A 1 691 ? -57.480 9.970 49.410 1.00 73.62 691 LYS A N 1
ATOM 5576 C CA . LYS A 1 691 ? -58.561 10.097 48.412 1.00 73.62 691 LYS A CA 1
ATOM 5577 C C . LYS A 1 691 ? -58.433 11.334 47.513 1.00 73.62 691 LYS A C 1
ATOM 5579 O O . LYS A 1 691 ? -59.336 11.610 46.725 1.00 73.62 691 LYS A O 1
ATOM 5584 N N . LYS A 1 692 ? -57.358 12.119 47.644 1.00 78.12 692 LYS A N 1
ATOM 5585 C CA . LYS A 1 692 ? -57.165 13.400 46.947 1.00 78.12 692 LYS A CA 1
ATOM 5586 C C . LYS A 1 692 ? -55.788 13.469 46.308 1.00 78.12 692 LYS A C 1
ATOM 5588 O O . LYS A 1 692 ? -54.777 13.217 46.946 1.00 78.12 692 LYS A O 1
ATOM 5593 N N . CYS A 1 693 ? -55.741 13.915 45.059 1.00 80.06 693 CYS A N 1
ATOM 5594 C CA . CYS A 1 693 ? -54.503 14.121 44.324 1.00 80.06 693 CYS A CA 1
ATOM 5595 C C . CYS A 1 693 ? -53.588 15.114 45.051 1.00 80.06 693 CYS A C 1
ATOM 5597 O O . CYS A 1 693 ? -53.922 16.289 45.191 1.00 80.06 693 CYS A O 1
ATOM 5599 N N . ARG A 1 694 ? -52.372 14.689 45.399 1.00 77.50 694 ARG A N 1
ATOM 5600 C CA . ARG A 1 694 ? -51.384 15.522 46.103 1.00 77.50 694 ARG A CA 1
ATOM 5601 C C . ARG A 1 694 ? -50.965 16.796 45.355 1.00 77.50 694 ARG A C 1
ATOM 5603 O O . ARG A 1 694 ? -50.486 17.739 45.977 1.00 77.50 694 ARG A O 1
ATOM 5610 N N . LYS A 1 695 ? -51.158 16.845 44.032 1.00 76.88 695 LYS A N 1
ATOM 5611 C CA . LYS A 1 695 ? -50.784 17.991 43.186 1.00 76.88 695 LYS A CA 1
ATOM 5612 C C . LYS A 1 695 ? -51.907 19.015 42.991 1.00 76.88 695 LYS A C 1
ATOM 5614 O O . LYS A 1 695 ? -51.626 20.204 42.921 1.00 76.88 695 LYS A O 1
ATOM 5619 N N . CYS A 1 696 ? -53.165 18.578 42.900 1.00 81.44 696 CYS A N 1
ATOM 5620 C CA . CYS A 1 696 ? -54.300 19.466 42.580 1.00 81.44 696 CYS A CA 1
ATOM 5621 C C . CYS A 1 696 ? -55.528 19.306 43.483 1.00 81.44 696 CYS A C 1
ATOM 5623 O O . CYS A 1 696 ? -56.549 19.937 43.232 1.00 81.44 696 CYS A O 1
ATOM 5625 N N . GLN A 1 697 ? -55.443 18.456 44.507 1.00 77.75 697 GLN A N 1
ATOM 5626 C CA . GLN A 1 697 ? -56.472 18.203 45.521 1.00 77.75 697 GLN A CA 1
ATOM 5627 C C . GLN A 1 697 ? -57.813 17.645 44.998 1.00 77.75 697 GLN A C 1
ATOM 5629 O O . GLN A 1 697 ? -58.758 17.512 45.774 1.00 77.75 697 GLN A O 1
ATOM 5634 N N . LYS A 1 698 ? -57.908 17.275 43.710 1.00 79.62 698 LYS A N 1
ATOM 5635 C CA . LYS A 1 698 ? -59.079 16.597 43.120 1.00 79.62 698 LYS A CA 1
ATOM 5636 C C . LYS A 1 698 ? -59.201 15.151 43.610 1.00 79.62 698 LYS A C 1
ATOM 5638 O O . LYS A 1 698 ? -58.180 14.508 43.843 1.00 79.62 698 LYS A O 1
ATOM 5643 N N . GLU A 1 699 ? -60.428 14.647 43.736 1.00 76.56 699 GLU A N 1
ATOM 5644 C CA . GLU A 1 699 ? -60.692 13.271 44.182 1.00 76.56 699 GLU A CA 1
ATOM 5645 C C . GLU A 1 699 ? -60.119 12.218 43.223 1.00 76.56 699 GLU A C 1
ATOM 5647 O O . GLU A 1 699 ? -60.166 12.378 42.001 1.00 76.56 699 GLU A O 1
ATOM 5652 N N . ILE A 1 700 ? -59.567 11.146 43.798 1.00 78.00 700 ILE A N 1
ATOM 5653 C CA . ILE A 1 700 ? -58.982 10.013 43.074 1.00 78.00 700 ILE A CA 1
ATOM 5654 C C . ILE A 1 700 ? -59.996 8.863 43.005 1.00 78.00 700 ILE A C 1
ATOM 5656 O O . ILE A 1 700 ? -60.617 8.526 44.009 1.00 78.00 700 ILE A O 1
ATOM 5660 N N . GLN A 1 701 ? -60.147 8.237 41.834 1.00 68.19 701 GLN A N 1
ATOM 5661 C CA . GLN A 1 701 ? -60.987 7.048 41.655 1.00 68.19 701 GLN A CA 1
ATOM 5662 C C . GLN A 1 701 ? -60.155 5.766 41.823 1.00 68.19 701 GLN A C 1
ATOM 5664 O O . GLN A 1 701 ? -59.133 5.610 41.155 1.00 68.19 701 GLN A O 1
ATOM 5669 N N . THR A 1 702 ? -60.606 4.853 42.689 1.00 66.00 702 THR A N 1
ATOM 5670 C CA . THR A 1 702 ? -60.063 3.493 42.858 1.00 66.00 702 THR A CA 1
ATOM 5671 C C . THR A 1 702 ? -60.999 2.465 42.196 1.00 66.00 702 THR A C 1
ATOM 5673 O O . THR A 1 702 ? -62.219 2.635 42.269 1.00 66.00 702 THR A O 1
ATOM 5676 N N . PRO A 1 703 ? -60.489 1.405 41.533 1.00 63.09 703 PRO A N 1
ATOM 5677 C CA . PRO A 1 703 ? -59.084 0.997 41.409 1.00 63.09 703 PRO A CA 1
ATOM 5678 C C . PRO A 1 703 ? -58.278 1.862 40.425 1.00 63.09 703 PRO A C 1
ATOM 5680 O O . PRO A 1 703 ? -58.803 2.329 39.412 1.00 63.09 703 PRO A O 1
ATOM 5683 N N . TYR A 1 704 ? -56.990 2.057 40.718 1.00 71.38 704 TYR A N 1
ATOM 5684 C CA . TYR A 1 704 ? -56.083 2.840 39.878 1.00 71.38 704 TYR A CA 1
ATOM 5685 C C . TYR A 1 704 ? -55.897 2.164 38.514 1.00 71.38 704 TYR A C 1
ATOM 5687 O O . TYR A 1 704 ? -55.507 0.999 38.429 1.00 71.38 704 TYR A O 1
ATOM 5695 N N . LYS A 1 705 ? -56.166 2.887 37.423 1.00 66.75 705 LYS A N 1
ATOM 5696 C CA . LYS A 1 705 ? -55.907 2.386 36.068 1.00 66.75 705 LYS A CA 1
ATOM 5697 C C . LYS A 1 705 ? -54.482 2.732 35.641 1.00 66.75 705 LYS A C 1
ATOM 5699 O O . LYS A 1 705 ? -54.041 3.871 35.793 1.00 66.75 705 LYS A O 1
ATOM 5704 N N . LYS A 1 706 ? -53.778 1.747 35.071 1.00 71.38 706 LYS A N 1
ATOM 5705 C CA . LYS A 1 706 ? -52.490 1.957 34.388 1.00 71.38 706 LYS A CA 1
ATOM 5706 C C . LYS A 1 706 ? -52.648 3.015 33.294 1.00 71.38 706 LYS A C 1
ATOM 5708 O O . LYS A 1 706 ? -53.710 3.096 32.675 1.00 71.38 706 LYS A O 1
ATOM 5713 N N . CYS A 1 707 ? -51.583 3.773 33.027 1.00 71.81 707 CYS A N 1
ATOM 5714 C CA . CYS A 1 707 ? -51.556 4.721 31.912 1.00 71.81 707 CYS A CA 1
ATOM 5715 C C . CYS A 1 707 ? -51.986 4.058 30.591 1.00 71.81 707 CYS A C 1
ATOM 5717 O O . CYS A 1 707 ? -51.660 2.896 30.313 1.00 71.81 707 CYS A O 1
ATOM 5719 N N . GLU A 1 708 ? -52.692 4.814 29.750 1.00 71.62 708 GLU A N 1
ATOM 5720 C CA . GLU A 1 708 ? -53.048 4.369 28.402 1.00 71.62 708 GLU A CA 1
ATOM 5721 C C . GLU A 1 708 ? -51.795 4.024 27.583 1.00 71.62 708 GLU A C 1
ATOM 5723 O O . GLU A 1 708 ? -50.703 4.542 27.833 1.00 71.62 708 GLU A O 1
ATOM 5728 N N . ALA A 1 709 ? -51.945 3.138 26.592 1.00 70.44 709 ALA A N 1
ATOM 5729 C CA . ALA A 1 709 ? -50.826 2.647 25.783 1.00 70.44 709 ALA A CA 1
ATOM 5730 C C . ALA A 1 709 ? -50.005 3.785 25.150 1.00 70.44 709 ALA A C 1
ATOM 5732 O O . ALA A 1 709 ? -48.781 3.723 25.154 1.00 70.44 709 ALA A O 1
ATOM 5733 N N . VAL A 1 710 ? -50.673 4.856 24.708 1.00 71.25 710 VAL A N 1
ATOM 5734 C CA . VAL A 1 710 ? -50.041 6.041 24.109 1.00 71.25 710 VAL A CA 1
ATOM 5735 C C . VAL A 1 710 ? -49.118 6.762 25.098 1.00 71.25 710 VAL A C 1
ATOM 5737 O O . VAL A 1 710 ? -48.012 7.143 24.736 1.00 71.25 710 VAL A O 1
ATOM 5740 N N . LYS A 1 711 ? -49.520 6.913 26.367 1.00 73.38 711 LYS A N 1
ATOM 5741 C CA . LYS A 1 711 ? -48.684 7.574 27.385 1.00 73.38 711 LYS A CA 1
ATOM 5742 C C . LYS A 1 711 ? -47.583 6.679 27.938 1.00 73.38 711 LYS A C 1
ATOM 5744 O O . LYS A 1 711 ? -46.523 7.168 28.312 1.00 73.38 711 LYS A O 1
ATOM 5749 N N . ARG A 1 712 ? -47.794 5.362 27.965 1.00 73.62 712 ARG A N 1
ATOM 5750 C CA . ARG A 1 712 ? -46.703 4.415 28.244 1.00 73.62 712 ARG A CA 1
ATOM 5751 C C . ARG A 1 712 ? -45.630 4.482 27.158 1.00 73.62 712 ARG A C 1
ATOM 5753 O O . ARG A 1 712 ? -44.450 4.534 27.488 1.00 73.62 712 ARG A O 1
ATOM 5760 N N . ASP A 1 713 ? -46.035 4.578 25.894 1.00 77.00 713 ASP A N 1
ATOM 5761 C CA . ASP A 1 713 ? -45.115 4.779 24.771 1.00 77.00 713 ASP A CA 1
ATOM 5762 C C . ASP A 1 713 ? -44.337 6.107 24.884 1.00 77.00 713 ASP A C 1
ATOM 5764 O O . ASP A 1 713 ? -43.118 6.124 24.709 1.00 77.00 713 ASP A O 1
ATOM 5768 N N . THR A 1 714 ? -44.980 7.215 25.283 1.00 78.25 714 THR A N 1
ATOM 5769 C CA . THR A 1 714 ? -44.261 8.488 25.499 1.00 78.25 714 THR A CA 1
ATOM 5770 C C . THR A 1 714 ? -43.289 8.443 26.685 1.00 78.25 714 THR A C 1
ATOM 5772 O O . THR A 1 714 ? -42.189 8.994 26.584 1.00 78.25 714 THR A O 1
ATOM 5775 N N . ILE A 1 715 ? -43.625 7.745 27.778 1.00 76.69 715 ILE A N 1
ATOM 5776 C CA . ILE A 1 715 ? -42.703 7.497 28.905 1.00 76.69 715 ILE A CA 1
ATOM 5777 C C . ILE A 1 715 ? -41.481 6.690 28.433 1.00 76.69 715 ILE A C 1
ATOM 5779 O O . ILE A 1 715 ? -40.340 7.066 28.718 1.00 76.69 715 ILE A O 1
ATOM 5783 N N . LEU A 1 716 ? -41.692 5.625 27.653 1.00 76.62 716 LEU A N 1
ATOM 5784 C CA . LEU A 1 716 ? -40.608 4.817 27.084 1.00 76.62 716 LEU A CA 1
ATOM 5785 C C . LEU A 1 716 ? -39.720 5.630 26.131 1.00 76.62 716 LEU A C 1
ATOM 5787 O O . LEU A 1 716 ? -38.495 5.505 26.193 1.00 76.62 716 LEU A O 1
ATOM 5791 N N . LYS A 1 717 ? -40.300 6.514 25.308 1.00 78.94 717 LYS A N 1
ATOM 5792 C CA . LYS A 1 717 ? -39.558 7.430 24.423 1.00 78.94 717 LYS A CA 1
ATOM 5793 C C . LYS A 1 717 ? -38.661 8.396 25.200 1.00 78.94 717 LYS A C 1
ATOM 5795 O O . LYS A 1 717 ? -37.494 8.555 24.837 1.00 78.94 717 LYS A O 1
ATOM 5800 N N . VAL A 1 718 ? -39.149 8.992 26.293 1.00 79.00 718 VAL A N 1
ATOM 5801 C CA . VAL A 1 718 ? -38.338 9.870 27.163 1.00 79.00 718 VAL A CA 1
ATOM 5802 C C . VAL A 1 718 ? -37.210 9.095 27.843 1.00 79.00 718 VAL A C 1
ATOM 5804 O O . VAL A 1 718 ? -36.066 9.556 27.846 1.00 79.00 718 VAL A O 1
ATOM 5807 N N . ASN A 1 719 ? -37.495 7.899 28.359 1.00 76.75 719 ASN A N 1
ATOM 5808 C CA . ASN A 1 719 ? -36.487 7.054 29.001 1.00 76.75 719 ASN A CA 1
ATOM 5809 C C . ASN A 1 719 ? -35.422 6.582 27.995 1.00 76.75 719 ASN A C 1
ATOM 5811 O O . ASN A 1 719 ? -34.229 6.631 28.299 1.00 76.75 719 ASN A O 1
ATOM 5815 N N . LYS A 1 720 ? -35.820 6.205 26.769 1.00 79.19 720 LYS A N 1
ATOM 5816 C CA . LYS A 1 720 ? -34.894 5.886 25.665 1.00 79.19 720 LYS A CA 1
ATOM 5817 C C . LYS A 1 720 ? -34.017 7.094 25.324 1.00 79.19 720 LYS A C 1
ATOM 5819 O O . LYS A 1 720 ? -32.804 6.942 25.205 1.00 79.19 720 LYS A O 1
ATOM 5824 N N . PHE A 1 721 ? -34.599 8.292 25.228 1.00 82.44 721 PHE A N 1
ATOM 5825 C CA . PHE A 1 721 ? -33.860 9.529 24.951 1.00 82.44 721 PHE A CA 1
ATOM 5826 C C . PHE A 1 721 ? -32.823 9.844 26.043 1.00 82.44 721 PHE A C 1
ATOM 5828 O O . PHE A 1 721 ? -31.669 10.131 25.737 1.00 82.44 721 PHE A O 1
ATOM 5835 N N . ARG A 1 722 ? -33.191 9.729 27.325 1.00 77.62 722 ARG A N 1
ATOM 5836 C CA . ARG A 1 722 ? -32.264 9.943 28.451 1.00 77.62 722 ARG A CA 1
ATOM 5837 C C . ARG A 1 722 ? -31.132 8.917 28.491 1.00 77.62 722 ARG A C 1
ATOM 5839 O O . ARG A 1 722 ? -29.984 9.300 28.685 1.00 77.62 722 ARG A O 1
ATOM 5846 N N . ARG A 1 723 ? -31.416 7.633 28.231 1.00 77.88 723 ARG A N 1
ATOM 5847 C CA . ARG A 1 723 ? -30.371 6.594 28.123 1.00 77.88 723 ARG A CA 1
ATOM 5848 C C . ARG A 1 723 ? -29.354 6.923 27.030 1.00 77.88 723 ARG A C 1
ATOM 5850 O O . ARG A 1 723 ? -28.163 6.759 27.254 1.00 77.88 723 ARG A O 1
ATOM 5857 N N . LYS A 1 724 ? -29.803 7.459 25.894 1.00 83.06 724 LYS A N 1
ATOM 5858 C CA . LYS A 1 724 ? -28.913 7.916 24.816 1.00 83.06 724 LYS A CA 1
ATOM 5859 C C . LYS A 1 724 ? -28.049 9.106 25.221 1.00 83.06 724 LYS A C 1
ATOM 5861 O O . LYS A 1 724 ? -26.868 9.120 24.891 1.00 83.06 724 LYS A O 1
ATOM 5866 N N . CYS A 1 725 ? -28.597 10.062 25.976 1.00 82.88 725 CYS A N 1
ATOM 5867 C CA . CYS A 1 725 ? -27.796 11.129 26.585 1.00 82.88 725 CYS A CA 1
ATOM 5868 C C . CYS A 1 725 ? -26.693 10.559 27.495 1.00 82.88 725 CYS A C 1
ATOM 5870 O O . CYS A 1 725 ? -25.572 11.061 27.464 1.00 82.88 725 CYS A O 1
ATOM 5872 N N . ASN A 1 726 ? -26.989 9.503 28.264 1.00 78.81 726 ASN A N 1
ATOM 5873 C CA . ASN A 1 726 ? -26.011 8.850 29.139 1.00 78.81 726 ASN A CA 1
ATOM 5874 C C . ASN A 1 726 ? -24.916 8.134 28.347 1.00 78.81 726 ASN A C 1
ATOM 5876 O O . ASN A 1 726 ? -23.742 8.290 28.669 1.00 78.81 726 ASN A O 1
ATOM 5880 N N . SER A 1 727 ? -25.292 7.382 27.309 1.00 84.25 727 SER A N 1
ATOM 5881 C CA . SER A 1 727 ? -24.339 6.725 26.408 1.00 84.25 727 SER A CA 1
ATOM 5882 C C . SER A 1 727 ? -23.398 7.743 25.766 1.00 84.25 727 SER A C 1
ATOM 5884 O O . SER A 1 727 ? -22.183 7.594 25.872 1.00 84.25 727 SER A O 1
ATOM 5886 N N . PHE A 1 728 ? -23.953 8.836 25.229 1.00 88.44 728 PHE A N 1
ATOM 5887 C CA . PHE A 1 728 ? -23.151 9.932 24.696 1.00 88.44 728 PHE A CA 1
ATOM 5888 C C . PHE A 1 728 ? -22.210 10.520 25.751 1.00 88.44 728 PHE A C 1
ATOM 5890 O O . PHE A 1 728 ? -21.045 10.750 25.454 1.00 88.44 728 PHE A O 1
ATOM 5897 N N . PHE A 1 729 ? -22.689 10.786 26.971 1.00 85.88 729 PHE A N 1
ATOM 5898 C CA . PHE A 1 729 ? -21.863 11.393 28.016 1.00 85.88 729 PHE A CA 1
ATOM 5899 C C . PHE A 1 729 ? -20.664 10.514 28.375 1.00 85.88 729 PHE A C 1
ATOM 5901 O O . PHE A 1 729 ? -19.546 11.014 28.464 1.00 85.88 729 PHE A O 1
ATOM 5908 N N . VAL A 1 730 ? -20.880 9.208 28.537 1.00 82.69 730 VAL A N 1
ATOM 5909 C CA . VAL A 1 730 ? -19.799 8.250 28.792 1.00 82.69 730 VAL A CA 1
ATOM 5910 C C . VAL A 1 730 ? -18.791 8.253 27.645 1.00 82.69 730 VAL A C 1
ATOM 5912 O O . VAL A 1 730 ? -17.589 8.336 27.893 1.00 82.69 730 VAL A O 1
ATOM 5915 N N . GLU A 1 731 ? -19.264 8.188 26.399 1.00 86.75 731 GLU A N 1
ATOM 5916 C CA . GLU A 1 731 ? -18.384 8.177 25.232 1.00 86.75 731 GLU A CA 1
ATOM 5917 C C . GLU A 1 731 ? -17.628 9.504 25.060 1.00 86.75 731 GLU A C 1
ATOM 5919 O O . GLU A 1 731 ? -16.441 9.508 24.743 1.00 86.75 731 GLU A O 1
ATOM 5924 N N . PHE A 1 732 ? -18.274 10.636 25.344 1.00 87.19 732 PHE A N 1
ATOM 5925 C CA . PHE A 1 732 ? -17.641 11.951 25.390 1.00 87.19 732 PHE A CA 1
ATOM 5926 C C . PHE A 1 732 ? -16.527 11.999 26.443 1.00 87.19 732 PHE A C 1
ATOM 5928 O O . PHE A 1 732 ? -15.426 12.461 26.141 1.00 87.19 732 PHE A O 1
ATOM 5935 N N . VAL A 1 733 ? -16.783 11.487 27.654 1.00 83.88 733 VAL A N 1
ATOM 5936 C CA . VAL A 1 733 ? -15.776 11.440 28.724 1.00 83.88 733 VAL A CA 1
ATOM 5937 C C . VAL A 1 733 ? -14.589 10.567 28.313 1.00 83.88 733 VAL A C 1
ATOM 5939 O O . VAL A 1 733 ? -13.443 10.993 28.442 1.00 83.88 733 VAL A O 1
ATOM 5942 N N . HIS A 1 734 ? -14.855 9.388 27.749 1.00 81.62 734 HIS A N 1
ATOM 5943 C CA . HIS A 1 734 ? -13.823 8.479 27.260 1.00 81.62 734 HIS A CA 1
ATOM 5944 C C . HIS A 1 734 ? -12.974 9.108 26.142 1.00 81.62 734 HIS A C 1
ATOM 5946 O O . HIS A 1 734 ? -11.755 9.188 26.256 1.00 81.62 734 HIS A O 1
ATOM 5952 N N . ASN A 1 735 ? -13.606 9.606 25.077 1.00 79.88 735 ASN A N 1
ATOM 5953 C CA . ASN A 1 735 ? -12.895 10.062 23.881 1.00 79.88 735 ASN A CA 1
ATOM 5954 C C . ASN A 1 735 ? -12.168 11.400 24.073 1.00 79.88 735 ASN A C 1
ATOM 5956 O O . ASN A 1 735 ? -11.176 11.648 23.395 1.00 79.88 735 ASN A O 1
ATOM 5960 N N . TYR A 1 736 ? -12.652 12.273 24.964 1.00 78.31 736 TYR A N 1
ATOM 5961 C CA . TYR A 1 736 ? -12.094 13.619 25.126 1.00 78.31 736 TYR A CA 1
ATOM 5962 C C . TYR A 1 736 ? -11.145 13.757 26.323 1.00 78.31 736 TYR A C 1
ATOM 5964 O O . TYR A 1 736 ? -10.243 14.591 26.284 1.00 78.31 736 TYR A O 1
ATOM 5972 N N . TYR A 1 737 ? -11.323 12.952 27.377 1.00 76.88 737 TYR A N 1
ATOM 5973 C CA . TYR A 1 737 ? -10.542 13.077 28.613 1.00 76.88 737 TYR A CA 1
ATOM 5974 C C . TYR A 1 737 ? -9.684 11.853 28.954 1.00 76.88 737 TYR A C 1
ATOM 5976 O O . TYR A 1 737 ? -8.775 11.992 29.766 1.00 76.88 737 TYR A O 1
ATOM 5984 N N . ALA A 1 738 ? -9.927 10.688 28.340 1.00 63.38 738 ALA A N 1
ATOM 5985 C CA . ALA A 1 738 ? -9.182 9.451 28.614 1.00 63.38 738 ALA A CA 1
ATOM 5986 C C . ALA A 1 738 ? -8.200 9.047 27.494 1.00 63.38 738 ALA A C 1
ATOM 5988 O O . ALA A 1 738 ? -7.731 7.911 27.462 1.00 63.38 738 ALA A O 1
ATOM 5989 N N . GLY A 1 739 ? -7.903 9.960 26.562 1.00 62.94 739 GLY A N 1
ATOM 5990 C CA . GLY A 1 739 ? -6.932 9.743 25.484 1.00 62.94 739 GLY A CA 1
ATOM 5991 C C . GLY A 1 739 ? -5.473 9.808 25.955 1.00 62.94 739 GLY A C 1
ATOM 5992 O O . GLY A 1 739 ? -5.151 10.462 26.950 1.00 62.94 739 GLY A O 1
ATOM 5993 N N . GLU A 1 740 ? -4.569 9.157 25.216 1.00 53.66 740 GLU A N 1
ATOM 5994 C CA . GLU A 1 740 ? -3.132 9.157 25.518 1.00 53.66 740 GLU A CA 1
ATOM 5995 C C . GLU A 1 740 ? -2.558 10.586 25.553 1.00 53.66 740 GLU A C 1
ATOM 5997 O O . GLU A 1 740 ? -2.673 11.353 24.598 1.00 53.66 740 GLU A O 1
ATOM 6002 N N . GLY A 1 741 ? -1.929 10.953 26.675 1.00 55.91 741 GLY A N 1
ATOM 6003 C CA . GLY A 1 741 ? -1.262 12.250 26.849 1.00 55.91 741 GLY A CA 1
ATOM 6004 C C . GLY A 1 741 ? -2.162 13.423 27.266 1.00 55.91 741 GLY A C 1
ATOM 6005 O O . GLY A 1 741 ? -1.652 14.533 27.414 1.00 55.91 741 GLY A O 1
ATOM 6006 N N . VAL A 1 742 ? -3.464 13.213 27.495 1.00 63.38 742 VAL A N 1
ATOM 6007 C CA . VAL A 1 742 ? -4.376 14.256 28.002 1.00 63.38 742 VAL A CA 1
ATOM 6008 C C . VAL A 1 742 ? -4.311 14.328 29.533 1.00 63.38 742 VAL A C 1
ATOM 6010 O O . VAL A 1 742 ? -4.554 13.338 30.217 1.00 63.38 742 VAL A O 1
ATOM 6013 N N . GLN A 1 743 ? -4.013 15.509 30.087 1.00 66.44 743 GLN A N 1
ATOM 6014 C CA . GLN A 1 743 ? -4.111 15.772 31.529 1.00 66.44 743 GLN A CA 1
ATOM 6015 C C . GLN A 1 743 ? -5.434 16.468 31.849 1.00 66.44 743 GLN A C 1
ATOM 6017 O O . GLN A 1 743 ? -5.661 17.607 31.440 1.00 66.44 743 GLN A O 1
ATOM 6022 N N . MET A 1 744 ? -6.313 15.782 32.582 1.00 73.50 744 MET A N 1
ATOM 6023 C CA . MET A 1 744 ? -7.556 16.375 33.078 1.00 73.50 744 MET A CA 1
ATOM 6024 C C . MET A 1 744 ? -7.242 17.461 34.112 1.00 73.50 744 MET A C 1
ATOM 6026 O O . MET A 1 744 ? -6.385 17.268 34.971 1.00 73.50 744 MET A O 1
ATOM 6030 N N . THR A 1 745 ? -7.947 18.593 34.061 1.00 77.50 745 THR A N 1
ATOM 6031 C CA . THR A 1 745 ? -7.825 19.610 35.116 1.00 77.50 745 THR A CA 1
ATOM 6032 C C . THR A 1 745 ? -8.524 19.138 36.393 1.00 77.50 745 THR A C 1
ATOM 6034 O O . THR A 1 745 ? -9.534 18.429 36.312 1.00 77.50 745 THR A O 1
ATOM 6037 N N . GLU A 1 746 ? -8.033 19.562 37.566 1.00 73.31 746 GLU A N 1
ATOM 6038 C CA . GLU A 1 746 ? -8.658 19.247 38.867 1.00 73.31 746 GLU A CA 1
ATOM 6039 C C . GLU A 1 746 ? -10.162 19.551 38.859 1.00 73.31 746 GLU A C 1
ATOM 6041 O O . GLU A 1 746 ? -10.963 18.714 39.266 1.00 73.31 746 GLU A O 1
ATOM 6046 N N . GLY A 1 747 ? -10.573 20.684 38.276 1.00 75.06 747 GLY A N 1
ATOM 6047 C CA . GLY A 1 747 ? -11.982 21.063 38.212 1.00 75.06 747 GLY A CA 1
ATOM 6048 C C . GLY A 1 747 ? -12.865 20.083 37.431 1.00 75.06 747 GLY A C 1
ATOM 6049 O O . GLY A 1 747 ? -14.024 19.895 37.799 1.00 75.06 747 GLY A O 1
ATOM 6050 N N . VAL A 1 748 ? -12.363 19.423 36.376 1.00 78.31 748 VAL A N 1
ATOM 6051 C CA . VAL A 1 748 ? -13.136 18.383 35.661 1.00 78.31 748 VAL A CA 1
ATOM 6052 C C . VAL A 1 748 ? -13.231 17.106 36.486 1.00 78.31 748 VAL A C 1
ATOM 6054 O O . VAL A 1 748 ? -14.293 16.481 36.522 1.00 78.31 748 VAL A O 1
ATOM 6057 N N . VAL A 1 749 ? -12.148 16.730 37.166 1.00 75.69 749 VAL A N 1
ATOM 6058 C CA . VAL A 1 749 ? -12.138 15.538 38.017 1.00 75.69 749 VAL A CA 1
ATOM 6059 C C . VAL A 1 749 ? -13.087 15.706 39.193 1.00 75.69 749 VAL A C 1
ATOM 6061 O O . VAL A 1 749 ? -13.898 14.815 39.425 1.00 75.69 749 VAL A O 1
ATOM 6064 N N . ASP A 1 750 ? -13.097 16.864 39.848 1.00 74.25 750 ASP A N 1
ATOM 6065 C CA . ASP A 1 750 ? -14.054 17.169 40.913 1.00 74.25 750 ASP A CA 1
ATOM 6066 C C . ASP A 1 750 ? -15.508 17.062 40.427 1.00 74.25 750 ASP A C 1
ATOM 6068 O O . ASP A 1 750 ? -16.337 16.436 41.089 1.00 74.25 750 ASP A O 1
ATOM 6072 N N . MET A 1 751 ? -15.821 17.587 39.233 1.00 76.62 751 MET A N 1
ATOM 6073 C CA . MET A 1 751 ? -17.164 17.479 38.642 1.00 76.62 751 MET A CA 1
ATOM 6074 C C . MET A 1 751 ? -17.574 16.020 38.352 1.00 76.62 751 MET A C 1
ATOM 6076 O O . MET A 1 751 ? -18.738 15.654 38.540 1.00 76.62 751 MET A O 1
ATOM 6080 N N . LEU A 1 752 ? -16.642 15.168 37.910 1.00 77.56 752 LEU A N 1
ATOM 6081 C CA . LEU A 1 752 ? -16.901 13.741 37.667 1.00 77.56 752 LEU A CA 1
ATOM 6082 C C . LEU A 1 752 ? -16.984 12.932 38.969 1.00 77.56 752 LEU A C 1
ATOM 6084 O O . LEU A 1 752 ? -17.821 12.037 39.089 1.00 77.56 752 LEU A O 1
ATOM 6088 N N . MET A 1 753 ? -16.174 13.271 39.969 1.00 72.94 753 MET A N 1
ATOM 6089 C CA . MET A 1 753 ? -16.243 12.672 41.301 1.00 72.94 753 MET A CA 1
ATOM 6090 C C . MET A 1 753 ? -17.555 13.036 42.004 1.00 72.94 753 MET A C 1
ATOM 6092 O O . MET A 1 753 ? -18.176 12.169 42.617 1.00 72.94 753 MET A O 1
ATOM 6096 N N . GLU A 1 754 ? -18.042 14.273 41.860 1.00 71.00 754 GLU A N 1
ATOM 6097 C CA . GLU A 1 754 ? -19.363 14.694 42.348 1.00 71.00 754 GLU A CA 1
ATOM 6098 C C . GLU A 1 754 ? -20.492 13.885 41.682 1.00 71.00 754 GLU A C 1
ATOM 6100 O O . GLU A 1 754 ? -21.445 13.452 42.346 1.00 71.00 754 GLU A O 1
ATOM 6105 N N . TYR A 1 755 ? -20.362 13.625 40.377 1.00 71.19 755 TYR A N 1
ATOM 6106 C CA . TYR A 1 755 ? -21.301 12.807 39.614 1.00 71.19 755 TYR A CA 1
ATOM 6107 C C . TYR A 1 755 ? -21.392 11.368 40.154 1.00 71.19 755 TYR A C 1
ATOM 6109 O O . TYR A 1 755 ? -22.503 10.877 40.404 1.00 71.19 755 TYR A O 1
ATOM 6117 N N . ILE A 1 756 ? -20.244 10.725 40.411 1.00 69.25 756 ILE A N 1
ATOM 6118 C CA . ILE A 1 756 ? -20.161 9.358 40.951 1.00 69.25 756 ILE A CA 1
ATOM 6119 C C . ILE A 1 756 ? -20.606 9.318 42.422 1.00 69.25 756 ILE A C 1
ATOM 6121 O O . ILE A 1 756 ? -21.509 8.561 42.772 1.00 69.25 756 ILE A O 1
ATOM 6125 N N . GLY A 1 757 ? -20.000 10.145 43.278 1.00 61.69 757 GLY A N 1
ATOM 6126 C CA . GLY A 1 757 ? -20.089 10.035 44.735 1.00 61.69 757 GLY A CA 1
ATOM 6127 C C . GLY A 1 757 ? -21.414 10.498 45.330 1.00 61.69 757 GLY A C 1
ATOM 6128 O O . GLY A 1 757 ? -21.873 9.906 46.297 1.00 61.69 757 GLY A O 1
ATOM 6129 N N . GLY A 1 758 ? -22.063 11.510 44.743 1.00 55.25 758 GLY A N 1
ATOM 6130 C CA . GLY A 1 758 ? -23.308 12.072 45.272 1.00 55.25 758 GLY A CA 1
ATOM 6131 C C . GLY A 1 758 ? -23.159 12.647 46.668 1.00 55.25 758 GLY A C 1
ATOM 6132 O O . GLY A 1 758 ? -23.217 11.909 47.635 1.00 55.25 758 GLY A O 1
ATOM 6133 N N . ASN A 1 759 ? -23.005 13.969 46.759 1.00 41.50 759 ASN A N 1
ATOM 6134 C CA . ASN A 1 759 ? -22.856 14.752 47.995 1.00 41.50 759 ASN A CA 1
ATOM 6135 C C . ASN A 1 759 ? -23.113 13.989 49.325 1.00 41.50 759 ASN A C 1
ATOM 6137 O O . ASN A 1 759 ? -24.257 13.929 49.786 1.00 41.50 759 ASN A O 1
ATOM 6141 N N . PRO A 1 760 ? -22.062 13.466 49.988 1.00 37.78 760 PRO A N 1
ATOM 6142 C CA . PRO A 1 760 ? -22.179 12.832 51.305 1.00 37.78 760 PRO A CA 1
ATOM 6143 C C . PRO A 1 760 ? -22.539 13.826 52.427 1.00 37.78 760 PRO A C 1
ATOM 6145 O O . PRO A 1 760 ? -22.926 13.432 53.522 1.00 37.78 760 PRO A O 1
ATOM 6148 N N . SER A 1 761 ? -22.421 15.133 52.177 1.00 35.66 761 SER A N 1
ATOM 6149 C CA . SER A 1 761 ? -22.404 16.188 53.200 1.00 35.66 761 SER A CA 1
ATOM 6150 C C . SER A 1 761 ? -23.700 17.006 53.338 1.00 35.66 761 SER A C 1
ATOM 6152 O O . SER A 1 761 ? -23.705 18.045 53.997 1.00 35.66 761 SER A O 1
ATOM 6154 N N . LYS A 1 762 ? -24.840 16.552 52.796 1.00 38.22 762 LYS A N 1
ATOM 6155 C CA . LYS A 1 762 ? -26.152 17.205 53.014 1.00 38.22 762 LYS A CA 1
ATOM 6156 C C . LYS A 1 762 ? -27.236 16.224 53.466 1.00 38.22 762 LYS A C 1
ATOM 6158 O O . LYS A 1 762 ? -28.262 16.081 52.813 1.00 38.22 762 LYS A O 1
ATOM 6163 N N . GLN A 1 763 ? -27.059 15.598 54.628 1.00 35.19 763 GLN A N 1
ATOM 6164 C CA . GLN A 1 763 ? -28.152 14.851 55.267 1.00 35.19 763 GLN A CA 1
ATOM 6165 C C . GLN A 1 763 ? -29.170 15.725 56.028 1.00 35.19 763 GLN A C 1
ATOM 6167 O O . GLN A 1 763 ? -30.149 15.175 56.519 1.00 35.19 763 GLN A O 1
ATOM 6172 N N . GLN A 1 764 ? -29.033 17.061 56.106 1.00 33.59 764 GLN A N 1
ATOM 6173 C CA . GLN A 1 764 ? -29.968 17.872 56.918 1.00 33.59 764 GLN A CA 1
ATOM 6174 C C . GLN A 1 764 ? -30.379 19.273 56.419 1.00 33.59 764 GLN A C 1
ATOM 6176 O O . GLN A 1 764 ? -31.040 19.991 57.166 1.00 33.59 764 GLN A O 1
ATOM 6181 N N . ILE A 1 765 ? -30.118 19.687 55.172 1.00 31.02 765 ILE A N 1
ATOM 6182 C CA . ILE A 1 765 ? -30.621 20.993 54.686 1.00 31.02 765 ILE A CA 1
ATOM 6183 C C . ILE A 1 765 ? -31.581 20.803 53.512 1.00 31.02 765 ILE A C 1
ATOM 6185 O O . ILE A 1 765 ? -31.256 20.157 52.520 1.00 31.02 765 ILE A O 1
ATOM 6189 N N . LYS A 1 766 ? -32.782 21.374 53.678 1.00 32.44 766 LYS A N 1
ATOM 6190 C CA . LYS A 1 766 ? -33.878 21.478 52.707 1.00 32.44 766 LYS A CA 1
ATOM 6191 C C . LYS A 1 766 ? -33.387 21.595 51.260 1.00 32.44 766 LYS A C 1
ATOM 6193 O O . LYS A 1 766 ? -32.526 22.413 50.950 1.00 32.44 766 LYS A O 1
ATOM 6198 N N . ALA A 1 767 ? -34.034 20.807 50.400 1.00 36.12 767 ALA A N 1
ATOM 6199 C CA . ALA A 1 767 ? -33.955 20.823 48.945 1.00 36.12 767 ALA A CA 1
ATOM 6200 C C . ALA A 1 767 ? -33.705 22.227 48.376 1.00 36.12 767 ALA A C 1
ATOM 6202 O O . ALA A 1 767 ? -34.615 23.047 48.309 1.00 36.12 767 ALA A O 1
ATOM 6203 N N . THR A 1 768 ? -32.470 22.488 47.964 1.00 32.09 768 THR A N 1
ATOM 6204 C CA . THR A 1 768 ? -32.158 23.554 47.015 1.00 32.09 768 THR A CA 1
ATOM 6205 C C . THR A 1 768 ? -30.927 23.113 46.230 1.00 32.09 768 THR A C 1
ATOM 6207 O O . THR A 1 768 ? -29.839 22.987 46.791 1.00 32.09 768 THR A O 1
ATOM 6210 N N . GLU A 1 769 ? -31.194 22.814 44.957 1.00 38.22 769 GLU A N 1
ATOM 6211 C CA . GLU A 1 769 ? -30.275 22.546 43.844 1.00 38.22 769 GLU A CA 1
ATOM 6212 C C . GLU A 1 769 ? -29.453 21.246 43.948 1.00 38.22 769 GLU A C 1
ATOM 6214 O O . GLU A 1 769 ? -28.388 21.175 44.561 1.00 38.22 769 GLU A O 1
ATOM 6219 N N . GLU A 1 770 ? -29.990 20.189 43.324 1.00 43.12 770 GLU A N 1
ATOM 6220 C CA . GLU A 1 770 ? -29.230 18.993 42.955 1.00 43.12 770 GLU A CA 1
ATOM 6221 C C . GLU A 1 770 ? -28.173 19.359 41.897 1.00 43.12 770 GLU A C 1
ATOM 6223 O O . GLU A 1 770 ? -28.352 20.289 41.109 1.00 43.12 770 GLU A O 1
ATOM 6228 N N . SER A 1 771 ? -27.054 18.625 41.876 1.00 46.03 771 SER A N 1
ATOM 6229 C CA . SER A 1 771 ? -25.986 18.819 40.889 1.00 46.03 771 SER A CA 1
ATOM 6230 C C . SER A 1 771 ? -26.563 18.829 39.462 1.00 46.03 771 SER A C 1
ATOM 6232 O O . SER A 1 771 ? -27.337 17.919 39.130 1.00 46.03 771 SER A O 1
ATOM 6234 N N . PRO A 1 772 ? -26.178 19.780 38.583 1.00 46.91 772 PRO A N 1
ATOM 6235 C CA . PRO A 1 772 ? -26.716 19.897 37.227 1.00 46.91 772 PRO A CA 1
ATOM 6236 C C . PRO A 1 772 ? -26.651 18.597 36.420 1.00 46.91 772 PRO A C 1
ATOM 6238 O O . PRO A 1 772 ? -27.483 18.393 35.548 1.00 46.91 772 PRO A O 1
ATOM 6241 N N . LEU A 1 773 ? -25.697 17.711 36.719 1.00 53.78 773 LEU A N 1
ATOM 6242 C CA . LEU A 1 773 ? -25.504 16.420 36.057 1.00 53.78 773 LEU A CA 1
ATOM 6243 C C . LEU A 1 773 ? -26.512 15.345 36.498 1.00 53.78 773 LEU A C 1
ATOM 6245 O O . LEU A 1 773 ? -26.925 14.521 35.680 1.00 53.78 773 LEU A O 1
ATOM 6249 N N . ARG A 1 774 ? -26.929 15.349 37.774 1.00 58.53 774 ARG A N 1
ATOM 6250 C CA . ARG A 1 774 ? -27.856 14.347 38.333 1.00 58.53 774 ARG A CA 1
ATOM 6251 C C . ARG A 1 774 ? -29.293 14.575 37.881 1.00 58.53 774 ARG A C 1
ATOM 6253 O O . ARG A 1 774 ? -29.967 13.609 37.539 1.00 58.53 774 ARG A O 1
ATOM 6260 N N . GLU A 1 775 ? -29.705 15.835 37.747 1.00 53.03 775 GLU A N 1
ATOM 6261 C CA . GLU A 1 775 ? -31.023 16.200 37.205 1.00 53.03 775 GLU A CA 1
ATOM 6262 C C . GLU A 1 775 ? -31.214 15.783 35.729 1.00 53.03 775 GLU A C 1
ATOM 6264 O O . GLU A 1 775 ? -32.343 15.698 35.246 1.00 53.03 775 GLU A O 1
ATOM 6269 N N . CYS A 1 776 ? -30.124 15.542 34.986 1.00 51.22 776 CYS A N 1
ATOM 6270 C CA . CYS A 1 776 ? -30.163 15.337 33.532 1.00 51.22 776 CYS A CA 1
ATOM 6271 C C . CYS A 1 776 ? -30.116 13.880 33.083 1.00 51.22 776 CYS A C 1
ATOM 6273 O O . CYS A 1 776 ? -30.680 13.560 32.035 1.00 51.22 776 CYS A O 1
ATOM 6275 N N . MET A 1 777 ? -29.389 13.046 33.829 1.00 58.41 777 MET A N 1
ATOM 6276 C CA . MET A 1 777 ? -28.843 11.779 33.332 1.00 58.41 777 MET A CA 1
ATOM 6277 C C . MET A 1 777 ? -29.197 10.560 34.197 1.00 58.41 777 MET A C 1
ATOM 6279 O O . MET A 1 777 ? -28.774 9.465 33.859 1.00 58.41 777 MET A O 1
ATOM 6283 N N . ASN A 1 778 ? -29.974 10.721 35.278 1.00 57.75 778 ASN A N 1
ATOM 6284 C CA . ASN A 1 778 ? -30.395 9.658 36.211 1.00 57.75 778 ASN A CA 1
ATOM 6285 C C . ASN A 1 778 ? -29.394 8.476 36.285 1.00 57.75 778 ASN A C 1
ATOM 6287 O O . ASN A 1 778 ? -29.660 7.401 35.734 1.00 57.75 778 ASN A O 1
ATOM 6291 N N . PRO A 1 779 ? -28.178 8.711 36.817 1.00 55.50 779 PRO A N 1
ATOM 6292 C CA . PRO A 1 779 ? -27.081 7.763 36.703 1.00 55.50 779 PRO A CA 1
ATOM 6293 C C . PRO A 1 779 ? -27.460 6.451 37.386 1.00 55.50 779 PRO A C 1
ATOM 6295 O O . PRO A 1 779 ? -27.617 6.398 38.605 1.00 55.50 779 PRO A O 1
ATOM 6298 N N . ASN A 1 780 ? -27.605 5.382 36.603 1.00 60.00 780 ASN A N 1
ATOM 6299 C CA . ASN A 1 780 ? -27.642 4.045 37.173 1.00 60.00 780 ASN A CA 1
ATOM 6300 C C . ASN A 1 780 ? -26.230 3.670 37.663 1.00 60.00 780 ASN A C 1
ATOM 6302 O O . ASN A 1 780 ? -25.224 4.252 37.240 1.00 60.00 780 ASN A O 1
ATOM 6306 N N . SER A 1 781 ? -26.151 2.678 38.546 1.00 63.19 781 SER A N 1
ATOM 6307 C CA . SER A 1 781 ? -24.882 2.181 39.090 1.00 63.19 781 SER A CA 1
ATOM 6308 C C . SER A 1 781 ? -23.886 1.768 37.995 1.00 63.19 781 SER A C 1
ATOM 6310 O O . SER A 1 781 ? -22.677 1.908 38.167 1.00 63.19 781 SER A O 1
ATOM 6312 N N . THR A 1 782 ? -24.379 1.333 36.831 1.00 65.00 782 THR A N 1
ATOM 6313 C CA . THR A 1 782 ? -23.566 0.964 35.664 1.00 65.00 782 THR A CA 1
ATOM 6314 C C . THR A 1 782 ? -22.805 2.151 35.073 1.00 65.00 782 THR A C 1
ATOM 6316 O O . THR A 1 782 ? -21.600 2.051 34.855 1.00 65.00 782 THR A O 1
ATOM 6319 N N . VAL A 1 783 ? -23.473 3.286 34.836 1.00 65.69 783 VAL A N 1
ATOM 6320 C CA . VAL A 1 783 ? -22.838 4.496 34.285 1.00 65.69 783 VAL A CA 1
ATOM 6321 C C . VAL A 1 783 ? -21.828 5.061 35.282 1.00 65.69 783 VAL A C 1
ATOM 6323 O O . VAL A 1 783 ? -20.722 5.424 34.891 1.00 65.69 783 VAL A O 1
ATOM 6326 N N . GLN A 1 784 ? -22.159 5.060 36.576 1.00 68.44 784 GLN A N 1
ATOM 6327 C CA . GLN A 1 784 ? -21.236 5.488 37.633 1.00 68.44 784 GLN A CA 1
ATOM 6328 C C . GLN A 1 784 ? -19.984 4.606 37.685 1.00 68.44 784 GLN A C 1
ATOM 6330 O O . GLN A 1 784 ? -18.873 5.127 37.734 1.00 68.44 784 GLN A O 1
ATOM 6335 N N . SER A 1 785 ? -20.152 3.281 37.603 1.00 69.88 785 SER A N 1
ATOM 6336 C CA . SER A 1 785 ? -19.041 2.324 37.546 1.00 69.88 785 SER A CA 1
ATOM 6337 C C . SER A 1 785 ? -18.174 2.516 36.298 1.00 69.88 785 SER A C 1
ATOM 6339 O O . SER A 1 785 ? -16.953 2.409 36.370 1.00 69.88 785 SER A O 1
ATOM 6341 N N . LEU A 1 786 ? -18.774 2.840 35.152 1.00 73.62 786 LEU A N 1
ATOM 6342 C CA . LEU A 1 786 ? -18.038 3.035 33.906 1.00 73.62 786 LEU A CA 1
ATOM 6343 C C . LEU A 1 786 ? -17.229 4.337 33.906 1.00 73.62 786 LEU A C 1
ATOM 6345 O O . LEU A 1 786 ? -16.057 4.317 33.541 1.00 73.62 786 LEU A O 1
ATOM 6349 N N . VAL A 1 787 ? -17.809 5.443 34.380 1.00 73.44 787 VAL A N 1
ATOM 6350 C CA . VAL A 1 787 ? -17.072 6.706 34.565 1.00 73.44 787 VAL A CA 1
ATOM 6351 C C . VAL A 1 787 ? -15.947 6.524 35.588 1.00 73.44 787 VAL A C 1
ATOM 6353 O O . VAL A 1 787 ? -14.838 6.998 35.359 1.00 73.44 787 VAL A O 1
ATOM 6356 N N . LEU A 1 788 ? -16.187 5.765 36.663 1.00 74.12 788 LEU A N 1
ATOM 6357 C CA . LEU A 1 788 ? -15.159 5.401 37.639 1.00 74.12 788 LEU A CA 1
ATOM 6358 C C . LEU A 1 788 ? -14.005 4.613 36.995 1.00 74.12 788 LEU A C 1
ATOM 6360 O O . LEU A 1 788 ? -12.847 4.949 37.216 1.00 74.12 788 LEU A O 1
ATOM 6364 N N . LYS A 1 789 ? -14.300 3.612 36.155 1.00 74.06 789 LYS A N 1
ATOM 6365 C CA . LYS A 1 789 ? -13.280 2.861 35.398 1.00 74.06 789 LYS A CA 1
ATOM 6366 C C . LYS A 1 789 ? -12.481 3.756 34.453 1.00 74.06 789 LYS A C 1
ATOM 6368 O O . LYS A 1 789 ? -11.277 3.565 34.328 1.00 74.06 789 LYS A O 1
ATOM 6373 N N . ILE A 1 790 ? -13.134 4.712 33.789 1.00 75.19 790 ILE A N 1
ATOM 6374 C CA . ILE A 1 790 ? -12.460 5.671 32.904 1.00 75.19 790 ILE A CA 1
ATOM 6375 C C . ILE A 1 790 ? -11.494 6.540 33.712 1.00 75.19 790 ILE A C 1
ATOM 6377 O O . ILE A 1 790 ? -10.328 6.644 33.350 1.00 75.19 790 ILE A O 1
ATOM 6381 N N . LEU A 1 791 ? -11.947 7.095 34.838 1.00 74.00 791 LEU A N 1
ATOM 6382 C CA . LEU A 1 791 ? -11.099 7.891 35.721 1.00 74.00 791 LEU A CA 1
ATOM 6383 C C . LEU A 1 791 ? -9.914 7.080 36.267 1.00 74.00 791 LEU A C 1
ATOM 6385 O O . LEU A 1 791 ? -8.807 7.601 36.316 1.00 74.00 791 LEU A O 1
ATOM 6389 N N . LEU A 1 792 ? -10.116 5.812 36.651 1.00 70.31 792 LEU A N 1
ATOM 6390 C CA . LEU A 1 792 ? -9.046 4.935 37.157 1.00 70.31 792 LEU A CA 1
ATOM 6391 C C . LEU A 1 792 ? -7.976 4.613 36.099 1.00 70.31 792 LEU A C 1
ATOM 6393 O O . LEU A 1 792 ? -6.865 4.229 36.455 1.00 70.31 792 LEU A O 1
ATOM 6397 N N . ARG A 1 793 ? -8.296 4.769 34.807 1.00 68.25 793 ARG A N 1
ATOM 6398 C CA . ARG A 1 793 ? -7.340 4.650 33.694 1.00 68.25 793 ARG A CA 1
ATOM 6399 C C . ARG A 1 793 ? -6.580 5.950 33.420 1.00 68.25 793 ARG A C 1
ATOM 6401 O O . ARG A 1 793 ? -5.556 5.912 32.745 1.00 68.25 793 ARG A O 1
ATOM 6408 N N . CYS A 1 794 ? -7.048 7.091 33.922 1.00 67.94 794 CYS A N 1
ATOM 6409 C CA . CYS A 1 794 ? -6.298 8.342 33.867 1.00 67.94 794 CYS A CA 1
ATOM 6410 C C . CYS A 1 794 ? -5.186 8.300 34.930 1.00 67.94 794 CYS A C 1
ATOM 6412 O O . CYS A 1 794 ? -5.437 7.877 36.056 1.00 67.94 794 CYS A O 1
ATOM 6414 N N . ARG A 1 795 ? -3.957 8.698 34.562 1.00 65.12 795 ARG A N 1
ATOM 6415 C CA . ARG A 1 795 ? -2.709 8.520 35.340 1.00 65.12 795 ARG A CA 1
ATOM 6416 C C . ARG A 1 795 ? -2.904 8.591 36.856 1.00 65.12 795 ARG A C 1
ATOM 6418 O O . ARG A 1 795 ? -3.036 9.654 37.456 1.00 65.12 795 ARG A O 1
ATOM 6425 N N . VAL A 1 796 ? -2.857 7.411 37.455 1.00 60.72 796 VAL A N 1
ATOM 6426 C CA . VAL A 1 796 ? -3.141 7.156 38.864 1.00 60.72 796 VAL A CA 1
ATOM 6427 C C . VAL A 1 796 ? -2.202 7.915 39.821 1.00 60.72 796 VAL A C 1
ATOM 6429 O O . VAL A 1 796 ? -2.622 8.341 40.896 1.00 60.72 796 VAL A O 1
ATOM 6432 N N . GLU A 1 797 ? -0.954 8.123 39.403 1.00 59.94 797 GLU A N 1
ATOM 6433 C CA . GLU A 1 797 ? 0.122 8.755 40.182 1.00 59.94 797 GLU A CA 1
ATOM 6434 C C . GLU A 1 797 ? -0.130 10.254 40.436 1.00 59.94 797 GLU A C 1
ATOM 6436 O O . GLU A 1 797 ? 0.185 10.755 41.512 1.00 59.94 797 GLU A O 1
ATOM 6441 N N . ASP A 1 798 ? -0.788 10.947 39.500 1.00 61.94 798 ASP A N 1
ATOM 6442 C CA . ASP A 1 798 ? -1.089 12.384 39.602 1.00 61.94 798 ASP A CA 1
ATOM 6443 C C . ASP A 1 798 ? -2.399 12.656 40.383 1.00 61.94 798 ASP A C 1
ATOM 6445 O O . ASP A 1 798 ? -2.696 13.794 40.750 1.00 61.94 798 ASP A O 1
ATOM 6449 N N . MET A 1 799 ? -3.205 11.616 40.643 1.00 64.06 799 MET A N 1
ATOM 6450 C CA . MET A 1 799 ? -4.575 11.716 41.178 1.00 64.06 799 MET A CA 1
ATOM 6451 C C . MET A 1 799 ? -4.745 11.101 42.579 1.00 64.06 799 MET A C 1
ATOM 6453 O O . MET A 1 799 ? -5.866 11.045 43.089 1.00 64.06 799 MET A O 1
ATOM 6457 N N . GLU A 1 800 ? -3.661 10.643 43.217 1.00 67.38 800 GLU A N 1
ATOM 6458 C CA . GLU A 1 800 ? -3.684 9.899 44.491 1.00 67.38 800 GLU A CA 1
ATOM 6459 C C . GLU A 1 800 ? -4.502 10.616 45.583 1.00 67.38 800 GLU A C 1
ATOM 6461 O O . GLU A 1 800 ? -5.318 10.000 46.269 1.00 67.38 800 GLU A O 1
ATOM 6466 N N . SER A 1 801 ? -4.373 11.943 45.685 1.00 69.25 801 SER A N 1
ATOM 6467 C CA . SER A 1 801 ? -5.106 12.767 46.656 1.00 69.25 801 SER A CA 1
ATOM 6468 C C . SER A 1 801 ? -6.623 12.808 46.414 1.00 69.25 801 SER A C 1
ATOM 6470 O O . SER A 1 801 ? -7.401 12.834 47.370 1.00 69.25 801 SER A O 1
ATOM 6472 N N . HIS A 1 802 ? -7.065 12.788 45.154 1.00 69.56 802 HIS A N 1
ATOM 6473 C CA . HIS A 1 802 ? -8.482 12.797 44.775 1.00 69.56 802 HIS A CA 1
ATOM 6474 C C . HIS A 1 802 ? -9.107 11.417 44.979 1.00 69.56 802 HIS A C 1
ATOM 6476 O O . HIS A 1 802 ? -10.213 11.307 45.512 1.00 69.56 802 HIS A O 1
ATOM 6482 N N . TRP A 1 803 ? -8.366 10.359 44.641 1.00 72.94 803 TRP A N 1
ATOM 6483 C CA . TRP A 1 803 ? -8.778 8.981 44.891 1.00 72.94 803 TRP A CA 1
ATOM 6484 C C . TRP A 1 803 ? -8.897 8.667 46.373 1.00 72.94 803 TRP A C 1
ATOM 6486 O O . TRP A 1 803 ? -9.855 8.012 46.782 1.00 72.94 803 TRP A O 1
ATOM 6496 N N . GLN A 1 804 ? -7.980 9.185 47.188 1.00 73.62 804 GLN A N 1
ATOM 6497 C CA . GLN A 1 804 ? -8.030 9.016 48.633 1.00 73.62 804 GLN A CA 1
ATOM 6498 C C . GLN A 1 804 ? -9.267 9.705 49.241 1.00 73.62 804 GLN A C 1
ATOM 6500 O O . GLN A 1 804 ? -9.996 9.075 50.007 1.00 73.62 804 GLN A O 1
ATOM 6505 N N . LYS A 1 805 ? -9.585 10.943 48.823 1.00 69.75 805 LYS A N 1
ATOM 6506 C CA . LYS A 1 805 ? -10.820 11.648 49.230 1.00 69.75 805 LYS A CA 1
ATOM 6507 C C . LYS A 1 805 ? -12.088 10.903 48.801 1.00 69.75 805 LYS A C 1
ATOM 6509 O O . LYS A 1 805 ? -13.045 10.804 49.568 1.00 69.75 805 LYS A O 1
ATOM 6514 N N . PHE A 1 806 ? -12.107 10.372 47.579 1.00 70.19 806 PHE A N 1
ATOM 6515 C CA . PHE A 1 806 ? -13.238 9.598 47.074 1.00 70.19 806 PHE A CA 1
ATOM 6516 C C . PHE A 1 806 ? -13.409 8.281 47.844 1.00 70.19 806 PHE A C 1
ATOM 6518 O O . PHE A 1 806 ? -14.524 7.923 48.223 1.00 70.19 806 PHE A O 1
ATOM 6525 N N . LEU A 1 807 ? -12.307 7.596 48.158 1.00 72.12 807 LEU A N 1
ATOM 6526 C CA . LEU A 1 807 ? -12.320 6.378 48.958 1.00 72.12 807 LEU A CA 1
ATOM 6527 C C . LEU A 1 807 ? -12.859 6.629 50.375 1.00 72.12 807 LEU A C 1
ATOM 6529 O O . LEU A 1 807 ? -13.634 5.829 50.893 1.00 72.12 807 LEU A O 1
ATOM 6533 N N . GLU A 1 808 ? -12.497 7.752 50.993 1.00 69.94 808 GLU A N 1
ATOM 6534 C CA . GLU A 1 808 ? -13.037 8.181 52.289 1.00 69.94 808 GLU A CA 1
ATOM 6535 C C . GLU A 1 808 ? -14.542 8.488 52.223 1.00 69.94 808 GLU A C 1
ATOM 6537 O O . GLU A 1 808 ? -15.295 8.092 53.117 1.00 69.94 808 GLU A O 1
ATOM 6542 N N . ALA A 1 809 ? -15.008 9.108 51.136 1.00 65.50 809 ALA A N 1
ATOM 6543 C CA . ALA A 1 809 ? -16.430 9.343 50.899 1.00 65.50 809 ALA A CA 1
ATOM 6544 C C . ALA A 1 809 ? -17.221 8.031 50.724 1.00 65.50 809 ALA A C 1
ATOM 6546 O O . ALA A 1 809 ? -18.285 7.876 51.324 1.00 65.50 809 ALA A O 1
ATOM 6547 N N . VAL A 1 810 ? -16.697 7.056 49.974 1.00 64.75 810 VAL A N 1
ATOM 6548 C CA . VAL A 1 810 ? -17.335 5.737 49.779 1.00 64.75 810 VAL A CA 1
ATOM 6549 C C . VAL A 1 810 ? -17.312 4.902 51.064 1.00 64.75 810 VAL A C 1
ATOM 6551 O O . VAL A 1 810 ? -18.302 4.255 51.395 1.00 64.75 810 VAL A O 1
ATOM 6554 N N . LYS A 1 811 ? -16.244 4.980 51.870 1.00 66.12 811 LYS A N 1
ATOM 6555 C CA . LYS A 1 811 ? -16.199 4.352 53.207 1.00 66.12 811 LYS A CA 1
ATOM 6556 C C . LYS A 1 811 ? -17.361 4.797 54.098 1.00 66.12 811 LYS A C 1
ATOM 6558 O O . LYS A 1 811 ? -17.885 3.996 54.871 1.00 66.12 811 LYS A O 1
ATOM 6563 N N . SER A 1 812 ? -17.801 6.049 53.965 1.00 58.78 812 SER A N 1
ATOM 6564 C CA . SER A 1 812 ? -18.918 6.586 54.749 1.00 58.78 812 SER A CA 1
ATOM 6565 C C . SER A 1 812 ? -20.304 6.057 54.331 1.00 58.78 812 SER A C 1
ATOM 6567 O O . SER A 1 812 ? -21.226 6.098 55.148 1.00 58.78 812 SER A O 1
ATOM 6569 N N . SER A 1 813 ? -20.464 5.507 53.116 1.00 59.09 813 SER A N 1
ATOM 6570 C CA . SER A 1 813 ? -21.761 5.056 52.570 1.00 59.09 813 SER A CA 1
ATOM 6571 C C . SER A 1 813 ? -22.126 3.588 52.871 1.00 59.09 813 SER A C 1
ATOM 6573 O O . SER A 1 813 ? -23.242 3.165 52.574 1.00 59.09 813 SER A O 1
ATOM 6575 N N . LYS A 1 814 ? -21.241 2.835 53.545 1.00 51.16 814 LYS A N 1
ATOM 6576 C CA . LYS A 1 814 ? -21.469 1.506 54.167 1.00 51.16 814 LYS A CA 1
ATOM 6577 C C . LYS A 1 814 ? -21.919 0.328 53.271 1.00 51.16 814 LYS A C 1
ATOM 6579 O O . LYS A 1 814 ? -22.219 -0.724 53.828 1.00 51.16 814 LYS A O 1
ATOM 6584 N N . GLN A 1 815 ? -21.935 0.417 51.938 1.00 55.28 815 GLN A N 1
ATOM 6585 C CA . GLN A 1 815 ? -22.254 -0.740 51.074 1.00 55.28 815 GLN A CA 1
ATOM 6586 C C . GLN A 1 815 ? -21.009 -1.287 50.350 1.00 55.28 815 GLN A C 1
ATOM 6588 O O . GLN A 1 815 ? -20.317 -0.537 49.670 1.00 55.28 815 GLN A O 1
ATOM 6593 N N . ASN A 1 816 ? -20.739 -2.590 50.530 1.00 62.97 816 ASN A N 1
ATOM 6594 C CA . ASN A 1 816 ? -19.768 -3.444 49.818 1.00 62.97 816 ASN A CA 1
ATOM 6595 C C . ASN A 1 816 ? -18.388 -2.824 49.494 1.00 62.97 816 ASN A C 1
ATOM 6597 O O . ASN A 1 816 ? -17.985 -2.705 48.337 1.00 62.97 816 ASN A O 1
ATOM 6601 N N . LEU A 1 817 ? -17.620 -2.487 50.535 1.00 69.56 817 LEU A N 1
ATOM 6602 C CA . LEU A 1 817 ? -16.244 -1.970 50.421 1.00 69.56 817 LEU A CA 1
ATOM 6603 C C . LEU A 1 817 ? -15.278 -2.912 49.678 1.00 69.56 817 LEU A C 1
ATOM 6605 O O . LEU A 1 817 ? -14.404 -2.441 48.955 1.00 69.56 817 LEU A O 1
ATOM 6609 N N . GLU A 1 818 ? -15.442 -4.225 49.828 1.00 71.38 818 GLU A N 1
ATOM 6610 C CA . GLU A 1 818 ? -14.568 -5.231 49.210 1.00 71.38 818 GLU A CA 1
ATOM 6611 C C . GLU A 1 818 ? -14.717 -5.284 47.684 1.00 71.38 818 GLU A C 1
ATOM 6613 O O . GLU A 1 818 ? -13.717 -5.284 46.966 1.00 71.38 818 GLU A O 1
ATOM 6618 N N . GLU A 1 819 ? -15.951 -5.238 47.170 1.00 71.25 819 GLU A N 1
ATOM 6619 C CA . GLU A 1 819 ? -16.219 -5.185 45.724 1.00 71.25 819 GLU A CA 1
ATOM 6620 C C . GLU A 1 819 ? -15.642 -3.911 45.099 1.00 71.25 819 GLU A C 1
ATOM 6622 O O . GLU A 1 819 ? -15.099 -3.936 43.992 1.00 71.25 819 GLU A O 1
ATOM 6627 N N . PHE A 1 820 ? -15.711 -2.794 45.831 1.00 73.56 820 PHE A N 1
ATOM 6628 C CA . PHE A 1 820 ? -15.105 -1.538 45.410 1.00 73.56 820 PHE A CA 1
ATOM 6629 C C . PHE A 1 820 ? -13.575 -1.637 45.344 1.00 73.56 820 PHE A C 1
ATOM 6631 O O . PHE A 1 820 ? -12.982 -1.254 44.334 1.00 73.56 820 PHE A O 1
ATOM 6638 N N . TYR A 1 821 ? -12.926 -2.193 46.373 1.00 79.31 821 TYR A N 1
ATOM 6639 C CA . TYR A 1 821 ? -11.479 -2.433 46.358 1.00 79.31 821 TYR A CA 1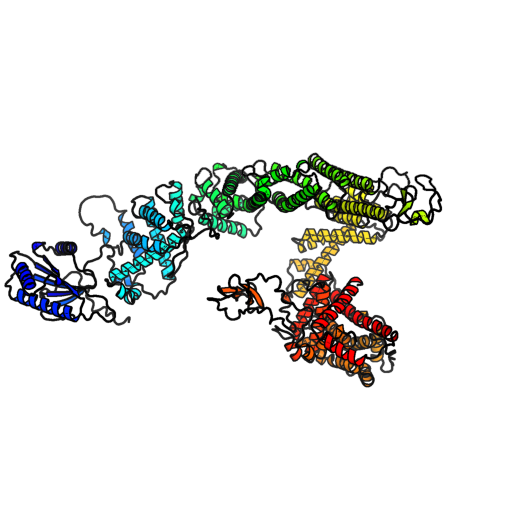
ATOM 6640 C C . TYR A 1 821 ? -11.067 -3.330 45.193 1.00 79.31 821 TYR A C 1
ATOM 6642 O O . TYR A 1 821 ? -10.123 -3.004 44.472 1.00 79.31 821 TYR A O 1
ATOM 6650 N N . PHE A 1 822 ? -11.807 -4.412 44.956 1.00 78.88 822 PHE A N 1
ATOM 6651 C CA . PHE A 1 822 ? -11.552 -5.317 43.842 1.00 78.88 822 PHE A CA 1
ATOM 6652 C C . PHE A 1 822 ? -11.682 -4.615 42.483 1.00 78.88 822 PHE A C 1
ATOM 6654 O O . PHE A 1 822 ? -10.829 -4.793 41.611 1.00 78.88 822 PHE A O 1
ATOM 6661 N N . LEU A 1 823 ? -12.703 -3.767 42.307 1.00 76.56 823 LEU A N 1
ATOM 6662 C CA . LEU A 1 823 ? -12.883 -2.958 41.101 1.00 76.56 823 LEU A CA 1
ATOM 6663 C C . LEU A 1 823 ? -11.705 -2.001 40.868 1.00 76.56 823 LEU A C 1
ATOM 6665 O O . LEU A 1 823 ? -11.241 -1.879 39.731 1.00 76.56 823 LEU A O 1
ATOM 6669 N N . VAL A 1 824 ? -11.215 -1.340 41.922 1.00 76.12 824 VAL A N 1
ATOM 6670 C CA . VAL A 1 824 ? -10.059 -0.432 41.848 1.00 76.12 824 VAL A CA 1
ATOM 6671 C C . VAL A 1 824 ? -8.793 -1.195 41.466 1.00 76.12 824 VAL A C 1
ATOM 6673 O O . VAL A 1 824 ? -8.110 -0.794 40.522 1.00 76.12 824 VAL A O 1
ATOM 6676 N N . VAL A 1 825 ? -8.511 -2.318 42.135 1.00 80.69 825 VAL A N 1
ATOM 6677 C CA . VAL A 1 825 ? -7.343 -3.170 41.851 1.00 80.69 825 VAL A CA 1
ATOM 6678 C C . VAL A 1 825 ? -7.376 -3.660 40.406 1.00 80.69 825 VAL A C 1
ATOM 6680 O O . VAL A 1 825 ? -6.412 -3.448 39.678 1.00 80.69 825 VAL A O 1
ATOM 6683 N N . ARG A 1 826 ? -8.501 -4.230 39.955 1.00 81.00 826 ARG A N 1
ATOM 6684 C CA . ARG A 1 826 ? -8.640 -4.766 38.593 1.00 81.00 826 ARG A CA 1
ATOM 6685 C C . ARG A 1 826 ? -8.518 -3.685 37.520 1.00 81.00 826 ARG A C 1
ATOM 6687 O O . ARG A 1 826 ? -7.829 -3.880 36.531 1.00 81.00 826 ARG A O 1
ATOM 6694 N N . SER A 1 827 ? -9.149 -2.528 37.720 1.00 76.00 827 SER A N 1
ATOM 6695 C CA . SER A 1 827 ? -9.065 -1.426 36.748 1.00 76.00 827 SER A CA 1
ATOM 6696 C C . SER A 1 827 ? -7.645 -0.852 36.660 1.00 76.00 827 SER A C 1
ATOM 6698 O O . SER A 1 827 ? -7.211 -0.449 35.582 1.00 76.00 827 SER A O 1
ATOM 6700 N N . THR A 1 828 ? -6.921 -0.838 37.784 1.00 76.88 828 THR A N 1
ATOM 6701 C CA . THR A 1 828 ? -5.512 -0.421 37.847 1.00 76.88 828 THR A CA 1
ATOM 6702 C C . THR A 1 828 ? -4.601 -1.451 37.173 1.00 76.88 828 THR A C 1
ATOM 6704 O O . THR A 1 828 ? -3.710 -1.077 36.417 1.00 76.88 828 THR A O 1
ATOM 6707 N N . GLU A 1 829 ? -4.845 -2.743 37.401 1.00 79.94 829 GLU A N 1
ATOM 6708 C CA . GLU A 1 829 ? -4.147 -3.861 36.754 1.00 79.94 829 GLU A CA 1
ATOM 6709 C C . GLU A 1 829 ? -4.325 -3.819 35.224 1.00 79.94 829 GLU A C 1
ATOM 6711 O O . GLU A 1 829 ? -3.333 -3.828 34.494 1.00 79.94 829 GLU A O 1
ATOM 6716 N N . ASP A 1 830 ? -5.560 -3.646 34.734 1.00 77.19 830 ASP A N 1
ATOM 6717 C CA . ASP A 1 830 ? -5.872 -3.490 33.304 1.00 77.19 830 ASP A CA 1
ATOM 6718 C C . ASP A 1 830 ? -5.120 -2.299 32.672 1.00 77.19 830 ASP A C 1
ATOM 6720 O O . ASP A 1 830 ? -4.651 -2.368 31.529 1.00 77.19 830 ASP A O 1
ATOM 6724 N N . TYR A 1 831 ? -4.997 -1.187 33.407 1.00 75.12 831 TYR A N 1
ATOM 6725 C CA . TYR A 1 831 ? -4.244 -0.013 32.965 1.00 75.12 831 TYR A CA 1
ATOM 6726 C C . TYR A 1 831 ? -2.742 -0.306 32.857 1.00 75.12 831 TYR A C 1
ATOM 6728 O O . TYR A 1 831 ? -2.144 -0.019 31.816 1.00 75.12 831 TYR A O 1
ATOM 6736 N N . ILE A 1 832 ? -2.142 -0.927 33.884 1.00 74.31 832 ILE A N 1
ATOM 6737 C CA . ILE A 1 832 ? -0.726 -1.335 33.869 1.00 74.31 832 ILE A CA 1
ATOM 6738 C C . ILE A 1 832 ? -0.468 -2.228 32.652 1.00 74.31 832 ILE A C 1
ATOM 6740 O O . ILE A 1 832 ? 0.441 -1.950 31.866 1.00 74.31 832 ILE A O 1
ATOM 6744 N N . HIS A 1 833 ? -1.332 -3.218 32.427 1.00 74.44 833 HIS A N 1
ATOM 6745 C CA . HIS A 1 833 ? -1.227 -4.144 31.306 1.00 74.44 833 HIS A CA 1
ATOM 6746 C C . HIS A 1 833 ? -1.351 -3.450 29.937 1.00 74.44 833 HIS A C 1
ATOM 6748 O O . HIS A 1 833 ? -0.631 -3.790 28.996 1.00 74.44 833 HIS A O 1
ATOM 6754 N N . THR A 1 834 ? -2.237 -2.457 29.804 1.00 68.50 834 THR A N 1
ATOM 6755 C CA . THR A 1 834 ? -2.404 -1.693 28.553 1.00 68.50 834 THR A CA 1
ATOM 6756 C C . THR A 1 834 ? -1.189 -0.802 28.274 1.00 68.50 834 THR A C 1
ATOM 6758 O O . THR A 1 834 ? -0.730 -0.737 27.136 1.00 68.50 834 THR A O 1
ATOM 6761 N N . SER A 1 835 ? -0.622 -0.171 29.309 1.00 67.31 835 SER A N 1
ATOM 6762 C CA . SER A 1 835 ? 0.565 0.692 29.196 1.00 67.31 835 SER A CA 1
ATOM 6763 C C . SER A 1 835 ? 1.869 -0.069 28.912 1.00 67.31 835 SER A C 1
ATOM 6765 O O . SER A 1 835 ? 2.828 0.509 28.407 1.00 67.31 835 SER A O 1
ATOM 6767 N N . ALA A 1 836 ? 1.913 -1.369 29.214 1.00 63.03 836 ALA A N 1
ATOM 6768 C CA . ALA A 1 836 ? 3.100 -2.209 29.079 1.00 63.03 836 ALA A CA 1
ATOM 6769 C C . ALA A 1 836 ? 3.225 -2.912 27.711 1.00 63.03 836 ALA A C 1
ATOM 6771 O O . ALA A 1 836 ? 4.171 -3.675 27.523 1.00 63.03 836 ALA A O 1
ATOM 6772 N N . ARG A 1 837 ? 2.298 -2.667 26.765 1.00 59.19 837 ARG A N 1
ATOM 6773 C CA . ARG A 1 837 ? 2.138 -3.411 25.493 1.00 59.19 837 ARG A CA 1
ATOM 6774 C C . ARG A 1 837 ? 3.423 -3.632 24.685 1.00 59.19 837 ARG A C 1
ATOM 6776 O O . ARG A 1 837 ? 3.541 -4.672 24.049 1.00 59.19 837 ARG A O 1
ATOM 6783 N N . GLU A 1 838 ? 4.377 -2.704 24.716 1.00 57.16 838 GLU A N 1
ATOM 6784 C CA . GLU A 1 838 ? 5.633 -2.812 23.955 1.00 57.16 838 GLU A CA 1
ATOM 6785 C C . GLU A 1 838 ? 6.766 -3.528 24.717 1.00 57.16 838 GLU A C 1
ATOM 6787 O O . GLU A 1 838 ? 7.745 -3.947 24.106 1.00 57.16 838 GLU A O 1
ATOM 6792 N N . CYS A 1 839 ? 6.680 -3.669 26.049 1.00 72.31 839 CYS A N 1
ATOM 6793 C CA . CYS A 1 839 ? 7.763 -4.237 26.863 1.00 72.31 839 CYS A CA 1
ATOM 6794 C C . CYS A 1 839 ? 7.272 -4.765 28.231 1.00 72.31 839 CYS A C 1
ATOM 6796 O O . CYS A 1 839 ? 7.660 -4.263 29.292 1.00 72.31 839 CYS A O 1
ATOM 6798 N N . ILE A 1 840 ? 6.404 -5.783 28.200 1.00 77.94 840 ILE A N 1
ATOM 6799 C CA . ILE A 1 840 ? 5.710 -6.341 29.379 1.00 77.94 840 ILE A CA 1
ATOM 6800 C C . ILE A 1 840 ? 6.696 -6.842 30.446 1.00 77.94 840 ILE A C 1
ATOM 6802 O O . ILE A 1 840 ? 6.552 -6.501 31.620 1.00 77.94 840 ILE A O 1
ATOM 6806 N N . LEU A 1 841 ? 7.734 -7.582 30.037 1.00 74.19 841 LEU A N 1
ATOM 6807 C CA . LEU A 1 841 ? 8.706 -8.187 30.956 1.00 74.19 841 LEU A CA 1
ATOM 6808 C C . LEU A 1 841 ? 9.503 -7.125 31.733 1.00 74.19 841 LEU A C 1
ATOM 6810 O O . LEU A 1 841 ? 9.616 -7.197 32.953 1.00 74.19 841 LEU A O 1
ATOM 6814 N N . ARG A 1 842 ? 9.984 -6.078 31.046 1.00 75.25 842 ARG A N 1
ATOM 6815 C CA . ARG A 1 842 ? 10.691 -4.953 31.683 1.00 75.25 842 ARG A CA 1
ATOM 6816 C C . ARG A 1 842 ? 9.796 -4.242 32.694 1.00 75.25 842 ARG A C 1
ATOM 6818 O O . ARG A 1 842 ? 10.242 -3.941 33.797 1.00 75.25 842 ARG A O 1
ATOM 6825 N N . LYS A 1 843 ? 8.527 -4.007 32.339 1.00 74.75 843 LYS A N 1
ATOM 6826 C CA . LYS A 1 843 ? 7.568 -3.335 33.224 1.00 74.75 843 LYS A CA 1
ATOM 6827 C C . LYS A 1 843 ? 7.233 -4.167 34.463 1.00 74.75 843 LYS A C 1
ATOM 6829 O O . LYS A 1 843 ? 7.075 -3.596 35.543 1.00 74.75 843 LYS A O 1
ATOM 6834 N N . ALA A 1 844 ? 7.156 -5.491 34.332 1.00 73.81 844 ALA A N 1
ATOM 6835 C CA . ALA A 1 844 ? 6.975 -6.400 35.462 1.00 73.81 844 ALA A CA 1
ATOM 6836 C C . ALA A 1 844 ? 8.195 -6.377 36.400 1.00 73.81 844 ALA A C 1
ATOM 6838 O O . ALA A 1 844 ? 8.039 -6.225 37.610 1.00 73.81 844 ALA A O 1
ATOM 6839 N N . THR A 1 845 ? 9.414 -6.402 35.852 1.00 70.94 845 THR A N 1
ATOM 6840 C CA . THR A 1 845 ? 10.654 -6.300 36.640 1.00 70.94 845 THR A CA 1
ATOM 6841 C C . THR A 1 845 ? 10.791 -4.953 37.358 1.00 70.94 845 THR A C 1
ATOM 6843 O O . THR A 1 845 ? 11.157 -4.923 38.530 1.00 70.94 845 THR A O 1
ATOM 6846 N N . GLU A 1 846 ? 10.436 -3.838 36.708 1.00 71.44 846 GLU A N 1
ATOM 6847 C CA . GLU A 1 846 ? 10.354 -2.513 37.352 1.00 71.44 846 GLU A CA 1
ATOM 6848 C C . GLU A 1 846 ? 9.326 -2.491 38.495 1.00 71.44 846 GLU A C 1
ATOM 6850 O O . GLU A 1 846 ? 9.549 -1.863 39.529 1.00 71.44 846 GLU A O 1
ATOM 6855 N N . SER A 1 847 ? 8.198 -3.187 38.320 1.00 70.94 847 SER A N 1
ATOM 6856 C CA . SER A 1 847 ? 7.091 -3.211 39.285 1.00 70.94 847 SER A CA 1
ATOM 6857 C C . SER A 1 847 ? 7.363 -4.091 40.510 1.00 70.94 847 SER A C 1
ATOM 6859 O O . SER A 1 847 ? 6.699 -3.911 41.527 1.00 70.94 847 SER A O 1
ATOM 6861 N N . LEU A 1 848 ? 8.343 -5.002 40.436 1.00 66.69 848 LEU A N 1
ATOM 6862 C CA . LEU A 1 848 ? 8.827 -5.822 41.557 1.00 66.69 848 LEU A CA 1
ATOM 6863 C C . LEU A 1 848 ? 9.719 -5.050 42.542 1.00 66.69 848 LEU A C 1
ATOM 6865 O O . LEU A 1 848 ? 9.934 -5.521 43.657 1.00 66.69 848 LEU A O 1
ATOM 6869 N N . CYS A 1 849 ? 10.231 -3.873 42.167 1.00 56.16 849 CYS A N 1
ATOM 6870 C CA . CYS A 1 849 ? 11.068 -3.038 43.032 1.00 56.16 849 CYS A CA 1
ATOM 6871 C C . CYS A 1 849 ? 10.202 -2.302 44.078 1.00 56.16 849 CYS A C 1
ATOM 6873 O O . CYS A 1 849 ? 10.027 -1.085 44.027 1.00 56.16 849 CYS A O 1
ATOM 6875 N N . VAL A 1 850 ? 9.595 -3.051 45.003 1.00 52.38 850 VAL A N 1
ATOM 6876 C CA . VAL A 1 850 ? 8.730 -2.526 46.070 1.00 52.38 850 VAL A CA 1
ATOM 6877 C C . VAL A 1 850 ? 9.484 -2.559 47.399 1.00 52.38 850 VAL A C 1
ATOM 6879 O O . VAL A 1 850 ? 9.366 -3.498 48.177 1.00 52.38 850 VAL A O 1
ATOM 6882 N N . ASP A 1 851 ? 10.218 -1.489 47.695 1.00 47.66 851 ASP A N 1
ATOM 6883 C CA . ASP A 1 851 ? 10.963 -1.292 48.953 1.00 47.66 851 ASP A CA 1
ATOM 6884 C C . ASP A 1 851 ? 10.067 -1.022 50.190 1.00 47.66 851 ASP A C 1
ATOM 6886 O O . ASP A 1 851 ? 10.515 -0.449 51.185 1.00 47.66 851 ASP A O 1
ATOM 6890 N N . SER A 1 852 ? 8.763 -1.339 50.173 1.00 52.66 852 SER A N 1
ATOM 6891 C CA . SER A 1 852 ? 7.881 -0.824 51.236 1.00 52.66 852 SER A CA 1
ATOM 6892 C C . SER A 1 852 ? 6.566 -1.557 51.493 1.00 52.66 852 SER A C 1
ATOM 6894 O O . SER A 1 852 ? 5.526 -0.913 51.617 1.00 52.66 852 SER A O 1
ATOM 6896 N N . LEU A 1 853 ? 6.577 -2.880 51.657 1.00 48.62 853 LEU A N 1
ATOM 6897 C CA . LEU A 1 853 ? 5.435 -3.569 52.270 1.00 48.62 853 LEU A CA 1
ATOM 6898 C C . LEU A 1 853 ? 5.891 -4.720 53.159 1.00 48.62 853 LEU A C 1
ATOM 6900 O O . LEU A 1 853 ? 6.052 -5.831 52.685 1.00 48.62 853 LEU A O 1
ATOM 6904 N N . MET A 1 854 ? 6.097 -4.413 54.440 1.00 50.50 854 MET A N 1
ATOM 6905 C CA . MET A 1 854 ? 5.648 -5.208 55.589 1.00 50.50 854 MET A CA 1
ATOM 6906 C C . MET A 1 854 ? 5.946 -4.395 56.857 1.00 50.50 854 MET A C 1
ATOM 6908 O O . MET A 1 854 ? 6.986 -4.549 57.492 1.00 50.50 854 MET A O 1
ATOM 6912 N N . SER A 1 855 ? 5.044 -3.483 57.221 1.00 46.97 855 SER A N 1
ATOM 6913 C CA . SER A 1 855 ? 4.918 -3.056 58.615 1.00 46.97 855 SER A CA 1
ATOM 6914 C C . SER A 1 855 ? 3.602 -3.603 59.153 1.00 46.97 855 SER A C 1
ATOM 6916 O O . SER A 1 855 ? 2.526 -3.188 58.728 1.00 46.97 855 SER A O 1
ATOM 6918 N N . ASP A 1 856 ? 3.721 -4.578 60.053 1.00 46.09 856 ASP A N 1
ATOM 6919 C CA . ASP A 1 856 ? 2.626 -5.194 60.799 1.00 46.09 856 ASP A CA 1
ATOM 6920 C C . ASP A 1 856 ? 1.813 -4.123 61.541 1.00 46.09 856 ASP A C 1
ATOM 6922 O O . ASP A 1 856 ? 2.269 -3.552 62.535 1.00 46.09 856 ASP A O 1
ATOM 6926 N N . SER A 1 857 ? 0.586 -3.858 61.093 1.00 50.19 857 SER A N 1
ATOM 6927 C CA . SER A 1 857 ? -0.472 -3.409 61.998 1.00 50.19 857 SER A CA 1
ATOM 6928 C C . SER A 1 857 ? -1.848 -3.826 61.482 1.00 50.19 857 SER A C 1
ATOM 6930 O O . SER A 1 857 ? -2.290 -3.445 60.401 1.00 50.19 857 SER A O 1
ATOM 6932 N N . SER A 1 858 ? -2.553 -4.605 62.301 1.00 49.62 858 SER A N 1
ATOM 6933 C CA . SER A 1 858 ? -3.905 -5.124 62.060 1.00 49.62 858 SER A CA 1
ATOM 6934 C C . SER A 1 858 ? -5.009 -4.053 62.061 1.00 49.62 858 SER A C 1
ATOM 6936 O O . SER A 1 858 ? -6.180 -4.393 61.933 1.00 49.62 858 SER A O 1
ATOM 6938 N N . ASP A 1 859 ? -4.644 -2.771 62.181 1.00 51.25 859 ASP A N 1
ATOM 6939 C CA . ASP A 1 859 ? -5.559 -1.626 62.317 1.00 51.25 859 ASP A CA 1
ATOM 6940 C C . ASP A 1 859 ? -5.331 -0.542 61.238 1.00 51.25 859 ASP A C 1
ATOM 6942 O O . ASP A 1 859 ? -5.842 0.578 61.323 1.00 51.25 859 ASP A O 1
ATOM 6946 N N . ARG A 1 860 ? -4.526 -0.837 60.205 1.00 59.00 860 ARG A N 1
ATOM 6947 C CA . ARG A 1 860 ? -4.215 0.132 59.146 1.00 59.00 860 ARG A CA 1
ATOM 6948 C C . ARG A 1 860 ? -5.388 0.268 58.173 1.00 59.00 860 ARG A C 1
ATOM 6950 O O . ARG A 1 860 ? -5.840 -0.699 57.564 1.00 59.00 860 ARG A O 1
ATOM 6957 N N . THR A 1 861 ? -5.874 1.493 57.986 1.00 64.44 861 THR A N 1
ATOM 6958 C CA . THR A 1 861 ? -6.901 1.794 56.984 1.00 64.44 861 THR A CA 1
ATOM 6959 C C . THR A 1 861 ? -6.333 1.613 55.575 1.00 64.44 861 THR A C 1
ATOM 6961 O O . THR A 1 861 ? -5.329 2.229 55.231 1.00 64.44 861 THR A O 1
ATOM 6964 N N . VAL A 1 862 ? -6.992 0.792 54.745 1.00 73.06 862 VAL A N 1
ATOM 6965 C CA . VAL A 1 862 ? -6.591 0.565 53.342 1.00 73.06 862 VAL A CA 1
ATOM 6966 C C . VAL A 1 862 ? -6.568 1.899 52.597 1.00 73.06 862 VAL A C 1
ATOM 6968 O O . VAL A 1 862 ? -7.590 2.597 52.523 1.00 73.06 862 VAL A O 1
ATOM 6971 N N . THR A 1 863 ? -5.399 2.256 52.078 1.00 78.88 863 THR A N 1
ATOM 6972 C CA . THR A 1 863 ? -5.167 3.443 51.255 1.00 78.88 863 THR A CA 1
ATOM 6973 C C . THR A 1 863 ? -5.190 3.080 49.779 1.00 78.88 863 THR A C 1
ATOM 6975 O O . THR A 1 863 ? -5.043 1.920 49.388 1.00 78.88 863 THR A O 1
ATOM 6978 N N . PHE A 1 864 ? -5.351 4.087 48.928 1.00 74.94 864 PHE A N 1
ATOM 6979 C CA . PHE A 1 864 ? -5.283 3.880 47.489 1.00 74.94 864 PHE A CA 1
ATOM 6980 C C . PHE A 1 864 ? -3.902 3.350 47.029 1.00 74.94 864 PHE A C 1
ATOM 6982 O O . PHE A 1 864 ? -3.825 2.522 46.120 1.00 74.94 864 PHE A O 1
ATOM 6989 N N . LYS A 1 865 ? -2.818 3.731 47.721 1.00 76.06 865 LYS A N 1
ATOM 6990 C CA . LYS A 1 865 ? -1.457 3.219 47.493 1.00 76.06 865 LYS A CA 1
ATOM 6991 C C . LYS A 1 865 ? -1.333 1.717 47.762 1.00 76.06 865 LYS A C 1
ATOM 6993 O O . LYS A 1 865 ? -0.646 1.018 47.017 1.00 76.06 865 LYS A O 1
ATOM 6998 N N . ASP A 1 866 ? -2.029 1.213 48.780 1.00 78.19 866 ASP A N 1
ATOM 6999 C CA . ASP A 1 866 ? -2.059 -0.221 49.086 1.00 78.19 866 ASP A CA 1
ATOM 7000 C C . ASP A 1 866 ? -2.734 -0.998 47.942 1.00 78.19 866 ASP A C 1
ATOM 7002 O O . ASP A 1 866 ? -2.164 -1.956 47.421 1.00 78.19 866 ASP A O 1
ATOM 7006 N N . LEU A 1 867 ? -3.892 -0.525 47.461 1.00 81.75 867 LEU A N 1
ATOM 7007 C CA . LEU A 1 867 ? -4.610 -1.127 46.324 1.00 81.75 867 LEU A CA 1
ATOM 7008 C C . LEU A 1 867 ? -3.793 -1.088 45.026 1.00 81.75 867 LEU A C 1
ATOM 7010 O O . LEU A 1 867 ? -3.747 -2.069 44.284 1.00 81.75 867 LEU A O 1
ATOM 7014 N N . HIS A 1 868 ? -3.112 0.027 44.760 1.00 78.56 868 HIS A N 1
ATOM 7015 C CA . HIS A 1 868 ? -2.230 0.165 43.603 1.00 78.56 868 HIS A CA 1
ATOM 7016 C C . HIS A 1 868 ? -1.042 -0.812 43.662 1.00 78.56 868 HIS A C 1
ATOM 7018 O O . HIS A 1 868 ? -0.625 -1.357 42.640 1.00 78.56 868 HIS A O 1
ATOM 7024 N N . THR A 1 869 ? -0.521 -1.078 44.862 1.00 77.75 869 THR A N 1
ATOM 7025 C CA . THR A 1 869 ? 0.587 -2.023 45.058 1.00 77.75 869 THR A CA 1
ATOM 7026 C C . THR A 1 869 ? 0.123 -3.470 44.891 1.00 77.75 869 THR A C 1
ATOM 7028 O O . THR A 1 869 ? 0.797 -4.255 44.228 1.00 77.75 869 THR A O 1
ATOM 7031 N N . ILE A 1 870 ? -1.074 -3.807 45.386 1.00 82.69 870 ILE A N 1
ATOM 7032 C CA . ILE A 1 870 ? -1.722 -5.103 45.129 1.00 82.69 870 ILE A CA 1
ATOM 7033 C C . ILE A 1 870 ? -1.915 -5.326 43.619 1.00 82.69 870 ILE A C 1
ATOM 7035 O O . ILE A 1 870 ? -1.629 -6.415 43.125 1.00 82.69 870 ILE A O 1
ATOM 7039 N N . ALA A 1 871 ? -2.343 -4.305 42.867 1.00 82.94 871 ALA A N 1
ATOM 7040 C CA . ALA A 1 871 ? -2.486 -4.397 41.410 1.00 82.94 871 ALA A CA 1
ATOM 7041 C C . ALA A 1 871 ? -1.145 -4.658 40.695 1.00 82.94 871 ALA A C 1
ATOM 7043 O O . ALA A 1 871 ? -1.088 -5.494 39.796 1.00 82.94 871 ALA A O 1
ATOM 7044 N N . LYS A 1 872 ? -0.056 -3.999 41.122 1.00 80.12 872 LYS A N 1
ATOM 7045 C CA . LYS A 1 872 ? 1.305 -4.243 40.604 1.00 80.12 872 LYS A CA 1
ATOM 7046 C C . LYS A 1 872 ? 1.780 -5.671 40.872 1.00 80.12 872 LYS A C 1
ATOM 7048 O O . LYS A 1 872 ? 2.275 -6.321 39.958 1.00 80.12 872 LYS A O 1
ATOM 7053 N N . LEU A 1 873 ? 1.591 -6.169 42.095 1.00 79.75 873 LEU A N 1
ATOM 7054 C CA . LEU A 1 873 ? 1.960 -7.539 42.464 1.00 79.75 873 LEU A CA 1
ATOM 7055 C C . LEU A 1 873 ? 1.187 -8.572 41.641 1.00 79.75 873 LEU A C 1
ATOM 7057 O O . LEU A 1 873 ? 1.790 -9.496 41.101 1.00 79.75 873 LEU A O 1
ATOM 7061 N N . ARG A 1 874 ? -0.130 -8.387 41.488 1.00 84.06 874 ARG A N 1
ATOM 7062 C CA . ARG A 1 874 ? -0.963 -9.256 40.646 1.00 84.06 874 ARG A CA 1
ATOM 7063 C C . ARG A 1 874 ? -0.513 -9.254 39.187 1.00 84.06 874 ARG A C 1
ATOM 7065 O O . ARG A 1 874 ? -0.361 -10.326 38.614 1.00 84.06 874 ARG A O 1
ATOM 7072 N N . PHE A 1 875 ? -0.212 -8.085 38.622 1.00 82.56 875 PHE A N 1
ATOM 7073 C CA . PHE A 1 875 ? 0.351 -7.980 37.275 1.00 82.56 875 PHE A CA 1
ATOM 7074 C C . PHE A 1 875 ? 1.667 -8.766 37.137 1.00 82.56 875 PHE A C 1
ATOM 7076 O O . PHE A 1 875 ? 1.811 -9.545 36.197 1.00 82.56 875 PHE A O 1
ATOM 7083 N N . CYS A 1 876 ? 2.602 -8.631 38.086 1.00 79.56 876 CYS A N 1
ATOM 7084 C CA . CYS A 1 876 ? 3.859 -9.387 38.072 1.00 79.56 876 CYS A CA 1
ATOM 7085 C C . CYS A 1 876 ? 3.629 -10.904 38.137 1.00 79.56 876 CYS A C 1
ATOM 7087 O O . CYS A 1 876 ? 4.244 -11.647 37.377 1.00 79.56 876 CYS A O 1
ATOM 7089 N N . LEU A 1 877 ? 2.726 -11.365 39.008 1.00 81.00 877 LEU A N 1
ATOM 7090 C CA . LEU A 1 877 ? 2.383 -12.785 39.126 1.00 81.00 877 LEU A CA 1
ATOM 7091 C C . LEU A 1 877 ? 1.756 -13.334 37.838 1.00 81.00 877 LEU A C 1
ATOM 7093 O O . LEU A 1 877 ? 2.102 -14.436 37.422 1.00 81.00 877 LEU A O 1
ATOM 7097 N N . THR A 1 878 ? 0.902 -12.554 37.172 1.00 82.62 878 THR A N 1
ATOM 7098 C CA . THR A 1 878 ? 0.318 -12.919 35.873 1.00 82.62 878 THR A CA 1
ATOM 7099 C C . THR A 1 878 ? 1.401 -13.072 34.800 1.00 82.62 878 THR A C 1
ATOM 7101 O O . THR A 1 878 ? 1.469 -14.105 34.141 1.00 82.62 878 THR A O 1
ATOM 7104 N N . VAL A 1 879 ? 2.321 -12.105 34.682 1.00 81.31 879 VAL A N 1
ATOM 7105 C CA . VAL A 1 879 ? 3.444 -12.181 33.723 1.00 81.31 879 VAL A CA 1
ATOM 7106 C C . VAL A 1 879 ? 4.360 -13.375 34.019 1.00 81.31 879 VAL A C 1
ATOM 7108 O O . VAL A 1 879 ? 4.866 -14.015 33.095 1.00 81.31 879 VAL A O 1
ATOM 7111 N N . ALA A 1 880 ? 4.564 -13.709 35.295 1.00 78.31 880 ALA A N 1
ATOM 7112 C CA . ALA A 1 880 ? 5.326 -14.887 35.700 1.00 78.31 880 ALA A CA 1
ATOM 7113 C C . ALA A 1 880 ? 4.629 -16.188 35.307 1.00 78.31 880 ALA A C 1
ATOM 7115 O O . ALA A 1 880 ? 5.272 -17.049 34.709 1.00 78.31 880 ALA A O 1
ATOM 7116 N N . ALA A 1 881 ? 3.325 -16.305 35.562 1.00 78.50 881 ALA A N 1
ATOM 7117 C CA . ALA A 1 881 ? 2.532 -17.461 35.157 1.00 78.50 881 ALA A CA 1
ATOM 7118 C C . ALA A 1 881 ? 2.568 -17.675 33.632 1.00 78.50 881 ALA A C 1
ATOM 7120 O O . ALA A 1 881 ? 2.840 -18.789 33.183 1.00 78.50 881 ALA A O 1
ATOM 7121 N N . ASP A 1 882 ? 2.405 -16.613 32.836 1.00 77.38 882 ASP A N 1
ATOM 7122 C CA . ASP A 1 882 ? 2.471 -16.678 31.368 1.00 77.38 882 ASP A CA 1
ATOM 7123 C C . ASP A 1 882 ? 3.872 -17.074 30.862 1.00 77.38 882 ASP A C 1
ATOM 7125 O O . ASP A 1 882 ? 4.025 -17.869 29.927 1.00 77.38 882 ASP A O 1
ATOM 7129 N N . THR A 1 883 ? 4.923 -16.553 31.502 1.00 76.56 883 THR A N 1
ATOM 7130 C CA . THR A 1 883 ? 6.316 -16.884 31.158 1.00 76.56 883 THR A CA 1
ATOM 7131 C C . THR A 1 883 ? 6.628 -18.346 31.490 1.00 76.56 883 THR A C 1
ATOM 7133 O O . THR A 1 883 ? 7.201 -19.053 30.665 1.00 76.56 883 THR A O 1
ATOM 7136 N N . ILE A 1 884 ? 6.208 -18.836 32.660 1.00 75.25 884 ILE A N 1
ATOM 7137 C CA . ILE A 1 884 ? 6.364 -20.246 33.048 1.00 75.25 884 ILE A CA 1
ATOM 7138 C C . ILE A 1 884 ? 5.582 -21.151 32.086 1.00 75.25 884 ILE A C 1
ATOM 7140 O O . ILE A 1 884 ? 6.127 -22.141 31.596 1.00 75.25 884 ILE A O 1
ATOM 7144 N N . GLY A 1 885 ? 4.332 -20.795 31.773 1.00 67.00 885 GLY A N 1
ATOM 7145 C CA . GLY A 1 885 ? 3.476 -21.563 30.870 1.00 67.00 885 GLY A CA 1
ATOM 7146 C C . GLY A 1 885 ? 4.050 -21.674 29.457 1.00 67.00 885 GLY A C 1
ATOM 7147 O O . GLY A 1 885 ? 4.111 -22.768 28.897 1.00 67.00 885 GLY A O 1
ATOM 7148 N N . SER A 1 886 ? 4.537 -20.567 28.892 1.00 68.88 886 SER A N 1
ATOM 7149 C CA . SER A 1 886 ? 5.141 -20.564 27.551 1.00 68.88 886 SER A CA 1
ATOM 7150 C C . SER A 1 886 ? 6.418 -21.406 27.469 1.00 68.88 886 SER A C 1
ATOM 7152 O O . SER A 1 886 ? 6.559 -22.180 26.523 1.00 68.88 886 SER A O 1
ATOM 7154 N N . LEU A 1 887 ? 7.298 -21.333 28.474 1.00 71.38 887 LEU A N 1
ATOM 7155 C CA . LEU A 1 887 ? 8.513 -22.156 28.557 1.00 71.38 887 LEU A CA 1
ATOM 7156 C C . LEU A 1 887 ? 8.204 -23.651 28.694 1.00 71.38 887 LEU A C 1
ATOM 7158 O O . LEU A 1 887 ? 8.890 -24.488 28.106 1.00 71.38 887 LEU A O 1
ATOM 7162 N N . PHE A 1 888 ? 7.157 -23.994 29.448 1.00 60.03 888 PHE A N 1
ATOM 7163 C CA . PHE A 1 888 ? 6.719 -25.378 29.612 1.00 60.03 888 PHE A CA 1
ATOM 7164 C C . PHE A 1 888 ? 6.149 -25.964 28.310 1.00 60.03 888 PHE A C 1
ATOM 7166 O O . PHE A 1 888 ? 6.395 -27.127 28.000 1.00 60.03 888 PHE A O 1
ATOM 7173 N N . ILE A 1 889 ? 5.420 -25.159 27.528 1.00 55.84 889 ILE A N 1
ATOM 7174 C CA . ILE A 1 889 ? 4.818 -25.582 26.254 1.00 55.84 889 ILE A CA 1
ATOM 7175 C C . ILE A 1 889 ? 5.860 -25.665 25.129 1.00 55.84 889 ILE A C 1
ATOM 7177 O O . ILE A 1 889 ? 5.816 -26.601 24.331 1.00 55.84 889 ILE A O 1
ATOM 7181 N N . SER A 1 890 ? 6.787 -24.704 25.035 1.00 52.78 890 SER A N 1
ATOM 7182 C CA . SER A 1 890 ? 7.777 -24.660 23.948 1.00 52.78 890 SER A CA 1
ATOM 7183 C C . SER A 1 890 ? 8.945 -25.630 24.149 1.00 52.78 890 SER A C 1
ATOM 7185 O O . SER A 1 890 ? 9.596 -26.017 23.179 1.00 52.78 890 SER A O 1
ATOM 7187 N N . GLY A 1 891 ? 9.228 -26.026 25.396 1.00 51.09 891 GLY A N 1
ATOM 7188 C CA . GLY A 1 891 ? 10.412 -26.816 25.744 1.00 51.09 891 GLY A CA 1
ATOM 7189 C C . GLY A 1 891 ? 11.733 -26.055 25.554 1.00 51.09 891 GLY A C 1
ATOM 7190 O O . GLY A 1 891 ? 12.808 -26.658 25.609 1.00 51.09 891 GLY A O 1
ATOM 7191 N N . GLU A 1 892 ? 11.674 -24.743 25.313 1.00 59.38 892 GLU A N 1
ATOM 7192 C CA . GLU A 1 892 ? 12.843 -23.889 25.125 1.00 59.38 892 GLU A CA 1
ATOM 7193 C C . GLU A 1 892 ? 13.468 -23.487 26.467 1.00 59.38 892 GLU A C 1
ATOM 7195 O O . GLU A 1 892 ? 12.818 -23.421 27.512 1.00 59.38 892 GLU A O 1
ATOM 7200 N N . LYS A 1 893 ? 14.774 -23.202 26.455 1.00 64.38 8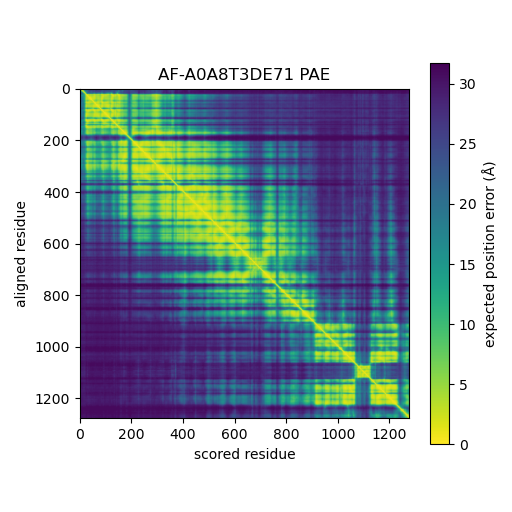93 LYS A N 1
ATOM 7201 C CA . LYS A 1 893 ? 15.461 -22.695 27.648 1.00 64.38 893 LYS A CA 1
ATOM 7202 C C . LYS A 1 893 ? 15.112 -21.223 27.848 1.00 64.38 893 LYS A C 1
ATOM 7204 O O . LYS A 1 893 ? 15.289 -20.433 26.929 1.00 64.38 893 LYS A O 1
ATOM 7209 N N . ALA A 1 894 ? 14.731 -20.861 29.073 1.00 66.19 894 ALA A N 1
ATOM 7210 C CA . ALA A 1 894 ? 14.493 -19.473 29.458 1.00 66.19 894 ALA A CA 1
ATOM 7211 C C . ALA A 1 894 ? 15.684 -18.566 29.104 1.00 66.19 894 ALA A C 1
ATOM 7213 O O . ALA A 1 894 ? 16.837 -18.896 29.424 1.00 66.19 894 ALA A O 1
ATOM 7214 N N . HIS A 1 895 ? 15.391 -17.427 28.477 1.00 72.25 895 HIS A N 1
ATOM 7215 C CA . HIS A 1 895 ? 16.352 -16.347 28.256 1.00 72.25 895 HIS A CA 1
ATOM 7216 C C . HIS A 1 895 ? 16.794 -15.734 29.595 1.00 72.25 895 HIS A C 1
ATOM 7218 O O . HIS A 1 895 ? 16.088 -15.848 30.598 1.00 72.25 895 HIS A O 1
ATOM 7224 N N . ASP A 1 896 ? 17.957 -15.079 29.629 1.00 69.81 896 ASP A N 1
ATOM 7225 C CA . ASP A 1 896 ? 18.532 -14.553 30.879 1.00 69.81 896 ASP A CA 1
ATOM 7226 C C . ASP A 1 896 ? 17.599 -13.546 31.581 1.00 69.81 896 ASP A C 1
ATOM 7228 O O . ASP A 1 896 ? 17.418 -13.631 32.795 1.00 69.81 896 ASP A O 1
ATOM 7232 N N . ASP A 1 897 ? 16.889 -12.706 30.820 1.00 67.31 897 ASP A N 1
ATOM 7233 C CA . ASP A 1 897 ? 15.901 -11.752 31.349 1.00 67.31 897 ASP A CA 1
ATOM 7234 C C . ASP A 1 897 ? 14.675 -12.443 31.984 1.00 67.31 897 ASP A C 1
ATOM 7236 O O . ASP A 1 897 ? 14.111 -11.958 32.966 1.00 67.31 897 ASP A O 1
ATOM 7240 N N . GLN A 1 898 ? 14.265 -13.603 31.452 1.00 74.19 898 GLN A N 1
ATOM 7241 C CA . GLN A 1 898 ? 13.167 -14.413 31.998 1.00 74.19 898 GLN A CA 1
ATOM 7242 C C . GLN A 1 898 ? 13.606 -15.155 33.263 1.00 74.19 898 GLN A C 1
ATOM 7244 O O . GLN A 1 898 ? 12.834 -15.265 34.213 1.00 74.19 898 GLN A O 1
ATOM 7249 N N . LYS A 1 899 ? 14.853 -15.639 33.300 1.00 68.88 899 LYS A N 1
ATOM 7250 C CA . LYS A 1 899 ? 15.415 -16.296 34.486 1.00 68.88 899 LYS A CA 1
ATOM 7251 C C . LYS A 1 899 ? 15.554 -15.334 35.655 1.00 68.88 899 LYS A C 1
ATOM 7253 O O . LYS A 1 899 ? 15.141 -15.691 36.751 1.00 68.88 899 LYS A O 1
ATOM 7258 N N . ASP A 1 900 ? 16.090 -14.136 35.427 1.00 69.19 900 ASP A N 1
ATOM 7259 C CA . ASP A 1 900 ? 16.267 -13.136 36.489 1.00 69.19 900 ASP A CA 1
ATOM 7260 C C . ASP A 1 900 ? 14.918 -12.701 37.089 1.00 69.19 900 ASP A C 1
ATOM 7262 O O . ASP A 1 900 ? 14.788 -12.535 38.303 1.00 69.19 900 ASP A O 1
ATOM 7266 N N . PHE A 1 901 ? 13.882 -12.582 36.252 1.00 74.94 901 PHE A N 1
ATOM 7267 C CA . PHE A 1 901 ? 12.519 -12.294 36.694 1.00 74.94 901 PHE A CA 1
ATOM 7268 C C . PHE A 1 901 ? 11.897 -13.446 37.504 1.00 74.94 901 PHE A C 1
ATOM 7270 O O . PHE A 1 901 ? 11.392 -13.216 38.602 1.00 74.94 901 PHE A O 1
ATOM 7277 N N . LEU A 1 902 ? 11.966 -14.688 37.009 1.00 71.94 902 LEU A N 1
ATOM 7278 C CA . LEU A 1 902 ? 11.384 -15.854 37.689 1.00 71.94 902 LEU A CA 1
ATOM 7279 C C . LEU A 1 902 ? 12.134 -16.225 38.980 1.00 71.94 902 LEU A C 1
ATOM 7281 O O . LEU A 1 902 ? 11.512 -16.643 39.954 1.00 71.94 902 LEU A O 1
ATOM 7285 N N . GLN A 1 903 ? 13.453 -16.015 39.035 1.00 70.31 903 GLN A N 1
ATOM 7286 C CA . GLN A 1 903 ? 14.267 -16.263 40.231 1.00 70.31 903 GLN A CA 1
ATOM 7287 C C . GLN A 1 903 ? 13.866 -15.364 41.412 1.00 70.31 903 GLN A C 1
ATOM 7289 O O . GLN A 1 903 ? 14.020 -15.764 42.566 1.00 70.31 903 GLN A O 1
ATOM 7294 N N . LYS A 1 904 ? 13.303 -14.181 41.140 1.00 66.56 904 LYS A N 1
ATOM 7295 C CA . LYS A 1 904 ? 12.793 -13.251 42.160 1.00 66.56 904 LYS A CA 1
ATOM 7296 C C . LYS A 1 904 ? 11.456 -13.679 42.788 1.00 66.56 904 LYS A C 1
ATOM 7298 O O . LYS A 1 904 ? 11.052 -13.060 43.766 1.00 66.56 904 LYS A O 1
ATOM 7303 N N . LEU A 1 905 ? 10.777 -14.704 42.262 1.00 66.75 905 LEU A N 1
ATOM 7304 C CA . LEU A 1 905 ? 9.406 -15.097 42.641 1.00 66.75 905 LEU A CA 1
ATOM 7305 C C . LEU A 1 905 ? 9.290 -16.504 43.268 1.00 66.75 905 LEU A C 1
ATOM 7307 O O . LEU A 1 905 ? 8.186 -17.023 43.402 1.00 66.75 905 LEU A O 1
ATOM 7311 N N . ASN A 1 906 ? 10.404 -17.150 43.622 1.00 55.78 906 ASN A N 1
ATOM 7312 C CA . ASN A 1 906 ? 10.427 -18.597 43.847 1.00 55.78 906 ASN A CA 1
ATOM 7313 C C . ASN A 1 906 ? 9.897 -19.048 45.229 1.00 55.78 906 ASN A C 1
ATOM 7315 O O . ASN A 1 906 ? 10.623 -18.951 46.216 1.00 55.78 906 ASN A O 1
ATOM 7319 N N . GLU A 1 907 ? 8.702 -19.647 45.261 1.00 40.00 907 GLU A N 1
ATOM 7320 C CA . GLU A 1 907 ? 8.282 -20.652 46.253 1.00 40.00 907 GLU A CA 1
ATOM 7321 C C . GLU A 1 907 ? 7.483 -21.773 45.559 1.00 40.00 907 GLU A C 1
ATOM 7323 O O . GLU A 1 907 ? 6.638 -21.524 44.697 1.00 40.00 907 GLU A O 1
ATOM 7328 N N . GLU A 1 908 ? 7.789 -23.024 45.911 1.00 32.75 908 GLU A N 1
ATOM 7329 C CA . GLU A 1 908 ? 7.209 -24.233 45.318 1.00 32.75 908 GLU A CA 1
ATOM 7330 C C . GLU A 1 908 ? 5.783 -24.485 45.835 1.00 32.75 908 GLU A C 1
ATOM 7332 O O . GLU A 1 908 ? 5.571 -24.705 47.028 1.00 32.75 908 GLU A O 1
ATOM 7337 N N . ALA A 1 909 ? 4.802 -24.527 44.928 1.00 37.09 909 ALA A N 1
ATOM 7338 C CA . ALA A 1 909 ? 3.455 -25.007 45.222 1.00 37.09 909 ALA A CA 1
ATOM 7339 C C . ALA A 1 909 ? 3.269 -26.430 44.677 1.00 37.09 909 ALA A C 1
ATOM 7341 O O . ALA A 1 909 ? 3.357 -26.678 43.474 1.00 37.09 909 ALA A O 1
ATOM 7342 N N . ILE A 1 910 ? 2.980 -27.372 45.574 1.00 34.16 910 ILE A N 1
ATOM 7343 C CA . ILE A 1 910 ? 2.550 -28.727 45.225 1.00 34.16 910 ILE A CA 1
ATOM 7344 C C . ILE A 1 910 ? 1.069 -28.646 44.849 1.00 34.16 910 ILE A C 1
ATOM 7346 O O . ILE A 1 910 ? 0.227 -28.378 45.705 1.00 34.16 910 ILE A O 1
ATOM 7350 N N . VAL A 1 911 ? 0.744 -28.868 43.574 1.00 41.88 911 VAL A N 1
ATOM 7351 C CA . VAL A 1 911 ? -0.646 -28.916 43.101 1.00 41.88 911 VAL A CA 1
ATOM 7352 C C . VAL A 1 911 ? -1.225 -30.307 43.397 1.00 41.88 911 VAL A C 1
ATOM 7354 O O . VAL A 1 911 ? -0.701 -31.300 42.884 1.00 41.88 911 VAL A O 1
ATOM 7357 N N . PRO A 1 912 ? -2.281 -30.428 44.220 1.00 44.78 912 PRO A N 1
ATOM 7358 C CA . PRO A 1 912 ? -2.966 -31.699 44.420 1.00 44.78 912 PRO A CA 1
ATOM 7359 C C . PRO A 1 912 ? -3.697 -32.125 43.138 1.00 44.78 912 PRO A C 1
ATOM 7361 O O . PRO A 1 912 ? -4.287 -31.310 42.432 1.00 44.78 912 PRO A O 1
ATOM 7364 N N . LYS A 1 913 ? -3.672 -33.426 42.834 1.00 53.97 913 LYS A N 1
ATOM 7365 C CA . LYS A 1 913 ? -4.399 -34.024 41.705 1.00 53.97 913 LYS A CA 1
ATOM 7366 C C . LYS A 1 913 ? -5.906 -33.986 42.023 1.00 53.97 913 LYS A C 1
ATOM 7368 O O . LYS A 1 913 ? -6.337 -34.636 42.970 1.00 53.97 913 LYS A O 1
ATOM 7373 N N . ILE A 1 914 ? -6.684 -33.201 41.274 1.00 62.91 914 ILE A N 1
ATOM 7374 C CA . ILE A 1 914 ? -8.134 -33.022 41.484 1.00 62.91 914 ILE A CA 1
ATOM 7375 C C . ILE A 1 914 ? -8.904 -34.154 40.782 1.00 62.91 914 ILE A C 1
ATOM 7377 O O . ILE A 1 914 ? -8.715 -34.363 39.580 1.00 62.91 914 ILE A O 1
ATOM 7381 N N . ASP A 1 915 ? -9.781 -34.862 41.504 1.00 73.69 915 ASP A N 1
ATOM 7382 C CA . ASP A 1 915 ? -10.741 -35.797 40.899 1.00 73.69 915 ASP A CA 1
ATOM 7383 C C . ASP A 1 915 ? -11.873 -35.004 40.223 1.00 73.69 915 ASP A C 1
ATOM 7385 O O . ASP A 1 915 ? -12.629 -34.276 40.865 1.00 73.69 915 ASP A O 1
ATOM 7389 N N . LYS A 1 916 ? -11.966 -35.120 38.895 1.00 74.31 916 LYS A N 1
ATOM 7390 C CA . LYS A 1 916 ? -12.920 -34.367 38.067 1.00 74.31 916 LYS A CA 1
ATOM 7391 C C . LYS A 1 916 ? -14.322 -34.979 38.066 1.00 74.31 916 LYS A C 1
ATOM 7393 O O . LYS A 1 916 ? -15.246 -34.339 37.572 1.00 74.31 916 LYS A O 1
ATOM 7398 N N . PHE A 1 917 ? -14.502 -36.190 38.596 1.00 81.69 917 PHE A N 1
ATOM 7399 C CA . PHE A 1 917 ? -15.799 -36.871 38.643 1.00 81.69 917 PHE A CA 1
ATOM 7400 C C . PHE A 1 917 ? -16.634 -36.522 39.883 1.00 81.69 917 PHE A C 1
ATOM 7402 O O . PHE A 1 917 ? -17.822 -36.844 39.912 1.00 81.69 917 PHE A O 1
ATOM 7409 N N . LEU A 1 918 ? -16.073 -35.746 40.822 1.00 80.31 918 LEU A N 1
ATOM 7410 C CA . LEU A 1 918 ? -16.788 -35.134 41.957 1.00 80.31 918 LEU A CA 1
ATOM 7411 C C . LEU A 1 918 ? -18.001 -34.282 41.541 1.00 80.31 918 LEU A C 1
ATOM 7413 O O . LEU A 1 918 ? -18.844 -33.954 42.368 1.00 80.31 918 LEU A O 1
ATOM 7417 N N . ILE A 1 919 ? -18.132 -33.945 40.255 1.00 79.56 919 ILE A N 1
ATOM 7418 C CA . ILE A 1 919 ? -19.316 -33.286 39.686 1.00 79.56 919 ILE A CA 1
ATOM 7419 C C . ILE A 1 919 ? -20.628 -34.051 39.935 1.00 79.56 919 ILE A C 1
ATOM 7421 O O . ILE A 1 919 ? -21.690 -33.438 40.025 1.00 79.56 919 ILE A O 1
ATOM 7425 N N . TYR A 1 920 ? -20.561 -35.376 40.100 1.00 80.38 920 TYR A N 1
ATOM 7426 C CA . TYR A 1 920 ? -21.713 -36.212 40.446 1.00 80.38 920 TYR A CA 1
ATOM 7427 C C . TYR A 1 920 ? -22.099 -36.127 41.935 1.00 80.38 920 TYR A C 1
ATOM 7429 O O . TYR A 1 920 ? -23.135 -36.667 42.327 1.00 80.38 920 TYR A O 1
ATOM 7437 N N . GLY A 1 921 ? -21.308 -35.414 42.743 1.00 79.19 921 GLY A N 1
ATOM 7438 C CA . GLY A 1 921 ? -21.582 -35.109 44.143 1.00 79.19 921 GLY A CA 1
ATOM 7439 C C . GLY A 1 921 ? -21.581 -36.340 45.048 1.00 79.19 921 GLY A C 1
ATOM 7440 O O . GLY A 1 921 ? -20.856 -37.307 44.809 1.00 79.19 921 GLY A O 1
ATOM 7441 N N . GLU A 1 922 ? -22.440 -36.301 46.071 1.00 77.31 922 GLU A N 1
ATOM 7442 C CA . GLU A 1 922 ? -22.497 -37.283 47.166 1.00 77.31 922 GLU A CA 1
ATOM 7443 C C . GLU A 1 922 ? -22.577 -38.739 46.677 1.00 77.31 922 GLU A C 1
ATOM 7445 O O . GLU A 1 922 ? -21.942 -39.612 47.253 1.00 77.31 922 GLU A O 1
ATOM 7450 N N . MET A 1 923 ? -23.264 -39.013 45.562 1.00 78.50 923 MET A N 1
ATOM 7451 C CA . MET A 1 923 ? -23.389 -40.372 45.016 1.00 78.50 923 MET A CA 1
ATOM 7452 C C . MET A 1 923 ? -22.050 -40.966 44.556 1.00 78.50 923 MET A C 1
ATOM 7454 O O . MET A 1 923 ? -21.795 -42.156 44.743 1.00 78.50 923 MET A O 1
ATOM 7458 N N . TYR A 1 924 ? -21.201 -40.164 43.913 1.00 82.94 924 TYR A N 1
ATOM 7459 C CA . TYR A 1 924 ? -19.882 -40.619 43.478 1.00 82.94 924 TYR A CA 1
ATOM 7460 C C . TYR A 1 924 ? -18.929 -40.747 44.674 1.00 82.94 924 TYR A C 1
ATOM 7462 O O . TYR A 1 924 ? -18.180 -41.725 44.759 1.00 82.94 924 TYR A O 1
ATOM 7470 N N . ASP A 1 925 ? -19.020 -39.825 45.634 1.00 79.56 925 ASP A N 1
ATOM 7471 C CA . ASP A 1 925 ? -18.247 -39.871 46.880 1.00 79.56 925 ASP A CA 1
ATOM 7472 C C . ASP A 1 925 ? -18.583 -41.114 47.711 1.00 79.56 925 ASP A C 1
ATOM 7474 O O . ASP A 1 925 ? -17.691 -41.851 48.118 1.00 79.56 925 ASP A O 1
ATOM 7478 N N . GLU A 1 926 ? -19.864 -41.440 47.882 1.00 77.56 926 GLU A N 1
ATOM 7479 C CA . GLU A 1 926 ? -20.292 -42.640 48.605 1.00 77.56 926 GLU A CA 1
ATOM 7480 C C . GLU A 1 926 ? -19.797 -43.929 47.941 1.00 77.56 926 GLU A C 1
ATOM 7482 O O . GLU A 1 926 ? -19.345 -44.849 48.632 1.00 77.56 926 GLU A O 1
ATOM 7487 N N . VAL A 1 927 ? -19.841 -44.007 46.606 1.00 78.31 927 VAL A N 1
ATOM 7488 C CA . VAL A 1 927 ? -19.340 -45.160 45.843 1.00 78.31 927 VAL A CA 1
ATOM 7489 C C . VAL A 1 927 ? -17.825 -45.299 45.989 1.00 78.31 927 VAL A C 1
ATOM 7491 O O . VAL A 1 927 ? -17.327 -46.408 46.213 1.00 78.31 927 VAL A O 1
ATOM 7494 N N . THR A 1 928 ? -17.074 -44.203 45.878 1.00 76.69 928 THR A N 1
ATOM 7495 C CA . THR A 1 928 ? -15.608 -44.214 46.001 1.00 76.69 928 THR A CA 1
ATOM 7496 C C . THR A 1 928 ? -15.161 -44.516 47.434 1.00 76.69 928 THR A C 1
ATOM 7498 O O . THR A 1 928 ? -14.350 -45.421 47.630 1.00 76.69 928 THR A O 1
ATOM 7501 N N . ASP A 1 929 ? -15.752 -43.888 48.448 1.00 75.81 929 ASP A N 1
ATOM 7502 C CA . ASP A 1 929 ? -15.446 -44.148 49.860 1.00 75.81 929 ASP A CA 1
ATOM 7503 C C . ASP A 1 929 ? -15.788 -45.579 50.273 1.00 75.81 929 ASP A C 1
ATOM 7505 O O . ASP A 1 929 ? -15.007 -46.263 50.944 1.00 75.81 929 ASP A O 1
ATOM 7509 N N . SER A 1 930 ? -16.967 -46.061 49.882 1.00 72.81 930 SER A N 1
ATOM 7510 C CA . SER A 1 930 ? -17.416 -47.403 50.251 1.00 72.81 930 SER A CA 1
ATOM 7511 C C . SER A 1 930 ? -16.607 -48.491 49.561 1.00 72.81 930 SER A C 1
ATOM 7513 O O . SER A 1 930 ? -16.392 -49.568 50.118 1.00 72.81 930 SER A O 1
ATOM 7515 N N . SER A 1 931 ? -16.123 -48.220 48.353 1.00 73.69 931 SER A N 1
ATOM 7516 C CA . SER A 1 931 ? -15.259 -49.149 47.638 1.00 73.69 931 SER A CA 1
ATOM 7517 C C . SER A 1 931 ? -13.825 -49.151 48.162 1.00 73.69 931 SER A C 1
ATOM 7519 O O . SER A 1 931 ? -13.248 -50.231 48.262 1.00 73.69 931 SER A O 1
ATOM 7521 N N . VAL A 1 932 ? -13.280 -48.010 48.598 1.00 73.81 932 VAL A N 1
ATOM 7522 C CA . VAL A 1 932 ? -12.010 -47.969 49.349 1.00 73.81 932 VAL A CA 1
ATOM 7523 C C . VAL A 1 932 ? -12.125 -48.800 50.631 1.00 73.81 932 VAL A C 1
ATOM 7525 O O . VAL A 1 932 ? -11.298 -49.680 50.863 1.00 73.81 932 VAL A O 1
ATOM 7528 N N . LYS A 1 933 ? -13.209 -48.631 51.403 1.00 73.62 933 LYS A N 1
ATOM 7529 C CA . LYS A 1 933 ? -13.485 -49.445 52.604 1.00 73.62 933 LYS A CA 1
ATOM 7530 C C . LYS A 1 933 ? -13.619 -50.940 52.294 1.00 73.62 933 LYS A C 1
ATOM 7532 O O . LYS A 1 933 ? -13.169 -51.763 53.087 1.00 73.62 933 LYS A O 1
ATOM 7537 N N . ALA A 1 934 ? -14.210 -51.302 51.152 1.00 69.81 934 ALA A N 1
ATOM 7538 C CA . ALA A 1 934 ? -14.327 -52.693 50.706 1.00 69.81 934 ALA A CA 1
ATOM 7539 C C . ALA A 1 934 ? -12.981 -53.305 50.273 1.00 69.81 934 ALA A C 1
ATOM 7541 O O . ALA A 1 934 ? -12.753 -54.491 50.494 1.00 69.81 934 ALA A O 1
ATOM 7542 N N . ILE A 1 935 ? -12.082 -52.510 49.679 1.00 70.31 935 ILE A N 1
ATOM 7543 C CA . ILE A 1 935 ? -10.719 -52.939 49.322 1.00 70.31 935 ILE A CA 1
ATOM 7544 C C . ILE A 1 935 ? -9.870 -53.145 50.585 1.00 70.31 935 ILE A C 1
ATOM 7546 O O . ILE A 1 935 ? -9.120 -54.116 50.665 1.00 70.31 935 ILE A O 1
ATOM 7550 N N . GLU A 1 936 ? -10.004 -52.262 51.576 1.00 74.19 936 GLU A N 1
ATOM 7551 C CA . GLU A 1 936 ? -9.297 -52.359 52.859 1.00 74.19 936 GLU A CA 1
ATOM 7552 C C . GLU A 1 936 ? -9.857 -53.470 53.768 1.00 74.19 936 GLU A C 1
ATOM 7554 O O . GLU A 1 936 ? -9.115 -54.051 54.565 1.00 74.19 936 GLU A O 1
ATOM 7559 N N . ASN A 1 937 ? -11.151 -53.797 53.650 1.00 72.31 937 ASN A N 1
ATOM 7560 C CA . ASN A 1 937 ? -11.826 -54.827 54.440 1.00 72.31 937 ASN A CA 1
ATOM 7561 C C . ASN A 1 937 ? -12.794 -55.685 53.586 1.00 72.31 937 ASN A C 1
ATOM 7563 O O . ASN A 1 937 ? -13.946 -55.291 53.392 1.00 72.31 937 ASN A O 1
ATOM 7567 N N . PRO A 1 938 ? -12.399 -56.910 53.182 1.00 62.31 938 PRO A N 1
ATOM 7568 C CA . PRO A 1 938 ? -13.211 -57.805 52.341 1.00 62.31 938 PRO A CA 1
ATOM 7569 C C . PRO A 1 938 ? -14.546 -58.259 52.960 1.00 62.31 938 PRO A C 1
ATOM 7571 O O . PRO A 1 938 ? -15.412 -58.780 52.264 1.00 62.31 938 PRO A O 1
ATOM 7574 N N . SER A 1 939 ? -14.721 -58.087 54.274 1.00 57.03 939 SER A N 1
ATOM 7575 C CA . SER A 1 939 ? -15.965 -58.394 55.000 1.00 57.03 939 SER A CA 1
ATOM 7576 C C . SER A 1 939 ? -17.002 -57.262 54.935 1.00 57.03 939 SER A C 1
ATOM 7578 O O . SER A 1 939 ? -18.131 -57.442 55.394 1.00 57.03 939 SER A O 1
ATOM 7580 N N . TYR A 1 940 ? -16.625 -56.085 54.425 1.00 64.06 940 TYR A N 1
ATOM 7581 C CA . TYR A 1 940 ? -17.512 -54.934 54.297 1.00 64.06 940 TYR A CA 1
ATOM 7582 C C . TYR A 1 940 ? -18.451 -55.119 53.100 1.00 64.06 940 TYR A C 1
ATOM 7584 O O . TYR A 1 940 ? -18.040 -55.051 51.938 1.00 64.06 940 TYR A O 1
ATOM 7592 N N . ASN A 1 941 ? -19.730 -55.361 53.390 1.00 58.41 941 ASN A N 1
ATOM 7593 C CA . ASN A 1 941 ? -20.745 -55.526 52.362 1.00 58.41 941 ASN A CA 1
ATOM 7594 C C . ASN A 1 941 ? -21.272 -54.148 51.944 1.00 58.41 941 ASN A C 1
ATOM 7596 O O . ASN A 1 941 ? -21.970 -53.481 52.705 1.00 58.41 941 ASN A O 1
ATOM 7600 N N . PHE A 1 942 ? -20.900 -53.714 50.744 1.00 63.09 942 PHE A N 1
ATOM 7601 C CA . PHE A 1 942 ? -21.450 -52.511 50.123 1.00 63.09 942 PHE A CA 1
ATOM 7602 C C . PHE A 1 942 ? -22.813 -52.861 49.516 1.00 63.09 942 PHE A C 1
ATOM 7604 O O . PHE A 1 942 ? -22.860 -53.500 48.462 1.00 63.09 942 PHE A O 1
ATOM 7611 N N . GLU A 1 943 ? -23.905 -52.502 50.194 1.00 58.38 943 GLU A N 1
ATOM 7612 C CA . GLU A 1 943 ? -25.260 -52.668 49.662 1.00 58.38 943 GLU A CA 1
ATOM 7613 C C . GLU A 1 943 ? -25.496 -51.649 48.540 1.00 58.38 943 GLU A C 1
ATOM 7615 O O . GLU A 1 943 ? -25.391 -50.441 48.735 1.00 58.38 943 GLU A O 1
ATOM 7620 N N . MET A 1 944 ? -25.768 -52.150 47.334 1.00 56.81 944 MET A N 1
ATOM 7621 C CA . MET A 1 944 ? -26.101 -51.319 46.180 1.00 56.81 944 MET A CA 1
ATOM 7622 C C . MET A 1 944 ? -27.586 -50.976 46.261 1.00 56.81 944 MET A C 1
ATOM 7624 O O . MET A 1 944 ? -28.413 -51.751 45.778 1.00 56.81 944 MET A O 1
ATOM 7628 N N . ASP A 1 945 ? -27.921 -49.846 46.880 1.00 51.72 945 ASP A N 1
ATOM 7629 C CA . ASP A 1 945 ? -29.293 -49.331 46.919 1.00 51.72 945 ASP A CA 1
ATOM 7630 C C . ASP A 1 945 ? -29.665 -48.791 45.524 1.00 51.72 945 ASP A C 1
ATOM 7632 O O . ASP A 1 945 ? -29.579 -47.609 45.202 1.00 51.72 945 ASP A O 1
ATOM 7636 N N . ASN A 1 946 ? -29.963 -49.719 44.617 1.00 54.38 946 ASN A N 1
ATOM 7637 C CA . ASN A 1 946 ? -30.316 -49.456 43.232 1.00 54.38 946 ASN A CA 1
ATOM 7638 C C . ASN A 1 946 ? -31.840 -49.484 43.123 1.00 54.38 946 ASN A C 1
ATOM 7640 O O . ASN A 1 946 ? -32.423 -50.551 42.925 1.00 54.38 946 ASN A O 1
ATOM 7644 N N . ASP A 1 947 ? -32.494 -48.324 43.204 1.00 51.94 947 ASP A N 1
ATOM 7645 C CA . ASP A 1 947 ? -33.937 -48.236 42.931 1.00 51.94 947 ASP A CA 1
ATOM 7646 C C . ASP A 1 947 ? -34.286 -48.539 41.454 1.00 51.94 947 ASP A C 1
ATOM 7648 O O . ASP A 1 947 ? -35.455 -48.622 41.083 1.00 51.94 947 ASP A O 1
ATOM 7652 N N . GLY A 1 948 ? -33.276 -48.748 40.599 1.00 54.62 948 GLY A N 1
ATOM 7653 C CA . GLY A 1 948 ? -33.423 -49.104 39.191 1.00 54.62 948 GLY A CA 1
ATOM 7654 C C . GLY A 1 948 ? -33.831 -47.941 38.283 1.00 54.62 948 GLY A C 1
ATOM 7655 O O . GLY A 1 948 ? -33.763 -48.105 37.063 1.00 54.62 948 GLY A O 1
ATOM 7656 N N . THR A 1 949 ? -34.201 -46.788 38.847 1.00 57.75 949 THR A N 1
ATOM 7657 C CA . THR A 1 949 ? -34.655 -45.581 38.142 1.00 57.75 949 THR A CA 1
ATOM 7658 C C . THR A 1 949 ? -33.563 -44.520 37.986 1.00 57.75 949 THR A C 1
ATOM 7660 O O . THR A 1 949 ? -33.650 -43.709 37.068 1.00 57.75 949 THR A O 1
ATOM 7663 N N . ASN A 1 950 ? -32.507 -44.560 38.808 1.00 70.75 950 ASN A N 1
ATOM 7664 C CA . ASN A 1 950 ? -31.400 -43.602 38.742 1.00 70.75 950 ASN A CA 1
ATOM 7665 C C . ASN A 1 950 ? -30.340 -43.988 37.687 1.00 70.75 950 ASN A C 1
ATOM 7667 O O . ASN A 1 950 ? -29.605 -44.971 37.838 1.00 70.75 950 ASN A O 1
ATOM 7671 N N . GLU A 1 951 ? -30.230 -43.197 36.617 1.00 70.38 951 GLU A N 1
ATOM 7672 C CA . GLU A 1 951 ? -29.287 -43.451 35.517 1.00 70.38 951 GLU A CA 1
ATOM 7673 C C . GLU A 1 951 ? -27.857 -42.961 35.826 1.00 70.38 951 GLU A C 1
ATOM 7675 O O . GLU A 1 951 ? -26.911 -43.384 35.152 1.00 70.38 951 GLU A O 1
ATOM 7680 N N . LYS A 1 952 ? -27.660 -42.142 36.874 1.00 77.31 952 LYS A N 1
ATOM 7681 C CA . LYS A 1 952 ? -26.336 -41.657 37.318 1.00 77.31 952 LYS A CA 1
ATOM 7682 C C . LYS A 1 952 ? -25.541 -42.717 38.067 1.00 77.31 952 LYS A C 1
ATOM 7684 O O . LYS A 1 952 ? -24.317 -42.756 37.952 1.00 77.31 952 LYS A O 1
ATOM 7689 N N . PHE A 1 953 ? -26.210 -43.598 38.805 1.00 79.62 953 PHE A N 1
ATOM 7690 C CA . PHE A 1 953 ? -25.537 -44.598 39.634 1.00 79.62 953 PHE A CA 1
ATOM 7691 C C . PHE A 1 953 ? -24.629 -45.553 38.823 1.00 79.62 953 PHE A C 1
ATOM 7693 O O . PHE A 1 953 ? -23.457 -45.708 39.180 1.00 79.62 953 PHE A O 1
ATOM 7700 N N . PRO A 1 954 ? -25.062 -46.118 37.673 1.00 79.88 954 PRO A N 1
ATOM 7701 C CA . PRO A 1 954 ? -24.176 -46.897 36.804 1.00 79.88 954 PRO A CA 1
ATOM 7702 C C . PRO A 1 954 ? -23.009 -46.093 36.211 1.00 79.88 954 PRO A C 1
ATOM 7704 O O . PRO A 1 954 ? -21.933 -46.657 35.988 1.00 79.88 954 PRO A O 1
ATOM 7707 N N . VAL A 1 955 ? -23.193 -44.787 35.972 1.00 83.69 955 VAL A N 1
ATOM 7708 C CA . VAL A 1 955 ? -22.124 -43.882 35.515 1.00 83.69 955 VAL A CA 1
ATOM 7709 C C . VAL A 1 955 ? -21.080 -43.712 36.619 1.00 83.69 955 VAL A C 1
ATOM 7711 O O . VAL A 1 955 ? -19.906 -43.990 36.382 1.00 83.69 955 VAL A O 1
ATOM 7714 N N . CYS A 1 956 ? -21.507 -43.354 37.835 1.00 82.81 956 CYS A N 1
ATOM 7715 C CA . CYS A 1 956 ? -20.634 -43.152 38.995 1.00 82.81 956 CYS A CA 1
ATOM 7716 C C . CYS A 1 956 ? -19.835 -44.416 39.323 1.00 82.81 956 CYS A C 1
ATOM 7718 O O . CYS A 1 956 ? -18.617 -44.355 39.461 1.00 82.81 956 CYS A O 1
ATOM 7720 N N . MET A 1 957 ? -20.501 -45.575 39.344 1.00 80.81 957 MET A N 1
ATOM 7721 C CA . MET A 1 957 ? -19.864 -46.880 39.549 1.00 80.81 957 MET A CA 1
ATOM 7722 C C . MET A 1 957 ? -18.783 -47.174 38.506 1.00 80.81 957 MET A C 1
ATOM 7724 O O . MET A 1 957 ? -17.697 -47.623 38.859 1.00 80.81 957 MET A O 1
ATOM 7728 N N . THR A 1 958 ? -19.056 -46.910 37.226 1.00 80.69 958 THR A N 1
ATOM 7729 C CA . THR A 1 958 ? -18.106 -47.187 36.137 1.00 80.69 958 THR A CA 1
ATOM 7730 C C . THR A 1 958 ? -16.905 -46.241 36.179 1.00 80.69 958 THR A C 1
ATOM 7732 O O . THR A 1 958 ? -15.770 -46.688 36.018 1.00 80.69 958 THR A O 1
ATOM 7735 N N . LEU A 1 959 ? -17.136 -44.947 36.422 1.00 83.56 959 LEU A N 1
ATOM 7736 C CA . LEU A 1 959 ? -16.071 -43.946 36.531 1.00 83.56 959 LEU A CA 1
ATOM 7737 C C . LEU A 1 959 ? -15.185 -44.211 37.755 1.00 83.56 959 LEU A C 1
ATOM 7739 O O . LEU A 1 959 ? -13.967 -44.273 37.610 1.00 83.56 959 LEU A O 1
ATOM 7743 N N . ALA A 1 960 ? -15.788 -44.482 38.918 1.00 80.25 960 ALA A N 1
ATOM 7744 C CA . ALA A 1 960 ? -15.069 -44.826 40.143 1.00 80.25 960 ALA A CA 1
ATOM 7745 C C . ALA A 1 960 ? -14.248 -46.116 39.980 1.00 80.25 960 ALA A C 1
ATOM 7747 O O . ALA A 1 960 ? -13.096 -46.182 40.407 1.00 80.25 960 ALA A O 1
ATOM 7748 N N . ALA A 1 961 ? -14.805 -47.131 39.308 1.00 76.19 961 ALA A N 1
ATOM 7749 C CA . ALA A 1 961 ? -14.112 -48.392 39.055 1.00 76.19 961 ALA A CA 1
ATOM 7750 C C . ALA A 1 961 ? -12.853 -48.222 38.197 1.00 76.19 961 ALA A C 1
ATOM 7752 O O . ALA A 1 961 ? -11.833 -48.854 38.467 1.00 76.19 961 ALA A O 1
ATOM 7753 N N . VAL A 1 962 ? -12.913 -47.370 37.171 1.00 72.06 962 VAL A N 1
ATOM 7754 C CA . VAL A 1 962 ? -11.757 -47.092 36.308 1.00 72.06 962 VAL A CA 1
ATOM 7755 C C . VAL A 1 962 ? -10.751 -46.180 37.017 1.00 72.06 962 VAL A C 1
ATOM 7757 O O . VAL A 1 962 ? -9.552 -46.443 36.948 1.00 72.06 962 VAL A O 1
ATOM 7760 N N . GLN A 1 963 ? -11.210 -45.175 37.772 1.00 73.94 963 GLN A N 1
ATOM 7761 C CA . GLN A 1 963 ? -10.344 -44.279 38.547 1.00 73.94 963 GLN A CA 1
ATOM 7762 C C . GLN A 1 963 ? -9.511 -45.040 39.595 1.00 73.94 963 GLN A C 1
ATOM 7764 O O . GLN A 1 963 ? -8.326 -44.760 39.765 1.00 73.94 963 GLN A O 1
ATOM 7769 N N . GLN A 1 964 ? -10.087 -46.062 40.240 1.00 72.25 964 GLN A N 1
ATOM 7770 C CA . GLN A 1 964 ? -9.373 -46.937 41.183 1.00 72.25 964 GLN A CA 1
ATOM 7771 C C . GLN A 1 964 ? -8.171 -47.658 40.572 1.00 72.25 964 GLN A C 1
ATOM 7773 O O . GLN A 1 964 ? -7.160 -47.845 41.252 1.00 72.25 964 GLN A O 1
ATOM 7778 N N . ILE A 1 965 ? -8.283 -48.057 39.305 1.00 66.12 965 ILE A N 1
ATOM 7779 C CA . ILE A 1 965 ? -7.201 -48.717 38.569 1.00 66.12 965 ILE A CA 1
ATOM 7780 C C . ILE A 1 965 ? -6.179 -47.687 38.092 1.00 66.12 965 ILE A C 1
ATOM 7782 O O . ILE A 1 965 ? -4.983 -47.888 38.276 1.00 66.12 965 ILE A O 1
ATOM 7786 N N . VAL A 1 966 ? -6.637 -46.559 37.540 1.00 63.28 966 VAL A N 1
ATOM 7787 C CA . VAL A 1 966 ? -5.769 -45.488 37.015 1.00 63.28 966 VAL A CA 1
ATOM 7788 C C . VAL A 1 966 ? -4.915 -44.837 38.112 1.00 63.28 966 VAL A C 1
ATOM 7790 O O . VAL A 1 966 ? -3.765 -44.481 37.860 1.00 63.28 966 VAL A O 1
ATOM 7793 N N . ASP A 1 967 ? -5.434 -44.706 39.335 1.00 63.56 967 ASP A N 1
ATOM 7794 C CA . ASP A 1 967 ? -4.681 -44.192 40.488 1.00 63.56 967 ASP A CA 1
ATOM 7795 C C . ASP A 1 967 ? -3.890 -45.282 41.246 1.00 63.56 967 ASP A C 1
ATOM 7797 O O . ASP A 1 967 ? -3.308 -44.997 42.294 1.00 63.56 967 ASP A O 1
ATOM 7801 N N . GLY A 1 968 ? -3.857 -46.526 40.745 1.00 59.25 968 GLY A N 1
ATOM 7802 C CA . GLY A 1 968 ? -3.083 -47.631 41.326 1.00 59.25 968 GLY A CA 1
ATOM 7803 C C . GLY A 1 968 ? -3.581 -48.117 42.694 1.00 59.25 968 GLY A C 1
ATOM 7804 O O . GLY A 1 968 ? -2.823 -48.735 43.440 1.00 59.25 968 GLY A O 1
ATOM 7805 N N . ARG A 1 969 ? -4.841 -47.828 43.054 1.00 57.94 969 ARG A N 1
ATOM 7806 C CA . ARG A 1 969 ? -5.427 -48.159 44.368 1.00 57.94 969 ARG A CA 1
ATOM 7807 C C . ARG A 1 969 ? -5.967 -49.593 44.459 1.00 57.94 969 ARG A C 1
ATOM 7809 O O . ARG A 1 969 ? -6.205 -50.071 45.564 1.00 57.94 969 ARG A O 1
ATOM 7816 N N . ALA A 1 970 ? -6.153 -50.290 43.334 1.00 56.12 970 ALA A N 1
ATOM 7817 C CA . ALA A 1 970 ? -6.559 -51.698 43.291 1.00 56.12 970 ALA A CA 1
ATOM 7818 C C . ALA A 1 970 ? -6.006 -52.428 42.052 1.00 56.12 970 ALA A C 1
ATOM 7820 O O . ALA A 1 970 ? -5.944 -51.851 40.970 1.00 56.12 970 ALA A O 1
ATOM 7821 N N . SER A 1 971 ? -5.661 -53.715 42.204 1.00 55.66 971 SER A N 1
ATOM 7822 C CA . SER A 1 971 ? -5.359 -54.623 41.083 1.00 55.66 971 SER A CA 1
ATOM 7823 C C . SER A 1 971 ? -6.646 -55.238 40.518 1.00 55.66 971 SER A C 1
ATOM 7825 O O . SER A 1 971 ? -7.592 -55.497 41.267 1.00 55.66 971 SER A O 1
ATOM 7827 N N . ILE A 1 972 ? -6.655 -55.517 39.210 1.00 56.19 972 ILE A N 1
ATOM 7828 C CA . ILE A 1 972 ? -7.760 -56.158 38.472 1.00 56.19 972 ILE A CA 1
ATOM 7829 C C . ILE A 1 972 ? -8.137 -57.525 39.075 1.00 56.19 972 ILE A C 1
ATOM 7831 O O . ILE A 1 972 ? -9.289 -57.943 38.972 1.00 56.19 972 ILE A O 1
ATOM 7835 N N . ASP A 1 973 ? -7.193 -58.185 39.751 1.00 53.28 973 ASP A N 1
ATOM 7836 C CA . ASP A 1 973 ? -7.376 -59.504 40.369 1.00 53.28 973 ASP A CA 1
ATOM 7837 C C . ASP A 1 973 ? -8.073 -59.459 41.743 1.00 53.28 973 ASP A C 1
ATOM 7839 O O . ASP A 1 973 ? -8.331 -60.502 42.346 1.00 53.28 973 ASP A O 1
ATOM 7843 N N . ASN A 1 974 ? -8.377 -58.271 42.277 1.00 64.12 974 ASN A N 1
ATOM 7844 C CA . ASN A 1 974 ? -9.035 -58.143 43.575 1.00 64.12 974 ASN A CA 1
ATOM 7845 C C . ASN A 1 974 ? -10.555 -58.370 43.443 1.00 64.12 974 ASN A C 1
ATOM 7847 O O . ASN A 1 974 ? -11.261 -57.521 42.898 1.00 64.12 974 ASN A O 1
ATOM 7851 N N . GLU A 1 975 ? -11.083 -59.474 43.989 1.00 60.38 975 GLU A N 1
ATOM 7852 C CA . GLU A 1 975 ? -12.528 -59.794 43.980 1.00 60.38 975 GLU A CA 1
ATOM 7853 C C . GLU A 1 975 ? -13.397 -58.697 44.627 1.00 60.38 975 GLU A C 1
ATOM 7855 O O . GLU A 1 975 ? -14.582 -58.584 44.320 1.00 60.38 975 GLU A O 1
ATOM 7860 N N . SER A 1 976 ? -12.805 -57.850 45.479 1.00 61.81 976 SER A N 1
ATOM 7861 C CA . SER A 1 976 ? -13.497 -56.747 46.162 1.00 61.81 976 SER A CA 1
ATOM 7862 C C . SER A 1 976 ? -13.536 -55.438 45.353 1.00 61.81 976 SER A C 1
ATOM 7864 O O . SER A 1 976 ? -14.181 -54.480 45.787 1.00 61.81 976 SER A O 1
ATOM 7866 N N . CYS A 1 977 ? -12.864 -55.362 44.193 1.00 71.38 977 CYS A N 1
ATOM 7867 C CA . CYS A 1 977 ? -12.837 -54.148 43.369 1.00 71.38 977 CYS A CA 1
ATOM 7868 C C . CYS A 1 977 ? -14.186 -53.875 42.681 1.00 71.38 977 CYS A C 1
ATOM 7870 O O . CYS A 1 977 ? -14.984 -54.780 42.416 1.00 71.38 977 CYS A O 1
ATOM 7872 N N . LEU A 1 978 ? -14.435 -52.610 42.331 1.00 73.75 978 LEU A N 1
ATOM 7873 C CA . LEU A 1 978 ? -15.687 -52.211 41.680 1.00 73.75 978 LEU A CA 1
ATOM 7874 C C . LEU A 1 978 ? -15.906 -52.894 40.318 1.00 73.75 978 LEU A C 1
ATOM 7876 O O . LEU A 1 978 ? -17.048 -53.187 39.968 1.00 73.75 978 LEU A O 1
ATOM 7880 N N . ILE A 1 979 ? -14.843 -53.225 39.571 1.00 73.56 979 ILE A N 1
ATOM 7881 C CA . ILE A 1 979 ? -14.966 -53.944 38.289 1.00 73.56 979 ILE A CA 1
ATOM 7882 C C . ILE A 1 979 ? -15.520 -55.360 38.487 1.00 73.56 979 ILE A C 1
ATOM 7884 O O . ILE A 1 979 ? -16.370 -55.796 37.708 1.00 73.56 979 ILE A O 1
ATOM 7888 N N . ALA A 1 980 ? -15.086 -56.076 39.528 1.00 72.56 980 ALA A N 1
ATOM 7889 C CA . ALA A 1 980 ? -15.595 -57.412 39.839 1.00 72.56 980 ALA A CA 1
ATOM 7890 C C . ALA A 1 980 ? -17.098 -57.378 40.172 1.00 72.56 980 ALA A C 1
ATOM 7892 O O . ALA A 1 980 ? -17.864 -58.207 39.677 1.00 72.56 980 ALA A O 1
ATOM 7893 N N . LYS A 1 981 ? -17.545 -56.348 40.903 1.00 73.62 981 LYS A N 1
ATOM 7894 C CA . LYS A 1 981 ? -18.968 -56.121 41.207 1.00 73.62 981 LYS A CA 1
ATOM 7895 C C . LYS A 1 981 ? -19.789 -55.764 39.964 1.00 73.62 981 LYS A C 1
ATOM 7897 O O . LYS A 1 981 ? -20.869 -56.316 39.761 1.00 73.62 981 LYS A O 1
ATOM 7902 N N . ILE A 1 982 ? -19.260 -54.914 39.078 1.00 75.00 982 ILE A N 1
ATOM 7903 C CA . ILE A 1 982 ? -19.892 -54.604 37.781 1.00 75.00 982 ILE A CA 1
ATOM 7904 C C . ILE A 1 982 ? -20.042 -55.882 36.935 1.00 75.00 982 ILE A C 1
ATOM 7906 O O . ILE A 1 982 ? -21.096 -56.109 36.335 1.00 75.00 982 ILE A O 1
ATOM 7910 N N . LYS A 1 983 ? -19.028 -56.759 36.923 1.00 76.00 983 LYS A N 1
ATOM 7911 C CA . LYS A 1 983 ? -19.080 -58.068 36.245 1.00 76.00 983 LYS A CA 1
ATOM 7912 C C . LYS A 1 983 ? -20.146 -58.985 36.827 1.00 76.00 983 LYS A C 1
ATOM 7914 O O . LYS A 1 983 ? -20.802 -59.708 36.077 1.00 76.00 983 LYS A O 1
ATOM 7919 N N . GLU A 1 984 ? -20.343 -58.973 38.137 1.00 74.38 984 GLU A N 1
ATOM 7920 C CA . GLU A 1 984 ? -21.395 -59.757 38.776 1.00 74.38 984 GLU A CA 1
ATOM 7921 C C . GLU A 1 984 ? -22.790 -59.269 38.364 1.00 74.38 984 GLU A C 1
ATOM 7923 O O . GLU A 1 984 ? -23.598 -60.066 37.882 1.00 74.38 984 GLU A O 1
ATOM 7928 N N . GLN A 1 985 ? -23.035 -57.956 38.417 1.00 73.44 985 GLN A N 1
ATOM 7929 C CA . GLN A 1 985 ? -24.299 -57.356 37.969 1.00 73.44 985 GLN A CA 1
ATOM 7930 C C . GLN A 1 985 ? -24.553 -57.508 36.465 1.00 73.44 985 GLN A C 1
ATOM 7932 O O . GLN A 1 985 ? -25.696 -57.567 36.009 1.00 73.44 985 GLN A O 1
ATOM 7937 N N . SER A 1 986 ? -23.494 -57.643 35.667 1.00 76.75 986 SER A N 1
ATOM 7938 C CA . SER A 1 986 ? -23.612 -57.920 34.234 1.00 76.75 986 SER A CA 1
ATOM 7939 C C . SER A 1 986 ? -24.324 -59.242 33.920 1.00 76.75 986 SER A C 1
ATOM 7941 O O . SER A 1 986 ? -24.928 -59.378 32.854 1.00 76.75 986 SER A O 1
ATOM 7943 N N . LYS A 1 987 ? -24.293 -60.207 34.853 1.00 77.25 987 LYS A N 1
ATOM 7944 C CA . LYS A 1 987 ? -24.962 -61.508 34.707 1.00 77.25 987 LYS A CA 1
ATOM 7945 C C . LYS A 1 987 ? -26.476 -61.407 34.895 1.00 77.25 987 LYS A C 1
ATOM 7947 O O . LYS A 1 987 ? -27.196 -62.262 34.386 1.00 77.25 987 LYS A O 1
ATOM 7952 N N . THR A 1 988 ? -26.955 -60.392 35.616 1.00 70.75 988 THR A N 1
ATOM 7953 C CA . THR A 1 988 ? -28.375 -60.205 35.948 1.00 70.75 988 THR A CA 1
ATOM 7954 C C . THR A 1 988 ? -29.060 -59.188 35.035 1.00 70.75 988 THR A C 1
ATOM 7956 O O . THR A 1 988 ? -30.211 -59.391 34.653 1.00 70.75 988 THR A O 1
ATOM 7959 N N . GLU A 1 989 ? -28.359 -58.134 34.610 1.00 72.75 989 GLU A N 1
ATOM 7960 C CA . GLU A 1 989 ? -28.936 -57.023 33.849 1.00 72.75 989 GLU A CA 1
ATOM 7961 C C . GLU A 1 989 ? -28.121 -56.662 32.592 1.00 72.75 989 GLU A C 1
ATOM 7963 O O . GLU A 1 989 ? -26.913 -56.419 32.620 1.00 72.75 989 GLU A O 1
ATOM 7968 N N . LYS A 1 990 ? -28.816 -56.515 31.454 1.00 70.06 990 LYS A N 1
ATOM 7969 C CA . LYS A 1 990 ? -28.193 -56.283 30.136 1.00 70.06 990 LYS A CA 1
ATOM 7970 C C . LYS A 1 990 ? -27.410 -54.964 30.031 1.00 70.06 990 LYS A C 1
ATOM 7972 O O . LYS A 1 990 ? -26.472 -54.891 29.236 1.00 70.06 990 LYS A O 1
ATOM 7977 N N . LYS A 1 991 ? -27.786 -53.931 30.799 1.00 71.25 991 LYS A N 1
ATOM 7978 C CA . LYS A 1 991 ? -27.114 -52.615 30.802 1.00 71.25 991 LYS A CA 1
ATOM 7979 C C . LYS A 1 991 ? -25.684 -52.707 31.354 1.00 71.25 991 LYS A C 1
ATOM 7981 O O . LYS A 1 991 ? -24.757 -52.160 30.763 1.00 71.25 991 LYS A O 1
ATOM 7986 N N . TRP A 1 992 ? -25.483 -53.522 32.389 1.00 76.88 992 TRP A N 1
ATOM 7987 C CA . TRP A 1 992 ? -24.176 -53.765 33.004 1.00 76.88 992 TRP A CA 1
ATOM 7988 C C . TRP A 1 992 ? -23.265 -54.654 32.148 1.00 76.88 992 TRP A C 1
ATOM 7990 O O . TRP A 1 992 ? -22.049 -54.516 32.213 1.00 76.88 992 TRP A O 1
ATOM 8000 N N . GLY A 1 993 ? -23.828 -55.492 31.266 1.00 74.62 993 GLY A N 1
ATOM 8001 C CA . GLY A 1 993 ? -23.085 -56.280 30.266 1.00 74.62 993 GLY A CA 1
ATOM 8002 C C . GLY A 1 993 ? -22.105 -55.464 29.425 1.00 74.62 993 GLY A C 1
ATOM 8003 O O . GLY A 1 993 ? -20.961 -55.863 29.219 1.00 74.62 993 GLY A O 1
ATOM 8004 N N . LYS A 1 994 ? -22.538 -54.294 28.947 1.00 72.50 994 LYS A N 1
ATOM 8005 C CA . LYS A 1 994 ? -21.692 -53.413 28.132 1.00 72.50 994 LYS A CA 1
ATOM 8006 C C . LYS A 1 994 ? -20.789 -52.507 28.969 1.00 72.50 994 LYS A C 1
ATOM 8008 O O . LYS A 1 994 ? -19.682 -52.240 28.515 1.00 72.50 994 LYS A O 1
ATOM 8013 N N . LEU A 1 995 ? -21.208 -52.101 30.172 1.00 78.75 995 LEU A N 1
ATOM 8014 C CA . LEU A 1 995 ? -20.348 -51.380 31.124 1.00 78.75 995 LEU A CA 1
ATOM 8015 C C . LEU A 1 995 ? -19.174 -52.245 31.596 1.00 78.75 995 LEU A C 1
ATOM 8017 O O . LEU A 1 995 ? -18.041 -51.782 31.587 1.00 78.75 995 LEU A O 1
ATOM 8021 N N . SER A 1 996 ? -19.412 -53.530 31.878 1.00 76.75 996 SER A N 1
ATOM 8022 C CA . SER A 1 996 ? -18.345 -54.503 32.140 1.00 76.75 996 SER A CA 1
ATOM 8023 C C . SER A 1 996 ? -17.348 -54.550 30.983 1.00 76.75 996 SER A C 1
ATOM 8025 O O . SER A 1 996 ? -16.147 -54.493 31.209 1.00 76.75 996 SER A O 1
ATOM 8027 N N . GLY A 1 997 ? -17.840 -54.572 29.739 1.00 74.06 997 GLY A N 1
ATOM 8028 C CA . GLY A 1 997 ? -16.986 -54.529 28.551 1.00 74.06 997 GLY A CA 1
ATOM 8029 C C . GLY A 1 997 ? -16.235 -53.204 28.347 1.00 74.06 997 GLY A C 1
ATOM 8030 O O . GLY A 1 997 ? -15.231 -53.198 27.644 1.00 74.06 997 GLY A O 1
ATOM 8031 N N . ILE A 1 998 ? -16.696 -52.090 28.929 1.00 77.81 998 ILE A N 1
ATOM 8032 C CA . ILE A 1 998 ? -15.971 -50.805 28.970 1.00 77.81 998 ILE A CA 1
ATOM 8033 C C . ILE A 1 998 ? -14.861 -50.874 30.028 1.00 77.81 998 ILE A C 1
ATOM 8035 O O . ILE A 1 998 ? -13.725 -50.511 29.736 1.00 77.81 998 ILE A O 1
ATOM 8039 N N . CYS A 1 999 ? -15.165 -51.400 31.218 1.00 74.75 999 CYS A N 1
ATOM 8040 C CA . CYS A 1 999 ? -14.201 -51.613 32.299 1.00 74.75 999 CYS A CA 1
ATOM 8041 C C . CYS A 1 999 ? -13.075 -52.586 31.903 1.00 74.75 999 CYS A C 1
ATOM 8043 O O . CYS A 1 999 ? -11.911 -52.317 32.180 1.00 74.75 999 CYS A O 1
ATOM 8045 N N . ASP A 1 1000 ? -13.400 -53.675 31.197 1.00 71.25 1000 ASP A N 1
ATOM 8046 C CA . ASP A 1 1000 ? -12.425 -54.665 30.712 1.00 71.25 1000 ASP A CA 1
ATOM 8047 C C . ASP A 1 1000 ? -11.435 -54.088 29.689 1.00 71.25 1000 ASP A C 1
ATOM 8049 O O . ASP A 1 1000 ? -10.319 -54.578 29.561 1.00 71.25 1000 ASP A O 1
ATOM 8053 N N . LYS A 1 1001 ? -11.823 -53.027 28.973 1.00 67.56 1001 LYS A N 1
ATOM 8054 C CA . LYS A 1 1001 ? -10.959 -52.317 28.014 1.00 67.56 1001 LYS A CA 1
ATOM 8055 C C . LYS A 1 1001 ? -10.073 -51.261 28.667 1.00 67.56 1001 LYS A C 1
ATOM 8057 O O . LYS A 1 1001 ? -9.239 -50.673 27.993 1.00 67.56 1001 LYS A O 1
ATOM 8062 N N . MET A 1 1002 ? -10.266 -51.004 29.956 1.00 64.19 1002 MET A N 1
ATOM 8063 C CA . MET A 1 1002 ? -9.536 -50.009 30.742 1.00 64.19 1002 MET A CA 1
ATOM 8064 C C . MET A 1 1002 ? -8.541 -50.660 31.721 1.00 64.19 1002 MET A C 1
ATOM 8066 O O . MET A 1 1002 ? -8.077 -50.015 32.655 1.00 64.19 1002 MET A O 1
ATOM 8070 N N . THR A 1 1003 ? -8.193 -51.936 31.517 1.00 60.09 1003 THR A N 1
ATOM 8071 C CA . THR A 1 1003 ? -7.149 -52.637 32.281 1.00 60.09 1003 THR A CA 1
ATOM 8072 C C . THR A 1 1003 ? -5.746 -52.085 31.983 1.00 60.09 1003 THR A C 1
ATOM 8074 O O . THR A 1 1003 ? -5.512 -51.536 30.906 1.00 60.09 1003 THR A O 1
ATOM 8077 N N . GLU A 1 1004 ? -4.801 -52.267 32.912 1.00 51.81 1004 GLU A N 1
ATOM 8078 C CA . GLU A 1 1004 ? -3.432 -51.704 32.914 1.00 51.81 1004 GLU A CA 1
ATOM 8079 C C . GLU A 1 1004 ? -2.686 -51.856 31.561 1.00 51.81 1004 GLU A C 1
ATOM 8081 O O . GLU A 1 1004 ? -2.132 -50.885 31.043 1.00 51.81 1004 GLU A O 1
ATOM 8086 N N . ASP A 1 1005 ? -2.795 -53.018 30.902 1.00 49.81 1005 ASP A N 1
ATOM 8087 C CA . ASP A 1 1005 ? -2.206 -53.297 29.574 1.00 49.81 1005 ASP A CA 1
ATOM 8088 C C . ASP A 1 1005 ? -2.857 -52.528 28.404 1.00 49.81 1005 ASP A C 1
ATOM 8090 O O . ASP A 1 1005 ? -2.213 -52.241 27.389 1.00 49.81 1005 ASP A O 1
ATOM 8094 N N . CYS A 1 1006 ? -4.144 -52.197 28.516 1.00 50.72 1006 CYS A N 1
ATOM 8095 C CA . CYS A 1 1006 ? -4.877 -51.445 27.500 1.00 50.72 1006 CYS A CA 1
ATOM 8096 C C . CYS A 1 1006 ? -4.632 -49.943 27.661 1.00 50.72 1006 CYS A C 1
ATOM 8098 O O . CYS A 1 1006 ? -4.444 -49.267 26.658 1.00 50.72 1006 CYS A O 1
ATOM 8100 N N . LEU A 1 1007 ? -4.542 -49.434 28.895 1.00 51.31 1007 LEU A N 1
ATOM 8101 C CA . LEU A 1 1007 ? -4.172 -48.044 29.186 1.00 51.31 1007 LEU A CA 1
ATOM 8102 C C . LEU A 1 1007 ? -2.762 -47.701 28.689 1.00 51.31 1007 LEU A C 1
ATOM 8104 O O . LEU A 1 1007 ? -2.560 -46.605 28.177 1.00 51.31 1007 LEU A O 1
ATOM 8108 N N . LEU A 1 1008 ? -1.810 -48.637 28.765 1.00 52.97 1008 LEU A N 1
ATOM 8109 C CA . LEU A 1 1008 ? -0.461 -48.467 28.212 1.00 52.97 1008 LEU A CA 1
ATOM 8110 C C . LEU A 1 1008 ? -0.458 -48.423 26.673 1.00 52.97 1008 LEU A C 1
ATOM 8112 O O . LEU A 1 1008 ? 0.144 -47.518 26.100 1.00 52.97 1008 LEU A O 1
ATOM 8116 N N . LYS A 1 1009 ? -1.200 -49.315 25.998 1.00 52.38 1009 LYS A N 1
ATOM 8117 C CA . LYS A 1 1009 ? -1.362 -49.297 24.526 1.00 52.38 1009 LYS A CA 1
ATOM 8118 C C . LYS A 1 1009 ? -2.115 -48.070 24.016 1.00 52.38 1009 LYS A C 1
ATOM 8120 O O . LYS A 1 1009 ? -1.702 -47.445 23.047 1.00 52.38 1009 LYS A O 1
ATOM 8125 N N . VAL A 1 1010 ? -3.203 -47.711 24.691 1.00 49.03 1010 VAL A N 1
ATOM 8126 C CA . VAL A 1 1010 ? -4.010 -46.511 24.435 1.00 49.03 1010 VAL A CA 1
ATOM 8127 C C . VAL A 1 1010 ? -3.165 -45.257 24.688 1.00 49.03 1010 VAL A C 1
ATOM 8129 O O . VAL A 1 1010 ? -3.227 -44.323 23.900 1.00 49.03 1010 VAL A O 1
ATOM 8132 N N . SER A 1 1011 ? -2.307 -45.240 25.712 1.00 50.62 1011 SER A N 1
ATOM 8133 C CA . SER A 1 1011 ? -1.367 -44.145 25.999 1.00 50.62 1011 SER A CA 1
ATOM 8134 C C . SER A 1 1011 ? -0.268 -43.990 24.934 1.00 50.62 1011 SER A C 1
ATOM 8136 O O . SER A 1 1011 ? -0.014 -42.865 24.490 1.00 50.62 1011 SER A O 1
ATOM 8138 N N . GLU A 1 1012 ? 0.332 -45.097 24.472 1.00 53.66 1012 GLU A N 1
ATOM 8139 C CA . GLU A 1 1012 ? 1.348 -45.107 23.406 1.00 53.66 1012 GLU A CA 1
ATOM 8140 C C . GLU A 1 1012 ? 0.770 -44.730 22.028 1.00 53.66 1012 GLU A C 1
ATOM 8142 O O . GLU A 1 1012 ? 1.364 -43.913 21.321 1.00 53.66 1012 GLU A O 1
ATOM 8147 N N . GLU A 1 1013 ? -0.404 -45.248 21.645 1.00 48.84 1013 GLU A N 1
ATOM 8148 C CA . GLU A 1 1013 ? -1.033 -44.961 20.342 1.00 48.84 1013 GLU A CA 1
ATOM 8149 C C . GLU A 1 1013 ? -1.729 -43.585 20.277 1.00 48.84 1013 GLU A C 1
ATOM 8151 O O . GLU A 1 1013 ? -1.833 -42.993 19.196 1.00 48.84 1013 GLU A O 1
ATOM 8156 N N . LEU A 1 1014 ? -2.173 -43.029 21.413 1.00 50.88 1014 LEU A N 1
ATOM 8157 C CA . LEU A 1 1014 ? -2.837 -41.716 21.487 1.00 50.88 1014 LEU A CA 1
ATOM 8158 C C . LEU A 1 1014 ? -1.900 -40.550 21.839 1.00 50.88 1014 LEU A C 1
ATOM 8160 O O . LEU A 1 1014 ? -2.347 -39.399 21.824 1.00 50.88 1014 LEU A O 1
ATOM 8164 N N . SER A 1 1015 ? -0.613 -40.814 22.112 1.00 49.44 1015 SER A N 1
ATOM 8165 C CA . SER A 1 1015 ? 0.361 -39.808 22.583 1.00 49.44 1015 SER A CA 1
ATOM 8166 C C . SER A 1 1015 ? -0.094 -39.080 23.865 1.00 49.44 1015 SER A C 1
ATOM 8168 O O . SER A 1 1015 ? 0.127 -37.880 24.020 1.00 49.44 1015 SER A O 1
ATOM 8170 N N . LEU A 1 1016 ? -0.751 -39.793 24.790 1.00 51.41 1016 LEU A N 1
ATOM 8171 C CA . LEU A 1 1016 ? -1.332 -39.230 26.025 1.00 51.41 1016 LEU A CA 1
ATOM 8172 C C . LEU A 1 1016 ? -0.324 -39.053 27.171 1.00 51.41 1016 LEU A C 1
ATOM 8174 O O . LEU A 1 1016 ? -0.703 -38.576 28.242 1.00 51.41 1016 LEU A O 1
ATOM 8178 N N . SER A 1 1017 ? 0.955 -39.373 26.954 1.00 45.88 1017 SER A N 1
ATOM 8179 C CA . SER A 1 1017 ? 2.033 -39.296 27.955 1.00 45.88 1017 SER A CA 1
ATOM 8180 C C . SER A 1 1017 ? 2.179 -37.927 28.632 1.00 45.88 1017 SER A C 1
ATOM 8182 O O . SER A 1 1017 ? 2.780 -37.838 29.699 1.00 45.88 1017 SER A O 1
ATOM 8184 N N . HIS A 1 1018 ? 1.628 -36.865 28.035 1.00 49.56 1018 HIS A N 1
ATOM 8185 C CA . HIS A 1 1018 ? 1.716 -35.499 28.545 1.00 49.56 1018 HIS A CA 1
ATOM 8186 C C . HIS A 1 1018 ? 0.422 -34.962 29.191 1.00 49.56 1018 HIS A C 1
ATOM 8188 O O . HIS A 1 1018 ? 0.507 -33.943 29.873 1.00 49.56 1018 HIS A O 1
ATOM 8194 N N . ARG A 1 1019 ? -0.753 -35.612 29.037 1.00 62.03 1019 ARG A N 1
ATOM 8195 C CA . ARG A 1 1019 ? -2.032 -35.174 29.656 1.00 62.03 1019 ARG A CA 1
ATOM 8196 C C . ARG A 1 1019 ? -3.032 -36.319 29.934 1.00 62.03 1019 ARG A C 1
ATOM 8198 O O . ARG A 1 1019 ? -3.828 -36.664 29.059 1.00 62.03 1019 ARG A O 1
ATOM 8205 N N . PRO A 1 1020 ? -3.090 -36.839 31.177 1.00 62.94 1020 PRO A N 1
ATOM 8206 C CA . PRO A 1 1020 ? -4.042 -37.880 31.592 1.00 62.94 1020 PRO A CA 1
ATOM 8207 C C . PRO A 1 1020 ? -5.523 -37.459 31.538 1.00 62.94 1020 PRO A C 1
ATOM 8209 O O . PRO A 1 1020 ? -6.403 -38.309 31.431 1.00 62.94 1020 PRO A O 1
ATOM 8212 N N . SER A 1 1021 ? -5.815 -36.154 31.589 1.00 67.69 1021 SER A N 1
ATOM 8213 C CA . SER A 1 1021 ? -7.182 -35.609 31.620 1.00 67.69 1021 SER A CA 1
ATOM 8214 C C . SER A 1 1021 ? -8.028 -35.970 30.397 1.00 67.69 1021 SER A C 1
ATOM 8216 O O . SER A 1 1021 ? -9.236 -36.164 30.518 1.00 67.69 1021 SER A O 1
ATOM 8218 N N . LEU A 1 1022 ? -7.407 -36.126 29.226 1.00 75.25 1022 LEU A N 1
ATOM 8219 C CA . LEU A 1 1022 ? -8.114 -36.494 27.998 1.00 75.25 1022 LEU A CA 1
ATOM 8220 C C . LEU A 1 1022 ? -8.712 -37.901 28.074 1.00 75.25 1022 LEU A C 1
ATOM 8222 O O . LEU A 1 1022 ? -9.802 -38.131 27.552 1.00 75.25 1022 LEU A O 1
ATOM 8226 N N . ALA A 1 1023 ? -8.034 -38.832 28.753 1.00 74.88 1023 ALA A N 1
ATOM 8227 C CA . ALA A 1 1023 ? -8.543 -40.186 28.948 1.00 74.88 1023 ALA A CA 1
ATOM 8228 C C . ALA A 1 1023 ? -9.840 -40.174 29.772 1.00 74.88 1023 ALA A C 1
ATOM 8230 O O . ALA A 1 1023 ? -10.783 -40.893 29.441 1.00 74.88 1023 ALA A O 1
ATOM 8231 N N . HIS A 1 1024 ? -9.927 -39.299 30.781 1.00 79.50 1024 HIS A N 1
ATOM 8232 C CA . HIS A 1 1024 ? -11.139 -39.124 31.585 1.00 79.50 1024 HIS A CA 1
ATOM 8233 C C . HIS A 1 1024 ? -12.312 -38.597 30.749 1.00 79.50 1024 HIS A C 1
ATOM 8235 O O . HIS A 1 1024 ? -13.426 -39.097 30.890 1.00 79.50 1024 HIS A O 1
ATOM 8241 N N . ILE A 1 1025 ? -12.079 -37.640 29.843 1.00 85.50 1025 ILE A N 1
ATOM 8242 C CA . ILE A 1 1025 ? -13.122 -37.107 28.946 1.00 85.50 1025 ILE A CA 1
ATOM 8243 C C . ILE A 1 1025 ? -13.607 -38.182 27.970 1.00 85.50 1025 ILE A C 1
ATOM 8245 O O . ILE A 1 1025 ? -14.814 -38.356 27.780 1.00 85.50 1025 ILE A O 1
ATOM 8249 N N . VAL A 1 1026 ? -12.678 -38.927 27.366 1.00 86.31 1026 VAL A N 1
ATOM 8250 C CA . VAL A 1 1026 ? -12.980 -40.003 26.411 1.00 86.31 1026 VAL A CA 1
ATOM 8251 C C . VAL A 1 1026 ? -13.783 -41.120 27.083 1.00 86.31 1026 VAL A C 1
ATOM 8253 O O . VAL A 1 1026 ? -14.814 -41.540 26.552 1.00 86.31 1026 VAL A O 1
ATOM 8256 N N . LEU A 1 1027 ? -13.379 -41.535 28.288 1.00 83.06 1027 LEU A N 1
ATOM 8257 C CA . LEU A 1 1027 ? -14.110 -42.500 29.108 1.00 83.06 1027 LEU A CA 1
ATOM 8258 C C . LEU A 1 1027 ? -15.511 -41.999 29.464 1.00 83.06 1027 LEU A C 1
ATOM 8260 O O . LEU A 1 1027 ? -16.496 -42.695 29.219 1.00 83.06 1027 LEU A O 1
ATOM 8264 N N . HIS A 1 1028 ? -15.608 -40.790 30.015 1.00 87.56 1028 HIS A N 1
ATOM 8265 C CA . HIS A 1 1028 ? -16.881 -40.218 30.436 1.00 87.56 1028 HIS A CA 1
ATOM 8266 C C . HIS A 1 1028 ? -17.856 -40.102 29.258 1.00 87.56 1028 HIS A C 1
ATOM 8268 O O . HIS A 1 1028 ? -19.016 -40.499 29.372 1.00 87.56 1028 HIS A O 1
ATOM 8274 N N . THR A 1 1029 ? -17.360 -39.674 28.092 1.00 89.44 1029 THR A N 1
ATOM 8275 C CA . THR A 1 1029 ? -18.137 -39.615 26.847 1.00 89.44 1029 THR A CA 1
ATOM 8276 C C . THR A 1 1029 ? -18.661 -40.994 26.445 1.00 89.44 1029 THR A C 1
ATOM 8278 O O . THR A 1 1029 ? -19.834 -41.124 26.100 1.00 89.44 1029 THR A O 1
ATOM 8281 N N . ALA A 1 1030 ? -17.831 -42.039 26.510 1.00 87.12 1030 ALA A N 1
ATOM 8282 C CA . ALA A 1 1030 ? -18.230 -43.394 26.132 1.00 87.12 1030 ALA A CA 1
ATOM 8283 C C . ALA A 1 1030 ? -19.279 -43.996 27.081 1.00 87.12 1030 ALA A C 1
ATOM 8285 O O . ALA A 1 1030 ? -20.244 -44.609 26.613 1.00 87.12 1030 ALA A O 1
ATOM 8286 N N . VAL A 1 1031 ? -19.123 -43.791 28.393 1.00 86.62 1031 VAL A N 1
ATOM 8287 C CA . VAL A 1 1031 ? -20.079 -44.243 29.418 1.00 86.62 1031 VAL A CA 1
ATOM 8288 C C . VAL A 1 1031 ? -21.431 -43.548 29.230 1.00 86.62 1031 VAL A C 1
ATOM 8290 O O . VAL A 1 1031 ? -22.461 -44.219 29.132 1.00 86.62 1031 VAL A O 1
ATOM 8293 N N . VAL A 1 1032 ? -21.430 -42.222 29.073 1.00 87.75 1032 VAL A N 1
ATOM 8294 C CA . VAL A 1 1032 ? -22.654 -41.431 28.873 1.00 87.75 1032 VAL A CA 1
ATOM 8295 C C . VAL A 1 1032 ? -23.326 -41.749 27.536 1.00 87.75 1032 VAL A C 1
ATOM 8297 O O . VAL A 1 1032 ? -24.532 -41.982 27.496 1.00 87.75 1032 VAL A O 1
ATOM 8300 N N . ALA A 1 1033 ? -22.569 -41.857 26.438 1.00 86.31 1033 ALA A N 1
ATOM 8301 C CA . ALA A 1 1033 ? -23.112 -42.260 25.138 1.00 86.31 1033 ALA A CA 1
ATOM 8302 C C . ALA A 1 1033 ? -23.698 -43.682 25.164 1.00 86.31 1033 ALA A C 1
ATOM 8304 O O . ALA A 1 1033 ? -24.614 -44.004 24.401 1.00 86.31 1033 ALA A O 1
ATOM 8305 N N . HIS A 1 1034 ? -23.181 -44.560 26.030 1.00 83.94 1034 HIS A N 1
ATOM 8306 C CA . HIS A 1 1034 ? -23.725 -45.897 26.197 1.00 83.94 1034 HIS A CA 1
ATOM 8307 C C . HIS A 1 1034 ? -25.068 -45.888 26.935 1.00 83.94 1034 HIS A C 1
ATOM 8309 O O . HIS A 1 1034 ? -26.020 -46.514 26.448 1.00 83.94 1034 HIS A O 1
ATOM 8315 N N . LEU A 1 1035 ? -25.121 -45.204 28.078 1.00 82.75 1035 LEU A N 1
ATOM 8316 C CA . LEU A 1 1035 ? -26.239 -45.252 29.017 1.00 82.75 1035 LEU A CA 1
ATOM 8317 C C . LEU A 1 1035 ? -27.391 -44.327 28.638 1.00 82.75 1035 LEU A C 1
ATOM 8319 O O . LEU A 1 1035 ? -28.538 -44.723 28.810 1.00 82.75 1035 LEU A O 1
ATOM 8323 N N . SER A 1 1036 ? -27.107 -43.167 28.044 1.00 80.56 1036 SER A N 1
ATOM 8324 C CA . SER A 1 1036 ? -28.148 -42.202 27.700 1.00 80.56 1036 SER A CA 1
ATOM 8325 C C . SER A 1 1036 ? -29.159 -42.791 26.693 1.00 80.56 1036 SER A C 1
ATOM 8327 O O . SER A 1 1036 ? -28.764 -43.259 25.612 1.00 80.56 1036 SER A O 1
ATOM 8329 N N . PRO A 1 1037 ? -30.470 -42.763 27.002 1.00 70.12 1037 PRO A N 1
ATOM 8330 C CA . PRO A 1 1037 ? -31.537 -43.158 26.085 1.00 70.12 1037 PRO A CA 1
ATOM 8331 C C . PRO A 1 1037 ? -31.885 -42.065 25.060 1.00 70.12 1037 PRO A C 1
ATOM 8333 O O . PRO A 1 1037 ? -32.712 -42.309 24.175 1.00 70.12 1037 PRO A O 1
ATOM 8336 N N . LEU A 1 1038 ? -31.275 -40.876 25.162 1.00 72.94 1038 LEU A N 1
ATOM 8337 C CA . LEU A 1 1038 ? -31.584 -39.722 24.322 1.00 72.94 1038 LEU A CA 1
ATOM 8338 C C . LEU A 1 1038 ? -31.305 -40.009 22.832 1.00 72.94 1038 LEU A C 1
ATOM 8340 O O . LEU A 1 1038 ? -30.207 -40.466 22.485 1.00 72.94 1038 LEU A O 1
ATOM 8344 N N . PRO A 1 1039 ? -32.261 -39.732 21.922 1.00 66.44 1039 PRO A N 1
ATOM 8345 C CA . PRO A 1 1039 ? -32.077 -39.932 20.484 1.00 66.44 1039 PRO A CA 1
ATOM 8346 C C . PRO A 1 1039 ? -30.854 -39.200 19.911 1.00 66.44 1039 PRO A C 1
ATOM 8348 O O . PRO A 1 1039 ? -30.198 -39.698 18.997 1.00 66.44 1039 PRO A O 1
ATOM 8351 N N . GLU A 1 1040 ? -30.509 -38.044 20.472 1.00 67.25 1040 GLU A N 1
ATOM 8352 C CA . GLU A 1 1040 ? -29.394 -37.199 20.049 1.00 67.25 1040 GLU A CA 1
ATOM 8353 C C . GLU A 1 1040 ? -28.023 -37.856 20.301 1.00 67.25 1040 GLU A C 1
ATOM 8355 O O . GLU A 1 1040 ? -27.067 -37.593 19.568 1.00 67.25 1040 GLU A O 1
ATOM 8360 N N . MET A 1 1041 ? -27.929 -38.779 21.267 1.00 80.44 1041 MET A N 1
ATOM 8361 C CA . MET A 1 1041 ? -26.694 -39.500 21.608 1.00 80.44 1041 MET A CA 1
ATOM 8362 C C . MET A 1 1041 ? -26.423 -40.711 20.704 1.00 80.44 1041 MET A C 1
ATOM 8364 O O . MET A 1 1041 ? -25.344 -41.305 20.768 1.00 80.44 1041 MET A O 1
ATOM 8368 N N . GLN A 1 1042 ? -27.360 -41.077 19.818 1.00 79.50 1042 GLN A N 1
ATOM 8369 C CA . GLN A 1 1042 ? -27.230 -42.260 18.957 1.00 79.50 1042 GLN A CA 1
ATOM 8370 C C . GLN A 1 1042 ? -26.016 -42.196 18.020 1.00 79.50 1042 GLN A C 1
ATOM 8372 O O . GLN A 1 1042 ? -25.382 -43.225 17.780 1.00 79.50 1042 GLN A O 1
ATOM 8377 N N . LEU A 1 1043 ? -25.663 -41.007 17.514 1.00 82.31 1043 LEU A N 1
ATOM 8378 C CA . LEU A 1 1043 ? -24.486 -40.840 16.658 1.00 82.31 1043 LEU A CA 1
ATOM 8379 C C . LEU A 1 1043 ? -23.186 -41.077 17.437 1.00 82.31 1043 LEU A C 1
ATOM 8381 O O . LEU A 1 1043 ? -22.340 -41.838 16.977 1.00 82.31 1043 LEU A O 1
ATOM 8385 N N . LEU A 1 1044 ? -23.039 -40.460 18.613 1.00 86.75 1044 LEU A N 1
ATOM 8386 C CA . LEU A 1 1044 ? -21.857 -40.633 19.466 1.00 86.75 1044 LEU A CA 1
ATOM 8387 C C . LEU A 1 1044 ? -21.719 -42.099 19.898 1.00 86.75 1044 LEU A C 1
ATOM 8389 O O . LEU A 1 1044 ? -20.650 -42.688 19.774 1.00 86.75 1044 LEU A O 1
ATOM 8393 N N . LYS A 1 1045 ? -22.835 -42.745 20.258 1.00 87.19 1045 LYS A N 1
ATOM 8394 C CA . LYS A 1 1045 ? -22.889 -44.180 20.571 1.00 87.19 1045 LYS A CA 1
ATOM 8395 C C . LYS A 1 1045 ? -22.443 -45.063 19.403 1.00 87.19 1045 LYS A C 1
ATOM 8397 O O . LYS A 1 1045 ? -21.741 -46.050 19.623 1.00 87.19 1045 LYS A O 1
ATOM 8402 N N . ALA A 1 1046 ? -22.843 -44.730 18.173 1.00 85.19 1046 ALA A N 1
ATOM 8403 C CA . ALA A 1 1046 ? -22.389 -45.435 16.977 1.00 85.19 1046 ALA A CA 1
ATOM 8404 C C . ALA A 1 1046 ? -20.885 -45.222 16.744 1.00 85.19 1046 ALA A C 1
ATOM 8406 O O . ALA A 1 1046 ? -20.173 -46.191 16.514 1.00 85.19 1046 ALA A O 1
ATOM 8407 N N . LEU A 1 1047 ? -20.382 -43.992 16.880 1.00 87.25 1047 LEU A N 1
ATOM 8408 C CA . LEU A 1 1047 ? -18.952 -43.691 16.748 1.00 87.25 1047 LEU A CA 1
ATOM 8409 C C . LEU A 1 1047 ? -18.088 -44.383 17.819 1.00 87.25 1047 LEU A C 1
ATOM 8411 O O . LEU A 1 1047 ? -16.967 -44.761 17.503 1.00 87.25 1047 LEU A O 1
ATOM 8415 N N . CYS A 1 1048 ? -18.602 -44.603 19.034 1.00 86.69 1048 CYS A N 1
ATOM 8416 C CA . CYS A 1 1048 ? -17.887 -45.335 20.086 1.00 86.69 1048 CYS A CA 1
ATOM 8417 C C . CYS A 1 1048 ? -17.865 -46.856 19.863 1.00 86.69 1048 CYS A C 1
ATOM 8419 O O . CYS A 1 1048 ? -16.842 -47.494 20.080 1.00 86.69 1048 CYS A O 1
ATOM 8421 N N . PHE A 1 1049 ? -19.001 -47.469 19.508 1.00 86.88 1049 PHE A N 1
ATOM 8422 C CA . PHE A 1 1049 ? -19.169 -48.927 19.646 1.00 86.88 1049 PHE A CA 1
ATOM 8423 C C . PHE A 1 1049 ? -19.495 -49.671 18.349 1.00 86.88 1049 PHE A C 1
ATOM 8425 O O . PHE A 1 1049 ? -19.460 -50.899 18.344 1.00 86.88 1049 PHE A O 1
ATOM 8432 N N . ASP A 1 1050 ? -19.851 -48.965 17.275 1.00 85.56 1050 ASP A N 1
ATOM 8433 C CA . ASP A 1 1050 ? -20.113 -49.562 15.960 1.00 85.56 1050 ASP A CA 1
ATOM 8434 C C . ASP A 1 1050 ? -19.842 -48.551 14.826 1.00 85.56 1050 ASP A C 1
ATOM 8436 O O . ASP A 1 1050 ? -20.779 -48.104 14.145 1.00 85.56 1050 ASP A O 1
ATOM 8440 N N . PRO A 1 1051 ? -18.572 -48.131 14.631 1.00 85.94 1051 PRO A N 1
ATOM 8441 C CA . PRO A 1 1051 ? -18.250 -47.054 13.698 1.00 85.94 1051 PRO A CA 1
ATOM 8442 C C . PRO A 1 1051 ? -18.624 -47.388 12.253 1.00 85.94 1051 PRO A C 1
ATOM 8444 O O . PRO A 1 1051 ? -18.941 -46.488 11.477 1.00 85.94 1051 PRO A O 1
ATOM 8447 N N . SER A 1 1052 ? -18.683 -48.676 11.899 1.00 81.38 1052 SER A N 1
ATOM 8448 C CA . SER A 1 1052 ? -19.087 -49.163 10.576 1.00 81.38 1052 SER A CA 1
ATOM 8449 C C . SER A 1 1052 ? -20.422 -48.566 10.090 1.00 81.38 1052 SER A C 1
ATOM 8451 O O . SER A 1 1052 ? -20.570 -48.232 8.912 1.00 81.38 1052 SER A O 1
ATOM 8453 N N . LYS A 1 1053 ? -21.368 -48.317 11.010 1.00 79.19 1053 LYS A N 1
ATOM 8454 C CA . LYS A 1 1053 ? -22.676 -47.697 10.728 1.00 79.19 1053 LYS A CA 1
ATOM 8455 C C . LYS A 1 1053 ? -22.601 -46.217 10.343 1.00 79.19 1053 LYS A C 1
ATOM 8457 O O . LYS A 1 1053 ? -23.572 -45.677 9.813 1.00 79.19 1053 LYS A O 1
ATOM 8462 N N . SER A 1 1054 ? -21.468 -45.565 10.589 1.00 76.75 1054 SER A N 1
ATOM 8463 C CA . SER A 1 1054 ? -21.250 -44.132 10.376 1.00 76.75 1054 SER A CA 1
ATOM 8464 C C . SER A 1 1054 ? -20.368 -43.812 9.162 1.00 76.75 1054 SER A C 1
ATOM 8466 O O . SER A 1 1054 ? -20.143 -42.638 8.877 1.00 76.75 1054 SER A O 1
ATOM 8468 N N . LYS A 1 1055 ? -19.917 -44.821 8.401 1.00 71.44 1055 LYS A N 1
ATOM 8469 C CA . LYS A 1 1055 ? -19.027 -44.653 7.234 1.00 71.44 1055 LYS A CA 1
ATOM 8470 C C . LYS A 1 1055 ? -19.589 -43.731 6.144 1.00 71.44 1055 LYS A C 1
ATOM 8472 O O . LYS A 1 1055 ? -18.866 -42.916 5.581 1.00 71.44 1055 LYS A O 1
ATOM 8477 N N . ASP A 1 1056 ? -20.893 -43.820 5.885 1.00 68.25 1056 ASP A N 1
ATOM 8478 C CA . ASP A 1 1056 ? -21.595 -43.018 4.873 1.00 68.25 1056 ASP A CA 1
ATOM 8479 C C . ASP A 1 1056 ? -22.357 -41.817 5.461 1.00 68.25 1056 ASP A C 1
ATOM 8481 O O . ASP A 1 1056 ? -23.247 -41.246 4.814 1.00 68.25 1056 ASP A O 1
ATOM 8485 N N . CYS A 1 1057 ? -22.034 -41.431 6.695 1.00 70.50 1057 CYS A N 1
ATOM 8486 C CA . CYS A 1 1057 ? -22.703 -40.354 7.407 1.00 70.50 1057 CYS A CA 1
ATOM 8487 C C . CYS A 1 1057 ? -21.967 -39.017 7.261 1.00 70.50 1057 CYS A C 1
ATOM 8489 O O . CYS A 1 1057 ? -20.741 -38.951 7.237 1.00 70.50 1057 CYS A O 1
ATOM 8491 N N . PHE A 1 1058 ? -22.734 -37.927 7.211 1.00 70.88 1058 PHE A N 1
ATOM 8492 C CA . PHE A 1 1058 ? -22.197 -36.596 7.481 1.00 70.88 1058 PHE A CA 1
ATOM 8493 C C . PHE A 1 1058 ? -21.945 -36.477 8.983 1.00 70.88 1058 PHE A C 1
ATOM 8495 O O . PHE A 1 1058 ? -22.873 -36.681 9.771 1.00 70.88 1058 PHE A O 1
ATOM 8502 N N . ILE A 1 1059 ? -20.698 -36.199 9.361 1.00 78.12 1059 ILE A N 1
ATOM 8503 C CA . ILE A 1 1059 ? -20.325 -35.953 10.752 1.00 78.12 1059 ILE A CA 1
ATOM 8504 C C . ILE A 1 1059 ? -20.637 -34.478 11.068 1.00 78.12 1059 ILE A C 1
ATOM 8506 O O . ILE A 1 1059 ? -20.289 -33.608 10.268 1.00 78.12 1059 ILE A O 1
ATOM 8510 N N . PRO A 1 1060 ? -21.321 -34.163 12.184 1.00 72.81 1060 PRO A N 1
ATOM 8511 C CA . PRO A 1 1060 ? -21.624 -32.786 12.551 1.00 72.81 1060 PRO A CA 1
ATOM 8512 C C . PRO A 1 1060 ? -20.357 -31.961 12.779 1.00 72.81 1060 PRO A C 1
ATOM 8514 O O . PRO A 1 1060 ? -19.293 -32.501 13.076 1.00 72.81 1060 PRO A O 1
ATOM 8517 N N . THR A 1 1061 ? -20.476 -30.635 12.693 1.00 75.25 1061 THR A N 1
ATOM 8518 C CA . THR A 1 1061 ? -19.360 -29.683 12.880 1.00 75.25 1061 THR A CA 1
ATOM 8519 C C . THR A 1 1061 ? -18.205 -29.827 11.876 1.00 75.25 1061 THR A C 1
ATOM 8521 O O . THR A 1 1061 ? -17.131 -29.259 12.091 1.00 75.25 1061 THR A O 1
ATOM 8524 N N . MET A 1 1062 ? -18.414 -30.555 10.777 1.00 77.69 1062 MET A N 1
ATOM 8525 C CA . MET A 1 1062 ? -17.496 -30.588 9.640 1.00 77.69 1062 MET A CA 1
ATOM 8526 C C . MET A 1 1062 ? -17.734 -29.377 8.724 1.00 77.69 1062 MET A C 1
ATOM 8528 O O . MET A 1 1062 ? -18.873 -28.915 8.639 1.00 77.69 1062 MET A O 1
ATOM 8532 N N . PRO A 1 1063 ? -16.699 -28.847 8.044 1.00 64.19 1063 PRO A N 1
ATOM 8533 C CA . PRO A 1 1063 ? -16.867 -27.765 7.086 1.00 64.19 1063 PRO A CA 1
ATOM 8534 C C . PRO A 1 1063 ? -17.799 -28.209 5.960 1.00 64.19 1063 PRO A C 1
ATOM 8536 O O . PRO A 1 1063 ? -17.489 -29.127 5.202 1.00 64.19 1063 PRO A O 1
ATOM 8539 N N . ASP A 1 1064 ? -18.934 -27.541 5.822 1.00 55.44 1064 ASP A N 1
ATOM 8540 C CA . ASP A 1 1064 ? -19.632 -27.542 4.552 1.00 55.44 1064 ASP A CA 1
ATOM 8541 C C . ASP A 1 1064 ? -18.855 -26.611 3.631 1.00 55.44 1064 ASP A C 1
ATOM 8543 O O . ASP A 1 1064 ? -18.581 -25.470 3.997 1.00 55.44 1064 ASP A O 1
ATOM 8547 N N . MET A 1 1065 ? -18.447 -27.091 2.458 1.00 45.28 1065 MET A N 1
ATOM 8548 C CA . MET A 1 1065 ? -17.820 -26.211 1.480 1.00 45.28 1065 MET A CA 1
ATOM 8549 C C . MET A 1 1065 ? -18.873 -25.201 0.996 1.00 45.28 1065 MET A C 1
ATOM 8551 O O . MET A 1 1065 ? -19.625 -25.473 0.061 1.00 45.28 1065 MET A O 1
ATOM 8555 N N . GLU A 1 1066 ? -18.980 -24.058 1.674 1.00 44.22 1066 GLU A N 1
ATOM 8556 C CA . GLU A 1 1066 ? -19.811 -22.923 1.275 1.00 44.22 1066 GLU A CA 1
ATOM 8557 C C . GLU A 1 1066 ? -19.174 -22.255 0.052 1.00 44.22 1066 GLU A C 1
ATOM 8559 O O . GLU A 1 1066 ? -18.493 -21.241 0.137 1.00 44.22 1066 GLU A O 1
ATOM 8564 N N . TYR A 1 1067 ? -19.384 -22.855 -1.118 1.00 45.78 1067 TYR A N 1
ATOM 8565 C CA . TYR A 1 1067 ? -19.075 -22.235 -2.408 1.00 45.78 1067 TYR A CA 1
ATOM 8566 C C . TYR A 1 1067 ? -20.238 -21.387 -2.948 1.00 45.78 1067 TYR A C 1
ATOM 8568 O O . TYR A 1 1067 ? -20.133 -20.819 -4.033 1.00 45.78 1067 TYR A O 1
ATOM 8576 N N . GLU A 1 1068 ? -21.346 -21.280 -2.205 1.00 39.56 1068 GLU A N 1
ATOM 8577 C CA . GLU A 1 1068 ? -22.536 -20.530 -2.631 1.00 39.56 1068 GLU A CA 1
ATOM 8578 C C . GLU A 1 1068 ? -22.309 -19.007 -2.667 1.00 39.56 1068 GLU A C 1
ATOM 8580 O O . GLU A 1 1068 ? -22.979 -18.321 -3.435 1.00 39.56 1068 GLU A O 1
ATOM 8585 N N . SER A 1 1069 ? -21.332 -18.466 -1.930 1.00 41.38 1069 SER A N 1
ATOM 8586 C CA . SER A 1 1069 ? -21.008 -17.028 -1.948 1.00 41.38 1069 SER A CA 1
ATOM 8587 C C . SER A 1 1069 ? -20.087 -16.597 -3.101 1.00 41.38 1069 SER A C 1
ATOM 8589 O O . SER A 1 1069 ? -19.932 -15.399 -3.327 1.00 41.38 1069 SER A O 1
ATOM 8591 N N . LEU A 1 1070 ? -19.503 -17.544 -3.848 1.00 41.47 1070 LEU A N 1
ATOM 8592 C CA . LEU A 1 1070 ? -18.509 -17.286 -4.905 1.00 41.47 1070 LEU A CA 1
ATOM 8593 C C . LEU A 1 1070 ? -19.031 -17.544 -6.331 1.00 41.47 1070 LEU A C 1
ATOM 8595 O O . LEU A 1 1070 ? -18.287 -17.385 -7.291 1.00 41.47 1070 LEU A O 1
ATOM 8599 N N . GLN A 1 1071 ? -20.299 -17.933 -6.511 1.00 38.62 1071 GLN A N 1
ATOM 8600 C CA . GLN A 1 1071 ? -20.865 -18.150 -7.847 1.00 38.62 1071 GLN A CA 1
ATOM 8601 C C . GLN A 1 1071 ? -21.493 -16.874 -8.424 1.00 38.62 1071 GLN A C 1
ATOM 8603 O O . GLN A 1 1071 ? -22.696 -16.636 -8.306 1.00 38.62 1071 GLN A O 1
ATOM 8608 N N . THR A 1 1072 ? -20.700 -16.095 -9.160 1.00 44.31 1072 THR A N 1
ATOM 8609 C CA . THR A 1 1072 ? -21.228 -15.352 -10.315 1.00 44.31 1072 THR A CA 1
ATOM 8610 C C . THR A 1 1072 ? -21.213 -16.273 -11.548 1.00 44.31 1072 THR A C 1
ATOM 8612 O O . THR A 1 1072 ? -20.470 -17.249 -11.616 1.00 44.31 1072 THR A O 1
ATOM 8615 N N . LYS A 1 1073 ? -22.102 -16.027 -12.521 1.00 46.41 1073 LYS A N 1
ATOM 8616 C CA . LYS A 1 1073 ? -22.517 -16.969 -13.590 1.00 46.41 1073 LYS A CA 1
ATOM 8617 C C . LYS A 1 1073 ? -21.422 -17.491 -14.557 1.00 46.41 1073 LYS A C 1
ATOM 8619 O O . LYS A 1 1073 ? -21.779 -18.184 -15.509 1.00 46.41 1073 LYS A O 1
ATOM 8624 N N . SER A 1 1074 ? -20.135 -17.206 -14.357 1.00 48.09 1074 SER A N 1
ATOM 8625 C CA . SER A 1 1074 ? -19.055 -17.558 -15.300 1.00 48.09 1074 SER A CA 1
ATOM 8626 C C . SER A 1 1074 ? -17.786 -18.172 -14.692 1.00 48.09 1074 SER A C 1
ATOM 8628 O O . SER A 1 1074 ? -16.870 -18.494 -15.444 1.00 48.09 1074 SER A O 1
ATOM 8630 N N . GLU A 1 1075 ? -17.706 -18.385 -13.378 1.00 59.38 1075 GLU A N 1
ATOM 8631 C CA . GLU A 1 1075 ? -16.463 -18.811 -12.713 1.00 59.38 1075 GLU A CA 1
ATOM 8632 C C . GLU A 1 1075 ? -16.498 -20.297 -12.313 1.00 59.38 1075 GLU A C 1
ATOM 8634 O O . GLU A 1 1075 ? -17.445 -20.774 -11.685 1.00 59.38 1075 GLU A O 1
ATOM 8639 N N . LYS A 1 1076 ? -15.461 -21.061 -12.696 1.00 67.19 1076 LYS A N 1
ATOM 8640 C CA . LYS A 1 1076 ? -15.289 -22.474 -12.307 1.00 67.19 1076 LYS A CA 1
ATOM 8641 C C . LYS A 1 1076 ? -14.214 -22.582 -11.231 1.00 67.19 1076 LYS A C 1
ATOM 8643 O O . LYS A 1 1076 ? -13.116 -22.047 -11.388 1.00 67.19 1076 LYS A O 1
ATOM 8648 N N . LEU A 1 1077 ? -14.508 -23.330 -10.171 1.00 73.44 1077 LEU A N 1
ATOM 8649 C CA . LEU A 1 1077 ? -13.580 -23.571 -9.070 1.00 73.44 1077 LEU A CA 1
ATOM 8650 C C . LEU A 1 1077 ? -12.677 -24.783 -9.325 1.00 73.44 1077 LEU A C 1
ATOM 8652 O O . LEU A 1 1077 ? -13.114 -25.808 -9.848 1.00 73.44 1077 LEU A O 1
ATOM 8656 N N . TRP A 1 1078 ? -11.420 -24.676 -8.904 1.00 82.19 1078 TRP A N 1
ATOM 8657 C CA . TRP A 1 1078 ? -10.398 -25.716 -9.005 1.00 82.19 1078 TR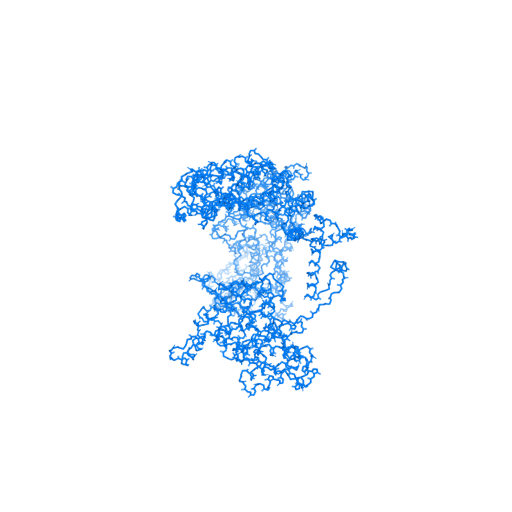P A CA 1
ATOM 8658 C C . TRP A 1 1078 ? -9.704 -25.932 -7.655 1.00 82.19 1078 TRP A C 1
ATOM 8660 O O . TRP A 1 1078 ? -9.679 -25.046 -6.811 1.00 82.19 1078 TRP A O 1
ATOM 8670 N N . ARG A 1 1079 ? -9.140 -27.120 -7.430 1.00 80.88 1079 ARG A N 1
ATOM 8671 C CA . ARG A 1 1079 ? -8.512 -27.552 -6.176 1.00 80.88 1079 ARG A CA 1
ATOM 8672 C C . ARG A 1 1079 ? -7.035 -27.857 -6.393 1.00 80.88 1079 ARG A C 1
ATOM 8674 O O . ARG A 1 1079 ? -6.681 -28.663 -7.259 1.00 80.88 1079 ARG A O 1
ATOM 8681 N N . CYS A 1 1080 ? -6.179 -27.249 -5.574 1.00 81.06 1080 CYS A N 1
ATOM 8682 C CA . CYS A 1 1080 ? -4.766 -27.606 -5.453 1.00 81.06 1080 CYS A CA 1
ATOM 8683 C C . CYS A 1 1080 ? -4.583 -28.958 -4.745 1.00 81.06 1080 CYS A C 1
ATOM 8685 O O . CYS A 1 1080 ? -5.418 -29.377 -3.947 1.00 81.06 1080 CYS A O 1
ATOM 8687 N N . ARG A 1 1081 ? -3.428 -29.604 -4.929 1.00 73.44 1081 ARG A N 1
ATOM 8688 C CA . ARG A 1 1081 ? -3.063 -30.836 -4.212 1.00 73.44 1081 ARG A CA 1
ATOM 8689 C C . ARG A 1 1081 ? -3.084 -30.724 -2.679 1.00 73.44 1081 ARG A C 1
ATOM 8691 O O . ARG A 1 1081 ? -3.145 -31.753 -2.020 1.00 73.44 1081 ARG A O 1
ATOM 8698 N N . CYS A 1 1082 ? -2.993 -29.516 -2.112 1.00 61.75 1082 CYS A N 1
ATOM 8699 C CA . CYS A 1 1082 ? -3.096 -29.278 -0.665 1.00 61.75 1082 CYS A CA 1
ATOM 8700 C C . CYS A 1 1082 ? -4.523 -28.962 -0.189 1.00 61.75 1082 CYS A C 1
ATOM 8702 O O . CYS A 1 1082 ? -4.709 -28.636 0.978 1.00 61.75 1082 CYS A O 1
ATOM 8704 N N . GLY A 1 1083 ? -5.510 -29.003 -1.088 1.00 58.19 1083 GLY A N 1
ATOM 8705 C CA . GLY A 1 1083 ? -6.908 -28.694 -0.790 1.00 58.19 1083 GLY A CA 1
ATOM 8706 C C . GLY A 1 1083 ? -7.308 -27.231 -0.992 1.00 58.19 1083 GLY A C 1
ATOM 8707 O O . GLY A 1 1083 ? -8.496 -26.941 -0.928 1.00 58.19 1083 GLY A O 1
ATOM 8708 N N . GLU A 1 1084 ? -6.363 -26.329 -1.283 1.00 69.00 1084 GLU A N 1
ATOM 8709 C CA . GLU A 1 1084 ? -6.662 -24.903 -1.472 1.00 69.00 1084 GLU A CA 1
ATOM 8710 C C . GLU A 1 1084 ? -7.544 -24.675 -2.717 1.00 69.00 1084 GLU A C 1
ATOM 8712 O O . GLU A 1 1084 ? -7.158 -25.127 -3.810 1.00 69.00 1084 GLU A O 1
ATOM 8717 N N . PRO A 1 1085 ? -8.710 -24.013 -2.583 1.00 66.81 1085 PRO A N 1
ATOM 8718 C CA . PRO A 1 1085 ? -9.554 -23.668 -3.716 1.00 66.81 1085 PRO A CA 1
ATOM 8719 C C . PRO A 1 1085 ? -8.964 -22.483 -4.488 1.00 66.81 1085 PRO A C 1
ATOM 8721 O O . PRO A 1 1085 ? -8.470 -21.518 -3.916 1.00 66.81 1085 PRO A O 1
ATOM 8724 N N . VAL A 1 1086 ? -9.029 -22.558 -5.810 1.00 73.12 1086 VAL A N 1
ATOM 8725 C CA . VAL A 1 1086 ? -8.558 -21.534 -6.740 1.00 73.12 1086 VAL A CA 1
ATOM 8726 C C . VAL A 1 1086 ? -9.690 -21.248 -7.714 1.00 73.12 1086 VAL A C 1
ATOM 8728 O O . VAL A 1 1086 ? -10.162 -22.151 -8.409 1.00 73.12 1086 VAL A O 1
ATOM 8731 N N . VAL A 1 1087 ? -10.136 -19.996 -7.757 1.00 75.00 1087 VAL A N 1
ATOM 8732 C CA . VAL A 1 1087 ? -11.128 -19.535 -8.732 1.00 75.00 1087 VAL A CA 1
ATOM 8733 C C . VAL A 1 1087 ? -10.399 -19.208 -10.028 1.00 75.00 1087 VAL A C 1
ATOM 8735 O O . VAL A 1 1087 ? -9.402 -18.487 -10.015 1.00 75.00 1087 VAL A O 1
ATOM 8738 N N . LEU A 1 1088 ? -10.863 -19.769 -11.144 1.00 73.62 1088 LEU A N 1
ATOM 8739 C CA . LEU A 1 1088 ? -10.379 -19.386 -12.465 1.00 73.62 1088 LEU A CA 1
ATOM 8740 C C . LEU A 1 1088 ? -11.410 -18.482 -13.134 1.00 73.62 1088 LEU A C 1
ATOM 8742 O O . LEU A 1 1088 ? -12.546 -18.893 -13.379 1.00 73.62 1088 LEU A O 1
ATOM 8746 N N . GLU A 1 1089 ? -10.979 -17.266 -13.447 1.00 66.25 1089 GLU A N 1
ATOM 8747 C CA . GLU A 1 1089 ? -11.777 -16.258 -14.140 1.00 66.25 1089 GLU A CA 1
ATOM 8748 C C . GLU A 1 1089 ? -11.981 -16.602 -15.634 1.00 66.25 1089 GLU A C 1
ATOM 8750 O O . GLU A 1 1089 ? -11.422 -17.564 -16.179 1.00 66.25 1089 GLU A O 1
ATOM 8755 N N . ASN A 1 1090 ? -12.766 -15.775 -16.332 1.00 72.19 1090 ASN A N 1
ATOM 8756 C CA . ASN A 1 1090 ? -13.003 -15.824 -17.780 1.00 72.19 1090 ASN A CA 1
ATOM 8757 C C . ASN A 1 1090 ? -13.646 -17.130 -18.288 1.00 72.19 1090 ASN A C 1
ATOM 8759 O O . ASN A 1 1090 ? -14.866 -17.267 -18.283 1.00 72.19 1090 ASN A O 1
ATOM 8763 N N . CYS A 1 1091 ? -12.833 -18.070 -18.792 1.00 73.88 1091 CYS A N 1
ATOM 8764 C CA . CYS A 1 1091 ? -13.285 -19.331 -19.393 1.00 73.88 1091 CYS A CA 1
ATOM 8765 C C . CYS A 1 1091 ? -13.403 -20.482 -18.376 1.00 73.88 1091 CYS A C 1
ATOM 8767 O O . CYS A 1 1091 ? -13.868 -21.570 -18.733 1.00 73.88 1091 CYS A O 1
ATOM 8769 N N . GLY A 1 1092 ? -12.956 -20.271 -17.129 1.00 71.75 1092 GLY A N 1
ATOM 8770 C CA . GLY A 1 1092 ? -13.006 -21.262 -16.052 1.00 71.75 1092 GLY A CA 1
ATOM 8771 C C . GLY A 1 1092 ? -12.075 -22.470 -16.241 1.00 71.75 1092 GLY A C 1
ATOM 8772 O O . GLY A 1 1092 ? -12.248 -23.492 -15.574 1.00 71.75 1092 GLY A O 1
ATOM 8773 N N . MET A 1 1093 ? -11.110 -22.390 -17.164 1.00 80.94 1093 MET A N 1
ATOM 8774 C CA . MET A 1 1093 ? -10.176 -23.472 -17.493 1.00 80.94 1093 MET A CA 1
ATOM 8775 C C . MET A 1 1093 ? -8.712 -23.029 -17.289 1.00 80.94 1093 MET A C 1
ATOM 8777 O O . MET A 1 1093 ? -8.398 -21.858 -17.503 1.00 80.94 1093 MET A O 1
ATOM 8781 N N . PRO A 1 1094 ? -7.781 -23.930 -16.919 1.00 84.00 1094 PRO A N 1
ATOM 8782 C CA . PRO A 1 1094 ? -6.414 -23.552 -16.557 1.00 84.00 1094 PRO A CA 1
ATOM 8783 C C . PRO A 1 1094 ? -5.593 -23.093 -17.772 1.00 84.00 1094 PRO A C 1
ATOM 8785 O O . PRO A 1 1094 ? -5.296 -23.892 -18.662 1.00 84.00 1094 PRO A O 1
ATOM 8788 N N . TRP A 1 1095 ? -5.225 -21.810 -17.817 1.00 83.81 1095 TRP A N 1
ATOM 8789 C CA . TRP A 1 1095 ? -4.477 -21.208 -18.936 1.00 83.81 1095 TRP A CA 1
ATOM 8790 C C . TRP A 1 1095 ? -3.085 -20.684 -18.563 1.00 83.81 1095 TRP A C 1
ATOM 8792 O O . TRP A 1 1095 ? -2.213 -20.591 -19.427 1.00 83.81 1095 TRP A O 1
ATOM 8802 N N . VAL A 1 1096 ? -2.880 -20.363 -17.285 1.00 83.06 1096 VAL A N 1
ATOM 8803 C CA . VAL A 1 1096 ? -1.620 -19.853 -16.731 1.00 83.06 1096 VAL A CA 1
ATOM 8804 C C . VAL A 1 1096 ? -1.189 -20.761 -15.578 1.00 83.06 1096 VAL A C 1
ATOM 8806 O O . VAL A 1 1096 ? -2.037 -21.185 -14.794 1.00 83.06 1096 VAL A O 1
ATOM 8809 N N . GLU A 1 1097 ? 0.105 -21.081 -15.475 1.00 88.44 1097 GLU A N 1
ATOM 8810 C CA . GLU A 1 1097 ? 0.679 -21.744 -14.295 1.00 88.44 1097 GLU A CA 1
ATOM 8811 C C . GLU A 1 1097 ? 1.024 -20.703 -13.220 1.00 88.44 1097 GLU A C 1
ATOM 8813 O O . GLU A 1 1097 ? 1.617 -19.672 -13.526 1.00 88.44 1097 GLU A O 1
ATOM 8818 N N . ALA A 1 1098 ? 0.698 -20.994 -11.963 1.00 85.38 1098 ALA A N 1
ATOM 8819 C CA . ALA A 1 1098 ? 1.041 -20.174 -10.801 1.00 85.38 1098 ALA A CA 1
ATOM 8820 C C . ALA A 1 1098 ? 1.445 -21.062 -9.613 1.00 85.38 1098 ALA A C 1
ATOM 8822 O O . ALA A 1 1098 ? 1.346 -22.288 -9.682 1.00 85.38 1098 ALA A O 1
ATOM 8823 N N . GLU A 1 1099 ? 1.890 -20.464 -8.510 1.00 87.25 1099 GLU A N 1
ATOM 8824 C CA . GLU A 1 1099 ? 2.169 -21.187 -7.265 1.00 87.25 1099 GLU A CA 1
ATOM 8825 C C . GLU A 1 1099 ? 1.007 -21.058 -6.280 1.00 87.25 1099 GLU A C 1
ATOM 8827 O O . GLU A 1 1099 ? 0.444 -19.981 -6.090 1.00 87.25 1099 GLU A O 1
ATOM 8832 N N . CYS A 1 1100 ? 0.655 -22.162 -5.620 1.00 73.94 1100 CYS A N 1
ATOM 8833 C CA . CYS A 1 1100 ? -0.346 -22.148 -4.564 1.00 73.94 1100 CYS A CA 1
ATOM 8834 C C . CYS A 1 1100 ? 0.126 -21.253 -3.404 1.00 73.94 1100 CYS A C 1
ATOM 8836 O O . CYS A 1 1100 ? 1.205 -21.508 -2.860 1.00 73.94 1100 CYS A O 1
ATOM 8838 N N . PRO A 1 1101 ? -0.678 -20.276 -2.945 1.00 63.88 1101 PRO A N 1
ATOM 8839 C CA . PRO A 1 1101 ? -0.285 -19.386 -1.852 1.00 63.88 1101 PRO A CA 1
ATOM 8840 C C . PRO A 1 1101 ? -0.006 -20.146 -0.548 1.00 63.88 1101 PRO A C 1
ATOM 8842 O O . PRO A 1 1101 ? 0.846 -19.721 0.229 1.00 63.88 1101 PRO A O 1
ATOM 8845 N N . ARG A 1 1102 ? -0.654 -21.305 -0.356 1.00 67.31 1102 ARG A N 1
ATOM 8846 C CA . ARG A 1 1102 ? -0.531 -22.139 0.842 1.00 67.31 1102 ARG A CA 1
ATOM 8847 C C . ARG A 1 1102 ? 0.615 -23.150 0.789 1.00 67.31 1102 ARG A C 1
ATOM 8849 O O . ARG A 1 1102 ? 1.453 -23.158 1.679 1.00 67.31 1102 ARG A O 1
ATOM 8856 N N . CYS A 1 1103 ? 0.660 -24.022 -0.222 1.00 71.94 1103 CYS A N 1
ATOM 8857 C CA . CYS A 1 1103 ? 1.643 -25.119 -0.271 1.00 71.94 1103 CYS A CA 1
ATOM 8858 C C . CYS A 1 1103 ? 2.783 -24.921 -1.276 1.00 71.94 1103 CYS A C 1
ATOM 8860 O O . CYS A 1 1103 ? 3.609 -25.818 -1.429 1.00 71.94 1103 CYS A O 1
ATOM 8862 N N . LYS A 1 1104 ? 2.794 -23.798 -2.009 1.00 78.31 1104 LYS A N 1
ATOM 8863 C CA . LYS A 1 1104 ? 3.764 -23.471 -3.072 1.00 78.31 1104 LYS A CA 1
ATOM 8864 C C . LYS A 1 1104 ? 3.843 -24.480 -4.228 1.00 78.31 1104 LYS A C 1
ATOM 8866 O O . LYS A 1 1104 ? 4.664 -24.333 -5.124 1.00 78.31 1104 LYS A O 1
ATOM 8871 N N . ALA A 1 1105 ? 2.969 -25.488 -4.271 1.00 80.12 1105 ALA A N 1
ATOM 8872 C CA . ALA A 1 1105 ? 2.870 -26.383 -5.419 1.00 80.12 1105 ALA A CA 1
ATOM 8873 C C . ALA A 1 1105 ? 2.321 -25.636 -6.642 1.00 80.12 1105 ALA A C 1
ATOM 8875 O O . ALA A 1 1105 ? 1.469 -24.756 -6.502 1.00 80.12 1105 ALA A O 1
ATOM 8876 N N . LYS A 1 1106 ? 2.760 -26.034 -7.841 1.00 83.94 1106 LYS A N 1
ATOM 8877 C CA . LYS A 1 1106 ? 2.222 -25.498 -9.095 1.00 83.94 1106 LYS A CA 1
ATOM 8878 C C . LYS A 1 1106 ? 0.710 -25.746 -9.193 1.00 83.94 1106 LYS A C 1
ATOM 8880 O O . LYS A 1 1106 ? 0.251 -26.874 -9.012 1.00 83.94 1106 LYS A O 1
ATOM 8885 N N . ILE A 1 1107 ? -0.039 -24.695 -9.502 1.00 89.31 1107 ILE A N 1
ATOM 8886 C CA . ILE A 1 1107 ? -1.479 -24.664 -9.793 1.00 89.31 1107 ILE A CA 1
ATOM 8887 C C . ILE A 1 1107 ? -1.699 -24.060 -11.186 1.00 89.31 1107 ILE A C 1
ATOM 8889 O O . ILE A 1 1107 ? -0.782 -23.477 -11.762 1.00 89.31 1107 ILE A O 1
ATOM 8893 N N . GLY A 1 1108 ? -2.898 -24.202 -11.750 1.00 87.75 1108 GLY A N 1
ATOM 8894 C CA . GLY A 1 1108 ? -3.192 -23.703 -13.094 1.00 87.75 1108 GLY A CA 1
ATOM 8895 C C . GLY A 1 1108 ? -2.814 -24.691 -14.203 1.00 87.75 1108 GLY A C 1
ATOM 8896 O O . GLY A 1 1108 ? -2.998 -25.899 -14.040 1.00 87.75 1108 GLY A O 1
ATOM 8897 N N . GLY A 1 1109 ? -2.369 -24.204 -15.364 1.00 89.25 1109 GLY A N 1
ATOM 8898 C CA . GLY A 1 1109 ? -2.106 -25.049 -16.535 1.00 89.25 1109 GLY A CA 1
ATOM 8899 C C . GLY A 1 1109 ? -1.743 -24.281 -17.804 1.00 89.25 1109 GLY A C 1
ATOM 8900 O O . GLY A 1 1109 ? -1.642 -23.064 -17.769 1.00 89.25 1109 GLY A O 1
ATOM 8901 N N . GLN A 1 1110 ? -1.567 -24.982 -18.927 1.00 83.81 1110 GLN A N 1
ATOM 8902 C CA . GLN A 1 1110 ? -1.334 -24.377 -20.247 1.00 83.81 1110 GLN A CA 1
ATOM 8903 C C . GLN A 1 1110 ? -2.322 -24.947 -21.267 1.00 83.81 1110 GLN A C 1
ATOM 8905 O O . GLN A 1 1110 ? -2.566 -26.153 -21.298 1.00 83.81 1110 GLN A O 1
ATOM 8910 N N . SER A 1 1111 ? -2.881 -24.097 -22.136 1.00 82.88 1111 SER A N 1
ATOM 8911 C CA . SER A 1 1111 ? -3.840 -24.515 -23.177 1.00 82.88 1111 SER A CA 1
ATOM 8912 C C . SER A 1 1111 ? -5.040 -25.317 -22.635 1.00 82.88 1111 SER A C 1
ATOM 8914 O O . SER A 1 1111 ? -5.399 -26.355 -23.191 1.00 82.88 1111 SER A O 1
ATOM 8916 N N . HIS A 1 1112 ? -5.636 -24.871 -21.522 1.00 82.12 1112 HIS A N 1
ATOM 8917 C CA . HIS A 1 1112 ? -6.741 -25.546 -20.817 1.00 82.12 1112 HIS A CA 1
ATOM 8918 C C . HIS A 1 1112 ? -6.401 -26.925 -20.221 1.00 82.12 1112 HIS A C 1
ATOM 8920 O O . HIS A 1 1112 ? -7.307 -27.642 -19.792 1.00 82.12 1112 HIS A O 1
ATOM 8926 N N . LYS A 1 1113 ? -5.118 -27.312 -20.161 1.00 81.56 1113 LYS A N 1
ATOM 8927 C CA . LYS A 1 1113 ? -4.671 -28.553 -19.514 1.00 81.56 1113 LYS A CA 1
ATOM 8928 C C . LYS A 1 1113 ? -4.099 -28.254 -18.126 1.00 81.56 1113 LYS A C 1
ATOM 8930 O O . LYS A 1 1113 ? -3.097 -27.543 -18.056 1.00 81.56 1113 LYS A O 1
ATOM 8935 N N . PRO A 1 1114 ? -4.682 -28.794 -17.040 1.00 89.06 1114 PRO A N 1
ATOM 8936 C CA . PRO A 1 1114 ? -4.183 -28.560 -15.692 1.00 89.06 1114 PRO A CA 1
ATOM 8937 C C . PRO A 1 1114 ? -2.818 -29.206 -15.454 1.00 89.06 1114 PRO A C 1
ATOM 8939 O O . PRO A 1 1114 ? -2.523 -30.291 -15.964 1.00 89.06 1114 PRO A O 1
ATOM 8942 N N . VAL A 1 1115 ? -2.015 -28.573 -14.603 1.00 88.19 1115 VAL A N 1
ATOM 8943 C CA . VAL A 1 1115 ? -0.818 -29.192 -14.025 1.00 88.19 1115 VAL A CA 1
ATOM 8944 C C . VAL A 1 1115 ? -1.194 -30.387 -13.138 1.00 88.19 1115 VAL A C 1
ATOM 8946 O O . VAL A 1 1115 ? -2.289 -30.471 -12.576 1.00 88.19 1115 VAL A O 1
ATOM 8949 N N . LYS A 1 1116 ? -0.279 -31.353 -13.002 1.00 78.81 1116 LYS A N 1
ATOM 8950 C CA . LYS A 1 1116 ? -0.533 -32.610 -12.281 1.00 78.81 1116 LYS A CA 1
ATOM 8951 C C . LYS A 1 1116 ? -0.887 -32.342 -10.809 1.00 78.81 1116 LYS A C 1
ATOM 8953 O O . LYS A 1 1116 ? -0.071 -31.810 -10.064 1.00 78.81 1116 LYS A O 1
ATOM 8958 N N . GLY A 1 1117 ? -2.082 -32.765 -10.386 1.00 74.50 1117 GLY A N 1
ATOM 8959 C CA . GLY A 1 1117 ? -2.594 -32.557 -9.023 1.00 74.50 1117 GLY A CA 1
ATOM 8960 C C . GLY A 1 1117 ? -3.468 -31.310 -8.841 1.00 74.50 1117 GLY A C 1
ATOM 8961 O O . GLY A 1 1117 ? -3.912 -31.062 -7.724 1.00 74.50 1117 GLY A O 1
ATOM 8962 N N . PHE A 1 1118 ? -3.736 -30.553 -9.911 1.00 86.00 1118 PHE A N 1
ATOM 8963 C CA . PHE A 1 1118 ? -4.729 -29.478 -9.939 1.00 86.00 1118 PHE A CA 1
ATOM 8964 C C . PHE A 1 1118 ? -6.003 -29.979 -10.633 1.00 86.00 1118 PHE A C 1
ATOM 8966 O O . PHE A 1 1118 ? -5.955 -30.413 -11.782 1.00 86.00 1118 PHE A O 1
ATOM 8973 N N . THR A 1 1119 ? -7.135 -29.994 -9.930 1.00 84.00 1119 THR A N 1
ATOM 8974 C CA . THR A 1 1119 ? -8.363 -30.680 -10.390 1.00 84.00 1119 THR A CA 1
ATOM 8975 C C . THR A 1 1119 ? -9.585 -29.780 -10.278 1.00 84.00 1119 THR A C 1
ATOM 8977 O O . THR A 1 1119 ? -9.653 -28.966 -9.366 1.00 84.00 1119 THR A O 1
ATOM 8980 N N . GLN A 1 1120 ? -10.532 -29.881 -11.209 1.00 77.50 1120 GLN A N 1
ATOM 8981 C CA . GLN A 1 1120 ? -11.747 -29.063 -11.186 1.00 77.50 1120 GLN A CA 1
ATOM 8982 C C . GLN A 1 1120 ? -12.679 -29.531 -10.057 1.00 77.50 1120 GLN A C 1
ATOM 8984 O O . GLN A 1 1120 ? -12.839 -30.733 -9.854 1.00 77.50 1120 GLN A O 1
ATOM 8989 N N . ILE A 1 1121 ? -13.287 -28.589 -9.334 1.00 65.94 1121 ILE A N 1
ATOM 8990 C CA . ILE A 1 1121 ? -14.275 -28.865 -8.286 1.00 65.94 1121 ILE A CA 1
ATOM 8991 C C . ILE A 1 1121 ? -15.659 -28.920 -8.941 1.00 65.94 1121 ILE A C 1
ATOM 8993 O O . ILE A 1 1121 ? -16.123 -27.918 -9.491 1.00 65.94 1121 ILE A O 1
ATOM 8997 N N . ASP A 1 1122 ? -16.319 -30.078 -8.880 1.00 57.72 1122 ASP A N 1
ATOM 8998 C CA . ASP A 1 1122 ? -17.704 -30.231 -9.329 1.00 57.72 1122 ASP A CA 1
ATOM 8999 C C . ASP A 1 1122 ? -18.666 -30.023 -8.147 1.00 57.72 1122 ASP A C 1
ATOM 9001 O O . ASP A 1 1122 ? -18.604 -30.719 -7.131 1.00 57.72 1122 ASP A O 1
ATOM 9005 N N . THR A 1 1123 ? -19.534 -29.013 -8.238 1.00 49.97 1123 THR A N 1
ATOM 9006 C CA . THR A 1 1123 ? -20.313 -28.505 -7.089 1.00 49.97 1123 THR A CA 1
ATOM 9007 C C . THR A 1 1123 ? -21.484 -29.404 -6.684 1.00 49.97 1123 THR A C 1
ATOM 9009 O O . THR A 1 1123 ? -22.027 -29.229 -5.592 1.00 49.97 1123 THR A O 1
ATOM 9012 N N . GLN A 1 1124 ? -21.859 -30.398 -7.500 1.00 43.16 1124 GLN A N 1
ATOM 9013 C CA . GLN A 1 1124 ? -22.917 -31.354 -7.148 1.00 43.16 1124 GLN A CA 1
ATOM 9014 C C . GLN A 1 1124 ? -22.417 -32.679 -6.554 1.00 43.16 1124 GLN A C 1
ATOM 9016 O O . GLN A 1 1124 ? -23.142 -33.278 -5.758 1.00 43.16 1124 GLN A O 1
ATOM 9021 N N . GLU A 1 1125 ? -21.201 -33.130 -6.872 1.00 39.56 1125 GLU A N 1
ATOM 9022 C CA . GLU A 1 1125 ? -20.716 -34.458 -6.454 1.00 39.56 1125 GLU A CA 1
ATOM 9023 C C . GLU A 1 1125 ? -19.910 -34.456 -5.141 1.00 39.56 1125 GLU A C 1
ATOM 9025 O O . GLU A 1 1125 ? -19.795 -35.498 -4.497 1.00 39.56 1125 GLU A O 1
ATOM 9030 N N . ASP A 1 1126 ? -19.410 -33.306 -4.674 1.00 43.56 1126 ASP A N 1
ATOM 9031 C CA . ASP A 1 1126 ? -18.360 -33.266 -3.640 1.00 43.56 1126 ASP A CA 1
ATOM 9032 C C . ASP A 1 1126 ? -18.848 -32.866 -2.224 1.00 43.56 1126 ASP A C 1
ATOM 9034 O O . ASP A 1 1126 ? -18.106 -32.280 -1.434 1.00 43.56 1126 ASP A O 1
ATOM 9038 N N . LYS A 1 1127 ? -20.094 -33.206 -1.843 1.00 52.69 1127 LYS A N 1
ATOM 9039 C CA . LYS A 1 1127 ? -20.516 -33.191 -0.421 1.00 52.69 1127 LYS A CA 1
ATOM 9040 C C . LYS A 1 1127 ? -19.876 -34.377 0.296 1.00 52.69 1127 LYS A C 1
ATOM 9042 O O . LYS A 1 1127 ? -20.449 -35.465 0.375 1.00 52.69 1127 LYS A O 1
ATOM 9047 N N . GLN A 1 1128 ? -18.656 -34.178 0.783 1.00 57.88 1128 GLN A N 1
ATOM 9048 C CA . GLN A 1 1128 ? -17.863 -35.251 1.365 1.00 57.88 1128 GLN A CA 1
ATOM 9049 C C . GLN A 1 1128 ? -18.443 -35.725 2.706 1.00 57.88 1128 GLN A C 1
ATOM 9051 O O . GLN A 1 1128 ? -18.491 -34.991 3.685 1.00 57.88 1128 GLN A O 1
ATOM 9056 N N . LYS A 1 1129 ? -18.869 -36.992 2.739 1.00 71.25 1129 LYS A N 1
ATOM 9057 C CA . LYS A 1 1129 ? -19.233 -37.732 3.958 1.00 71.25 1129 LYS A CA 1
ATOM 9058 C C . LYS A 1 1129 ? -17.981 -38.079 4.777 1.00 71.25 1129 LYS A C 1
ATOM 9060 O O . LYS A 1 1129 ? -16.901 -38.200 4.188 1.00 71.25 1129 LYS A O 1
ATOM 9065 N N . GLY A 1 1130 ? -18.139 -38.298 6.081 1.00 77.56 1130 GLY A N 1
ATOM 9066 C CA . GLY A 1 1130 ? -17.051 -38.612 7.015 1.00 77.56 1130 GLY A CA 1
ATOM 9067 C C . GLY A 1 1130 ? -16.498 -37.395 7.768 1.00 77.56 1130 GLY A C 1
ATOM 9068 O O . GLY A 1 1130 ? -17.085 -36.314 7.747 1.00 77.56 1130 GLY A O 1
ATOM 9069 N N . HIS A 1 1131 ? -15.379 -37.595 8.465 1.00 85.62 1131 HIS A N 1
ATOM 9070 C CA . HIS A 1 1131 ? -14.605 -36.548 9.136 1.00 85.62 1131 HIS A CA 1
ATOM 9071 C C . HIS A 1 1131 ? -13.578 -35.979 8.148 1.00 85.62 1131 HIS A C 1
ATOM 9073 O O . HIS A 1 1131 ? -12.808 -36.731 7.555 1.00 85.62 1131 HIS A O 1
ATOM 9079 N N . ILE A 1 1132 ? -13.629 -34.667 7.911 1.00 82.19 1132 ILE A N 1
ATOM 9080 C CA . ILE A 1 1132 ? -12.902 -33.975 6.827 1.00 82.19 1132 ILE A CA 1
ATOM 9081 C C . ILE A 1 1132 ? -12.093 -32.770 7.328 1.00 82.19 1132 ILE A C 1
ATOM 9083 O O . ILE A 1 1132 ? -11.828 -31.833 6.574 1.00 82.19 1132 ILE A O 1
ATOM 9087 N N . LEU A 1 1133 ? -11.730 -32.757 8.613 1.00 79.94 1133 LEU A N 1
ATOM 9088 C CA . LEU A 1 1133 ? -10.858 -31.714 9.150 1.00 79.94 1133 LEU A CA 1
ATOM 9089 C C . LEU A 1 1133 ? -9.404 -32.005 8.754 1.00 79.94 1133 LEU A C 1
ATOM 9091 O O . LEU A 1 1133 ? -8.915 -33.116 8.923 1.00 79.94 1133 LEU A O 1
ATOM 9095 N N . GLY A 1 1134 ? -8.727 -30.993 8.202 1.00 75.62 1134 GLY A N 1
ATOM 9096 C CA . GLY A 1 1134 ? -7.285 -31.034 7.942 1.00 75.62 1134 GLY A CA 1
ATOM 9097 C C . GLY A 1 1134 ? -6.466 -30.830 9.220 1.00 75.62 1134 GLY A C 1
ATOM 9098 O O . GLY A 1 1134 ? -6.963 -31.023 10.321 1.00 75.62 1134 GLY A O 1
ATOM 9099 N N . ASP A 1 1135 ? -5.215 -30.387 9.091 1.00 76.62 1135 ASP A N 1
ATOM 9100 C CA . ASP A 1 1135 ? -4.312 -30.217 10.237 1.00 76.62 1135 ASP A CA 1
ATOM 9101 C C . ASP A 1 1135 ? -4.907 -29.321 11.360 1.00 76.62 1135 ASP A C 1
ATOM 9103 O O . ASP A 1 1135 ? -5.318 -28.186 11.071 1.00 76.62 1135 ASP A O 1
ATOM 9107 N N . PRO A 1 1136 ? -4.932 -29.773 12.635 1.00 78.00 1136 PRO A N 1
ATOM 9108 C CA . PRO A 1 1136 ? -5.444 -29.004 13.774 1.00 78.00 1136 PRO A CA 1
ATOM 9109 C C . PRO A 1 1136 ? -4.842 -27.600 13.906 1.00 78.00 1136 PRO A C 1
ATOM 9111 O O . PRO A 1 1136 ? -5.558 -26.671 14.284 1.00 78.00 1136 PRO A O 1
ATOM 9114 N N . SER A 1 1137 ? -3.564 -27.429 13.553 1.00 73.94 1137 SER A N 1
ATOM 9115 C CA . SER A 1 1137 ? -2.802 -26.177 13.684 1.00 73.94 1137 SER A CA 1
ATOM 9116 C C . SER A 1 1137 ? -3.329 -25.068 12.776 1.00 73.94 1137 SER A C 1
ATOM 9118 O O . SER A 1 1137 ? -3.111 -23.890 13.039 1.00 73.94 1137 SER A O 1
ATOM 9120 N N . SER A 1 1138 ? -4.060 -25.426 11.717 1.00 72.88 1138 SER A N 1
ATOM 9121 C CA . SER A 1 1138 ? -4.672 -24.453 10.806 1.00 72.88 1138 SER A CA 1
ATOM 9122 C C . SER A 1 1138 ? -5.880 -23.715 11.401 1.00 72.88 1138 SER A C 1
ATOM 9124 O O . SER A 1 1138 ? -6.327 -22.722 10.832 1.00 72.88 1138 SER A O 1
ATOM 9126 N N . ARG A 1 1139 ? -6.404 -24.161 12.553 1.00 74.50 1139 ARG A N 1
ATOM 9127 C CA . ARG A 1 1139 ? -7.574 -23.565 13.219 1.00 74.50 1139 ARG A CA 1
ATOM 9128 C C . ARG A 1 1139 ? -7.138 -22.533 14.262 1.00 74.50 1139 ARG A C 1
ATOM 9130 O O . ARG A 1 1139 ? -6.871 -22.879 15.409 1.00 74.50 1139 ARG A O 1
ATOM 9137 N N . VAL A 1 1140 ? -7.070 -21.262 13.864 1.00 66.81 1140 VAL A N 1
ATOM 9138 C CA . VAL A 1 1140 ? -6.625 -20.146 14.731 1.00 66.81 1140 VAL A CA 1
ATOM 9139 C C . VAL A 1 1140 ? -7.762 -19.584 15.607 1.00 66.81 1140 VAL A C 1
ATOM 9141 O O . VAL A 1 1140 ? -7.519 -19.036 16.688 1.00 66.81 1140 VAL A O 1
ATOM 9144 N N . SER A 1 1141 ? -9.015 -19.744 15.175 1.00 64.56 1141 SER A N 1
ATOM 9145 C CA . SER A 1 1141 ? -10.218 -19.282 15.877 1.00 64.56 1141 SER A CA 1
ATOM 9146 C C . SER A 1 1141 ? -11.381 -20.272 15.718 1.00 64.56 1141 SER A C 1
ATOM 9148 O O . SER A 1 1141 ? -11.416 -21.083 14.790 1.00 64.56 1141 SER A O 1
ATOM 9150 N N . ALA A 1 1142 ? -12.342 -20.223 16.645 1.00 62.66 1142 ALA A N 1
ATOM 9151 C CA . ALA A 1 1142 ? -13.598 -20.960 16.534 1.00 62.66 1142 ALA A CA 1
ATOM 9152 C C . ALA A 1 1142 ? -14.568 -20.173 15.636 1.00 62.66 1142 ALA A C 1
ATOM 9154 O O . ALA A 1 1142 ? -15.352 -19.356 16.120 1.00 62.66 1142 ALA A O 1
ATOM 9155 N N . GLU A 1 1143 ? -14.473 -20.364 14.321 1.00 57.75 1143 GLU A N 1
ATOM 9156 C CA . GLU A 1 1143 ? -15.358 -19.696 13.361 1.00 57.75 1143 GLU A CA 1
ATOM 9157 C C . GLU A 1 1143 ? -16.811 -20.180 13.508 1.00 57.75 1143 GLU A C 1
ATOM 9159 O O . GLU A 1 1143 ? -17.083 -21.374 13.644 1.00 57.75 1143 GLU A O 1
ATOM 9164 N N . CYS A 1 1144 ? -17.752 -19.231 13.506 1.00 53.03 1144 CYS A N 1
ATOM 9165 C CA . CYS A 1 1144 ? -19.187 -19.462 13.666 1.00 53.03 1144 CYS A CA 1
ATOM 9166 C C . CYS A 1 1144 ? -19.738 -20.226 12.450 1.00 53.03 1144 CYS A C 1
ATOM 9168 O O . CYS A 1 1144 ? -20.008 -19.637 11.406 1.00 53.03 1144 CYS A O 1
ATOM 9170 N N . GLY A 1 1145 ? -19.891 -21.546 12.562 1.00 47.00 1145 GLY A N 1
ATOM 9171 C CA . GLY A 1 1145 ? -20.526 -22.365 11.530 1.00 47.00 1145 GLY A CA 1
ATOM 9172 C C . GLY A 1 1145 ? -22.042 -22.397 11.720 1.00 47.00 1145 GLY A C 1
ATOM 9173 O O . GLY A 1 1145 ? -22.504 -22.766 12.798 1.00 47.00 1145 GLY A O 1
ATOM 9174 N N . ARG A 1 1146 ? -22.813 -22.028 10.684 1.00 52.97 1146 ARG A N 1
ATOM 9175 C CA . ARG A 1 1146 ? -24.282 -22.193 10.597 1.00 52.97 1146 ARG A CA 1
ATOM 9176 C C . ARG A 1 1146 ? -25.019 -21.917 11.918 1.00 52.97 1146 ARG A C 1
ATOM 9178 O O . ARG A 1 1146 ? -25.593 -22.813 12.528 1.00 52.97 1146 ARG A O 1
ATOM 9185 N N . SER A 1 1147 ? -25.009 -20.659 12.360 1.00 54.09 1147 SER A N 1
ATOM 9186 C CA . SER A 1 1147 ? -25.720 -20.143 13.551 1.00 54.09 1147 SER A CA 1
ATOM 9187 C C . SER A 1 1147 ? -25.388 -20.781 14.913 1.00 54.09 1147 SER A C 1
ATOM 9189 O O . SER A 1 1147 ? -26.109 -20.541 15.881 1.00 54.09 1147 SER A O 1
ATOM 9191 N N . LEU A 1 1148 ? -24.287 -21.534 15.033 1.00 63.03 1148 LEU A N 1
ATOM 9192 C CA . LEU A 1 1148 ? -23.768 -21.988 16.327 1.00 63.03 1148 LEU A CA 1
ATOM 9193 C C . LEU A 1 1148 ? -22.750 -21.022 16.921 1.00 63.03 1148 LEU A C 1
ATOM 9195 O O . LEU A 1 1148 ? -21.852 -20.549 16.231 1.00 63.03 1148 LEU A O 1
ATOM 9199 N N . SER A 1 1149 ? -22.824 -20.813 18.237 1.00 74.19 1149 SER A N 1
ATOM 9200 C CA . SER A 1 1149 ? -21.759 -20.114 18.960 1.00 74.19 1149 SER A CA 1
ATOM 9201 C C . SER A 1 1149 ? -20.441 -20.900 18.886 1.00 74.19 1149 SER A C 1
ATOM 9203 O O . SER A 1 1149 ? -20.447 -22.136 18.853 1.00 74.19 1149 SER A O 1
ATOM 9205 N N . GLY A 1 1150 ? -19.303 -20.197 18.907 1.00 77.81 1150 GLY A N 1
ATOM 9206 C CA . GLY A 1 1150 ? -17.980 -20.831 18.873 1.00 77.81 1150 GLY A CA 1
ATOM 9207 C C . GLY A 1 1150 ? -17.768 -21.847 20.005 1.00 77.81 1150 GLY A C 1
ATOM 9208 O O . GLY A 1 1150 ? -17.191 -22.905 19.775 1.00 77.81 1150 GLY A O 1
ATOM 9209 N N . ALA A 1 1151 ? -18.315 -21.589 21.197 1.00 81.38 1151 ALA A N 1
ATOM 9210 C CA . ALA A 1 1151 ? -18.225 -22.507 22.331 1.00 81.38 1151 ALA A CA 1
ATOM 9211 C C . ALA A 1 1151 ? -19.074 -23.774 22.120 1.00 81.38 1151 ALA A C 1
ATOM 9213 O O . ALA A 1 1151 ? -18.585 -24.883 22.330 1.00 81.38 1151 ALA A O 1
ATOM 9214 N N . SER A 1 1152 ? -20.306 -23.641 21.612 1.00 79.44 1152 SER A N 1
ATOM 9215 C CA . SER A 1 1152 ? -21.153 -24.799 21.280 1.00 79.44 1152 SER A CA 1
ATOM 9216 C C . SER A 1 1152 ? -20.519 -25.678 20.198 1.00 79.44 1152 SER A C 1
ATOM 9218 O O . SER A 1 1152 ? -20.593 -26.903 20.277 1.00 79.44 1152 SER A O 1
ATOM 9220 N N . LEU A 1 1153 ? -19.871 -25.061 19.205 1.00 83.38 1153 LEU A N 1
ATOM 9221 C CA . LEU A 1 1153 ? -19.146 -25.771 18.154 1.00 83.38 1153 LEU A CA 1
ATOM 9222 C C . LEU A 1 1153 ? -17.991 -26.602 18.731 1.00 83.38 1153 LEU A C 1
ATOM 9224 O O . LEU A 1 1153 ? -17.891 -27.790 18.423 1.00 83.38 1153 LEU A O 1
ATOM 9228 N N . CYS A 1 1154 ? -17.136 -25.991 19.558 1.00 86.56 1154 CYS A N 1
ATOM 9229 C CA . CYS A 1 1154 ? -15.996 -26.674 20.173 1.00 86.56 1154 CYS A CA 1
ATOM 9230 C C . CYS A 1 1154 ? -16.444 -27.817 21.091 1.00 86.56 1154 CYS A C 1
ATOM 9232 O O . CYS A 1 1154 ? -15.887 -28.907 21.005 1.00 86.56 1154 CYS A O 1
ATOM 9234 N N . LEU A 1 1155 ? -17.492 -27.610 21.895 1.00 86.50 1155 LEU A N 1
ATOM 9235 C CA . LEU A 1 1155 ? -18.033 -28.620 22.808 1.00 86.50 1155 LEU A CA 1
ATOM 9236 C C . LEU A 1 1155 ? -18.550 -29.861 22.062 1.00 86.50 1155 LEU A C 1
ATOM 9238 O O . LEU A 1 1155 ? -18.147 -30.983 22.359 1.00 86.50 1155 LEU A O 1
ATOM 9242 N N . VAL A 1 1156 ? -19.396 -29.673 21.044 1.00 85.25 1156 VAL A N 1
ATOM 9243 C CA . VAL A 1 1156 ? -19.929 -30.795 20.247 1.00 85.25 1156 VAL A CA 1
ATOM 9244 C C . VAL A 1 1156 ? -18.806 -31.522 19.508 1.00 85.25 1156 VAL A C 1
ATOM 9246 O O . VAL A 1 1156 ? -18.795 -32.753 19.443 1.00 85.25 1156 VAL A O 1
ATOM 9249 N N . ARG A 1 1157 ? -17.834 -30.778 18.975 1.00 88.62 1157 ARG A N 1
ATOM 9250 C CA . ARG A 1 1157 ? -16.695 -31.356 18.261 1.00 88.62 1157 ARG A CA 1
ATOM 9251 C C . ARG A 1 1157 ? -15.774 -32.153 19.192 1.00 88.62 1157 ARG A C 1
ATOM 9253 O O . ARG A 1 1157 ? -15.368 -33.253 18.818 1.00 88.62 1157 ARG A O 1
ATOM 9260 N N . ALA A 1 1158 ? -15.548 -31.678 20.418 1.00 90.31 1158 ALA A N 1
ATOM 9261 C CA . ALA A 1 1158 ? -14.811 -32.408 21.446 1.00 90.31 1158 ALA A CA 1
ATOM 9262 C C . ALA A 1 1158 ? -15.479 -33.754 21.782 1.00 90.31 1158 ALA A C 1
ATOM 9264 O O . ALA A 1 1158 ? -14.791 -34.771 21.872 1.00 90.31 1158 ALA A O 1
ATOM 9265 N N . LEU A 1 1159 ? -16.815 -33.810 21.876 1.00 91.31 1159 LEU A N 1
ATOM 9266 C CA . LEU A 1 1159 ? -17.547 -35.066 22.096 1.00 91.31 1159 LEU A CA 1
ATOM 9267 C C . LEU A 1 1159 ? -17.452 -36.025 20.902 1.00 91.31 1159 LEU A C 1
ATOM 9269 O O . LEU A 1 1159 ? -17.305 -37.234 21.088 1.00 91.31 1159 LEU A O 1
ATOM 9273 N N . ILE A 1 1160 ? -17.508 -35.500 19.673 1.00 89.69 1160 ILE A N 1
ATOM 9274 C CA . ILE A 1 1160 ? -17.344 -36.295 18.447 1.00 89.69 1160 ILE A CA 1
ATOM 9275 C C . ILE A 1 1160 ? -15.942 -36.906 18.398 1.00 89.69 1160 ILE A C 1
ATOM 9277 O O . ILE A 1 1160 ? -15.819 -38.118 18.222 1.00 89.69 1160 ILE A O 1
ATOM 9281 N N . HIS A 1 1161 ? -14.894 -36.102 18.595 1.00 91.38 1161 HIS A N 1
ATOM 9282 C CA . HIS A 1 1161 ? -13.521 -36.601 18.616 1.00 91.38 1161 HIS A CA 1
ATOM 9283 C C . HIS A 1 1161 ? -13.292 -37.583 19.765 1.00 91.38 1161 HIS A C 1
ATOM 9285 O O . HIS A 1 1161 ? -12.701 -38.632 19.530 1.00 91.38 1161 HIS A O 1
ATOM 9291 N N . SER A 1 1162 ? -13.837 -37.321 20.958 1.00 90.44 1162 SER A N 1
ATOM 9292 C CA . SER A 1 1162 ? -13.786 -38.258 22.091 1.00 90.44 1162 SER A CA 1
ATOM 9293 C C . SER A 1 1162 ? -14.450 -39.599 21.769 1.00 90.44 1162 SER A C 1
ATOM 9295 O O . SER A 1 1162 ? -13.908 -40.657 22.079 1.00 90.44 1162 SER A O 1
ATOM 9297 N N . SER A 1 1163 ? -15.587 -39.570 21.070 1.00 90.38 1163 SER A N 1
ATOM 9298 C CA . SER A 1 1163 ? -16.303 -40.783 20.662 1.00 90.38 1163 SER A CA 1
ATOM 9299 C C . SER A 1 1163 ? -15.541 -41.578 19.599 1.00 90.38 1163 SER A C 1
ATOM 9301 O O . SER A 1 1163 ? -15.461 -42.801 19.670 1.00 90.38 1163 SER A O 1
ATOM 9303 N N . MET A 1 1164 ? -14.945 -40.890 18.619 1.00 88.56 1164 MET A N 1
ATOM 9304 C CA . MET A 1 1164 ? -14.124 -41.522 17.580 1.00 88.56 1164 MET A CA 1
ATOM 9305 C C . MET A 1 1164 ? -12.807 -42.074 18.137 1.00 88.56 1164 MET A C 1
ATOM 9307 O O . MET A 1 1164 ? -12.359 -43.125 17.686 1.00 88.56 1164 MET A O 1
ATOM 9311 N N . LEU A 1 1165 ? -12.215 -41.397 19.127 1.00 86.62 1165 LEU A N 1
ATOM 9312 C CA . LEU A 1 1165 ? -11.051 -41.875 19.875 1.00 86.62 1165 LEU A CA 1
ATOM 9313 C C . LEU A 1 1165 ? -11.368 -43.179 20.605 1.00 86.62 1165 LEU A C 1
ATOM 9315 O O . LEU A 1 1165 ? -10.604 -44.131 20.484 1.00 86.62 1165 LEU A O 1
ATOM 9319 N N . TRP A 1 1166 ? -12.520 -43.257 21.282 1.00 86.38 1166 TRP A N 1
ATOM 9320 C CA . TRP A 1 1166 ? -12.983 -44.505 21.892 1.00 86.38 1166 TRP A CA 1
ATOM 9321 C C . TRP A 1 1166 ? -13.190 -45.610 20.847 1.00 86.38 1166 TRP A C 1
ATOM 9323 O O . TRP A 1 1166 ? -12.719 -46.732 21.019 1.00 86.38 1166 TRP A O 1
ATOM 9333 N N . GLY A 1 1167 ? -13.859 -45.297 19.733 1.00 85.31 1167 GLY A N 1
ATOM 9334 C CA . GLY A 1 1167 ? -14.109 -46.262 18.658 1.00 85.31 1167 GLY A CA 1
ATOM 9335 C C . GLY A 1 1167 ? -12.841 -46.792 17.987 1.00 85.31 1167 GLY A C 1
ATOM 9336 O O . GLY A 1 1167 ? -12.827 -47.934 17.522 1.00 85.31 1167 GLY A O 1
ATOM 9337 N N . ALA A 1 1168 ? -11.768 -45.996 17.964 1.00 83.38 1168 ALA A N 1
ATOM 9338 C CA . ALA A 1 1168 ? -10.489 -46.384 17.382 1.00 83.38 1168 ALA A CA 1
ATOM 9339 C C . ALA A 1 1168 ? -9.776 -47.488 18.182 1.00 83.38 1168 ALA A C 1
ATOM 9341 O O . ALA A 1 1168 ? -8.990 -48.216 17.586 1.00 83.38 1168 ALA A O 1
ATOM 9342 N N . ILE A 1 1169 ? -10.092 -47.660 19.474 1.00 77.31 1169 ILE A N 1
ATOM 9343 C CA . ILE A 1 1169 ? -9.501 -48.696 20.343 1.00 77.31 1169 ILE A CA 1
ATOM 9344 C C . ILE A 1 1169 ? -9.784 -50.103 19.790 1.00 77.31 1169 ILE A C 1
ATOM 9346 O O . ILE A 1 1169 ? -8.878 -50.925 19.693 1.00 77.31 1169 ILE A O 1
ATOM 9350 N N . ASP A 1 1170 ? -11.029 -50.376 19.380 1.00 72.12 1170 ASP A N 1
ATOM 9351 C CA . ASP A 1 1170 ? -11.433 -51.702 18.882 1.00 72.12 1170 ASP A CA 1
ATOM 9352 C C . ASP A 1 1170 ? -11.582 -51.762 17.356 1.00 72.12 1170 ASP A C 1
ATOM 9354 O O . ASP A 1 1170 ? -11.384 -52.809 16.741 1.00 72.12 1170 ASP A O 1
ATOM 9358 N N . ASN A 1 1171 ? -11.970 -50.646 16.733 1.00 80.50 1171 ASN A N 1
ATOM 9359 C CA . ASN A 1 1171 ? -12.375 -50.589 15.328 1.00 80.50 1171 ASN A CA 1
ATOM 9360 C C . ASN A 1 1171 ? -11.569 -49.529 14.560 1.00 80.50 1171 ASN A C 1
ATOM 9362 O O . ASN A 1 1171 ? -12.123 -48.783 13.748 1.00 80.50 1171 ASN A O 1
ATOM 9366 N N . ALA A 1 1172 ? -10.251 -49.469 14.795 1.00 79.75 1172 ALA A N 1
ATOM 9367 C CA . ALA A 1 1172 ? -9.334 -48.519 14.155 1.00 79.75 1172 ALA A CA 1
ATOM 9368 C C . ALA A 1 1172 ? -9.528 -48.425 12.632 1.00 79.75 1172 ALA A C 1
ATOM 9370 O O . ALA A 1 1172 ? -9.616 -47.327 12.092 1.00 79.75 1172 ALA A O 1
ATOM 9371 N N . LYS A 1 1173 ? -9.692 -49.567 11.949 1.00 81.19 1173 LYS A N 1
ATOM 9372 C CA . LYS A 1 1173 ? -9.907 -49.630 10.491 1.00 81.19 1173 LYS A CA 1
ATOM 9373 C C . LYS A 1 1173 ? -11.223 -48.995 10.040 1.00 81.19 1173 LYS A C 1
ATOM 9375 O O . LYS A 1 1173 ? -11.269 -48.370 8.986 1.00 81.19 1173 LYS A O 1
ATOM 9380 N N . ASP A 1 1174 ? -12.295 -49.135 10.816 1.00 83.31 1174 ASP A N 1
ATOM 9381 C CA . ASP A 1 1174 ? -13.576 -48.513 10.471 1.00 83.31 1174 ASP A CA 1
ATOM 9382 C C . ASP A 1 1174 ? -13.506 -46.998 10.682 1.00 83.31 1174 ASP A C 1
ATOM 9384 O O . ASP A 1 1174 ? -13.964 -46.234 9.830 1.00 83.31 1174 ASP A O 1
ATOM 9388 N N . ILE A 1 1175 ? -12.849 -46.552 11.757 1.00 86.12 1175 ILE A N 1
ATOM 9389 C CA . ILE A 1 1175 ? -12.593 -45.131 12.023 1.00 86.12 1175 ILE A CA 1
ATOM 9390 C C . ILE A 1 1175 ? -11.647 -44.525 10.968 1.00 86.12 1175 ILE A C 1
ATOM 9392 O O . ILE A 1 1175 ? -11.905 -43.421 10.491 1.00 86.12 1175 ILE A O 1
ATOM 9396 N N . GLU A 1 1176 ? -10.628 -45.259 10.512 1.00 84.56 1176 GLU A N 1
ATOM 9397 C CA . GLU A 1 1176 ? -9.773 -44.891 9.370 1.00 84.56 1176 GLU A CA 1
ATOM 9398 C C . GLU A 1 1176 ? -10.572 -44.659 8.090 1.00 84.56 1176 GLU A C 1
ATOM 9400 O O . GLU A 1 1176 ? -10.243 -43.767 7.312 1.00 84.56 1176 GLU A O 1
ATOM 9405 N N . THR A 1 1177 ? -11.652 -45.411 7.868 1.00 83.19 1177 THR A N 1
ATOM 9406 C CA . THR A 1 1177 ? -12.511 -45.178 6.697 1.00 83.19 1177 THR A CA 1
ATOM 9407 C C . THR A 1 1177 ? -13.420 -43.956 6.843 1.00 83.19 1177 THR A C 1
ATOM 9409 O O . THR A 1 1177 ? -13.898 -43.440 5.831 1.00 83.19 1177 THR A O 1
ATOM 9412 N N . ILE A 1 1178 ? -13.658 -43.487 8.073 1.00 84.62 1178 ILE A N 1
ATOM 9413 C CA . ILE A 1 1178 ? -14.447 -42.283 8.370 1.00 84.62 1178 ILE A CA 1
ATOM 9414 C C . ILE A 1 1178 ? -13.572 -41.024 8.302 1.00 84.62 1178 ILE A C 1
ATOM 9416 O O . ILE A 1 1178 ? -14.042 -40.001 7.803 1.00 84.62 1178 ILE A O 1
ATOM 9420 N N . VAL A 1 1179 ? -12.329 -41.080 8.795 1.00 85.44 1179 VAL A N 1
ATOM 9421 C CA . VAL A 1 1179 ? -11.388 -39.946 8.863 1.00 85.44 1179 VAL A CA 1
ATOM 9422 C C . VAL A 1 1179 ? -10.631 -39.776 7.549 1.00 85.44 1179 VAL A C 1
ATOM 9424 O O . VAL A 1 1179 ? -9.830 -40.622 7.157 1.00 85.44 1179 VAL A O 1
ATOM 9427 N N . LYS A 1 1180 ? -10.823 -38.639 6.879 1.00 78.31 1180 LYS A N 1
ATOM 9428 C CA . LYS A 1 1180 ? -10.115 -38.297 5.641 1.00 78.31 1180 LYS A CA 1
ATOM 9429 C C . LYS A 1 1180 ? -8.944 -37.364 5.934 1.00 78.31 1180 LYS A C 1
ATOM 9431 O O . LYS A 1 1180 ? -9.124 -36.320 6.542 1.00 78.31 1180 LYS A O 1
ATOM 9436 N N . GLY A 1 1181 ? -7.756 -37.700 5.425 1.00 65.19 1181 GLY A N 1
ATOM 9437 C CA . GLY A 1 1181 ? -6.583 -36.815 5.479 1.00 65.19 1181 GLY A CA 1
ATOM 9438 C C . GLY A 1 1181 ? -5.613 -37.041 6.646 1.00 65.19 1181 GLY A C 1
ATOM 9439 O O . GLY A 1 1181 ? -4.722 -36.218 6.838 1.00 65.19 1181 GLY A O 1
ATOM 9440 N N . SER A 1 1182 ? -5.723 -38.146 7.395 1.00 65.62 1182 SER A N 1
ATOM 9441 C CA . SER A 1 1182 ? -4.742 -38.490 8.438 1.00 65.62 1182 SER A CA 1
ATOM 9442 C C . SER A 1 1182 ? -3.382 -38.888 7.838 1.00 65.62 1182 SER A C 1
ATOM 9444 O O . SER A 1 1182 ? -3.305 -39.799 7.014 1.00 65.62 1182 SER A O 1
ATOM 9446 N N . THR A 1 1183 ? -2.301 -38.219 8.256 1.00 56.59 1183 THR A N 1
ATOM 9447 C CA . THR A 1 1183 ? -0.912 -38.476 7.813 1.00 56.59 1183 THR A CA 1
ATOM 9448 C C . THR A 1 1183 ? -0.053 -39.213 8.850 1.00 56.59 1183 THR A C 1
ATOM 9450 O O . THR A 1 1183 ? 1.010 -39.723 8.500 1.00 56.59 1183 THR A O 1
ATOM 9453 N N . HIS A 1 1184 ? -0.493 -39.284 10.114 1.00 60.25 1184 HIS A N 1
ATOM 9454 C CA . HIS A 1 1184 ? 0.312 -39.755 11.257 1.00 60.25 1184 HIS A CA 1
ATOM 9455 C C . HIS A 1 1184 ? -0.412 -40.773 12.161 1.00 60.25 1184 HIS A C 1
ATOM 9457 O O . HIS A 1 1184 ? -0.086 -40.889 13.340 1.00 60.25 1184 HIS A O 1
ATOM 9463 N N . GLY A 1 1185 ? -1.382 -41.513 11.611 1.00 71.50 1185 GLY A N 1
ATOM 9464 C CA . GLY A 1 1185 ? -2.223 -42.455 12.360 1.00 71.50 1185 GLY A CA 1
ATOM 9465 C C . GLY A 1 1185 ? -3.458 -41.774 12.960 1.00 71.50 1185 GLY A C 1
ATOM 9466 O O . GLY A 1 1185 ? -3.427 -40.605 13.349 1.00 71.50 1185 GLY A O 1
ATOM 9467 N N . VAL A 1 1186 ? -4.591 -42.478 12.981 1.00 78.38 1186 VAL A N 1
ATOM 9468 C CA . VAL A 1 1186 ? -5.889 -41.856 13.296 1.00 78.38 1186 VAL A CA 1
ATOM 9469 C C . VAL A 1 1186 ? -6.042 -41.494 14.773 1.00 78.38 1186 VAL A C 1
ATOM 9471 O O . VAL A 1 1186 ? -6.594 -40.436 15.066 1.00 78.38 1186 VAL A O 1
ATOM 9474 N N . GLY A 1 1187 ? -5.469 -42.281 15.688 1.00 77.12 1187 GLY A N 1
ATOM 9475 C CA . GLY A 1 1187 ? -5.442 -41.967 17.121 1.00 77.12 1187 GLY A CA 1
ATOM 9476 C C . GLY A 1 1187 ? -4.783 -40.616 17.417 1.00 77.12 1187 GLY A C 1
ATOM 9477 O O . GLY A 1 1187 ? -5.423 -39.724 17.972 1.00 77.12 1187 GLY A O 1
ATOM 9478 N N . LYS A 1 1188 ? -3.543 -40.418 16.946 1.00 77.81 1188 LYS A N 1
ATOM 9479 C CA . LYS A 1 1188 ? -2.797 -39.158 17.104 1.00 77.81 1188 LYS A CA 1
ATOM 9480 C C . LYS A 1 1188 ? -3.490 -37.965 16.441 1.00 77.81 1188 LYS A C 1
ATOM 9482 O O . LYS A 1 1188 ? -3.500 -36.859 16.982 1.00 77.81 1188 LYS A O 1
ATOM 9487 N N . HIS A 1 1189 ? -4.071 -38.174 15.261 1.00 83.12 1189 HIS A N 1
ATOM 9488 C CA . HIS A 1 1189 ? -4.804 -37.128 14.552 1.00 83.12 1189 HIS A CA 1
ATOM 9489 C C . HIS A 1 1189 ? -6.026 -36.658 15.361 1.00 83.12 1189 HIS A C 1
ATOM 9491 O O . HIS A 1 1189 ? -6.178 -35.461 15.607 1.00 83.12 1189 HIS A O 1
ATOM 9497 N N . LEU A 1 1190 ? -6.853 -37.589 15.848 1.00 86.12 1190 LEU A N 1
ATOM 9498 C CA . LEU A 1 1190 ? -8.035 -37.268 16.649 1.00 86.12 1190 LEU A CA 1
ATOM 9499 C C . LEU A 1 1190 ? -7.681 -36.680 18.027 1.00 86.12 1190 LEU A C 1
ATOM 9501 O O . LEU A 1 1190 ? -8.365 -35.760 18.472 1.00 86.12 1190 LEU A O 1
ATOM 9505 N N . SER A 1 1191 ? -6.612 -37.146 18.686 1.00 83.50 1191 SER A N 1
ATOM 9506 C CA . SER A 1 1191 ? -6.194 -36.619 19.997 1.00 83.50 1191 SER A CA 1
ATOM 9507 C C . SER A 1 1191 ? -5.679 -35.181 19.900 1.00 83.50 1191 SER A C 1
ATOM 9509 O O . SER A 1 1191 ? -6.053 -34.330 20.709 1.00 83.50 1191 SER A O 1
ATOM 9511 N N . THR A 1 1192 ? -4.917 -34.867 18.849 1.00 84.31 1192 THR A N 1
ATOM 9512 C CA . THR A 1 1192 ? -4.467 -33.493 18.569 1.00 84.31 1192 THR A CA 1
ATOM 9513 C C . THR A 1 1192 ? -5.653 -32.573 18.254 1.00 84.31 1192 THR A C 1
ATOM 9515 O O . THR A 1 1192 ? -5.686 -31.414 18.667 1.00 84.31 1192 THR A O 1
ATOM 9518 N N . HIS A 1 1193 ? -6.669 -33.087 17.555 1.00 87.50 1193 HIS A N 1
ATOM 9519 C CA . HIS A 1 1193 ? -7.906 -32.350 17.315 1.00 87.50 1193 HIS A CA 1
ATOM 9520 C C . HIS A 1 1193 ? -8.708 -32.081 18.593 1.00 87.50 1193 HIS A C 1
ATOM 9522 O O . HIS A 1 1193 ? -9.167 -30.951 18.759 1.00 87.50 1193 HIS A O 1
ATOM 9528 N N . LEU A 1 1194 ? -8.840 -33.072 19.483 1.00 89.44 1194 LEU A N 1
ATOM 9529 C CA . LEU A 1 1194 ? -9.515 -32.926 20.775 1.00 89.44 1194 LEU A CA 1
ATOM 9530 C C . LEU A 1 1194 ? -8.823 -31.877 21.658 1.00 89.44 1194 LEU A C 1
ATOM 9532 O O . LEU A 1 1194 ? -9.494 -30.996 22.188 1.00 89.44 1194 LEU A O 1
ATOM 9536 N N . LEU A 1 1195 ? -7.488 -31.914 21.748 1.00 87.44 1195 LEU A N 1
ATOM 9537 C CA . LEU A 1 1195 ? -6.701 -30.890 22.448 1.00 87.44 1195 LEU A CA 1
ATOM 9538 C C . LEU A 1 1195 ? -6.995 -29.492 21.911 1.00 87.44 1195 LEU A C 1
ATOM 9540 O O . LEU A 1 1195 ? -7.282 -28.570 22.671 1.00 87.44 1195 LEU A O 1
ATOM 9544 N N . LYS A 1 1196 ? -6.987 -29.352 20.584 1.00 88.56 1196 LYS A N 1
ATOM 9545 C CA . LYS A 1 1196 ? -7.267 -28.070 19.948 1.00 88.56 1196 LYS A CA 1
ATOM 9546 C C . LYS A 1 1196 ? -8.708 -27.602 20.179 1.00 88.56 1196 LYS A C 1
ATOM 9548 O O . LYS A 1 1196 ? -8.947 -26.401 20.248 1.00 88.56 1196 LYS A O 1
ATOM 9553 N N . ASP A 1 1197 ? -9.671 -28.515 20.298 1.00 90.06 1197 ASP A N 1
ATOM 9554 C CA . ASP A 1 1197 ? -11.054 -28.151 20.621 1.00 90.06 1197 ASP A CA 1
ATOM 9555 C C . ASP A 1 1197 ? -11.194 -27.649 22.064 1.00 90.06 1197 ASP A C 1
ATOM 9557 O O . ASP A 1 1197 ? -11.932 -26.692 22.288 1.00 90.06 1197 ASP A O 1
ATOM 9561 N N . ILE A 1 1198 ? -10.455 -28.229 23.018 1.00 89.31 1198 ILE A N 1
ATOM 9562 C CA . ILE A 1 1198 ? -10.400 -27.770 24.417 1.00 89.31 1198 ILE A CA 1
ATOM 9563 C C . ILE A 1 1198 ? -9.732 -26.391 24.507 1.00 89.31 1198 ILE A C 1
ATOM 9565 O O . ILE A 1 1198 ? -10.289 -25.489 25.128 1.00 89.31 1198 ILE A O 1
ATOM 9569 N N . GLU A 1 1199 ? -8.599 -26.192 23.826 1.00 87.50 1199 GLU A N 1
ATOM 9570 C CA . GLU A 1 1199 ? -7.899 -24.898 23.749 1.00 87.50 1199 GLU A CA 1
ATOM 9571 C C . GLU A 1 1199 ? -8.826 -23.798 23.196 1.00 87.50 1199 GLU A C 1
ATOM 9573 O O . GLU A 1 1199 ? -8.958 -22.708 23.760 1.00 87.50 1199 GLU A O 1
ATOM 9578 N N . LEU A 1 1200 ? -9.523 -24.087 22.090 1.00 88.06 1200 LEU A N 1
ATOM 9579 C CA . LEU A 1 1200 ? -10.461 -23.143 21.486 1.00 88.06 1200 LEU A CA 1
ATOM 9580 C C . LEU A 1 1200 ? -11.702 -22.920 22.362 1.00 88.06 1200 LEU A C 1
ATOM 9582 O O . LEU A 1 1200 ? -12.207 -21.798 22.402 1.00 88.06 1200 LEU A O 1
ATOM 9586 N N . LEU A 1 1201 ? -12.194 -23.944 23.067 1.00 87.88 1201 LEU A N 1
ATOM 9587 C CA . LEU A 1 1201 ? -13.300 -23.805 24.018 1.00 87.88 1201 LEU A CA 1
ATOM 9588 C C . LEU A 1 1201 ? -12.912 -22.885 25.183 1.00 87.88 1201 LEU A C 1
ATOM 9590 O O . LEU A 1 1201 ? -13.660 -21.955 25.477 1.00 87.88 1201 LEU A O 1
ATOM 9594 N N . ALA A 1 1202 ? -11.730 -23.082 25.773 1.00 83.94 1202 ALA A N 1
ATOM 9595 C CA . ALA A 1 1202 ? -11.180 -22.236 26.834 1.00 83.94 1202 ALA A CA 1
ATOM 9596 C C . ALA A 1 1202 ? -11.105 -20.767 26.393 1.00 83.94 1202 ALA A C 1
ATOM 9598 O O . ALA A 1 1202 ? -11.626 -19.867 27.059 1.00 83.94 1202 ALA A O 1
ATOM 9599 N N . LYS A 1 1203 ? -10.561 -20.533 25.193 1.00 84.19 1203 LYS A N 1
ATOM 9600 C CA . LYS A 1 1203 ? -10.436 -19.197 24.604 1.00 84.19 1203 LYS A CA 1
ATOM 9601 C C . LYS A 1 1203 ? -11.787 -18.511 24.388 1.00 84.19 1203 LYS A C 1
ATOM 9603 O O . LYS A 1 1203 ? -11.908 -17.322 24.669 1.00 84.19 1203 LYS A O 1
ATOM 9608 N N . VAL A 1 1204 ? -12.797 -19.229 23.888 1.00 83.06 1204 VAL A N 1
ATOM 9609 C CA . VAL A 1 1204 ? -14.133 -18.651 23.644 1.00 83.06 1204 VAL A CA 1
ATOM 9610 C C . VAL A 1 1204 ? -14.905 -18.436 24.947 1.00 83.06 1204 VAL A C 1
ATOM 9612 O O . VAL A 1 1204 ? -15.619 -17.443 25.064 1.00 83.06 1204 VAL A O 1
ATOM 9615 N N . ALA A 1 1205 ? -14.750 -19.324 25.930 1.00 77.31 1205 ALA A N 1
ATOM 9616 C CA . ALA A 1 1205 ? -15.367 -19.184 27.248 1.00 77.31 1205 ALA A CA 1
ATOM 9617 C C . ALA A 1 1205 ? -14.703 -18.090 28.110 1.00 77.31 1205 ALA A C 1
ATOM 9619 O O . ALA A 1 1205 ? -15.274 -17.672 29.115 1.00 77.31 1205 ALA A O 1
ATOM 9620 N N . GLY A 1 1206 ? -13.506 -17.621 27.735 1.00 76.12 1206 GLY A N 1
ATOM 9621 C CA . GLY A 1 1206 ? -12.713 -16.706 28.557 1.00 76.12 1206 GLY A CA 1
ATOM 9622 C C . GLY A 1 1206 ? -12.233 -17.366 29.854 1.00 76.12 1206 GLY A C 1
ATOM 9623 O O . GLY A 1 1206 ? -12.205 -16.721 30.903 1.00 76.12 1206 GLY A O 1
ATOM 9624 N N . LYS A 1 1207 ? -11.921 -18.663 29.785 1.00 82.88 1207 LYS A N 1
ATOM 9625 C CA . LYS A 1 1207 ? -11.533 -19.532 30.903 1.00 82.88 1207 LYS A CA 1
ATOM 9626 C C . LYS A 1 1207 ? -10.221 -20.255 30.589 1.00 82.88 1207 LYS A C 1
ATOM 9628 O O . LYS A 1 1207 ? -9.711 -20.147 29.475 1.00 82.88 1207 LYS A O 1
ATOM 9633 N N . ASN A 1 1208 ? -9.657 -20.965 31.565 1.00 79.19 1208 ASN A N 1
ATOM 9634 C CA . ASN A 1 1208 ? -8.477 -21.803 31.331 1.00 79.19 1208 ASN A CA 1
ATOM 9635 C C . ASN A 1 1208 ? -8.875 -23.169 30.719 1.00 79.19 1208 ASN A C 1
ATOM 9637 O O . ASN A 1 1208 ? -10.057 -23.480 30.558 1.00 79.19 1208 ASN A O 1
ATOM 9641 N N . GLU A 1 1209 ? -7.891 -23.981 30.328 1.00 80.81 1209 GLU A N 1
ATOM 9642 C CA . GLU A 1 1209 ? -8.158 -25.294 29.722 1.00 80.81 1209 GLU A CA 1
ATOM 9643 C C . GLU A 1 1209 ? -8.780 -26.291 30.711 1.00 80.81 1209 GLU A C 1
ATOM 9645 O O . GLU A 1 1209 ? -9.601 -27.102 30.299 1.00 80.81 1209 GLU A O 1
ATOM 9650 N N . GLU A 1 1210 ? -8.468 -26.209 32.007 1.00 79.50 1210 GLU A N 1
ATOM 9651 C CA . GLU A 1 1210 ? -9.059 -27.083 33.032 1.00 79.50 1210 GLU A CA 1
ATOM 9652 C C . GLU A 1 1210 ? -10.553 -26.804 33.232 1.00 79.50 1210 GLU A C 1
ATOM 9654 O O . GLU A 1 1210 ? -11.351 -27.734 33.318 1.00 79.50 1210 GLU A O 1
ATOM 9659 N N . ASP A 1 1211 ? -10.944 -25.531 33.229 1.00 80.81 1211 ASP A N 1
ATOM 9660 C CA . ASP A 1 1211 ? -12.333 -25.080 33.241 1.00 80.81 1211 ASP A CA 1
ATOM 9661 C C . ASP A 1 1211 ? -13.064 -25.549 31.974 1.00 80.81 1211 ASP A C 1
ATOM 9663 O O . ASP A 1 1211 ? -14.227 -25.948 32.035 1.00 80.81 1211 ASP A O 1
ATOM 9667 N N . ALA A 1 1212 ? -12.397 -25.531 30.814 1.00 86.06 1212 ALA A N 1
ATOM 9668 C CA . ALA A 1 1212 ? -12.963 -26.042 29.566 1.00 86.06 1212 ALA A CA 1
ATOM 9669 C C . ALA A 1 1212 ? -13.150 -27.568 29.606 1.00 86.06 1212 ALA A C 1
ATOM 9671 O O . ALA A 1 1212 ? -14.193 -28.069 29.187 1.00 86.06 1212 ALA A O 1
ATOM 9672 N N . GLU A 1 1213 ? -12.188 -28.310 30.161 1.00 86.50 1213 GLU A N 1
ATOM 9673 C CA . GLU A 1 1213 ? -12.328 -29.744 30.430 1.00 86.50 1213 GLU A CA 1
ATOM 9674 C C . GLU A 1 1213 ? -13.491 -30.010 31.401 1.00 86.50 1213 GLU A C 1
ATOM 9676 O O . GLU A 1 1213 ? -14.344 -30.857 31.127 1.00 86.50 1213 GLU A O 1
ATOM 9681 N N . MET A 1 1214 ? -13.586 -29.247 32.495 1.00 85.00 1214 MET A N 1
ATOM 9682 C CA . MET A 1 1214 ? -14.681 -29.335 33.465 1.00 85.00 1214 MET A CA 1
ATOM 9683 C C . MET A 1 1214 ? -16.038 -29.037 32.818 1.00 85.00 1214 MET A C 1
ATOM 9685 O O . MET A 1 1214 ? -17.008 -29.751 33.054 1.00 85.00 1214 MET A O 1
ATOM 9689 N N . THR A 1 1215 ? -16.100 -28.043 31.931 1.00 86.38 1215 THR A N 1
ATOM 9690 C CA . THR A 1 1215 ? -17.304 -27.701 31.160 1.00 86.38 1215 THR A CA 1
ATOM 9691 C C . THR A 1 1215 ? -17.789 -28.892 30.327 1.00 86.38 1215 THR A C 1
ATOM 9693 O O . THR A 1 1215 ? -18.991 -29.152 30.261 1.00 86.38 1215 THR A O 1
ATOM 9696 N N . ILE A 1 1216 ? -16.871 -29.663 29.729 1.00 89.31 1216 ILE A N 1
ATOM 9697 C CA . ILE A 1 1216 ? -17.217 -30.892 28.998 1.00 89.31 1216 ILE A CA 1
ATOM 9698 C C . ILE A 1 1216 ? -17.786 -31.950 29.957 1.00 89.31 1216 ILE A C 1
ATOM 9700 O O . ILE A 1 1216 ? -18.805 -32.569 29.646 1.00 89.31 1216 ILE A O 1
ATOM 9704 N N . HIS A 1 1217 ? -17.169 -32.148 31.129 1.00 88.06 1217 HIS A N 1
ATOM 9705 C CA . HIS A 1 1217 ? -17.650 -33.102 32.135 1.00 88.06 1217 HIS A CA 1
ATOM 9706 C C . HIS A 1 1217 ? -19.040 -32.732 32.684 1.00 88.06 1217 HIS A C 1
ATOM 9708 O O . HIS A 1 1217 ? -19.919 -33.594 32.721 1.00 88.06 1217 HIS A O 1
ATOM 9714 N N . LEU A 1 1218 ? -19.274 -31.463 33.025 1.00 87.00 1218 LEU A N 1
ATOM 9715 C CA . LEU A 1 1218 ? -20.580 -30.954 33.465 1.00 87.00 1218 LEU A CA 1
ATOM 9716 C C . LEU A 1 1218 ? -21.651 -31.129 32.384 1.00 87.00 1218 LEU A C 1
ATOM 9718 O O . LEU A 1 1218 ? -22.784 -31.512 32.673 1.00 87.00 1218 LEU A O 1
ATOM 9722 N N . PHE A 1 1219 ? -21.295 -30.906 31.117 1.00 86.88 1219 PHE A N 1
ATOM 9723 C CA . PHE A 1 1219 ? -22.224 -31.121 30.013 1.00 86.88 1219 PHE A CA 1
ATOM 9724 C C . PHE A 1 1219 ? -22.604 -32.603 29.846 1.00 86.88 1219 PHE A C 1
ATOM 9726 O O . PHE A 1 1219 ? -23.766 -32.924 29.602 1.00 86.88 1219 PHE A O 1
ATOM 9733 N N . LEU A 1 1220 ? -21.649 -33.519 30.025 1.00 87.56 1220 LEU A N 1
ATOM 9734 C CA . LEU A 1 1220 ? -21.899 -34.963 30.009 1.00 87.56 1220 LEU A CA 1
ATOM 9735 C C . LEU A 1 1220 ? -22.804 -35.419 31.166 1.00 87.56 1220 LEU A C 1
ATOM 9737 O O . LEU A 1 1220 ? -23.697 -36.236 30.944 1.00 87.56 1220 LEU A O 1
ATOM 9741 N N . GLN A 1 1221 ? -22.639 -34.852 32.363 1.00 87.12 1221 GLN A N 1
ATOM 9742 C CA . GLN A 1 1221 ? -23.558 -35.069 33.486 1.00 87.12 1221 GLN A CA 1
ATOM 9743 C C . GLN A 1 1221 ? -24.966 -34.556 33.168 1.00 87.12 1221 GLN A C 1
ATOM 9745 O O . GLN A 1 1221 ? -25.944 -35.277 33.363 1.00 87.12 1221 GLN A O 1
ATOM 9750 N N . HIS A 1 1222 ? -25.076 -33.345 32.617 1.00 83.56 1222 HIS A N 1
ATOM 9751 C CA . HIS A 1 1222 ? -26.362 -32.758 32.245 1.00 83.56 1222 HIS A CA 1
ATOM 9752 C C . HIS A 1 1222 ? -27.134 -33.620 31.230 1.00 83.56 1222 HIS A C 1
ATOM 9754 O O . HIS A 1 1222 ? -28.359 -33.728 31.303 1.00 83.56 1222 HIS A O 1
ATOM 9760 N N . ILE A 1 1223 ? -26.430 -34.276 30.298 1.00 82.69 1223 ILE A N 1
ATOM 9761 C CA . ILE A 1 1223 ? -27.033 -35.214 29.337 1.00 82.69 1223 ILE A CA 1
ATOM 9762 C C . ILE A 1 1223 ? -27.730 -36.384 30.052 1.00 82.69 1223 ILE A C 1
ATOM 9764 O O . ILE A 1 1223 ? -28.818 -36.777 29.632 1.00 82.69 1223 ILE A O 1
ATOM 9768 N N . ILE A 1 1224 ? -27.130 -36.931 31.115 1.00 81.50 1224 ILE A N 1
ATOM 9769 C CA . ILE A 1 1224 ? -27.717 -38.018 31.920 1.00 81.50 1224 ILE A CA 1
ATOM 9770 C C . ILE A 1 1224 ? -28.833 -37.502 32.841 1.00 81.50 1224 ILE A C 1
ATOM 9772 O O . ILE A 1 1224 ? -29.835 -38.171 33.051 1.00 81.50 1224 ILE A O 1
ATOM 9776 N N . GLU A 1 1225 ? -28.731 -36.278 33.348 1.00 77.31 1225 GLU A N 1
ATOM 9777 C CA . GLU A 1 1225 ? -29.815 -35.667 34.133 1.00 77.31 1225 GLU A CA 1
ATOM 9778 C C . GLU A 1 1225 ? -31.074 -35.411 33.301 1.00 77.31 1225 GLU A C 1
ATOM 9780 O O . GLU A 1 1225 ? -32.203 -35.538 33.775 1.00 77.31 1225 GLU A O 1
ATOM 9785 N N . CYS A 1 1226 ? -30.895 -35.070 32.026 1.00 71.12 1226 CYS A N 1
ATOM 9786 C CA . CYS A 1 1226 ? -32.008 -34.867 31.111 1.00 71.12 1226 CYS A CA 1
ATOM 9787 C C . CYS A 1 1226 ? -32.758 -36.165 30.785 1.00 71.12 1226 CYS A C 1
ATOM 9789 O O . CYS A 1 1226 ? -33.950 -36.098 30.480 1.00 71.12 1226 CYS A O 1
ATOM 9791 N N . SER A 1 1227 ? -32.108 -37.333 30.832 1.00 66.00 1227 SER A N 1
ATOM 9792 C CA . SER A 1 1227 ? -32.785 -38.599 30.543 1.00 66.00 1227 SER A CA 1
ATOM 9793 C C . SER A 1 1227 ? -33.735 -39.045 31.656 1.00 66.00 1227 SER A C 1
ATOM 9795 O O . SER A 1 1227 ? -34.803 -39.570 31.339 1.00 66.00 1227 SER A O 1
ATOM 9797 N N . GLU A 1 1228 ? -33.444 -38.731 32.922 1.00 59.47 1228 GLU A N 1
ATOM 9798 C CA . GLU A 1 1228 ? -34.328 -39.024 34.066 1.00 59.47 1228 GLU A CA 1
ATOM 9799 C C . GLU A 1 1228 ? -35.670 -38.267 33.978 1.00 59.47 1228 GLU A C 1
ATOM 9801 O O . GLU A 1 1228 ? -36.736 -38.836 34.227 1.00 59.47 1228 GLU A O 1
ATOM 9806 N N . ASN A 1 1229 ? -35.649 -37.009 33.519 1.00 54.41 1229 ASN A N 1
ATOM 9807 C CA . ASN A 1 1229 ? -36.852 -36.176 33.371 1.00 54.41 1229 ASN A CA 1
ATOM 9808 C C . ASN A 1 1229 ? -37.803 -36.642 32.251 1.00 54.41 1229 ASN A C 1
ATOM 9810 O O . ASN A 1 1229 ? -38.989 -36.328 32.271 1.00 54.41 1229 ASN A O 1
ATOM 9814 N N . ILE A 1 1230 ? -37.302 -37.383 31.259 1.00 54.19 1230 ILE A N 1
ATOM 9815 C CA . ILE A 1 1230 ? -38.121 -37.906 30.151 1.00 54.19 1230 ILE A CA 1
ATOM 9816 C C . ILE A 1 1230 ? -38.792 -39.228 30.544 1.00 54.19 1230 ILE A C 1
ATOM 9818 O O . ILE A 1 1230 ? -39.897 -39.524 30.081 1.00 54.19 1230 ILE A O 1
ATOM 9822 N N . VAL A 1 1231 ? -38.145 -40.025 31.401 1.00 46.94 1231 VAL A N 1
ATOM 9823 C CA . VAL A 1 1231 ? -38.702 -41.286 31.909 1.00 46.94 1231 VAL A CA 1
ATOM 9824 C C . VAL A 1 1231 ? -39.863 -41.010 32.872 1.00 46.94 1231 VAL A C 1
ATOM 9826 O O . VAL A 1 1231 ? -40.903 -41.656 32.739 1.00 46.94 1231 VAL A O 1
ATOM 9829 N N . SER A 1 1232 ? -39.760 -39.991 33.733 1.00 43.09 1232 SER A N 1
ATOM 9830 C CA . SER A 1 1232 ? -40.835 -39.590 34.659 1.00 43.09 1232 SER A CA 1
ATOM 9831 C C . SER A 1 1232 ? -42.081 -39.017 33.959 1.00 43.09 1232 SER A C 1
ATOM 9833 O O . SER A 1 1232 ? -43.205 -39.305 34.369 1.00 43.09 1232 SER A O 1
ATOM 9835 N N . ASP A 1 1233 ? -41.922 -38.298 32.843 1.00 35.72 1233 ASP A N 1
ATOM 9836 C CA . ASP A 1 1233 ? -43.048 -37.772 32.045 1.00 35.72 1233 ASP A CA 1
ATOM 9837 C C . ASP A 1 1233 ? -43.751 -38.859 31.198 1.00 35.72 1233 ASP A C 1
ATOM 9839 O O . ASP A 1 1233 ? -44.900 -38.701 30.768 1.00 35.72 1233 ASP A O 1
ATOM 9843 N N . SER A 1 1234 ? -43.078 -39.993 30.958 1.00 38.78 1234 SER A N 1
ATOM 9844 C CA . SER A 1 1234 ? -43.623 -41.117 30.185 1.00 38.78 1234 SER A CA 1
ATOM 9845 C C . SER A 1 1234 ? -44.647 -41.961 30.958 1.00 38.78 1234 SER A C 1
ATOM 9847 O O . SER A 1 1234 ? -45.494 -42.608 30.336 1.00 38.78 1234 SER A O 1
ATOM 9849 N N . GLU A 1 1235 ? -44.657 -41.888 32.294 1.00 35.84 1235 GLU A N 1
ATOM 9850 C CA . GLU A 1 1235 ? -45.669 -42.542 33.137 1.00 35.84 1235 GLU A CA 1
ATOM 9851 C C . GLU A 1 1235 ? -47.013 -41.785 33.167 1.00 35.84 1235 GLU A C 1
ATOM 9853 O O . GLU A 1 1235 ? -48.038 -42.352 33.544 1.00 35.84 1235 GLU A O 1
ATOM 9858 N N . LEU A 1 1236 ? -47.059 -40.539 32.676 1.00 36.34 1236 LEU A N 1
ATOM 9859 C CA . LEU A 1 1236 ? -48.256 -39.684 32.682 1.00 36.34 1236 LEU A CA 1
ATOM 9860 C C . LEU A 1 1236 ? -49.051 -39.660 31.363 1.00 36.34 1236 LEU A C 1
ATOM 9862 O O . LEU A 1 1236 ? -50.026 -38.914 31.246 1.00 36.34 1236 LEU A O 1
ATOM 9866 N N . LYS A 1 1237 ? -48.705 -40.492 30.368 1.00 31.47 1237 LYS A N 1
ATOM 9867 C CA . LYS A 1 1237 ? -49.486 -40.633 29.119 1.00 31.47 1237 LYS A CA 1
ATOM 9868 C C . LYS A 1 1237 ? -49.650 -42.089 28.682 1.00 31.47 1237 LYS A C 1
ATOM 9870 O O . LYS A 1 1237 ? -49.125 -42.514 27.656 1.00 31.47 1237 LYS A O 1
ATOM 9875 N N . GLN A 1 1238 ? -50.462 -42.841 29.421 1.00 33.66 1238 GLN A N 1
ATOM 9876 C CA . GLN A 1 1238 ? -51.153 -44.005 28.866 1.00 33.66 1238 GLN A CA 1
ATOM 9877 C C . GLN A 1 1238 ? -52.353 -43.532 28.040 1.00 33.66 1238 GLN A C 1
ATOM 9879 O O . GLN A 1 1238 ? -53.442 -43.380 28.574 1.00 33.66 1238 GLN A O 1
ATOM 9884 N N . ASP A 1 1239 ? -52.148 -43.284 26.746 1.00 29.80 1239 ASP A N 1
ATOM 9885 C CA . ASP A 1 1239 ? -53.161 -43.619 25.745 1.00 29.80 1239 ASP A CA 1
ATOM 9886 C C . ASP A 1 1239 ? -52.604 -43.550 24.313 1.00 29.80 1239 ASP A C 1
ATOM 9888 O O . ASP A 1 1239 ? -51.861 -42.641 23.946 1.00 29.80 1239 ASP A O 1
ATOM 9892 N N . ILE A 1 1240 ? -53.073 -44.499 23.494 1.00 28.53 1240 ILE A N 1
ATOM 9893 C CA . ILE A 1 1240 ? -52.931 -44.646 22.031 1.00 28.53 1240 ILE A CA 1
ATOM 9894 C C . ILE A 1 1240 ? -51.803 -45.589 21.549 1.00 28.53 1240 ILE A C 1
ATOM 9896 O O . ILE A 1 1240 ? -50.615 -45.278 21.502 1.00 28.53 1240 ILE A O 1
ATOM 9900 N N . HIS A 1 1241 ? -52.262 -46.762 21.100 1.00 32.50 1241 HIS A N 1
ATOM 9901 C CA . HIS A 1 1241 ? -51.562 -47.831 20.385 1.00 32.50 1241 HIS A CA 1
ATOM 9902 C C . HIS A 1 1241 ? -50.572 -47.384 19.285 1.00 32.50 1241 HIS A C 1
ATOM 9904 O O . HIS A 1 1241 ? -50.825 -46.431 18.550 1.00 32.50 1241 HIS A O 1
ATOM 9910 N N . SER A 1 1242 ? -49.536 -48.220 19.081 1.00 36.19 1242 SER A N 1
ATOM 9911 C CA . SER A 1 1242 ? -48.515 -48.251 18.000 1.00 36.19 1242 SER A CA 1
ATOM 9912 C C . SER A 1 1242 ? -47.132 -47.635 18.299 1.00 36.19 1242 SER A C 1
ATOM 9914 O O . SER A 1 1242 ? -46.609 -46.803 17.560 1.00 36.19 1242 SER A O 1
ATOM 9916 N N . THR A 1 1243 ? -46.472 -48.086 19.367 1.00 33.75 1243 THR A N 1
ATOM 9917 C CA . THR A 1 1243 ? -45.127 -47.615 19.759 1.00 33.75 1243 THR A CA 1
ATOM 9918 C C . THR A 1 1243 ? -43.959 -48.390 19.135 1.00 33.75 1243 THR A C 1
ATOM 9920 O O . THR A 1 1243 ? -42.874 -47.828 18.999 1.00 33.75 1243 THR A O 1
ATOM 9923 N N . GLU A 1 1244 ? -44.145 -49.628 18.675 1.00 33.50 1244 GLU A N 1
ATOM 9924 C CA . GLU A 1 1244 ? -43.025 -50.458 18.191 1.00 33.50 1244 GLU A CA 1
ATOM 9925 C C . GLU A 1 1244 ? -42.680 -50.217 16.710 1.00 33.50 1244 GLU A C 1
ATOM 9927 O O . GLU A 1 1244 ? -41.510 -50.129 16.334 1.00 33.50 1244 GLU A O 1
ATOM 9932 N N . THR A 1 1245 ? -43.689 -49.972 15.872 1.00 28.52 1245 THR A N 1
ATOM 9933 C CA . THR A 1 1245 ? -43.512 -49.618 14.454 1.00 28.52 1245 THR A CA 1
ATOM 9934 C C . THR A 1 1245 ? -43.020 -48.176 14.279 1.00 28.52 1245 THR A C 1
ATOM 9936 O O . THR A 1 1245 ? -42.172 -47.917 13.427 1.00 28.52 1245 THR A O 1
ATOM 9939 N N . ARG A 1 1246 ? -43.451 -47.242 15.146 1.00 30.28 1246 ARG A N 1
ATOM 9940 C CA . ARG A 1 1246 ? -42.957 -45.852 15.158 1.00 30.28 1246 ARG A CA 1
ATOM 9941 C C . ARG A 1 1246 ? -41.519 -45.729 15.667 1.00 30.28 1246 ARG A C 1
ATOM 9943 O O . ARG A 1 1246 ? -40.772 -44.959 15.080 1.00 30.28 1246 ARG A O 1
ATOM 9950 N N . LYS A 1 1247 ? -41.088 -46.492 16.684 1.00 33.72 1247 LYS A N 1
ATOM 9951 C CA . LYS A 1 1247 ? -39.682 -46.488 17.158 1.00 33.72 1247 LYS A CA 1
ATOM 9952 C C . LYS A 1 1247 ? -38.700 -46.921 16.065 1.00 33.72 1247 LYS A C 1
ATOM 9954 O O . LYS A 1 1247 ? -37.661 -46.289 15.887 1.00 33.72 1247 LYS A O 1
ATOM 9959 N N . ASN A 1 1248 ? -39.049 -47.952 15.296 1.00 31.55 1248 ASN A N 1
ATOM 9960 C CA . ASN A 1 1248 ? -38.203 -48.450 14.209 1.00 31.55 1248 ASN A CA 1
ATOM 9961 C C . ASN A 1 1248 ? -38.218 -47.528 12.974 1.00 31.55 1248 ASN A C 1
ATOM 9963 O O . ASN A 1 1248 ? -37.169 -47.310 12.369 1.00 31.55 1248 ASN A O 1
ATOM 9967 N N . GLU A 1 1249 ? -39.351 -46.892 12.649 1.00 30.83 1249 GLU A N 1
ATOM 9968 C CA . GLU A 1 1249 ? -39.403 -45.846 11.613 1.00 30.83 1249 GLU A CA 1
ATOM 9969 C C . GLU A 1 1249 ? -38.700 -44.539 12.026 1.00 30.83 1249 GLU A C 1
ATOM 9971 O O . GLU A 1 1249 ? -38.152 -43.848 11.169 1.00 30.83 1249 GLU A O 1
ATOM 9976 N N . MET A 1 1250 ? -38.680 -44.192 13.318 1.00 32.06 1250 MET A N 1
ATOM 9977 C CA . MET A 1 1250 ? -38.044 -42.978 13.851 1.00 32.06 1250 MET A CA 1
ATOM 9978 C C . MET A 1 1250 ? -36.518 -43.130 13.950 1.00 32.06 1250 MET A C 1
ATOM 9980 O O . MET A 1 1250 ? -35.802 -42.219 13.538 1.00 32.06 1250 MET A O 1
ATOM 9984 N N . ASN A 1 1251 ? -36.016 -44.310 14.341 1.00 34.91 1251 ASN A N 1
ATOM 9985 C CA . ASN A 1 1251 ? -34.588 -44.656 14.267 1.00 34.91 1251 ASN A CA 1
ATOM 9986 C C . ASN A 1 1251 ? -34.079 -44.698 12.809 1.00 34.91 1251 ASN A C 1
ATOM 9988 O O . ASN A 1 1251 ? -32.977 -44.237 12.518 1.00 34.91 1251 ASN A O 1
ATOM 9992 N N . GLY A 1 1252 ? -34.901 -45.181 11.866 1.00 33.91 1252 GLY A N 1
ATOM 9993 C CA . GLY A 1 1252 ? -34.589 -45.143 10.431 1.00 33.91 1252 GLY A CA 1
ATOM 9994 C C . GLY A 1 1252 ? -34.644 -43.734 9.816 1.00 33.91 1252 GLY A C 1
ATOM 9995 O O . GLY A 1 1252 ? -33.812 -43.395 8.975 1.00 33.91 1252 GLY A O 1
ATOM 9996 N N . LYS A 1 1253 ? -35.581 -42.877 10.255 1.00 35.97 1253 LYS A N 1
ATOM 9997 C CA . LYS A 1 1253 ? -35.715 -41.479 9.793 1.00 35.97 1253 LYS A CA 1
ATOM 9998 C C . LYS A 1 1253 ? -34.686 -40.525 10.411 1.00 35.97 1253 LYS A C 1
ATOM 10000 O O . LYS A 1 1253 ? -34.280 -39.590 9.721 1.00 35.97 1253 LYS A O 1
ATOM 10005 N N . MET A 1 1254 ? -34.216 -40.748 11.642 1.00 39.12 1254 MET A N 1
ATOM 10006 C CA . MET A 1 1254 ? -33.139 -39.947 12.256 1.00 39.12 1254 MET A CA 1
ATOM 10007 C C . MET A 1 1254 ? -31.781 -40.154 11.581 1.00 39.12 1254 MET A C 1
ATOM 10009 O O . MET A 1 1254 ? -30.962 -39.246 11.563 1.00 39.12 1254 MET A O 1
ATOM 10013 N N . LEU A 1 1255 ? -31.581 -41.288 10.906 1.00 41.16 1255 LEU A N 1
ATOM 10014 C CA . LEU A 1 1255 ? -30.440 -41.527 10.023 1.00 41.16 1255 LEU A CA 1
ATOM 10015 C C . LEU A 1 1255 ? -30.659 -40.969 8.600 1.00 41.16 1255 LEU A C 1
ATOM 10017 O O . LEU A 1 1255 ? -29.853 -41.234 7.715 1.00 41.16 1255 LEU A O 1
ATOM 10021 N N . SER A 1 1256 ? -31.680 -40.149 8.338 1.00 40.75 1256 SER A N 1
ATOM 10022 C CA . SER A 1 1256 ? -31.873 -39.456 7.048 1.00 40.75 1256 SER A CA 1
ATOM 10023 C C . SER A 1 1256 ? -31.411 -37.991 7.103 1.00 40.75 1256 SER A C 1
ATOM 10025 O O . SER A 1 1256 ? -31.315 -37.407 8.179 1.00 40.75 1256 SER A O 1
ATOM 10027 N N . LYS A 1 1257 ? -31.139 -37.373 5.945 1.00 38.12 1257 LYS A N 1
ATOM 10028 C CA . LYS A 1 1257 ? -30.602 -36.000 5.834 1.00 38.12 1257 LYS A CA 1
ATOM 10029 C C . LYS A 1 1257 ? -31.410 -34.950 6.630 1.00 38.12 1257 LYS A C 1
ATOM 10031 O O . LYS A 1 1257 ? -30.806 -34.134 7.308 1.00 38.12 1257 LYS A O 1
ATOM 10036 N N . ASN A 1 1258 ? -32.745 -35.047 6.638 1.00 34.53 1258 ASN A N 1
ATOM 10037 C CA . ASN A 1 1258 ? -33.633 -34.110 7.350 1.00 34.53 1258 ASN A CA 1
ATOM 10038 C C . ASN A 1 1258 ? -33.835 -34.451 8.843 1.00 34.53 1258 ASN A C 1
ATOM 10040 O O . ASN A 1 1258 ? -34.277 -33.604 9.612 1.00 34.53 1258 ASN A O 1
ATOM 10044 N N . GLY A 1 1259 ? -33.540 -35.685 9.272 1.00 40.38 1259 GLY A N 1
ATOM 10045 C CA . GLY A 1 1259 ? -33.634 -36.089 10.682 1.00 40.38 1259 GLY A CA 1
ATOM 10046 C C . GLY A 1 1259 ? -32.417 -35.674 11.516 1.00 40.38 1259 GLY A C 1
ATOM 10047 O O . GLY A 1 1259 ? -32.558 -35.409 12.707 1.00 40.38 1259 GLY A O 1
ATOM 10048 N N . ARG A 1 1260 ? -31.243 -35.571 10.874 1.00 46.53 1260 ARG A N 1
ATOM 10049 C CA . ARG A 1 1260 ? -29.948 -35.276 11.515 1.00 46.53 1260 ARG A CA 1
ATOM 10050 C C . ARG A 1 1260 ? -29.711 -33.793 11.790 1.00 46.53 1260 ARG A C 1
ATOM 10052 O O . ARG A 1 1260 ? -29.042 -33.467 12.765 1.00 46.53 1260 ARG A O 1
ATOM 10059 N N . GLU A 1 1261 ? -30.276 -32.904 10.970 1.00 41.47 1261 GLU A N 1
ATOM 10060 C CA . GLU A 1 1261 ? -30.298 -31.468 11.275 1.00 41.47 1261 GLU A CA 1
ATOM 10061 C C . GLU A 1 1261 ? -31.094 -31.232 12.568 1.00 41.47 1261 GLU A C 1
ATOM 10063 O O . GLU A 1 1261 ? -30.588 -30.595 13.483 1.00 41.47 1261 GLU A O 1
ATOM 10068 N N . ASN A 1 1262 ? -32.270 -31.850 12.728 1.00 39.81 1262 ASN A N 1
ATOM 10069 C CA . ASN A 1 1262 ? -33.092 -31.687 13.934 1.00 39.81 1262 ASN A CA 1
ATOM 10070 C C . ASN A 1 1262 ? -32.455 -32.244 15.223 1.00 39.81 1262 ASN A C 1
ATOM 10072 O O . ASN A 1 1262 ? -32.569 -31.597 16.257 1.00 39.81 1262 ASN A O 1
ATOM 10076 N N . SER A 1 1263 ? -31.767 -33.394 15.198 1.00 45.28 1263 SER A N 1
ATOM 10077 C CA . SER A 1 1263 ? -31.067 -33.916 16.391 1.00 45.28 1263 SER A CA 1
ATOM 10078 C C . SER A 1 1263 ? -29.866 -33.054 16.795 1.00 45.28 1263 SER A C 1
ATOM 10080 O O . SER A 1 1263 ? -29.570 -32.908 17.977 1.00 45.28 1263 SER A O 1
ATOM 10082 N N . PHE A 1 1264 ? -29.187 -32.464 15.807 1.00 44.44 1264 PHE A N 1
ATOM 10083 C CA . PHE A 1 1264 ? -28.081 -31.536 16.016 1.00 44.44 1264 PHE A CA 1
ATOM 10084 C C . PHE A 1 1264 ? -28.560 -30.231 16.663 1.00 44.44 1264 PHE A C 1
ATOM 10086 O O . PHE A 1 1264 ? -28.000 -29.836 17.681 1.00 44.44 1264 PHE A O 1
ATOM 10093 N N . TRP A 1 1265 ? -29.646 -29.631 16.150 1.00 46.38 1265 TRP A N 1
ATOM 10094 C CA . TRP A 1 1265 ? -30.234 -28.405 16.706 1.00 46.38 1265 TRP A CA 1
ATOM 10095 C C . TRP A 1 1265 ? -30.713 -28.573 18.151 1.00 46.38 1265 TRP A C 1
ATOM 10097 O O . TRP A 1 1265 ? -30.526 -27.660 18.957 1.00 46.38 1265 TRP A O 1
ATOM 10107 N N . THR A 1 1266 ? -31.279 -29.730 18.506 1.00 49.56 1266 THR A N 1
ATOM 10108 C CA . THR A 1 1266 ? -31.722 -30.019 19.881 1.00 49.56 1266 THR A CA 1
ATOM 10109 C C . THR A 1 1266 ? -30.549 -30.157 20.851 1.00 49.56 1266 THR A C 1
ATOM 10111 O O . THR A 1 1266 ? -30.562 -29.512 21.899 1.00 49.56 1266 THR A O 1
ATOM 10114 N N . LEU A 1 1267 ? -29.498 -30.906 20.481 1.00 48.56 1267 LEU A N 1
ATOM 10115 C CA . LEU A 1 1267 ? -28.286 -31.033 21.302 1.00 48.56 1267 LEU A CA 1
ATOM 10116 C C . LEU A 1 1267 ? -27.635 -29.655 21.537 1.00 48.56 1267 LEU A C 1
ATOM 10118 O O . LEU A 1 1267 ? -27.249 -29.325 22.655 1.00 48.56 1267 LEU A O 1
ATOM 10122 N N . THR A 1 1268 ? -27.597 -28.800 20.508 1.00 48.56 1268 THR A N 1
ATOM 10123 C CA . THR A 1 1268 ? -27.052 -27.436 20.615 1.00 48.56 1268 THR A CA 1
ATOM 10124 C C . THR A 1 1268 ? -27.947 -26.462 21.376 1.00 48.56 1268 THR A C 1
ATOM 10126 O O . THR A 1 1268 ? -27.430 -25.568 22.042 1.00 48.56 1268 THR A O 1
ATOM 10129 N N . ARG A 1 1269 ? -29.274 -26.636 21.341 1.00 49.19 1269 ARG A N 1
ATOM 10130 C CA . ARG A 1 1269 ? -30.211 -25.832 22.140 1.00 49.19 1269 ARG A CA 1
ATOM 10131 C C . ARG A 1 1269 ? -30.048 -26.129 23.633 1.00 49.19 1269 ARG A C 1
ATOM 10133 O O . ARG A 1 1269 ? -30.043 -25.193 24.428 1.00 49.19 1269 ARG A O 1
ATOM 10140 N N . ASN A 1 1270 ? -29.812 -27.394 23.989 1.00 49.53 1270 ASN A N 1
ATOM 10141 C CA . ASN A 1 1270 ? -29.463 -27.792 25.354 1.00 49.53 1270 ASN A CA 1
ATOM 10142 C C . ASN A 1 1270 ? -28.067 -27.275 25.757 1.00 49.53 1270 ASN A C 1
ATOM 10144 O O . ASN A 1 1270 ? -27.934 -26.728 26.849 1.00 49.53 1270 ASN A O 1
ATOM 10148 N N . CYS A 1 1271 ? -27.058 -27.310 24.864 1.00 50.31 1271 CYS A N 1
ATOM 10149 C CA . CYS A 1 1271 ? -25.757 -26.655 25.110 1.00 50.31 1271 CYS A CA 1
ATOM 10150 C C . CYS A 1 1271 ? -25.908 -25.162 25.432 1.00 50.31 1271 CYS A C 1
ATOM 10152 O O . CYS A 1 1271 ? -25.270 -24.652 26.349 1.00 50.31 1271 CYS A O 1
ATOM 10154 N N . GLN A 1 1272 ? -26.728 -24.445 24.658 1.00 44.03 1272 GLN A N 1
ATOM 10155 C CA . GLN A 1 1272 ? -26.913 -23.004 24.813 1.00 44.03 1272 GLN A CA 1
ATOM 10156 C C . GLN A 1 1272 ? -27.643 -22.669 26.122 1.00 44.03 1272 GLN A C 1
ATOM 10158 O O . GLN A 1 1272 ? -27.299 -21.689 26.774 1.00 44.03 1272 GLN A O 1
ATOM 10163 N N . MET A 1 1273 ? -28.586 -23.515 26.550 1.00 41.69 1273 MET A N 1
ATOM 10164 C CA . MET A 1 1273 ? -29.259 -23.384 27.846 1.00 41.69 1273 MET A CA 1
ATOM 10165 C C . MET A 1 1273 ? -28.293 -23.625 29.016 1.00 41.69 1273 MET A C 1
ATOM 10167 O O . MET A 1 1273 ? -28.247 -22.814 29.935 1.00 41.69 1273 MET A O 1
ATOM 10171 N N . CYS A 1 1274 ? -27.465 -24.673 28.949 1.00 40.91 1274 CYS A N 1
ATOM 10172 C CA . CYS A 1 1274 ? -26.490 -24.997 29.996 1.00 40.91 1274 CYS A CA 1
ATOM 10173 C C . CYS A 1 1274 ? -25.393 -23.934 30.143 1.00 40.91 1274 CYS A C 1
ATOM 10175 O O . CYS A 1 1274 ? -25.093 -23.529 31.260 1.00 40.91 1274 CYS A O 1
ATOM 10177 N N . MET A 1 1275 ? -24.847 -23.414 29.035 1.00 40.59 1275 MET A N 1
ATOM 10178 C CA . MET A 1 1275 ? -23.846 -22.333 29.081 1.00 40.59 1275 MET A CA 1
ATOM 10179 C C . MET A 1 1275 ? -24.411 -20.973 29.517 1.00 40.59 1275 MET A C 1
ATOM 10181 O O . MET A 1 1275 ? -23.645 -20.039 29.707 1.00 40.59 1275 MET A O 1
ATOM 10185 N N . THR A 1 1276 ? -25.736 -20.834 29.634 1.00 35.62 1276 THR A N 1
ATOM 10186 C CA . THR A 1 1276 ? -26.366 -19.636 30.218 1.00 35.62 1276 THR A CA 1
ATOM 10187 C C . THR A 1 1276 ? -26.610 -19.800 31.729 1.00 35.62 1276 THR A C 1
ATOM 10189 O O . THR A 1 1276 ? -26.865 -18.813 32.413 1.00 35.62 1276 THR A O 1
ATOM 10192 N N . ILE A 1 1277 ? -26.586 -21.041 32.236 1.00 32.16 1277 ILE A N 1
ATOM 10193 C CA . ILE A 1 1277 ? -26.853 -21.401 33.640 1.00 32.16 1277 ILE A CA 1
ATOM 10194 C C . ILE A 1 1277 ? -25.544 -21.605 34.427 1.00 32.16 1277 ILE A C 1
ATOM 10196 O O . ILE A 1 1277 ? -25.508 -21.288 35.615 1.00 32.16 1277 ILE A O 1
ATOM 10200 N N . SER A 1 1278 ? -24.492 -22.112 33.773 1.00 27.75 1278 SER A N 1
ATOM 10201 C CA . SER A 1 1278 ? -23.096 -22.049 34.240 1.00 27.75 1278 SER A CA 1
ATOM 10202 C C . SER A 1 1278 ? -22.535 -20.638 34.117 1.00 27.75 1278 SER A C 1
ATOM 10204 O O . SER A 1 1278 ? -21.582 -20.359 34.882 1.00 27.75 1278 SER A O 1
#